Protein AF-A0A7Y2AAK9-F1 (afdb_monomer)

Solvent-accessible surface area (backbone atoms only — not comparable to full-atom values): 45185 Å² total; per-residue (Å²): 126,80,69,65,58,58,57,56,56,54,50,53,52,52,50,51,51,51,48,49,52,51,49,64,72,64,57,76,76,78,75,83,77,63,49,51,43,78,42,20,74,81,53,63,53,68,48,49,25,49,90,49,72,91,44,18,10,19,28,26,32,51,62,84,72,84,79,40,31,17,43,36,44,33,12,9,52,78,32,44,46,45,40,25,46,48,49,100,88,45,57,42,77,58,80,50,75,65,54,53,64,41,31,57,25,28,19,12,36,45,76,41,42,60,77,62,83,75,57,47,20,46,36,37,24,15,49,56,60,91,92,49,87,30,46,45,44,36,28,44,54,40,101,86,72,51,67,41,84,37,26,70,78,21,53,62,64,59,100,61,34,58,25,31,10,41,24,44,34,37,62,70,52,81,30,38,45,19,44,36,38,23,16,56,30,70,35,91,82,13,38,23,44,27,31,44,49,70,82,77,69,32,40,43,81,42,14,73,83,42,69,54,45,44,32,64,22,28,22,31,13,33,38,61,46,50,63,76,73,79,61,37,48,17,41,39,36,31,8,27,39,72,86,8,48,21,45,33,32,43,38,38,97,86,53,43,53,42,86,40,15,74,75,20,61,53,52,43,57,32,44,26,29,9,36,37,75,42,34,49,48,62,83,75,56,50,22,38,42,34,24,15,29,46,76,41,89,48,96,84,59,38,16,17,35,34,32,42,56,74,60,91,59,31,40,49,77,40,65,29,41,81,58,72,30,51,40,28,37,35,22,7,33,48,71,46,48,73,71,15,73,60,54,36,21,43,38,38,24,13,47,44,51,46,85,90,57,62,46,23,63,47,51,30,43,49,75,60,74,55,41,59,43,75,62,82,68,95,45,73,83,53,50,78,44,44,25,26,8,26,27,38,30,38,56,82,65,81,79,44,59,18,39,39,39,28,26,28,48,74,48,59,36,40,30,32,42,49,45,88,76,85,46,25,29,35,30,38,32,58,34,31,72,70,37,30,39,74,28,41,56,20,40,40,39,43,30,41,96,85,46,67,44,61,49,66,41,67,42,21,33,12,17,23,4,16,52,34,76,53,51,74,42,33,44,24,89,39,64,48,34,55,31,40,39,38,40,40,40,66,66,50,73,49,76,49,66,65,46,58,41,79,40,79,46,78,49,66,58,66,82,71,72,80,67,80,78,82,72,88,80,97,82,84,86,83,84,89,79,90,82,88,83,87,87,86,81,92,81,83,89,83,91,86,90,86,88,88,84,90,84,91,83,81,85,91,83,84,86,78,96,83,77,97,68,88,74,69,85,62,86,54,89,59,83,80,77,73,96,81,68,98,72,92,74,88,77,89,80,91,83,81,91,82,88,84,86,81,88,80,83,88,76,87,79,74,95,67,99,84,79,89,87,80,85,88,83,88,84,89,84,86,94,78,93,78,91,83,88,85,78,89,84,78,85,88,61,67,62,68,65,82,71,78,92,71,77,98,70,87,86,84,88,68,86,74,88,88,87,85,90,79,86,88,78,58,90,88,75,80,67,85,92,85,87,86,93,76,79,98,70,89,75,80,76,87,67,84,54,85,50,102,55,42,43,51,47,78,47,72,44,93,88,45,94,61,34,41,37,40,36,43,31,33,71,45,69,50,47,34,38,37,40,31,21,41,84,88,67,49,81,75,49,74,51,75,46,85,40,48,56,74,42,73,51,77,46,81,47,63,60,86,83,62,90,61,53,32,40,42,39,48,30,42,85,83,72,54,77,80,59,82,50,64,77,48,115

Radius of gyration: 33.44 Å; Cα contacts (8 Å, |Δi|>4): 1746; chains: 1; bounding box: 101×79×102 Å

Structure (mmCIF, N/CA/C/O backbone):
data_AF-A0A7Y2AAK9-F1
#
_entry.id   AF-A0A7Y2AAK9-F1
#
loop_
_atom_site.group_PDB
_atom_site.id
_atom_site.type_symbol
_atom_site.label_atom_id
_atom_site.label_alt_id
_atom_site.label_comp_id
_atom_site.label_asym_id
_atom_site.label_entity_id
_atom_site.label_seq_id
_atom_site.pdbx_PDB_ins_code
_atom_site.Cartn_x
_atom_site.Cartn_y
_atom_site.Cartn_z
_atom_site.occupancy
_atom_site.B_iso_or_equiv
_atom_site.auth_seq_id
_atom_site.auth_comp_id
_atom_site.auth_asym_id
_atom_site.auth_atom_id
_atom_site.pdbx_PDB_model_num
ATOM 1 N N . MET A 1 1 ? 13.495 25.109 77.546 1.00 50.22 1 MET A N 1
ATOM 2 C CA . MET A 1 1 ? 12.783 23.874 77.133 1.00 50.22 1 MET A CA 1
ATOM 3 C C . MET A 1 1 ? 11.575 24.084 76.208 1.00 50.22 1 MET A C 1
ATOM 5 O O . MET A 1 1 ? 11.297 23.171 75.451 1.00 50.22 1 MET A O 1
ATOM 9 N N . LYS A 1 2 ? 10.886 25.241 76.169 1.00 46.03 2 LYS A N 1
ATOM 10 C CA . LYS A 1 2 ? 9.739 25.449 75.246 1.00 46.03 2 LYS A CA 1
ATOM 11 C C . LYS A 1 2 ? 10.084 25.909 73.814 1.00 46.03 2 LYS A C 1
ATOM 13 O O . LYS A 1 2 ? 9.208 25.885 72.962 1.00 46.03 2 LYS A O 1
ATOM 18 N N . ILE A 1 3 ? 11.336 26.280 73.525 1.00 45.25 3 ILE A N 1
ATOM 19 C CA . ILE A 1 3 ? 11.744 26.780 72.192 1.00 45.25 3 ILE A CA 1
ATOM 20 C C . ILE A 1 3 ? 12.246 25.646 71.270 1.00 45.25 3 ILE A C 1
ATOM 22 O O . ILE A 1 3 ? 12.054 25.712 70.061 1.00 45.25 3 ILE A O 1
ATOM 26 N N . SER A 1 4 ? 12.775 24.546 71.821 1.00 47.44 4 SER A N 1
ATOM 27 C CA . SER A 1 4 ? 13.261 23.405 71.021 1.00 47.44 4 SER A CA 1
ATOM 28 C C . SER A 1 4 ? 12.147 22.497 70.480 1.00 47.44 4 SER A C 1
ATOM 30 O O . SER A 1 4 ? 12.335 21.859 69.451 1.00 47.44 4 SER A O 1
ATOM 32 N N . ALA A 1 5 ? 10.970 22.466 71.116 1.00 44.91 5 ALA A N 1
ATOM 33 C CA . ALA A 1 5 ? 9.848 21.635 70.661 1.00 44.91 5 ALA A CA 1
ATOM 34 C C . ALA A 1 5 ? 9.154 22.201 69.405 1.00 44.91 5 ALA A C 1
ATOM 36 O O . ALA A 1 5 ? 8.683 21.445 68.560 1.00 44.91 5 ALA A O 1
ATOM 37 N N . VAL A 1 6 ? 9.138 23.529 69.238 1.00 48.53 6 VAL A N 1
ATOM 38 C CA . VAL A 1 6 ? 8.481 24.188 68.093 1.00 48.53 6 VAL A CA 1
ATOM 39 C C . VAL A 1 6 ? 9.296 24.031 66.802 1.00 48.53 6 VAL A C 1
ATOM 41 O O . VAL A 1 6 ? 8.717 23.888 65.726 1.00 48.53 6 VAL A O 1
ATOM 44 N N . TYR A 1 7 ? 10.629 23.975 66.901 1.00 45.25 7 TYR A N 1
ATOM 45 C CA . TYR A 1 7 ? 11.497 23.696 65.750 1.00 45.25 7 TYR A CA 1
ATOM 46 C C . TYR A 1 7 ? 11.420 22.234 65.291 1.00 45.25 7 TYR A C 1
ATOM 48 O O . TYR A 1 7 ? 11.412 21.978 64.089 1.00 45.25 7 TYR A O 1
ATOM 56 N N . PHE A 1 8 ? 11.275 21.288 66.223 1.00 47.88 8 PHE A N 1
ATOM 57 C CA . PHE A 1 8 ? 11.165 19.864 65.894 1.00 47.88 8 PHE A CA 1
ATOM 58 C C . PHE A 1 8 ? 9.826 19.518 65.213 1.00 47.88 8 PHE A C 1
ATOM 60 O O . PHE A 1 8 ? 9.779 18.714 64.289 1.00 47.88 8 PHE A O 1
ATOM 67 N N . ILE A 1 9 ? 8.731 20.185 65.599 1.00 50.50 9 ILE A N 1
ATOM 68 C CA . ILE A 1 9 ? 7.410 19.975 64.979 1.00 50.50 9 ILE A CA 1
ATOM 69 C C . ILE A 1 9 ? 7.329 20.622 63.581 1.00 50.50 9 ILE A C 1
ATOM 71 O O . ILE A 1 9 ? 6.690 20.070 62.685 1.00 50.50 9 ILE A O 1
ATOM 75 N N . ARG A 1 10 ? 8.019 21.751 63.346 1.00 45.75 10 ARG A N 1
ATOM 76 C CA . ARG A 1 10 ? 8.098 22.370 62.007 1.00 45.75 10 ARG A CA 1
ATOM 77 C C . ARG A 1 10 ? 8.969 21.578 61.025 1.00 45.75 10 ARG A C 1
ATOM 79 O O . ARG A 1 10 ? 8.619 21.536 59.847 1.00 45.75 10 ARG A O 1
ATOM 86 N N . SER A 1 11 ? 10.041 20.920 61.479 1.00 45.81 11 SER A N 1
ATOM 87 C CA . SER A 1 11 ? 10.858 20.071 60.596 1.00 45.81 11 SER A CA 1
ATOM 88 C C . SER A 1 11 ? 10.129 18.781 60.198 1.00 45.81 11 SER A C 1
ATOM 90 O O . SER A 1 11 ? 10.163 18.409 59.029 1.00 45.81 11 SER A O 1
ATOM 92 N N . LEU A 1 12 ? 9.364 18.163 61.106 1.00 46.22 12 LEU A N 1
ATOM 93 C CA . LEU A 1 12 ? 8.527 16.989 60.806 1.00 46.22 12 LEU A CA 1
ATOM 94 C C . LEU A 1 12 ? 7.409 17.286 59.788 1.00 46.22 12 LEU A C 1
ATOM 96 O O . LEU A 1 12 ? 7.100 16.440 58.952 1.00 46.22 12 LEU A O 1
ATOM 100 N N . GLY A 1 13 ? 6.835 18.495 59.811 1.00 44.38 13 GLY A N 1
ATOM 101 C CA . GLY A 1 13 ? 5.833 18.930 58.829 1.00 44.38 13 GLY A CA 1
ATOM 102 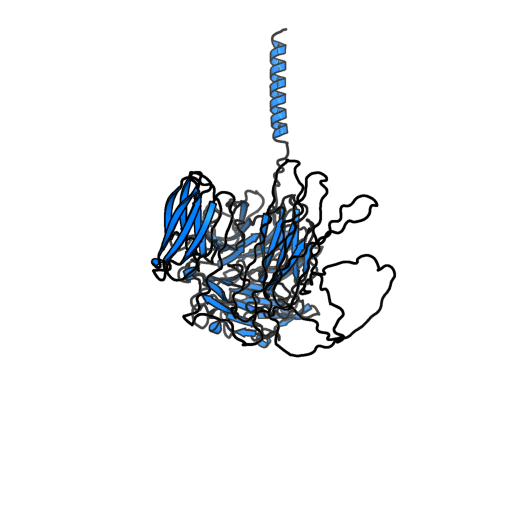C C . GLY A 1 13 ? 6.402 19.178 57.426 1.00 44.38 13 GLY A C 1
ATOM 103 O O . GLY A 1 13 ? 5.738 18.874 56.436 1.00 44.38 13 GLY A O 1
ATOM 104 N N . GLN A 1 14 ? 7.640 19.677 57.321 1.00 46.47 14 GLN A N 1
ATOM 105 C CA . GLN A 1 14 ? 8.317 19.825 56.027 1.00 46.47 14 GLN A CA 1
ATOM 106 C C . GLN A 1 14 ? 8.848 18.500 55.476 1.00 46.47 14 GLN A C 1
ATOM 108 O O . GLN A 1 14 ? 8.792 18.298 54.267 1.00 46.47 14 GLN A O 1
ATOM 113 N N . VAL A 1 15 ? 9.280 17.573 56.336 1.00 50.09 15 VAL A N 1
ATOM 114 C CA . VAL A 1 15 ? 9.658 16.215 55.916 1.00 50.09 15 VAL A CA 1
ATOM 115 C C . VAL A 1 15 ? 8.431 15.431 55.446 1.00 50.09 15 VAL A C 1
ATOM 117 O O . VAL A 1 15 ? 8.509 14.797 54.405 1.00 50.09 15 VAL A O 1
ATOM 120 N N . LYS A 1 16 ? 7.266 15.555 56.104 1.00 44.00 16 LYS A N 1
ATOM 121 C CA . LYS A 1 16 ? 6.010 14.957 55.607 1.00 44.00 16 LYS A CA 1
ATOM 122 C C . LYS A 1 16 ? 5.519 15.564 54.293 1.00 44.00 16 LYS A C 1
ATOM 124 O O . LYS A 1 16 ? 5.030 14.815 53.463 1.00 44.00 16 LYS A O 1
ATOM 129 N N . ARG A 1 17 ? 5.661 16.879 54.074 1.00 45.09 17 ARG A N 1
ATOM 130 C CA . ARG A 1 17 ? 5.316 17.510 52.783 1.00 45.09 17 ARG A CA 1
ATOM 131 C C . ARG A 1 17 ? 6.293 17.150 51.664 1.00 45.09 17 ARG A C 1
ATOM 133 O O . ARG A 1 17 ? 5.847 16.983 50.542 1.00 45.09 17 ARG A O 1
ATOM 140 N N . ARG A 1 18 ? 7.586 16.979 51.964 1.00 43.97 18 ARG A N 1
ATOM 141 C CA . ARG A 1 18 ? 8.579 16.487 50.993 1.00 43.97 18 ARG A CA 1
ATOM 142 C C . ARG A 1 18 ? 8.450 14.987 50.724 1.00 43.97 18 ARG A C 1
ATOM 144 O O . ARG A 1 18 ? 8.619 14.598 49.584 1.00 43.97 18 ARG A O 1
ATOM 151 N N . MET A 1 19 ? 8.079 14.170 51.715 1.00 40.59 19 MET A N 1
ATOM 152 C CA . MET A 1 19 ? 7.713 12.762 51.499 1.00 40.59 19 MET A CA 1
ATOM 153 C C . MET A 1 19 ? 6.386 12.626 50.757 1.00 40.59 19 MET A C 1
ATOM 155 O O . MET A 1 19 ? 6.299 11.767 49.904 1.00 40.59 19 MET A O 1
ATOM 159 N N . MET A 1 20 ? 5.374 13.460 51.020 1.00 41.00 20 MET A N 1
ATOM 160 C CA . MET A 1 20 ? 4.133 13.443 50.234 1.00 41.00 20 MET A CA 1
ATOM 161 C C . MET A 1 20 ? 4.337 13.973 48.813 1.00 41.00 20 MET A C 1
ATOM 163 O O . MET A 1 20 ? 3.709 13.425 47.929 1.00 41.00 20 MET A O 1
ATOM 167 N N . MET A 1 21 ? 5.235 14.943 48.580 1.00 37.09 21 MET A N 1
ATOM 168 C CA . MET A 1 21 ? 5.651 15.338 47.223 1.00 37.09 21 MET A CA 1
ATOM 169 C C . MET A 1 21 ? 6.475 14.255 46.523 1.00 37.09 21 MET A C 1
ATOM 171 O O . MET A 1 21 ? 6.258 14.025 45.346 1.00 37.09 21 MET A O 1
ATOM 175 N N . LEU A 1 22 ? 7.383 13.562 47.224 1.00 35.38 22 LEU A N 1
ATOM 176 C CA . LEU A 1 22 ? 8.095 12.417 46.643 1.00 35.38 22 LEU A CA 1
ATOM 177 C C . LEU A 1 22 ? 7.157 11.233 46.384 1.00 35.38 22 LEU A C 1
ATOM 179 O O . LEU A 1 22 ? 7.366 10.519 45.422 1.00 35.38 22 LEU A O 1
ATOM 183 N N . ILE A 1 23 ? 6.126 11.032 47.210 1.00 39.62 23 ILE A N 1
ATOM 184 C CA . ILE A 1 23 ? 5.137 9.957 47.034 1.00 39.62 23 ILE A CA 1
ATOM 185 C C . ILE A 1 23 ? 4.090 10.331 45.972 1.00 39.62 23 ILE A C 1
ATOM 187 O O . ILE A 1 23 ? 3.620 9.443 45.281 1.00 39.62 23 ILE A O 1
ATOM 191 N N . SER A 1 24 ? 3.781 11.617 45.759 1.00 35.38 24 SER A N 1
ATOM 192 C CA . SER A 1 24 ? 2.961 12.077 44.625 1.00 35.38 24 SER A CA 1
ATOM 193 C C . SER A 1 24 ? 3.744 12.224 43.313 1.00 35.38 24 SER A C 1
ATOM 195 O O . SER A 1 24 ? 3.126 12.410 42.280 1.00 35.38 24 SER A O 1
ATOM 197 N N . VAL A 1 25 ? 5.079 12.141 43.353 1.00 37.88 25 VAL A N 1
ATOM 198 C CA . VAL A 1 25 ? 5.960 11.957 42.178 1.00 37.88 25 VAL A CA 1
ATOM 199 C C . VAL A 1 25 ? 6.326 10.467 41.991 1.00 37.88 25 VAL A C 1
ATOM 201 O O . VAL A 1 25 ? 6.926 10.089 40.998 1.00 37.88 25 VAL A O 1
ATOM 204 N N . LEU A 1 26 ? 5.912 9.597 42.921 1.00 35.22 26 LEU A N 1
ATOM 205 C CA . LEU A 1 26 ? 6.008 8.129 42.845 1.00 35.22 26 LEU A CA 1
ATOM 206 C C . LEU A 1 26 ? 4.618 7.464 42.762 1.00 35.22 26 LEU A C 1
ATOM 208 O O . LEU A 1 26 ? 4.472 6.275 43.038 1.00 35.22 26 LEU A O 1
ATOM 212 N N . LEU A 1 27 ? 3.595 8.239 42.396 1.00 36.88 27 LEU A N 1
ATOM 213 C CA . LEU A 1 27 ? 2.279 7.762 41.978 1.00 36.88 27 LEU A CA 1
ATOM 214 C C . LEU A 1 27 ? 2.290 7.750 40.447 1.00 36.88 27 LEU A C 1
ATOM 216 O O . LEU A 1 27 ? 1.935 8.741 39.825 1.00 36.88 27 LEU A O 1
ATOM 220 N N . THR A 1 28 ? 2.821 6.653 39.898 1.00 40.25 28 THR A N 1
ATOM 221 C CA . THR A 1 28 ? 2.553 6.121 38.549 1.00 40.25 28 THR A CA 1
ATOM 222 C C . THR A 1 28 ? 2.265 7.166 37.465 1.00 40.25 28 THR A C 1
ATOM 224 O O . THR A 1 28 ? 1.148 7.253 36.971 1.00 40.25 28 THR A O 1
ATOM 227 N N . CYS A 1 29 ? 3.289 7.907 37.048 1.00 34.84 29 CYS A N 1
ATOM 228 C CA . CYS A 1 29 ? 3.561 7.940 35.617 1.00 34.84 29 CYS A CA 1
ATOM 229 C C . CYS A 1 29 ? 4.499 6.757 35.400 1.00 34.84 29 CYS A C 1
ATOM 231 O O . CYS A 1 29 ? 5.678 6.827 35.752 1.00 34.84 29 CYS A O 1
ATOM 233 N N . ALA A 1 30 ? 3.949 5.628 34.955 1.00 33.91 30 ALA A N 1
ATOM 234 C CA . ALA A 1 30 ? 4.756 4.724 34.161 1.00 33.91 30 ALA A CA 1
ATOM 235 C C . ALA A 1 30 ? 5.075 5.538 32.907 1.00 33.91 30 ALA A C 1
ATOM 237 O O . ALA A 1 30 ? 4.238 5.667 32.032 1.00 33.91 30 ALA A O 1
ATOM 238 N N . TYR A 1 31 ? 6.212 6.226 32.905 1.00 37.72 31 TYR A N 1
ATOM 239 C CA . TYR A 1 31 ? 6.833 6.537 31.634 1.00 37.72 31 TYR A CA 1
ATOM 240 C C . TYR A 1 31 ? 7.304 5.173 31.130 1.00 37.72 31 TYR A C 1
ATOM 242 O O . TYR A 1 31 ? 8.233 4.598 31.709 1.00 37.72 31 TYR A O 1
ATOM 250 N N . SER A 1 32 ? 6.552 4.590 30.200 1.00 37.66 32 SER A N 1
ATOM 251 C CA . SER A 1 32 ? 7.031 3.508 29.348 1.00 37.66 32 SER A CA 1
ATOM 252 C C . SER A 1 32 ? 8.204 4.084 28.562 1.00 37.66 32 SER A C 1
ATOM 254 O O . SER A 1 32 ? 8.025 4.946 27.714 1.00 37.66 32 SER A O 1
ATOM 256 N N . PHE A 1 33 ? 9.415 3.710 28.957 1.00 40.59 33 PHE A N 1
ATOM 257 C CA . PHE A 1 33 ? 10.629 3.974 28.195 1.00 40.59 33 PHE A CA 1
ATOM 258 C C . PHE A 1 33 ? 10.961 2.671 27.449 1.00 40.59 33 PHE A C 1
ATOM 260 O O . PHE A 1 33 ? 10.961 1.612 28.085 1.00 40.59 33 PHE A O 1
ATOM 267 N N . ALA A 1 34 ? 11.242 2.800 26.153 1.00 49.47 34 ALA A N 1
ATOM 268 C CA . ALA A 1 34 ? 11.413 1.825 25.070 1.00 49.47 34 ALA A CA 1
ATOM 269 C C . ALA A 1 34 ? 10.113 1.177 24.582 1.00 49.47 34 ALA A C 1
ATOM 271 O O . ALA A 1 34 ? 9.663 0.199 25.175 1.00 49.47 34 ALA A O 1
ATOM 272 N N . GLN A 1 35 ? 9.546 1.706 23.487 1.00 69.94 35 GLN A N 1
ATOM 273 C CA . GLN A 1 35 ? 8.654 0.929 22.620 1.00 69.94 35 GLN A CA 1
ATOM 274 C C . GLN A 1 35 ? 9.465 0.153 21.573 1.00 69.94 35 GLN A C 1
ATOM 276 O O . GLN A 1 35 ? 9.357 -1.060 21.531 1.00 69.94 35 GLN A O 1
ATOM 281 N N . PHE A 1 36 ? 10.372 0.776 20.823 1.00 86.94 36 PHE A N 1
ATOM 282 C CA . PHE A 1 36 ? 11.101 0.072 19.758 1.00 86.94 36 PHE A CA 1
ATOM 283 C C . PHE A 1 36 ? 12.527 -0.342 20.139 1.00 86.94 36 PHE A C 1
ATOM 285 O O . PHE A 1 36 ? 13.238 0.385 20.835 1.00 86.94 36 PHE A O 1
ATOM 292 N N . THR A 1 37 ? 12.964 -1.507 19.654 1.00 88.75 37 THR A N 1
ATOM 293 C CA . THR A 1 37 ? 14.356 -1.987 19.732 1.00 88.75 37 THR A CA 1
ATOM 294 C C . THR A 1 37 ? 14.812 -2.510 18.370 1.00 88.75 37 THR A C 1
ATOM 296 O O . THR A 1 37 ? 14.135 -3.350 17.788 1.00 88.75 37 THR A O 1
ATOM 299 N N . ASP A 1 38 ? 15.966 -2.051 17.869 1.00 89.62 38 ASP A N 1
ATOM 300 C CA . ASP A 1 38 ? 16.561 -2.609 16.645 1.00 89.62 38 ASP A CA 1
ATOM 301 C C . ASP A 1 38 ? 17.139 -4.009 16.908 1.00 89.62 38 ASP A C 1
ATOM 303 O O . ASP A 1 38 ? 18.140 -4.181 17.612 1.00 89.62 38 ASP A O 1
ATOM 307 N N . GLU A 1 39 ? 16.504 -5.016 16.316 1.00 91.69 39 GLU A N 1
ATOM 308 C CA . GLU A 1 39 ? 16.851 -6.431 16.428 1.00 91.69 39 GLU A CA 1
ATOM 309 C C . GLU A 1 39 ? 17.505 -6.985 15.149 1.00 91.69 39 GLU A C 1
ATOM 311 O O . GLU A 1 39 ? 17.868 -8.164 15.106 1.00 91.69 39 GLU A O 1
ATOM 316 N N . SER A 1 40 ? 17.756 -6.151 14.130 1.00 90.62 40 SER A N 1
ATOM 317 C CA . SER A 1 40 ? 18.335 -6.555 12.833 1.00 90.62 40 SER A CA 1
ATOM 318 C C . SER A 1 40 ? 19.593 -7.423 12.970 1.00 90.62 40 SER A C 1
ATOM 320 O O . SER A 1 40 ? 19.713 -8.494 12.368 1.00 90.62 40 SER A O 1
ATOM 322 N N . SER A 1 41 ? 20.526 -7.004 13.829 1.00 88.19 41 SER A N 1
ATOM 323 C CA . SER A 1 41 ? 21.776 -7.723 14.097 1.00 88.19 41 SER A CA 1
ATOM 324 C C . SER A 1 41 ? 21.555 -9.059 14.813 1.00 88.19 41 SER A C 1
ATOM 326 O O . SER A 1 41 ? 22.295 -10.016 14.565 1.00 88.19 41 SER A O 1
ATOM 328 N N . ASN A 1 42 ? 20.560 -9.141 15.701 1.00 88.62 42 ASN A N 1
ATOM 329 C CA . ASN A 1 42 ? 20.224 -10.368 16.427 1.00 88.62 42 ASN A CA 1
ATOM 330 C C . ASN A 1 42 ? 19.501 -11.370 15.519 1.00 88.62 42 ASN A C 1
ATOM 332 O O . ASN A 1 42 ? 19.746 -12.572 15.629 1.00 88.62 42 ASN A O 1
ATOM 336 N N . MET A 1 43 ? 18.698 -10.867 14.581 1.00 89.44 43 MET A N 1
ATOM 337 C CA . MET A 1 43 ? 18.027 -11.642 13.536 1.00 89.44 43 MET A CA 1
ATOM 338 C C . MET A 1 43 ? 18.953 -12.004 12.363 1.00 89.44 43 MET A C 1
ATOM 340 O O . MET A 1 43 ? 18.570 -12.752 11.471 1.00 89.44 43 MET A O 1
ATOM 344 N N . GLY A 1 44 ? 20.203 -11.530 12.370 1.00 87.25 44 GLY A N 1
ATOM 345 C CA . GLY A 1 44 ? 21.202 -11.894 11.366 1.00 87.25 44 GLY A CA 1
ATOM 346 C C . GLY A 1 44 ? 20.986 -11.242 10.000 1.00 87.25 44 GLY A C 1
ATOM 347 O O . GLY A 1 44 ? 21.494 -11.757 9.000 1.00 87.25 44 GLY A O 1
ATOM 348 N N . ILE A 1 45 ? 20.277 -10.113 9.953 1.00 90.75 45 ILE A N 1
ATOM 349 C CA . ILE A 1 45 ? 20.079 -9.335 8.732 1.00 90.75 45 ILE A CA 1
ATOM 350 C C . ILE A 1 45 ? 21.425 -8.780 8.262 1.00 90.75 45 ILE A C 1
ATOM 352 O O . ILE A 1 45 ? 22.141 -8.092 8.988 1.00 90.75 45 ILE A O 1
ATOM 356 N N . ASN A 1 46 ? 21.792 -9.108 7.024 1.00 88.62 46 ASN A N 1
ATOM 357 C CA . ASN A 1 46 ? 23.012 -8.633 6.370 1.00 88.62 46 ASN A CA 1
ATOM 358 C C . ASN A 1 46 ? 22.716 -8.266 4.910 1.00 88.62 46 ASN A C 1
ATOM 360 O O . ASN A 1 46 ? 23.409 -8.691 3.983 1.00 88.62 46 ASN A O 1
ATOM 364 N N . HIS A 1 47 ? 21.656 -7.484 4.750 1.00 92.69 47 HIS A N 1
ATOM 365 C CA . HIS A 1 47 ? 21.108 -7.050 3.475 1.00 92.69 47 HIS A CA 1
ATOM 366 C C . HIS A 1 47 ? 22.069 -6.158 2.680 1.00 92.69 47 HIS A C 1
ATOM 368 O O . HIS A 1 47 ? 22.900 -5.441 3.250 1.00 92.69 47 HIS A O 1
ATOM 374 N N . VAL A 1 48 ? 21.982 -6.220 1.346 1.00 90.19 48 VAL A N 1
ATOM 375 C CA . VAL A 1 48 ? 22.863 -5.485 0.428 1.00 90.19 48 VAL A CA 1
ATOM 376 C C . VAL A 1 48 ? 22.103 -4.864 -0.742 1.00 90.19 48 VAL A C 1
ATOM 378 O O . VAL A 1 48 ? 21.624 -5.567 -1.633 1.00 90.19 48 VAL A O 1
ATOM 381 N N . PHE A 1 49 ? 22.160 -3.532 -0.855 1.00 90.38 49 PHE A N 1
ATOM 382 C CA . PHE A 1 49 ? 21.656 -2.810 -2.027 1.00 90.38 49 PHE A CA 1
ATOM 383 C C . PHE A 1 49 ? 22.704 -1.890 -2.678 1.00 90.38 49 PHE A C 1
ATOM 385 O O . PHE A 1 49 ? 22.677 -0.663 -2.596 1.00 90.38 49 PHE A O 1
ATOM 392 N N . ILE A 1 50 ? 23.656 -2.473 -3.411 1.00 81.44 50 ILE A N 1
ATOM 393 C CA . ILE A 1 50 ? 24.694 -1.707 -4.123 1.00 81.44 50 ILE A CA 1
ATOM 394 C C . ILE A 1 50 ? 24.390 -1.626 -5.625 1.00 81.44 50 ILE A C 1
ATOM 396 O O . ILE A 1 50 ? 23.967 -2.593 -6.244 1.00 81.44 50 ILE A O 1
ATOM 400 N N . GLY A 1 51 ? 24.685 -0.474 -6.241 1.00 67.00 51 GLY A N 1
ATOM 401 C CA . GLY A 1 51 ? 24.761 -0.339 -7.703 1.00 67.00 51 GLY A CA 1
ATOM 402 C C . GLY A 1 51 ? 23.478 0.108 -8.411 1.00 67.00 51 GLY A C 1
ATOM 403 O O . GLY A 1 51 ? 23.554 0.423 -9.595 1.00 67.00 51 GLY A O 1
ATOM 404 N N . GLY A 1 52 ? 22.352 0.215 -7.697 1.00 64.88 52 GLY A N 1
ATOM 405 C CA . GLY A 1 52 ? 21.062 0.629 -8.264 1.00 64.88 52 GLY A CA 1
ATOM 406 C C . GLY A 1 52 ? 20.722 2.121 -8.137 1.00 64.88 52 GLY A C 1
ATOM 407 O O . GLY A 1 52 ? 20.022 2.640 -9.001 1.00 64.88 52 GLY A O 1
ATOM 408 N N . GLY A 1 53 ? 21.192 2.828 -7.092 1.00 78.06 53 GLY A N 1
ATOM 409 C CA . GLY A 1 53 ? 20.670 4.158 -6.683 1.00 78.06 53 GLY A CA 1
ATOM 410 C C . GLY A 1 53 ? 19.177 4.099 -6.320 1.00 78.06 53 GLY A C 1
ATOM 411 O O . GLY A 1 53 ? 18.514 3.209 -6.807 1.00 78.06 53 GLY A O 1
ATOM 412 N N . TYR A 1 54 ? 18.606 4.978 -5.493 1.00 88.25 54 TYR A N 1
ATOM 413 C CA . TYR A 1 54 ? 17.154 4.964 -5.180 1.00 88.25 54 TYR A CA 1
ATOM 414 C C . TYR A 1 54 ? 16.594 3.754 -4.383 1.00 88.25 54 TYR A C 1
ATOM 416 O O . TYR A 1 54 ? 15.383 3.579 -4.366 1.00 88.25 54 TYR A O 1
ATOM 424 N N . GLY A 1 55 ? 17.442 2.927 -3.753 1.00 90.75 55 GLY A N 1
ATOM 425 C CA . GLY A 1 55 ? 17.027 1.870 -2.804 1.00 90.75 55 GLY A CA 1
ATOM 426 C C . GLY A 1 55 ? 16.220 0.682 -3.354 1.00 90.75 55 GLY A C 1
ATOM 427 O O . GLY A 1 55 ? 15.715 0.717 -4.475 1.00 90.75 55 GLY A O 1
ATOM 428 N N . GLY A 1 56 ? 16.134 -0.389 -2.569 1.00 93.56 56 GLY A N 1
ATOM 429 C CA . GLY A 1 56 ? 15.248 -1.531 -2.824 1.00 93.56 56 GLY A CA 1
ATOM 430 C C . GLY A 1 56 ? 14.022 -1.463 -1.920 1.00 93.56 56 GLY A C 1
ATOM 431 O O . GLY A 1 56 ? 14.099 -0.851 -0.855 1.00 93.56 56 GLY A O 1
ATOM 432 N N . GLY A 1 57 ? 12.914 -2.056 -2.359 1.00 95.44 57 GLY A N 1
ATOM 433 C CA . GLY A 1 57 ? 11.689 -2.157 -1.574 1.00 95.44 57 GLY A CA 1
ATOM 434 C C . GLY A 1 57 ? 11.785 -3.171 -0.441 1.00 95.44 57 GLY A C 1
ATOM 435 O O . GLY A 1 57 ? 12.719 -3.981 -0.380 1.00 95.44 57 GLY A O 1
ATOM 436 N N . VAL A 1 58 ? 10.796 -3.114 0.443 1.00 97.31 58 VAL A N 1
ATOM 437 C CA . VAL A 1 58 ? 10.612 -4.026 1.575 1.00 97.31 58 VAL A CA 1
ATOM 438 C C . VAL A 1 58 ? 9.176 -4.535 1.549 1.00 97.31 58 VAL A C 1
ATOM 440 O O . VAL A 1 58 ? 8.268 -3.768 1.243 1.00 97.31 58 VAL A O 1
ATOM 443 N N . SER A 1 59 ? 8.971 -5.810 1.863 1.00 98.00 59 SER A N 1
ATOM 444 C CA . SER A 1 59 ? 7.638 -6.372 2.087 1.00 98.00 59 SER A CA 1
ATOM 445 C C . SER A 1 59 ? 7.605 -7.150 3.399 1.00 98.00 59 SER A C 1
ATOM 447 O O . SER A 1 59 ? 8.564 -7.872 3.696 1.00 98.00 59 SER A O 1
ATOM 449 N N . VAL A 1 60 ? 6.530 -6.971 4.166 1.00 97.19 60 VAL A N 1
ATOM 450 C CA . VAL A 1 60 ? 6.245 -7.667 5.426 1.00 97.19 60 VAL A CA 1
ATOM 451 C C . VAL A 1 60 ? 4.876 -8.320 5.275 1.00 97.19 60 VAL A C 1
ATOM 453 O O . VAL A 1 60 ? 3.890 -7.608 5.291 1.00 97.19 60 VAL A O 1
ATOM 456 N N . ILE A 1 61 ? 4.796 -9.629 5.044 1.00 96.06 61 ILE A N 1
ATOM 457 C CA . ILE A 1 61 ? 3.523 -10.341 4.808 1.00 96.06 61 ILE A CA 1
ATOM 458 C C . ILE A 1 61 ? 3.697 -11.836 5.058 1.00 96.06 61 ILE A C 1
ATOM 460 O O . ILE A 1 61 ? 4.773 -12.372 4.816 1.00 96.06 61 ILE A O 1
ATOM 464 N N . ASP A 1 62 ? 2.655 -12.527 5.511 1.00 94.19 62 ASP A N 1
ATOM 465 C CA . ASP A 1 62 ? 2.637 -13.989 5.640 1.00 94.19 62 ASP A CA 1
ATOM 466 C C . ASP A 1 62 ? 2.626 -14.670 4.253 1.00 94.19 62 ASP A C 1
ATOM 468 O O . ASP A 1 62 ? 1.580 -14.870 3.631 1.00 94.19 62 ASP A O 1
ATOM 472 N N . ILE A 1 63 ? 3.812 -15.007 3.733 1.00 93.50 63 ILE A N 1
ATOM 473 C CA . ILE A 1 63 ? 3.987 -15.594 2.392 1.00 93.50 63 ILE A CA 1
ATOM 474 C C . ILE A 1 63 ? 3.556 -17.062 2.397 1.00 93.50 63 ILE A C 1
ATOM 476 O O . ILE A 1 63 ? 3.095 -17.589 1.384 1.00 93.50 63 ILE A O 1
ATOM 480 N N . ASN A 1 64 ? 3.767 -17.755 3.517 1.00 91.12 64 ASN A N 1
ATOM 481 C CA . ASN A 1 64 ? 3.629 -19.207 3.598 1.00 91.12 64 ASN A CA 1
ATOM 482 C C . ASN A 1 64 ? 2.312 -19.679 4.259 1.00 91.12 64 ASN A C 1
ATOM 484 O O . ASN A 1 64 ? 2.009 -20.879 4.243 1.00 91.12 64 ASN A O 1
ATOM 488 N N . GLY A 1 65 ? 1.513 -18.751 4.788 1.00 89.50 65 GLY A N 1
ATOM 489 C CA . GLY A 1 65 ? 0.210 -18.992 5.398 1.00 89.50 65 GLY A CA 1
ATOM 490 C C . GLY A 1 65 ? 0.274 -19.610 6.799 1.00 89.50 65 GLY A C 1
ATOM 491 O O . GLY A 1 65 ? -0.679 -20.294 7.199 1.00 89.50 65 GLY A O 1
ATOM 492 N N . ASP A 1 66 ? 1.380 -19.451 7.534 1.00 90.12 66 ASP A N 1
ATOM 493 C CA . ASP A 1 66 ? 1.535 -19.977 8.900 1.00 90.12 66 ASP A CA 1
ATOM 494 C C . ASP A 1 66 ? 1.040 -19.021 9.997 1.00 90.12 66 ASP A C 1
ATOM 496 O O . ASP A 1 66 ? 0.906 -19.415 11.165 1.00 90.12 66 ASP A O 1
ATOM 500 N N . GLY A 1 67 ? 0.658 -17.809 9.605 1.00 88.25 67 GLY A N 1
ATOM 501 C CA . GLY A 1 67 ? 0.115 -16.767 10.451 1.00 88.25 67 GLY A CA 1
ATOM 502 C C . GLY A 1 67 ? 1.151 -15.822 11.053 1.00 88.25 67 GLY A C 1
ATOM 503 O O . GLY A 1 67 ? 0.749 -15.036 11.920 1.00 88.25 67 GLY A O 1
ATOM 504 N N . LEU A 1 68 ? 2.420 -15.910 10.647 1.00 91.69 68 LEU A N 1
ATOM 505 C CA . LEU A 1 68 ? 3.490 -14.974 10.984 1.00 91.69 68 LEU A CA 1
ATOM 506 C C . LEU A 1 68 ? 3.887 -14.171 9.744 1.00 91.69 68 LEU A C 1
ATOM 508 O O . LEU A 1 68 ? 4.024 -14.729 8.661 1.00 91.69 68 LEU A O 1
ATOM 512 N N . ASP A 1 69 ? 4.107 -12.868 9.910 1.00 95.25 69 ASP A N 1
ATOM 513 C CA . ASP A 1 69 ? 4.589 -12.050 8.802 1.00 95.25 69 ASP A CA 1
ATOM 514 C C . ASP A 1 69 ? 6.039 -12.424 8.456 1.00 95.25 69 ASP A C 1
ATOM 516 O O . ASP A 1 69 ? 6.930 -12.428 9.311 1.00 95.25 69 ASP A O 1
ATOM 520 N N . ASP A 1 70 ? 6.272 -12.716 7.180 1.00 95.94 70 ASP A N 1
ATOM 521 C CA . ASP A 1 70 ? 7.581 -12.975 6.599 1.00 95.94 70 ASP A CA 1
ATOM 522 C C . ASP A 1 70 ? 8.183 -11.680 6.039 1.00 95.94 70 ASP A C 1
ATOM 524 O O . ASP A 1 70 ? 7.486 -10.706 5.755 1.00 95.94 70 ASP A O 1
ATOM 528 N N . LEU A 1 71 ? 9.502 -11.661 5.840 1.00 96.94 71 LEU A N 1
ATOM 529 C CA . LEU A 1 71 ? 10.225 -10.477 5.382 1.00 96.94 71 LEU A CA 1
ATOM 530 C C . LEU A 1 71 ? 10.859 -10.697 4.008 1.00 96.94 71 LEU A C 1
ATOM 532 O O . LEU A 1 71 ? 11.666 -11.605 3.825 1.00 96.94 71 LEU A O 1
ATOM 536 N N . THR A 1 72 ? 10.608 -9.794 3.062 1.00 97.12 72 THR A N 1
ATOM 537 C CA . THR A 1 72 ? 11.364 -9.712 1.803 1.00 97.12 72 THR A CA 1
ATOM 538 C C . THR A 1 72 ? 12.121 -8.392 1.695 1.00 97.12 72 THR A C 1
ATOM 540 O O . THR A 1 72 ? 11.544 -7.318 1.860 1.00 97.12 72 THR A O 1
ATOM 543 N N . LEU A 1 73 ? 13.415 -8.459 1.368 1.00 96.44 73 LEU A N 1
ATOM 544 C CA . LEU A 1 73 ? 14.278 -7.296 1.164 1.00 96.44 73 LEU A CA 1
ATOM 545 C C . LEU A 1 73 ? 14.820 -7.269 -0.269 1.00 96.44 73 LEU A C 1
ATOM 547 O O . LEU A 1 73 ? 15.594 -8.139 -0.679 1.00 96.44 73 LEU A O 1
ATOM 551 N N . GLY A 1 74 ? 14.461 -6.233 -1.031 1.00 94.94 74 GLY A N 1
ATOM 552 C CA . GLY A 1 74 ? 14.959 -6.033 -2.391 1.00 94.94 74 GLY A CA 1
ATOM 553 C C . GLY A 1 74 ? 16.458 -5.766 -2.393 1.00 94.94 74 GLY A C 1
ATOM 554 O O . GLY A 1 74 ? 16.931 -4.902 -1.658 1.00 94.94 74 GLY A O 1
ATOM 555 N N . THR A 1 75 ? 17.226 -6.485 -3.210 1.00 93.44 75 THR A N 1
ATOM 556 C CA . THR A 1 75 ? 18.695 -6.391 -3.245 1.00 93.44 75 THR A CA 1
ATOM 557 C C . THR A 1 75 ? 19.215 -5.724 -4.517 1.00 93.44 75 THR A C 1
ATOM 559 O O . THR A 1 75 ? 18.496 -5.517 -5.495 1.00 93.44 75 THR A O 1
ATOM 562 N N . GLY A 1 76 ? 20.479 -5.292 -4.478 1.00 90.75 76 GLY A N 1
ATOM 563 C CA . GLY A 1 76 ? 21.123 -4.592 -5.593 1.00 90.75 76 GLY A CA 1
ATOM 564 C C . GLY A 1 76 ? 21.635 -5.532 -6.691 1.00 90.75 76 GLY A C 1
ATOM 565 O O . GLY A 1 76 ? 21.829 -6.725 -6.472 1.00 90.75 76 GLY A O 1
ATOM 566 N N . THR A 1 77 ? 21.959 -4.978 -7.865 1.00 88.62 77 THR A N 1
ATOM 567 C CA . THR A 1 77 ? 22.468 -5.744 -9.015 1.00 88.62 77 THR A CA 1
ATOM 568 C C . THR A 1 77 ? 23.631 -6.669 -8.634 1.00 88.62 77 THR A C 1
ATOM 570 O O . THR A 1 77 ? 24.681 -6.226 -8.157 1.00 88.62 77 THR A O 1
ATOM 573 N N . GLY A 1 78 ? 23.482 -7.957 -8.939 1.00 88.44 78 GLY A N 1
ATOM 574 C CA . GLY A 1 78 ? 24.467 -9.006 -8.680 1.00 88.44 78 GLY A CA 1
ATOM 575 C C . GLY A 1 78 ? 24.338 -9.692 -7.318 1.00 88.44 78 GLY A C 1
ATOM 576 O O . GLY A 1 78 ? 25.123 -10.605 -7.051 1.00 88.44 78 GLY A O 1
ATOM 577 N N . PHE A 1 79 ? 23.376 -9.288 -6.488 1.00 90.56 79 PHE A N 1
ATOM 578 C CA . PHE A 1 79 ? 23.017 -9.948 -5.233 1.00 90.56 79 PHE A CA 1
ATOM 579 C C . PHE A 1 79 ? 21.646 -10.623 -5.385 1.00 90.56 79 PHE A C 1
ATOM 581 O O . PHE A 1 79 ? 20.803 -10.070 -6.083 1.00 90.56 79 PHE A O 1
ATOM 588 N N . PRO A 1 80 ? 21.440 -11.826 -4.820 1.00 92.38 80 PRO A N 1
ATOM 589 C CA . PRO A 1 80 ? 20.149 -12.509 -4.875 1.00 92.38 80 PRO A CA 1
ATOM 590 C C . PRO A 1 80 ? 19.090 -11.743 -4.077 1.00 92.38 80 PRO A C 1
ATOM 592 O O . PRO A 1 80 ? 19.444 -11.103 -3.087 1.00 92.38 80 PRO A O 1
ATOM 595 N N . LEU A 1 81 ? 17.816 -11.819 -4.469 1.00 93.88 81 LEU A N 1
ATOM 596 C CA . LEU A 1 81 ? 16.698 -11.386 -3.620 1.00 93.88 81 LEU A CA 1
ATOM 597 C C . LEU A 1 81 ? 16.742 -12.131 -2.273 1.00 93.88 81 LEU A C 1
ATOM 599 O O . LEU A 1 81 ? 17.050 -13.326 -2.239 1.00 93.88 81 LEU A O 1
ATOM 603 N N . GLU A 1 82 ? 16.446 -11.437 -1.175 1.00 95.00 82 GLU A N 1
ATOM 604 C CA . GLU A 1 82 ? 16.436 -12.020 0.169 1.00 95.00 82 GLU A CA 1
ATOM 605 C C . GLU A 1 82 ? 14.994 -12.148 0.672 1.00 95.00 82 GLU A C 1
ATOM 607 O O . GLU A 1 82 ? 14.305 -11.144 0.838 1.00 95.00 82 GLU A O 1
ATOM 612 N N . ILE A 1 83 ? 14.553 -13.386 0.911 1.00 95.00 83 ILE A N 1
ATOM 613 C CA . ILE A 1 83 ? 13.273 -13.720 1.551 1.00 95.00 83 ILE A CA 1
ATOM 614 C C . ILE A 1 83 ? 13.595 -14.434 2.859 1.00 95.00 83 ILE A C 1
ATOM 616 O O . ILE A 1 83 ? 14.380 -15.384 2.866 1.00 95.00 83 ILE A O 1
ATOM 620 N N . TYR A 1 84 ? 12.991 -13.994 3.948 1.00 95.25 84 TYR A N 1
ATOM 621 C CA . TYR A 1 84 ? 13.150 -14.541 5.281 1.00 95.25 84 TYR A CA 1
ATOM 622 C C . TYR A 1 84 ? 11.799 -15.026 5.784 1.00 95.25 84 TYR A C 1
ATOM 624 O O . TYR A 1 84 ? 10.898 -14.212 5.961 1.00 95.25 84 TYR A O 1
ATOM 632 N N . TYR A 1 85 ? 11.686 -16.325 6.050 1.00 94.00 85 TYR A N 1
ATOM 633 C CA . TYR A 1 85 ? 10.505 -16.857 6.715 1.00 94.00 85 TYR A CA 1
ATOM 634 C C . TYR A 1 85 ? 10.611 -16.659 8.218 1.00 94.00 85 TYR A C 1
ATOM 636 O O . TYR A 1 85 ? 11.654 -16.962 8.812 1.00 94.00 85 TYR A O 1
ATOM 644 N N . GLN A 1 86 ? 9.551 -16.159 8.835 1.00 92.69 86 GLN A N 1
ATOM 645 C CA . GLN A 1 86 ? 9.493 -16.048 10.276 1.00 92.69 86 GLN A CA 1
ATOM 646 C C . GLN A 1 86 ? 9.217 -17.414 10.900 1.00 92.69 86 GLN A C 1
ATOM 648 O O . GLN A 1 86 ? 8.387 -18.193 10.449 1.00 92.69 86 GLN A O 1
ATOM 653 N N . THR A 1 87 ? 9.942 -17.729 11.970 1.00 89.19 87 THR A N 1
ATOM 654 C CA . THR A 1 87 ? 9.760 -18.981 12.709 1.00 89.19 87 THR A CA 1
ATOM 655 C C . THR A 1 87 ? 9.785 -18.725 14.212 1.00 89.19 87 THR A C 1
ATOM 657 O O . THR A 1 87 ? 10.222 -17.672 14.675 1.00 89.19 87 THR A O 1
ATOM 660 N N . GLU A 1 88 ? 9.440 -19.732 15.024 1.00 78.94 88 GLU A N 1
ATOM 661 C CA . GLU A 1 88 ? 9.660 -19.671 16.483 1.00 78.94 88 GLU A CA 1
ATOM 662 C C . GLU A 1 88 ? 11.134 -19.381 16.863 1.00 78.94 88 GLU A C 1
ATOM 664 O O . GLU A 1 88 ? 11.420 -18.967 17.989 1.00 78.94 88 GLU A O 1
ATOM 669 N N . GLY A 1 89 ? 12.084 -19.650 15.957 1.00 77.69 89 GLY A N 1
ATOM 670 C CA . GLY A 1 89 ? 13.514 -19.397 16.131 1.00 77.69 89 GLY A CA 1
ATOM 671 C C . GLY A 1 89 ? 13.992 -18.025 15.644 1.00 77.69 89 GLY A C 1
ATOM 672 O O . GLY A 1 89 ? 15.184 -17.742 15.792 1.00 77.69 89 GLY A O 1
ATOM 673 N N . GLY A 1 90 ? 13.096 -17.199 15.098 1.00 86.25 90 GLY A N 1
ATOM 674 C CA . GLY A 1 90 ? 13.396 -15.960 14.380 1.00 86.25 90 GLY A CA 1
ATOM 675 C C . GLY A 1 90 ? 13.399 -16.147 12.859 1.00 86.25 90 GLY A C 1
ATOM 676 O O . GLY A 1 90 ? 12.983 -17.188 12.347 1.00 86.25 90 GLY A O 1
ATOM 677 N N . LEU A 1 91 ? 13.903 -15.135 12.154 1.00 91.25 91 LEU A N 1
ATOM 678 C CA . LEU A 1 91 ? 13.931 -15.082 10.694 1.00 91.25 91 LEU A CA 1
ATOM 679 C C . LEU A 1 91 ? 14.932 -16.082 10.089 1.00 91.25 91 LEU A C 1
ATOM 681 O O . LEU A 1 91 ? 16.126 -16.069 10.404 1.00 91.25 91 LEU A O 1
ATOM 685 N N . GLU A 1 92 ? 14.461 -16.918 9.164 1.00 92.38 92 GLU A N 1
ATOM 686 C CA . GLU A 1 92 ? 15.262 -17.889 8.417 1.00 92.38 92 GLU A CA 1
ATOM 687 C C . GLU A 1 92 ? 15.332 -17.519 6.926 1.00 92.38 92 GLU A C 1
ATOM 689 O O . GLU A 1 92 ? 14.326 -17.507 6.224 1.00 92.38 92 GLU A O 1
ATOM 694 N N . LEU A 1 93 ? 16.541 -17.249 6.415 1.00 91.69 93 LEU A N 1
ATOM 695 C CA . LEU A 1 93 ? 16.753 -16.925 4.998 1.00 91.69 93 LEU A CA 1
ATOM 696 C C . LEU A 1 93 ? 16.436 -18.127 4.091 1.00 91.69 93 LEU A C 1
ATOM 698 O O . LEU A 1 93 ? 17.077 -19.180 4.193 1.00 91.69 93 LEU A O 1
ATOM 702 N N . GLN A 1 94 ? 15.536 -17.922 3.133 1.00 86.56 94 GLN A N 1
ATOM 703 C CA . GLN A 1 94 ? 15.150 -18.901 2.128 1.00 86.56 94 GLN A CA 1
ATOM 704 C C . GLN A 1 94 ? 16.141 -18.939 0.954 1.00 86.56 94 GLN A C 1
ATOM 706 O O . GLN A 1 94 ? 16.634 -17.918 0.477 1.00 86.56 94 GLN A O 1
ATOM 711 N N . LEU A 1 95 ? 16.438 -20.149 0.466 1.00 83.81 95 LEU A N 1
ATOM 712 C CA . LEU A 1 95 ? 17.430 -20.399 -0.594 1.00 83.81 95 LEU A CA 1
ATOM 713 C C . LEU A 1 95 ? 16.832 -21.125 -1.807 1.00 83.81 95 LEU A C 1
ATOM 715 O O . LEU A 1 95 ? 17.471 -22.017 -2.379 1.00 83.81 95 LEU A O 1
ATOM 719 N N . ASP A 1 96 ? 15.607 -20.766 -2.188 1.00 86.19 96 ASP A N 1
ATOM 720 C CA . ASP A 1 96 ? 14.961 -21.323 -3.376 1.00 86.19 96 ASP A CA 1
ATOM 721 C C . ASP A 1 96 ? 15.804 -21.041 -4.645 1.00 86.19 96 ASP A C 1
ATOM 723 O O . ASP A 1 96 ? 16.216 -19.898 -4.857 1.00 86.19 96 ASP A O 1
ATOM 727 N N . PRO A 1 97 ? 16.097 -22.046 -5.500 1.00 86.62 97 PRO A N 1
ATOM 728 C CA . PRO A 1 97 ? 16.953 -21.877 -6.675 1.00 86.62 97 PRO A CA 1
ATOM 729 C C . PRO A 1 97 ? 16.495 -20.811 -7.677 1.00 86.62 97 PRO A C 1
ATOM 731 O O . PRO A 1 97 ? 17.346 -20.222 -8.348 1.00 86.62 97 PRO A O 1
ATOM 734 N N . VAL A 1 98 ? 15.184 -20.602 -7.816 1.00 87.31 98 VAL A N 1
ATOM 735 C CA . VAL A 1 98 ? 14.597 -19.601 -8.710 1.00 87.31 98 VAL A CA 1
ATOM 736 C C . VAL A 1 98 ? 14.765 -18.222 -8.089 1.00 87.31 98 VAL A C 1
ATOM 738 O O . VAL A 1 98 ? 15.340 -17.341 -8.731 1.00 87.31 98 VAL A O 1
ATOM 741 N N . ILE A 1 99 ? 14.402 -18.067 -6.816 1.00 85.00 99 ILE A N 1
ATOM 742 C CA . ILE A 1 99 ? 14.542 -16.799 -6.090 1.00 85.00 99 ILE A CA 1
ATOM 743 C C . ILE A 1 99 ? 16.002 -16.338 -6.032 1.00 85.00 99 ILE A C 1
ATOM 745 O O . ILE A 1 99 ? 16.313 -15.209 -6.409 1.00 85.00 99 ILE A O 1
ATOM 749 N N . ILE A 1 100 ? 16.944 -17.219 -5.672 1.00 88.31 100 ILE A N 1
ATOM 750 C CA . ILE A 1 100 ? 18.372 -16.850 -5.596 1.00 88.31 100 ILE A CA 1
ATOM 751 C C . ILE A 1 100 ? 18.996 -16.552 -6.970 1.00 88.31 100 ILE A C 1
ATOM 753 O O . ILE A 1 100 ? 20.145 -16.109 -7.046 1.00 88.31 100 ILE A O 1
ATOM 757 N N . SER A 1 101 ? 18.285 -16.838 -8.066 1.00 89.44 101 SER A N 1
ATOM 758 C CA . SER A 1 101 ? 18.713 -16.479 -9.420 1.00 89.44 101 SER A CA 1
ATOM 759 C C . SER A 1 101 ? 18.310 -15.055 -9.819 1.00 89.44 101 SER A C 1
ATOM 761 O O . SER A 1 101 ? 18.872 -14.515 -10.777 1.00 89.44 101 SER A O 1
ATOM 763 N N . ILE A 1 102 ? 17.395 -14.428 -9.071 1.00 89.12 102 ILE A N 1
ATOM 764 C CA . ILE A 1 102 ? 17.014 -13.025 -9.235 1.00 89.12 102 ILE A CA 1
ATOM 765 C C . ILE A 1 102 ? 18.162 -12.171 -8.716 1.00 89.12 102 ILE A C 1
ATOM 767 O O . ILE A 1 102 ? 18.316 -11.975 -7.517 1.00 89.12 102 ILE A O 1
ATOM 771 N N . THR A 1 103 ? 18.992 -11.681 -9.634 1.00 89.69 103 THR A N 1
ATOM 772 C CA . THR A 1 103 ? 20.136 -10.821 -9.301 1.00 89.69 103 THR A CA 1
ATOM 773 C C . THR A 1 103 ? 20.044 -9.437 -9.933 1.00 89.69 103 THR A C 1
ATOM 775 O O . THR A 1 103 ? 21.069 -8.770 -10.099 1.00 89.69 103 THR A O 1
ATOM 778 N N . GLN A 1 104 ? 18.855 -9.036 -10.384 1.00 87.44 104 GLN A N 1
ATOM 779 C CA . GLN A 1 104 ? 18.606 -7.656 -10.798 1.00 87.44 104 GLN A CA 1
ATOM 780 C C . GLN A 1 104 ? 18.442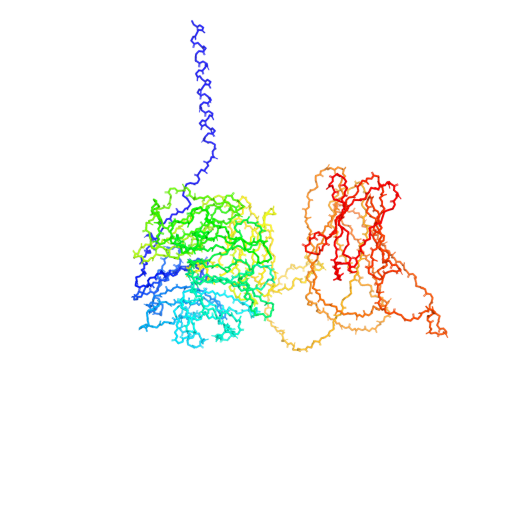 -6.768 -9.557 1.00 87.44 104 GLN A C 1
ATOM 782 O O . GLN A 1 104 ? 18.114 -7.260 -8.485 1.00 87.44 104 GLN A O 1
ATOM 787 N N . ALA A 1 105 ? 18.639 -5.458 -9.698 1.00 89.75 105 ALA A N 1
ATOM 788 C CA . ALA A 1 105 ? 18.262 -4.488 -8.679 1.00 89.75 105 ALA A CA 1
ATOM 789 C C . ALA A 1 105 ? 16.733 -4.450 -8.536 1.00 89.75 105 ALA A C 1
ATOM 791 O O . ALA A 1 105 ? 16.050 -3.796 -9.336 1.00 89.75 105 ALA A O 1
ATOM 792 N N . VAL A 1 106 ? 16.229 -5.148 -7.520 1.00 92.38 106 VAL A N 1
ATOM 793 C CA . VAL A 1 106 ? 14.800 -5.269 -7.211 1.00 92.38 106 VAL A CA 1
ATOM 794 C C . VAL A 1 106 ? 14.297 -3.979 -6.564 1.00 92.38 106 VAL A C 1
ATOM 796 O O . VAL A 1 106 ? 14.925 -3.453 -5.645 1.00 92.38 106 VAL A O 1
ATOM 799 N N . ARG A 1 107 ? 13.194 -3.435 -7.083 1.00 93.56 107 ARG A N 1
ATOM 800 C CA . ARG A 1 107 ? 12.560 -2.202 -6.598 1.00 93.56 107 ARG A CA 1
ATOM 801 C C . ARG A 1 107 ? 11.333 -2.544 -5.775 1.00 93.56 107 ARG A C 1
ATOM 803 O O . ARG A 1 107 ? 11.519 -3.053 -4.677 1.00 93.56 107 ARG A O 1
ATOM 810 N N . SER A 1 108 ? 10.134 -2.258 -6.273 1.00 95.62 108 SER A N 1
ATOM 811 C CA . SER A 1 108 ? 8.910 -2.634 -5.578 1.00 95.62 108 SER A CA 1
ATOM 812 C C . SER A 1 108 ? 8.768 -4.143 -5.545 1.00 95.62 108 SER A C 1
ATOM 814 O O . SER A 1 108 ? 9.138 -4.818 -6.508 1.00 95.62 108 SER A O 1
ATOM 816 N N . ILE A 1 109 ? 8.289 -4.639 -4.411 1.00 96.25 109 ILE A N 1
ATOM 817 C CA . ILE A 1 109 ? 8.025 -6.045 -4.131 1.00 96.25 109 ILE A CA 1
ATOM 818 C C . ILE A 1 109 ? 6.587 -6.119 -3.644 1.00 96.25 109 ILE A C 1
ATOM 820 O O . ILE A 1 109 ? 6.242 -5.463 -2.662 1.00 96.25 109 ILE A O 1
ATOM 824 N N . ASN A 1 110 ? 5.767 -6.912 -4.324 1.00 98.06 110 ASN A N 1
ATOM 825 C CA . ASN A 1 110 ? 4.415 -7.221 -3.893 1.00 98.06 110 ASN A CA 1
ATOM 826 C C . ASN A 1 110 ? 4.207 -8.735 -3.924 1.00 98.06 110 ASN A C 1
ATOM 828 O O . ASN A 1 110 ? 4.471 -9.377 -4.942 1.00 98.06 110 ASN A O 1
ATOM 832 N N . TRP A 1 111 ? 3.717 -9.273 -2.816 1.00 97.75 111 TRP A N 1
ATOM 833 C CA . TRP A 1 111 ? 3.179 -10.621 -2.709 1.00 97.75 111 TRP A CA 1
ATOM 834 C C . TRP A 1 111 ? 1.662 -10.555 -2.817 1.00 97.75 111 TRP A C 1
ATOM 836 O O . TRP A 1 111 ? 1.029 -9.851 -2.027 1.00 97.75 111 TRP A O 1
ATOM 846 N N . VAL A 1 112 ? 1.092 -11.237 -3.805 1.00 96.44 112 VAL A N 1
ATOM 847 C CA . VAL A 1 112 ? -0.335 -11.151 -4.151 1.00 96.44 112 VAL A CA 1
ATOM 848 C C . VAL A 1 112 ? -0.865 -12.511 -4.578 1.00 96.44 112 VAL A C 1
ATOM 850 O O . VAL A 1 112 ? -0.158 -13.245 -5.251 1.00 96.44 112 VAL A O 1
ATOM 853 N N . ASP A 1 113 ? -2.109 -12.827 -4.242 1.00 97.31 113 ASP A N 1
ATOM 854 C CA . ASP A 1 113 ? -2.836 -13.976 -4.802 1.00 97.31 113 ASP A CA 1
ATOM 855 C C . ASP A 1 113 ? -3.564 -13.533 -6.090 1.00 97.31 113 ASP A C 1
ATOM 857 O O . ASP A 1 113 ? -4.748 -13.173 -6.071 1.00 97.31 113 ASP A O 1
ATOM 861 N N . TYR A 1 114 ? -2.842 -13.430 -7.218 1.00 97.56 114 TYR A N 1
ATOM 862 C CA . TYR A 1 114 ? -3.410 -12.824 -8.441 1.00 97.56 114 TYR A CA 1
ATOM 863 C C . TYR A 1 114 ? -4.369 -13.760 -9.189 1.00 97.56 114 TYR A C 1
ATOM 865 O O . TYR A 1 114 ? -5.178 -13.287 -9.998 1.00 97.56 114 TYR A O 1
ATOM 873 N N . ASP A 1 115 ? -4.279 -15.071 -8.957 1.00 96.69 115 ASP A N 1
ATOM 874 C CA . ASP A 1 115 ? -5.137 -16.078 -9.584 1.00 96.69 115 ASP A CA 1
ATOM 875 C C . ASP A 1 115 ? -6.190 -16.684 -8.631 1.00 96.69 115 ASP A C 1
ATOM 877 O O . ASP A 1 115 ? -7.015 -17.503 -9.058 1.00 96.69 115 ASP A O 1
ATOM 881 N N . ASN A 1 116 ? -6.266 -16.167 -7.396 1.00 96.25 116 ASN A N 1
ATOM 882 C CA . ASN A 1 116 ? -7.189 -16.554 -6.328 1.00 96.25 116 ASN A CA 1
ATOM 883 C C . ASN A 1 116 ? -7.055 -18.032 -5.898 1.00 96.25 116 ASN A C 1
ATOM 885 O O . ASN A 1 116 ? -8.027 -18.628 -5.399 1.00 96.25 116 ASN A O 1
ATOM 889 N N . ASP A 1 117 ? -5.898 -18.663 -6.102 1.00 95.00 117 ASP A N 1
ATOM 890 C CA . ASP A 1 117 ? -5.669 -20.051 -5.706 1.00 95.00 117 ASP A CA 1
ATOM 891 C C . ASP A 1 117 ? -5.284 -20.189 -4.218 1.00 95.00 117 ASP A C 1
ATOM 893 O O . ASP A 1 117 ? -5.613 -21.196 -3.561 1.00 95.00 117 ASP A O 1
ATOM 897 N N . GLY A 1 118 ? -4.772 -19.108 -3.628 1.00 92.62 118 GLY A N 1
ATOM 898 C CA . GLY A 1 118 ? -4.456 -19.007 -2.217 1.00 92.62 118 GLY A CA 1
ATOM 899 C C . GLY A 1 118 ? -3.030 -19.110 -1.788 1.00 92.62 118 GLY A C 1
ATOM 900 O O . GLY A 1 118 ? -2.824 -19.149 -0.569 1.00 92.62 118 GLY A O 1
ATOM 901 N N . ASP A 1 119 ? -2.113 -19.247 -2.724 1.00 93.75 119 ASP A N 1
ATOM 902 C CA . ASP A 1 119 ? -0.710 -19.032 -2.470 1.00 93.75 119 ASP A CA 1
ATOM 903 C C . ASP A 1 119 ? -0.314 -17.590 -2.845 1.00 93.75 119 ASP A C 1
ATOM 905 O O . ASP A 1 119 ? -1.095 -16.836 -3.427 1.00 93.75 119 ASP A O 1
ATOM 909 N N . LYS A 1 120 ? 0.830 -17.125 -2.328 1.00 95.38 120 LYS A N 1
ATOM 910 C CA . LYS A 1 120 ? 1.283 -15.751 -2.561 1.00 95.38 120 LYS A CA 1
ATOM 911 C C . LYS A 1 120 ? 2.269 -15.761 -3.717 1.00 95.38 120 LYS A C 1
ATOM 913 O O . LYS A 1 120 ? 3.383 -16.278 -3.603 1.00 95.38 120 LYS A O 1
ATOM 918 N N . ASP A 1 121 ? 1.893 -15.107 -4.804 1.00 97.19 121 ASP A N 1
ATOM 919 C CA . ASP A 1 121 ? 2.735 -14.919 -5.973 1.00 97.19 121 ASP A CA 1
ATOM 920 C C . ASP A 1 121 ? 3.635 -13.700 -5.811 1.00 97.19 121 ASP A C 1
ATOM 922 O O . ASP A 1 121 ? 3.247 -12.679 -5.244 1.00 97.19 121 ASP A O 1
ATOM 926 N N . LEU A 1 122 ? 4.849 -13.782 -6.352 1.00 97.19 122 LEU A N 1
ATOM 927 C CA . LEU A 1 122 ? 5.830 -12.709 -6.249 1.00 97.19 122 LEU A CA 1
ATOM 928 C C . LEU A 1 122 ? 5.823 -11.855 -7.514 1.00 97.19 122 LEU A C 1
ATOM 930 O O . LEU A 1 122 ? 6.294 -12.284 -8.573 1.00 97.19 122 LEU A O 1
ATOM 934 N N . PHE A 1 123 ? 5.405 -10.602 -7.374 1.00 97.38 123 PHE A N 1
ATOM 935 C CA . PHE A 1 123 ? 5.659 -9.560 -8.356 1.00 97.38 123 PHE A CA 1
ATOM 936 C C . PHE A 1 123 ? 6.757 -8.617 -7.877 1.00 97.38 123 PHE A C 1
ATOM 938 O O . PHE A 1 123 ? 6.764 -8.161 -6.733 1.00 97.38 123 PHE A O 1
ATOM 945 N N . PHE A 1 124 ? 7.673 -8.258 -8.774 1.00 95.44 124 PHE A N 1
ATOM 946 C CA . PHE A 1 124 ? 8.602 -7.173 -8.496 1.00 95.44 124 PHE A CA 1
ATOM 947 C C . PHE A 1 124 ? 8.995 -6.384 -9.732 1.00 95.44 124 PHE A C 1
ATOM 949 O O . PHE A 1 124 ? 9.078 -6.900 -10.850 1.00 95.44 124 PHE A O 1
ATOM 956 N N . THR A 1 125 ? 9.335 -5.121 -9.506 1.00 93.94 125 THR A N 1
ATOM 957 C CA . THR A 1 125 ? 9.865 -4.231 -10.536 1.00 93.94 125 THR A CA 1
ATOM 958 C C . THR A 1 125 ? 11.386 -4.139 -10.486 1.00 93.94 125 THR A C 1
ATOM 960 O O . THR A 1 125 ? 12.037 -4.424 -9.477 1.00 93.94 125 THR A O 1
ATOM 963 N N . THR A 1 126 ? 11.984 -3.721 -11.602 1.00 88.69 126 THR A N 1
ATOM 964 C CA . THR A 1 126 ? 13.422 -3.468 -11.695 1.00 88.69 126 THR A CA 1
ATOM 965 C C . THR A 1 126 ? 13.683 -2.112 -12.349 1.00 88.69 126 THR A C 1
ATOM 967 O O . THR A 1 126 ? 12.945 -1.653 -13.221 1.00 88.69 126 THR A O 1
ATOM 970 N N . ALA A 1 127 ? 14.772 -1.459 -11.937 1.00 80.12 127 ALA A N 1
ATOM 971 C CA . ALA A 1 127 ? 15.238 -0.212 -12.549 1.00 80.12 127 ALA A CA 1
ATOM 972 C C . ALA A 1 127 ? 16.734 -0.317 -12.863 1.00 80.12 127 ALA A C 1
ATOM 974 O O . ALA A 1 127 ? 17.566 0.432 -12.334 1.00 80.12 127 ALA A O 1
ATOM 975 N N . GLU A 1 128 ? 17.079 -1.312 -13.682 1.00 74.44 128 GLU A N 1
ATOM 976 C CA . GLU A 1 128 ? 18.451 -1.589 -14.106 1.00 74.44 128 GLU A CA 1
ATOM 977 C C . GLU A 1 128 ? 18.879 -0.723 -15.299 1.00 74.44 128 GLU A C 1
ATOM 979 O O . GLU A 1 128 ? 18.089 -0.009 -15.914 1.00 74.44 128 GLU A O 1
ATOM 984 N N . LEU A 1 129 ? 20.168 -0.772 -15.640 1.00 65.88 129 LEU A N 1
ATOM 985 C CA . LEU A 1 129 ? 20.691 -0.155 -16.858 1.00 65.88 129 LEU A CA 1
ATOM 986 C C . LEU A 1 129 ? 20.329 -0.986 -18.113 1.00 65.88 129 LEU A C 1
ATOM 988 O O . LEU A 1 129 ? 20.199 -2.202 -18.003 1.00 65.88 129 LEU A O 1
ATOM 992 N N . PRO A 1 130 ? 20.293 -0.383 -19.321 1.00 61.91 130 PRO A N 1
ATOM 993 C CA . PRO A 1 130 ? 19.812 -1.034 -20.554 1.00 61.91 130 PRO A CA 1
ATOM 994 C C . PRO A 1 130 ? 20.554 -2.294 -21.019 1.00 61.91 130 PRO A C 1
ATOM 996 O O . PRO A 1 130 ? 20.145 -2.925 -21.987 1.00 61.91 130 PRO A O 1
ATOM 999 N N . GLN A 1 131 ? 21.698 -2.629 -20.418 1.00 60.91 131 GLN A N 1
ATOM 1000 C CA . GLN A 1 131 ? 22.413 -3.874 -20.711 1.00 60.91 131 GLN A CA 1
ATOM 1001 C C . GLN A 1 131 ? 21.855 -5.104 -19.978 1.00 60.91 131 GLN A C 1
ATOM 1003 O O . GLN A 1 131 ? 22.366 -6.202 -20.203 1.00 60.91 131 GLN A O 1
ATOM 1008 N N . TYR A 1 132 ? 20.879 -4.915 -19.093 1.00 63.56 132 TYR A N 1
ATOM 1009 C CA . TYR A 1 132 ? 20.235 -5.966 -18.318 1.00 63.56 132 TYR A CA 1
ATOM 1010 C C . TYR A 1 132 ? 18.769 -6.137 -18.723 1.00 63.56 132 TYR A C 1
ATOM 1012 O O . TYR A 1 132 ? 18.229 -5.326 -19.472 1.00 63.56 132 TYR A O 1
ATOM 1020 N N . ASP A 1 133 ? 18.162 -7.218 -18.243 1.00 64.94 133 ASP A N 1
ATOM 1021 C CA . ASP A 1 133 ? 16.744 -7.528 -18.410 1.00 64.94 133 ASP A CA 1
ATOM 1022 C C . ASP A 1 133 ? 15.921 -6.499 -17.612 1.00 64.94 133 ASP A C 1
ATOM 1024 O O . ASP A 1 133 ? 15.784 -6.619 -16.399 1.00 64.94 133 ASP A O 1
ATOM 1028 N N . GLN A 1 134 ? 15.476 -5.418 -18.265 1.00 63.69 134 GLN A N 1
ATOM 1029 C CA . GLN A 1 134 ? 14.749 -4.295 -17.642 1.00 63.69 134 GLN A CA 1
ATOM 1030 C C . GLN A 1 134 ? 13.241 -4.558 -17.558 1.00 63.69 134 GLN A C 1
ATOM 1032 O O . GLN A 1 134 ? 12.431 -3.669 -17.816 1.00 63.69 134 GLN A O 1
ATOM 1037 N N . HIS A 1 135 ? 12.872 -5.797 -17.268 1.00 77.31 135 HIS A N 1
ATOM 1038 C CA . HIS A 1 135 ? 11.487 -6.218 -17.157 1.00 77.31 135 HIS A CA 1
ATOM 1039 C C . HIS A 1 135 ? 11.167 -6.333 -15.665 1.00 77.31 135 HIS A C 1
ATOM 1041 O O . HIS A 1 135 ? 12.018 -6.729 -14.858 1.00 77.31 135 HIS A O 1
ATOM 1047 N N . PHE A 1 136 ? 9.964 -5.922 -15.278 1.00 89.56 136 PHE A N 1
ATOM 1048 C CA . PHE A 1 136 ? 9.382 -6.423 -14.038 1.00 89.56 136 PHE A CA 1
ATOM 1049 C C . PHE A 1 136 ? 8.997 -7.890 -14.253 1.00 89.56 136 PHE A C 1
ATOM 1051 O O . PHE A 1 136 ? 8.872 -8.334 -15.396 1.00 89.56 136 PHE A O 1
ATOM 1058 N N . LYS A 1 137 ? 8.872 -8.653 -13.172 1.00 92.12 137 LYS A N 1
ATOM 1059 C CA . LYS A 1 137 ? 8.626 -10.093 -13.245 1.00 92.12 137 LYS A CA 1
ATOM 1060 C C . LYS A 1 137 ? 7.479 -10.503 -12.347 1.00 92.12 137 LYS A C 1
ATOM 1062 O O . LYS A 1 137 ? 7.316 -9.933 -11.271 1.00 92.12 137 LYS A O 1
ATOM 1067 N N . LEU A 1 138 ? 6.751 -11.521 -12.792 1.00 95.62 138 LEU A N 1
ATOM 1068 C CA . LEU A 1 138 ? 5.756 -12.241 -12.007 1.00 95.62 138 LEU A CA 1
ATOM 1069 C C . LEU A 1 138 ? 6.168 -13.706 -11.912 1.00 95.62 138 LEU A C 1
ATOM 1071 O O . LEU A 1 138 ? 6.341 -14.386 -12.928 1.00 95.62 138 LEU A O 1
ATOM 1075 N N . TYR A 1 139 ? 6.334 -14.169 -10.682 1.00 95.81 139 TYR A N 1
ATOM 1076 C CA . TYR A 1 139 ? 6.576 -15.561 -10.357 1.00 95.81 139 TYR A CA 1
ATOM 1077 C C . TYR A 1 139 ? 5.339 -16.128 -9.690 1.00 95.81 139 TYR A C 1
ATOM 1079 O O . TYR A 1 139 ? 4.986 -15.686 -8.600 1.00 95.81 139 TYR A O 1
ATOM 1087 N N . GLN A 1 140 ? 4.731 -17.119 -10.336 1.00 96.31 140 GLN A N 1
ATOM 1088 C CA . GLN A 1 140 ? 3.624 -17.842 -9.743 1.00 96.31 140 GLN A CA 1
ATOM 1089 C C . GLN A 1 140 ? 4.169 -18.842 -8.723 1.00 96.31 140 GLN A C 1
ATOM 1091 O O . GLN A 1 140 ? 5.066 -19.631 -9.064 1.00 96.31 140 GLN A O 1
ATOM 1096 N N . GLN A 1 141 ? 3.655 -18.816 -7.498 1.00 94.69 141 GLN A N 1
ATOM 1097 C CA . GLN A 1 141 ? 3.896 -19.884 -6.543 1.00 94.69 141 GLN A CA 1
ATOM 1098 C C . GLN A 1 141 ? 3.097 -21.121 -6.975 1.00 94.69 141 GLN A C 1
ATOM 1100 O O . GLN A 1 141 ? 2.161 -21.072 -7.766 1.00 94.69 141 GLN A O 1
ATOM 1105 N N . GLN A 1 142 ? 3.598 -22.300 -6.647 1.00 91.50 142 GLN A N 1
ATOM 1106 C CA . GLN A 1 142 ? 2.900 -23.547 -6.912 1.00 91.50 142 GLN A CA 1
ATOM 1107 C C . GLN A 1 142 ? 2.543 -24.185 -5.579 1.00 91.50 142 GLN A C 1
ATOM 1109 O O . GLN A 1 142 ? 3.250 -24.030 -4.588 1.00 91.50 142 GLN A O 1
ATOM 1114 N N . SER A 1 143 ? 1.524 -25.045 -5.581 1.00 87.00 143 SER A N 1
ATOM 1115 C CA . SER A 1 143 ? 1.079 -25.779 -4.382 1.00 87.00 143 SER A CA 1
ATOM 1116 C C . SER A 1 143 ? 2.154 -26.599 -3.635 1.00 87.00 143 SER A C 1
ATOM 1118 O O . SER A 1 143 ? 1.903 -27.069 -2.523 1.00 87.00 143 SER A O 1
ATOM 1120 N N . ASP A 1 144 ? 3.322 -26.849 -4.238 1.00 81.69 144 ASP A N 1
ATOM 1121 C CA . ASP A 1 144 ? 4.476 -27.505 -3.611 1.00 81.69 144 ASP A CA 1
ATOM 1122 C C . ASP A 1 144 ? 5.563 -26.529 -3.112 1.00 81.69 144 ASP A C 1
ATOM 1124 O O . ASP A 1 144 ? 6.582 -26.979 -2.578 1.00 81.69 144 ASP A O 1
ATOM 1128 N N . GLY A 1 145 ? 5.318 -25.223 -3.225 1.00 83.19 145 GLY A N 1
ATOM 1129 C CA . GLY A 1 145 ? 6.194 -24.121 -2.838 1.00 83.19 145 GLY A CA 1
ATOM 1130 C C . GLY A 1 145 ? 7.221 -23.718 -3.900 1.00 83.19 145 GLY A C 1
ATOM 1131 O O . GLY A 1 145 ? 8.023 -22.826 -3.631 1.00 83.19 145 GLY A O 1
ATOM 1132 N N . GLU A 1 146 ? 7.248 -24.365 -5.075 1.00 88.31 146 GLU A N 1
ATOM 1133 C CA . GLU A 1 146 ? 8.134 -23.962 -6.176 1.00 88.31 146 GLU A CA 1
ATOM 1134 C C . GLU A 1 146 ? 7.619 -22.688 -6.869 1.00 88.31 146 GLU A C 1
ATOM 1136 O O . GLU A 1 146 ? 6.416 -22.482 -6.990 1.00 88.31 146 GLU A O 1
ATOM 1141 N N . PHE A 1 147 ? 8.533 -21.854 -7.376 1.00 92.62 147 PHE A N 1
ATOM 1142 C CA . PHE A 1 147 ? 8.198 -20.641 -8.132 1.00 92.62 147 PHE A CA 1
ATOM 1143 C C . PHE A 1 147 ? 8.431 -20.823 -9.635 1.00 92.62 147 PHE A C 1
ATOM 1145 O O . PHE A 1 147 ? 9.488 -21.303 -10.059 1.00 92.62 147 PHE A O 1
ATOM 1152 N N . ILE A 1 148 ? 7.481 -20.379 -10.459 1.00 94.00 148 ILE A N 1
ATOM 1153 C CA . ILE A 1 148 ? 7.577 -20.400 -11.925 1.00 94.00 148 ILE A CA 1
ATOM 1154 C C . ILE A 1 148 ? 7.521 -18.966 -12.457 1.00 94.00 148 ILE A C 1
ATOM 1156 O O . ILE A 1 148 ? 6.565 -18.252 -12.192 1.00 94.00 148 ILE A O 1
ATOM 1160 N N . ASP A 1 149 ? 8.527 -18.548 -13.235 1.00 93.56 149 ASP A N 1
ATOM 1161 C CA . ASP A 1 149 ? 8.474 -17.275 -13.976 1.00 93.56 149 ASP A CA 1
ATOM 1162 C C . ASP A 1 149 ? 7.378 -17.382 -15.046 1.00 93.56 149 ASP A C 1
ATOM 1164 O O . ASP A 1 149 ? 7.528 -18.154 -15.996 1.00 93.56 149 ASP A O 1
ATOM 1168 N N . VAL A 1 150 ? 6.284 -16.641 -14.864 1.00 95.50 150 VAL A N 1
ATOM 1169 C CA . VAL A 1 150 ? 5.139 -16.593 -15.787 1.00 95.50 150 VAL A CA 1
ATOM 1170 C C . VAL A 1 150 ? 5.056 -15.256 -16.519 1.00 95.50 150 VAL A C 1
ATOM 1172 O O . VAL A 1 150 ? 4.064 -14.989 -17.186 1.00 95.50 150 VAL A O 1
ATOM 1175 N N . THR A 1 151 ? 6.080 -14.402 -16.421 1.00 93.12 151 THR A N 1
ATOM 1176 C CA . THR A 1 151 ? 6.057 -13.015 -16.924 1.00 93.12 151 THR A CA 1
ATOM 1177 C C . THR A 1 151 ? 5.640 -12.921 -18.397 1.00 93.12 151 THR A C 1
ATOM 1179 O O . THR A 1 151 ? 4.828 -12.075 -18.776 1.00 93.12 151 THR A O 1
ATOM 1182 N N . GLN A 1 152 ? 6.178 -13.802 -19.247 1.00 92.31 152 GLN A N 1
ATOM 1183 C CA . GLN A 1 152 ? 5.857 -13.813 -20.674 1.00 92.31 152 GLN A CA 1
ATOM 1184 C C . GLN A 1 152 ? 4.499 -14.469 -20.949 1.00 92.31 152 GLN A C 1
ATOM 1186 O O . GLN A 1 152 ? 3.745 -14.001 -21.804 1.00 92.31 152 GLN A O 1
ATOM 1191 N N . GLU A 1 153 ? 4.193 -15.563 -20.256 1.00 94.31 153 GLU A N 1
ATOM 1192 C CA . GLU A 1 153 ? 2.956 -16.326 -20.403 1.00 94.31 153 GLU A CA 1
ATOM 1193 C C . GLU A 1 153 ? 1.722 -15.550 -19.929 1.00 94.31 153 GLU A C 1
ATOM 1195 O O . GLU A 1 153 ? 0.671 -15.655 -20.564 1.00 94.31 153 GLU A O 1
ATOM 1200 N N . SER A 1 154 ? 1.859 -14.748 -18.873 1.00 95.94 154 SER A N 1
ATOM 1201 C CA . SER A 1 154 ? 0.802 -13.895 -18.329 1.00 95.94 154 SER A CA 1
ATOM 1202 C C . SER A 1 154 ? 0.582 -12.631 -19.165 1.00 95.94 154 SER A C 1
ATOM 1204 O O . SER A 1 154 ? -0.440 -11.970 -19.027 1.00 95.94 154 SER A O 1
ATOM 1206 N N . GLY A 1 155 ? 1.490 -12.305 -20.089 1.00 93.19 155 GLY A N 1
ATOM 1207 C CA . GLY A 1 155 ? 1.336 -11.182 -21.016 1.00 93.19 155 GLY A CA 1
ATOM 1208 C C . GLY A 1 155 ? 1.812 -9.829 -20.481 1.00 93.19 155 GLY A C 1
ATOM 1209 O O . GLY A 1 155 ? 1.582 -8.816 -21.142 1.00 93.19 155 GLY A O 1
ATOM 1210 N N . ILE A 1 156 ? 2.515 -9.799 -19.345 1.00 88.88 156 ILE A N 1
ATOM 1211 C CA . ILE A 1 156 ? 3.065 -8.578 -18.734 1.00 88.88 156 ILE A CA 1
ATOM 1212 C C . ILE A 1 156 ? 4.560 -8.394 -19.075 1.00 88.88 156 ILE A C 1
ATOM 1214 O O . ILE A 1 156 ? 5.405 -8.152 -18.222 1.00 88.88 156 ILE A O 1
ATOM 1218 N N . ASP A 1 157 ? 4.911 -8.507 -20.357 1.00 77.81 157 ASP A N 1
ATOM 1219 C CA . ASP A 1 157 ? 6.303 -8.462 -20.838 1.00 77.81 157 ASP A CA 1
ATOM 1220 C C . ASP A 1 157 ? 6.552 -7.227 -21.733 1.00 77.81 157 ASP A C 1
ATOM 1222 O O . ASP A 1 157 ? 6.464 -7.316 -22.964 1.00 77.81 157 ASP A O 1
ATOM 1226 N N . PRO A 1 158 ? 6.801 -6.036 -21.155 1.00 71.88 158 PRO A N 1
ATOM 1227 C CA . PRO A 1 158 ? 7.034 -4.826 -21.939 1.00 71.88 158 PRO A CA 1
ATOM 1228 C C . PRO A 1 158 ? 8.434 -4.826 -22.561 1.00 71.88 158 PRO A C 1
ATOM 1230 O O . PRO A 1 158 ? 9.409 -5.068 -21.871 1.00 71.88 158 PRO A O 1
ATOM 1233 N N . ASP A 1 159 ? 8.585 -4.404 -23.821 1.00 67.12 159 ASP A N 1
ATOM 1234 C CA . ASP A 1 159 ? 9.894 -4.324 -24.511 1.00 67.12 159 ASP A CA 1
ATOM 1235 C C . ASP A 1 159 ? 10.971 -3.483 -23.765 1.00 67.12 159 ASP A C 1
ATOM 1237 O O . ASP A 1 159 ? 12.163 -3.575 -24.076 1.00 67.12 159 ASP A O 1
ATOM 1241 N N . TYR A 1 160 ? 10.556 -2.599 -22.848 1.00 67.31 160 TYR A N 1
ATOM 1242 C CA . TYR A 1 160 ? 11.408 -1.748 -22.011 1.00 67.31 160 TYR A CA 1
ATOM 1243 C C . TYR A 1 160 ? 10.608 -1.211 -20.811 1.00 67.31 160 TYR A C 1
ATOM 1245 O O . TYR A 1 160 ? 9.624 -0.495 -21.017 1.00 67.31 160 TYR A O 1
ATOM 1253 N N . ALA A 1 161 ? 11.038 -1.469 -19.568 1.00 70.56 161 ALA A N 1
ATOM 1254 C CA . ALA A 1 161 ? 10.347 -0.955 -18.382 1.00 70.56 161 ALA A CA 1
ATOM 1255 C C . ALA A 1 161 ? 11.304 -0.504 -17.265 1.00 70.56 161 ALA A C 1
ATOM 1257 O O . ALA A 1 161 ? 11.677 -1.255 -16.371 1.00 70.56 161 ALA A O 1
ATOM 1258 N N . TYR A 1 162 ? 11.665 0.784 -17.269 1.00 83.12 162 TYR A N 1
ATOM 1259 C CA . TYR A 1 162 ? 12.367 1.412 -16.143 1.00 83.12 162 TYR A CA 1
ATOM 1260 C C . TYR A 1 162 ? 11.366 1.782 -15.033 1.00 83.12 162 TYR A C 1
ATOM 1262 O O . TYR A 1 162 ? 10.887 2.923 -14.971 1.00 83.12 162 TYR A O 1
ATOM 1270 N N . SER A 1 163 ? 11.030 0.792 -14.203 1.00 89.62 163 SER A N 1
ATOM 1271 C CA . SER A 1 163 ? 9.878 0.821 -13.289 1.00 89.62 163 SER A CA 1
ATOM 1272 C C . SER A 1 163 ? 10.295 0.863 -11.820 1.00 89.62 163 SER A C 1
ATOM 1274 O O . SER A 1 163 ? 11.345 0.338 -11.453 1.00 89.62 163 SER A O 1
ATOM 1276 N N . PHE A 1 164 ? 9.476 1.500 -10.983 1.00 93.00 164 PHE A N 1
ATOM 1277 C CA . PHE A 1 164 ? 9.727 1.651 -9.547 1.00 93.00 164 PHE A CA 1
ATOM 1278 C C . PHE A 1 164 ? 8.579 1.077 -8.731 1.00 93.00 164 PHE A C 1
ATOM 1280 O O . PHE A 1 164 ? 8.689 -0.059 -8.298 1.00 93.00 164 PHE A O 1
ATOM 1287 N N . GLY A 1 165 ? 7.497 1.814 -8.517 1.00 95.31 165 GLY A N 1
ATOM 1288 C CA . GLY A 1 165 ? 6.347 1.334 -7.760 1.00 95.31 165 GLY A CA 1
ATOM 1289 C C . GLY A 1 165 ? 5.456 0.404 -8.567 1.00 95.31 165 GLY A C 1
ATOM 1290 O O . GLY A 1 165 ? 5.346 0.526 -9.791 1.00 95.31 165 GLY A O 1
ATOM 1291 N N . SER A 1 166 ? 4.778 -0.478 -7.855 1.00 97.19 166 SER A N 1
ATOM 1292 C CA . SER A 1 166 ? 3.591 -1.179 -8.320 1.00 97.19 166 SER A CA 1
ATOM 1293 C C . SER A 1 166 ? 2.507 -1.084 -7.261 1.00 97.19 166 SER A C 1
ATOM 1295 O O . SER A 1 166 ? 2.820 -0.994 -6.078 1.00 97.19 166 SER A O 1
ATOM 1297 N N . ALA A 1 167 ? 1.258 -1.065 -7.710 1.00 98.12 167 ALA A N 1
ATOM 1298 C CA . ALA A 1 167 ? 0.084 -1.103 -6.855 1.00 98.12 167 ALA A CA 1
ATOM 1299 C C . ALA A 1 167 ? -0.960 -2.035 -7.467 1.00 98.12 167 ALA A C 1
ATOM 1301 O O . ALA A 1 167 ? -1.099 -2.082 -8.693 1.00 98.12 167 ALA A O 1
ATOM 1302 N N . TRP A 1 168 ? -1.683 -2.759 -6.620 1.00 98.69 168 TRP A N 1
ATOM 1303 C CA . TRP A 1 168 ? -2.684 -3.737 -7.037 1.00 98.69 168 TRP A CA 1
ATOM 1304 C C . TRP A 1 168 ? -4.061 -3.360 -6.506 1.00 98.69 168 TRP A C 1
ATOM 1306 O O . TRP A 1 168 ? -4.187 -2.919 -5.366 1.00 98.69 168 TRP A O 1
ATOM 1316 N N . ALA A 1 169 ? -5.089 -3.535 -7.334 1.00 98.12 169 ALA A N 1
ATOM 1317 C CA . ALA A 1 169 ? -6.486 -3.351 -6.953 1.00 98.12 169 ALA A CA 1
ATOM 1318 C C . ALA A 1 169 ? -7.412 -4.046 -7.956 1.00 98.12 169 ALA A C 1
ATOM 1320 O O . ALA A 1 169 ? -7.083 -4.155 -9.132 1.00 98.12 169 ALA A O 1
ATOM 1321 N N . ASP A 1 170 ? -8.601 -4.455 -7.520 1.00 97.75 170 ASP A N 1
ATOM 1322 C CA . ASP A 1 170 ? -9.685 -4.866 -8.420 1.00 97.75 170 ASP A CA 1
ATOM 1323 C C . ASP A 1 170 ? -10.485 -3.622 -8.852 1.00 97.75 170 ASP A C 1
ATOM 1325 O O . ASP A 1 170 ? -11.534 -3.302 -8.285 1.00 97.75 170 ASP A O 1
ATOM 1329 N N . TYR A 1 171 ? -9.965 -2.859 -9.825 1.00 97.25 171 TYR A N 1
ATOM 1330 C CA . TYR A 1 171 ? -10.576 -1.570 -10.201 1.00 97.25 171 TYR A CA 1
ATOM 1331 C C . TYR A 1 171 ? -11.942 -1.722 -10.868 1.00 97.25 171 TYR A C 1
ATOM 1333 O O . TYR A 1 171 ? -12.729 -0.775 -10.921 1.00 97.25 171 TYR A O 1
ATOM 1341 N N . ASN A 1 172 ? -12.201 -2.903 -11.424 1.00 95.94 172 ASN A N 1
ATOM 1342 C CA . ASN A 1 172 ? -13.366 -3.167 -12.250 1.00 95.94 172 ASN A CA 1
ATOM 1343 C C . ASN A 1 172 ? -14.387 -4.110 -11.585 1.00 95.94 172 ASN A C 1
ATOM 1345 O O . ASN A 1 172 ? -15.456 -4.346 -12.154 1.00 95.94 172 ASN A O 1
ATOM 1349 N N . LYS A 1 173 ? -14.099 -4.545 -10.352 1.00 95.44 173 LYS A N 1
ATOM 1350 C CA . LYS A 1 173 ? -14.951 -5.361 -9.479 1.00 95.44 173 LYS A CA 1
ATOM 1351 C C . LYS A 1 173 ? -15.284 -6.725 -10.077 1.00 95.44 173 LYS A C 1
ATOM 1353 O O . LYS A 1 173 ? -16.413 -7.206 -9.923 1.00 95.44 173 LYS A O 1
ATOM 1358 N N . ASP A 1 174 ? -14.338 -7.331 -10.793 1.00 95.88 174 ASP A N 1
ATOM 1359 C CA . ASP A 1 174 ? -14.502 -8.674 -11.361 1.00 95.88 174 ASP A CA 1
ATOM 1360 C C . ASP A 1 174 ? -13.960 -9.795 -10.464 1.00 95.88 174 ASP A C 1
ATOM 1362 O O . ASP A 1 174 ? -14.135 -10.972 -10.794 1.00 95.88 174 ASP A O 1
ATOM 1366 N N . GLY A 1 175 ? -13.407 -9.444 -9.301 1.00 95.94 175 GLY A N 1
ATOM 1367 C CA . GLY A 1 175 ? -12.872 -10.367 -8.306 1.00 95.94 175 GLY A CA 1
ATOM 1368 C C . GLY A 1 175 ? -11.405 -10.730 -8.529 1.00 95.94 175 GLY A C 1
ATOM 1369 O O . GLY A 1 175 ? -10.876 -11.543 -7.771 1.00 95.94 175 GLY A O 1
ATOM 1370 N N . PHE A 1 176 ? -10.736 -10.155 -9.532 1.00 98.00 176 PHE A N 1
ATOM 1371 C CA . PHE A 1 176 ? -9.322 -10.401 -9.811 1.00 98.00 176 PHE A CA 1
ATOM 1372 C C . PHE A 1 176 ? -8.496 -9.134 -9.597 1.00 98.00 176 PHE A C 1
ATOM 1374 O O . PHE A 1 176 ? -8.917 -8.033 -9.937 1.00 98.00 176 PHE A O 1
ATOM 1381 N N . LEU A 1 177 ? -7.302 -9.284 -9.022 1.00 98.56 177 LEU A N 1
ATOM 1382 C CA . LEU A 1 177 ? -6.402 -8.150 -8.835 1.00 98.56 177 LEU A CA 1
ATOM 1383 C C . LEU A 1 177 ? -5.802 -7.716 -10.173 1.00 98.56 177 LEU A C 1
ATOM 1385 O O . LEU A 1 177 ? -5.186 -8.519 -10.879 1.00 98.56 177 LEU A O 1
ATOM 1389 N N . ASP A 1 178 ? -5.953 -6.431 -10.480 1.00 98.56 178 ASP A N 1
ATOM 1390 C CA . ASP A 1 178 ? -5.318 -5.739 -11.593 1.00 98.56 178 ASP A CA 1
ATOM 1391 C C . ASP A 1 178 ? -4.050 -5.014 -11.110 1.00 98.56 178 ASP A C 1
ATOM 1393 O O . ASP A 1 178 ? -3.930 -4.654 -9.937 1.00 98.56 178 ASP A O 1
ATOM 1397 N N . LEU A 1 179 ? -3.097 -4.779 -12.016 1.00 98.44 179 LEU A N 1
ATOM 1398 C CA . LEU A 1 179 ? -1.762 -4.269 -11.683 1.00 98.44 179 LEU A CA 1
ATOM 1399 C C . LEU A 1 179 ? -1.495 -2.908 -12.333 1.00 98.44 179 LEU A C 1
ATOM 1401 O O . LEU A 1 179 ? -1.462 -2.793 -13.558 1.00 98.44 179 LEU A O 1
ATOM 1405 N N . TYR A 1 180 ? -1.176 -1.899 -11.525 1.00 97.88 180 TYR A N 1
ATOM 1406 C CA . TYR A 1 180 ? -0.634 -0.625 -11.988 1.00 97.88 180 TYR A CA 1
ATOM 1407 C C . TYR A 1 180 ? 0.879 -0.555 -11.756 1.00 97.88 180 TYR A C 1
ATOM 1409 O O . TYR A 1 180 ? 1.351 -0.748 -10.637 1.00 97.88 180 TYR A O 1
ATOM 1417 N N . VAL A 1 181 ? 1.656 -0.240 -12.797 1.00 96.25 181 VAL A N 1
ATOM 1418 C CA . VAL A 1 181 ? 3.123 -0.124 -12.717 1.00 96.25 181 VAL A CA 1
ATOM 1419 C C . VAL A 1 181 ? 3.556 1.312 -12.979 1.00 96.25 181 VAL A C 1
ATOM 1421 O O . VAL A 1 181 ? 3.339 1.860 -14.063 1.00 96.25 181 VAL A O 1
ATOM 1424 N N . SER A 1 182 ? 4.238 1.897 -11.995 1.00 94.75 182 SER A N 1
ATOM 1425 C CA . SER A 1 182 ? 4.818 3.236 -12.065 1.00 94.75 182 SER A CA 1
ATOM 1426 C C . SER A 1 182 ? 6.181 3.200 -12.750 1.00 94.75 182 SER A C 1
ATOM 1428 O O . SER A 1 182 ? 7.096 2.479 -12.338 1.00 94.75 182 SER A O 1
ATOM 1430 N N . THR A 1 183 ? 6.348 4.022 -13.782 1.00 91.44 183 THR A N 1
ATOM 1431 C CA . THR A 1 183 ? 7.608 4.164 -14.506 1.00 91.44 183 THR A CA 1
ATOM 1432 C C . THR A 1 183 ? 8.169 5.567 -14.350 1.00 91.44 183 THR A C 1
ATOM 1434 O O . THR A 1 183 ? 7.464 6.574 -14.391 1.00 91.44 183 THR A O 1
ATOM 1437 N N . ARG A 1 184 ? 9.493 5.649 -14.201 1.00 88.25 184 ARG A N 1
ATOM 1438 C CA . ARG A 1 184 ? 10.177 6.929 -13.988 1.00 88.25 184 ARG A CA 1
ATOM 1439 C C . ARG A 1 184 ? 10.870 7.426 -15.252 1.00 88.25 184 ARG A C 1
ATOM 1441 O O . ARG A 1 184 ? 12.052 7.782 -15.228 1.00 88.25 184 ARG A O 1
ATOM 1448 N N . THR A 1 185 ? 10.155 7.410 -16.375 1.00 85.50 185 THR A N 1
ATOM 1449 C CA . THR A 1 185 ? 10.660 7.833 -17.690 1.00 85.50 185 THR A CA 1
ATOM 1450 C C . THR A 1 185 ? 9.613 8.689 -18.396 1.00 85.50 185 THR A C 1
ATOM 1452 O O . THR A 1 185 ? 8.476 8.289 -18.490 1.00 85.50 185 THR A O 1
ATOM 1455 N N . ILE A 1 186 ? 9.980 9.838 -18.967 1.00 85.00 186 ILE A N 1
ATOM 1456 C CA . ILE A 1 186 ? 9.027 10.645 -19.750 1.00 85.00 186 ILE A CA 1
ATOM 1457 C C . ILE A 1 186 ? 8.940 10.152 -21.200 1.00 85.00 186 ILE A C 1
ATOM 1459 O O . ILE A 1 186 ? 9.955 9.871 -21.847 1.00 85.00 186 ILE A O 1
ATOM 1463 N N . GLY A 1 187 ? 7.732 10.199 -21.757 1.00 84.12 187 GLY A N 1
ATOM 1464 C CA . GLY A 1 187 ? 7.441 9.966 -23.167 1.00 84.12 187 GLY A CA 1
ATOM 1465 C C . GLY A 1 187 ? 6.733 8.633 -23.421 1.00 84.12 187 GLY A C 1
ATOM 1466 O O . GLY A 1 187 ? 6.413 7.908 -22.490 1.00 84.12 187 GLY A O 1
ATOM 1467 N N . PRO A 1 188 ? 6.493 8.280 -24.695 1.00 77.19 188 PRO A N 1
ATOM 1468 C CA . PRO A 1 188 ? 5.681 7.110 -25.046 1.00 77.19 188 PRO A CA 1
ATOM 1469 C C . PRO A 1 188 ? 6.299 5.767 -24.625 1.00 77.19 188 PRO A C 1
ATOM 1471 O O . PRO A 1 188 ? 5.587 4.780 -24.546 1.00 77.19 188 PRO A O 1
ATOM 1474 N N . ASN A 1 189 ? 7.608 5.727 -24.356 1.00 72.62 189 ASN A N 1
ATOM 1475 C CA . ASN A 1 189 ? 8.316 4.528 -23.888 1.00 72.62 189 ASN A CA 1
ATOM 1476 C C . ASN A 1 189 ? 8.527 4.534 -22.359 1.00 72.62 189 ASN A C 1
ATOM 1478 O O . ASN A 1 189 ? 9.383 3.815 -21.851 1.00 72.62 189 ASN A O 1
ATOM 1482 N N . GLY A 1 190 ? 7.831 5.423 -21.654 1.00 74.44 190 GLY A N 1
ATOM 1483 C CA . GLY A 1 190 ? 7.854 5.584 -20.204 1.00 74.44 190 GLY A CA 1
ATOM 1484 C C . GLY A 1 190 ? 6.461 5.909 -19.673 1.00 74.44 190 GLY A C 1
ATOM 1485 O O . GLY A 1 190 ? 6.306 6.689 -18.748 1.00 74.44 190 GLY A O 1
ATOM 1486 N N . ALA A 1 191 ? 5.426 5.393 -20.333 1.00 86.94 191 ALA A N 1
ATOM 1487 C CA . ALA A 1 191 ? 4.091 5.458 -19.771 1.00 86.94 191 ALA A CA 1
ATOM 1488 C C . ALA A 1 191 ? 4.014 4.514 -18.567 1.00 86.94 191 ALA A C 1
ATOM 1490 O O . ALA A 1 191 ? 4.626 3.444 -18.580 1.00 86.94 191 ALA A O 1
ATOM 1491 N N . ASN A 1 192 ? 3.220 4.885 -17.567 1.00 93.06 192 ASN A N 1
ATOM 1492 C CA . ASN A 1 192 ? 2.738 3.910 -16.597 1.00 93.06 192 ASN A CA 1
ATOM 1493 C C . ASN A 1 192 ? 1.865 2.863 -17.298 1.00 93.06 192 ASN A C 1
ATOM 1495 O O . ASN A 1 192 ? 1.211 3.164 -18.304 1.00 93.06 192 ASN A O 1
ATOM 1499 N N . TYR A 1 193 ? 1.868 1.650 -16.757 1.00 94.38 193 TYR A N 1
ATOM 1500 C CA . TYR A 1 193 ? 1.078 0.531 -17.265 1.00 94.38 193 TYR A CA 1
ATOM 1501 C C . TYR A 1 193 ? -0.088 0.238 -16.326 1.00 94.38 193 TYR A C 1
ATOM 1503 O O . TYR A 1 193 ? 0.049 0.395 -15.115 1.00 94.38 193 TYR A O 1
ATOM 1511 N N . MET A 1 194 ? -1.202 -0.231 -16.884 1.00 96.75 194 MET A N 1
ATOM 1512 C CA . MET A 1 194 ? -2.363 -0.708 -16.139 1.00 96.75 194 MET A CA 1
ATOM 1513 C C . MET A 1 194 ? -2.787 -2.028 -16.762 1.00 96.75 194 MET A C 1
ATOM 1515 O O . MET A 1 194 ? -3.387 -2.051 -17.831 1.00 96.75 194 MET A O 1
ATOM 1519 N N . TYR A 1 195 ? -2.443 -3.127 -16.115 1.00 97.81 195 TYR A N 1
ATOM 1520 C CA . TYR A 1 195 ? -2.704 -4.477 -16.578 1.00 97.81 195 TYR A CA 1
ATOM 1521 C C . TYR A 1 195 ? -4.006 -4.988 -15.977 1.00 97.81 195 TYR A C 1
ATOM 1523 O O . TYR A 1 195 ? -4.065 -5.269 -14.782 1.00 97.81 195 TYR A O 1
ATOM 1531 N N . LYS A 1 196 ? -5.034 -5.142 -16.818 1.00 98.44 196 LYS A N 1
ATOM 1532 C CA . LYS A 1 196 ? -6.279 -5.801 -16.424 1.00 98.44 196 LYS A CA 1
ATOM 1533 C C . LYS A 1 196 ? -6.093 -7.316 -16.438 1.00 98.44 196 LYS A C 1
ATOM 1535 O O . LYS A 1 196 ? -5.843 -7.879 -17.512 1.00 98.44 196 LYS A O 1
ATOM 1540 N N . ASN A 1 197 ? -6.286 -7.962 -15.298 1.00 98.50 197 ASN A N 1
ATOM 1541 C CA . ASN A 1 197 ? -6.330 -9.411 -15.167 1.00 98.50 197 ASN A CA 1
ATOM 1542 C C . ASN A 1 197 ? -7.581 -9.963 -15.867 1.00 98.50 197 ASN A C 1
ATOM 1544 O O . ASN A 1 197 ? -8.687 -9.446 -15.726 1.00 98.50 197 ASN A O 1
ATOM 1548 N N . GLN A 1 198 ? -7.408 -10.982 -16.705 1.00 98.12 198 GLN A N 1
ATOM 1549 C CA . GLN A 1 198 ? -8.502 -11.593 -17.468 1.00 98.12 198 GLN A CA 1
ATOM 1550 C C . GLN A 1 198 ? -9.187 -12.744 -16.713 1.00 98.12 198 GLN A C 1
ATOM 1552 O O . GLN A 1 198 ? -10.147 -13.324 -17.228 1.00 98.12 198 GLN A O 1
ATOM 1557 N N . GLY A 1 199 ? -8.691 -13.095 -15.522 1.00 96.56 199 GLY A N 1
ATOM 1558 C CA . GLY A 1 199 ? -9.189 -14.200 -14.701 1.00 96.56 199 GLY A CA 1
ATOM 1559 C C . GLY A 1 199 ? -8.777 -15.591 -15.194 1.00 96.56 199 GLY A C 1
ATOM 1560 O O . GLY A 1 199 ? -9.300 -16.600 -14.722 1.00 96.56 199 GLY A O 1
ATOM 1561 N N . ASP A 1 200 ? -7.867 -15.668 -16.168 1.00 96.38 200 ASP A N 1
ATOM 1562 C CA . ASP A 1 200 ? -7.309 -16.914 -16.709 1.00 96.38 200 ASP A CA 1
ATOM 1563 C C . ASP A 1 200 ? -5.780 -17.008 -16.558 1.00 96.38 200 ASP A C 1
ATOM 1565 O O . ASP A 1 200 ? -5.136 -17.817 -17.232 1.00 96.38 200 ASP A O 1
ATOM 1569 N N . GLY A 1 201 ? -5.215 -16.180 -15.674 1.00 94.94 201 GLY A N 1
ATOM 1570 C CA . GLY A 1 201 ? -3.776 -16.045 -15.449 1.00 94.94 201 GLY A CA 1
ATOM 1571 C C . GLY A 1 201 ? -3.074 -15.111 -16.441 1.00 94.94 201 GLY A C 1
ATOM 1572 O O . GLY A 1 201 ? -1.854 -14.969 -16.390 1.00 94.94 201 GLY A O 1
ATOM 1573 N N . THR A 1 202 ? -3.820 -14.479 -17.357 1.00 97.81 202 THR A N 1
ATOM 1574 C CA . THR A 1 202 ? -3.280 -13.505 -18.313 1.00 97.81 202 THR A CA 1
ATOM 1575 C C . THR A 1 202 ? -3.765 -12.084 -18.047 1.00 97.81 202 THR A C 1
ATOM 1577 O O . THR A 1 202 ? -4.812 -11.856 -17.442 1.00 97.81 202 THR A O 1
ATOM 1580 N N . PHE A 1 203 ? -3.006 -11.115 -18.547 1.00 98.19 203 PHE A N 1
ATOM 1581 C CA . PHE A 1 203 ? -3.251 -9.691 -18.408 1.00 98.19 203 PHE A CA 1
ATOM 1582 C C . PHE A 1 203 ? -3.259 -8.991 -19.769 1.00 98.19 203 PHE A C 1
ATOM 1584 O O . PHE A 1 203 ? -2.639 -9.433 -20.741 1.00 98.19 203 PHE A O 1
ATOM 1591 N N . ILE A 1 204 ? -3.930 -7.841 -19.828 1.00 96.75 204 ILE A N 1
ATOM 1592 C CA . ILE A 1 204 ? -3.874 -6.920 -20.966 1.00 96.75 204 ILE A CA 1
ATOM 1593 C C . ILE A 1 204 ? -3.622 -5.494 -20.477 1.00 96.75 204 ILE A C 1
ATOM 1595 O O . ILE A 1 204 ? -4.283 -5.033 -19.551 1.00 96.75 204 ILE A O 1
ATOM 1599 N N . ASP A 1 205 ? -2.675 -4.789 -21.100 1.00 95.25 205 ASP A N 1
ATOM 1600 C CA . ASP A 1 205 ? -2.446 -3.370 -20.812 1.00 95.25 205 ASP A CA 1
ATOM 1601 C C . ASP A 1 205 ? -3.608 -2.522 -21.354 1.00 95.25 205 ASP A C 1
ATOM 1603 O O . ASP A 1 205 ? -3.856 -2.467 -22.562 1.00 95.25 205 ASP A O 1
ATOM 1607 N N . VAL A 1 206 ? -4.314 -1.865 -20.439 1.00 96.94 206 VAL A N 1
ATOM 1608 C CA . VAL A 1 206 ? -5.464 -0.984 -20.671 1.00 96.94 206 VAL A CA 1
ATOM 1609 C C . VAL A 1 206 ? -5.167 0.467 -20.289 1.00 96.94 206 VAL A C 1
ATOM 1611 O O . VAL A 1 206 ? -6.076 1.298 -20.293 1.00 96.94 206 VAL A O 1
ATOM 1614 N N . ALA A 1 207 ? -3.912 0.826 -19.992 1.00 94.88 207 ALA A N 1
ATOM 1615 C CA . ALA A 1 207 ? -3.584 2.173 -19.525 1.00 94.88 207 ALA A CA 1
ATOM 1616 C C . ALA A 1 207 ? -3.999 3.272 -20.518 1.00 94.88 207 ALA A C 1
ATOM 1618 O O . ALA A 1 207 ? -4.474 4.327 -20.097 1.00 94.88 207 ALA A O 1
ATOM 1619 N N . GLU A 1 208 ? -3.826 3.064 -21.833 1.00 93.56 208 GLU A N 1
ATOM 1620 C CA . GLU A 1 208 ? -4.222 4.067 -22.841 1.00 93.56 208 GLU A CA 1
ATOM 1621 C C . GLU A 1 208 ? -5.742 4.235 -22.870 1.00 93.56 208 GLU A C 1
ATOM 1623 O O . GLU A 1 208 ? -6.248 5.355 -22.935 1.00 93.56 208 GLU A O 1
ATOM 1628 N N . GLU A 1 209 ? -6.461 3.111 -22.810 1.00 95.56 209 GLU A N 1
ATOM 1629 C CA . GLU A 1 209 ? -7.921 3.060 -22.855 1.00 95.56 209 GLU A CA 1
ATOM 1630 C C . GLU A 1 209 ? -8.541 3.772 -21.652 1.00 95.56 209 GLU A C 1
ATOM 1632 O O . GLU A 1 209 ? -9.499 4.529 -21.815 1.00 95.56 209 GLU A O 1
ATOM 1637 N N . LEU A 1 210 ? -7.951 3.583 -20.471 1.00 96.44 210 LEU A N 1
ATOM 1638 C CA . LEU A 1 210 ? -8.397 4.198 -19.223 1.00 96.44 210 LEU A CA 1
ATOM 1639 C C . LEU A 1 210 ? -7.853 5.618 -19.010 1.00 96.44 210 LEU A C 1
ATOM 1641 O O . LEU A 1 210 ? -8.248 6.286 -18.059 1.00 96.44 210 LEU A O 1
ATOM 1645 N N . GLY A 1 211 ? -6.963 6.104 -19.882 1.00 93.81 211 GLY A N 1
ATOM 1646 C CA . GLY A 1 211 ? -6.335 7.419 -19.729 1.00 93.81 211 GLY A CA 1
ATOM 1647 C C . GLY A 1 211 ? -5.306 7.495 -18.595 1.00 93.81 211 GLY A C 1
ATOM 1648 O O . GLY A 1 211 ? -4.970 8.590 -18.155 1.00 93.81 211 GLY A O 1
ATOM 1649 N N . LEU A 1 212 ? -4.791 6.347 -18.155 1.00 95.94 212 LEU A N 1
ATOM 1650 C CA . LEU A 1 212 ? -3.816 6.207 -17.072 1.00 95.94 212 LEU A CA 1
ATOM 1651 C C . LEU A 1 212 ? -2.356 6.175 -17.563 1.00 95.94 212 LEU A C 1
ATOM 1653 O O . LEU A 1 212 ? -1.429 6.107 -16.756 1.00 95.94 212 LEU A O 1
ATOM 1657 N N . GLN A 1 213 ? -2.120 6.259 -18.879 1.00 89.31 213 GLN A N 1
ATOM 1658 C CA . GLN A 1 213 ? -0.774 6.432 -19.442 1.00 89.31 213 GLN A CA 1
ATOM 1659 C C . GLN A 1 213 ? -0.220 7.829 -19.123 1.00 89.31 213 GLN A C 1
ATOM 1661 O O . GLN A 1 213 ? -0.239 8.736 -19.963 1.00 89.31 213 GLN A O 1
ATOM 1666 N N . ASP A 1 214 ? 0.310 8.018 -17.912 1.00 91.12 214 ASP A N 1
ATOM 1667 C CA . ASP A 1 214 ? 1.020 9.247 -17.560 1.00 91.12 214 ASP A CA 1
ATOM 1668 C C . ASP A 1 214 ? 2.400 9.289 -18.228 1.00 91.12 214 ASP A C 1
ATOM 1670 O O . ASP A 1 214 ? 3.420 8.930 -17.655 1.00 91.12 214 ASP A O 1
ATOM 1674 N N . ILE A 1 215 ? 2.438 9.769 -19.470 1.00 90.31 215 ILE A N 1
ATOM 1675 C CA . ILE A 1 215 ? 3.679 9.937 -20.244 1.00 90.31 215 ILE A CA 1
ATOM 1676 C C . ILE A 1 215 ? 4.492 11.179 -19.843 1.00 90.31 215 ILE A C 1
ATOM 1678 O O . ILE A 1 215 ? 5.501 11.484 -20.488 1.00 90.31 215 ILE A O 1
ATOM 1682 N N . GLN A 1 216 ? 4.015 11.970 -18.877 1.00 90.81 216 GLN A N 1
ATOM 1683 C CA . GLN A 1 216 ? 4.654 13.216 -18.432 1.00 90.81 216 GLN A CA 1
ATOM 1684 C C . GLN A 1 216 ? 5.198 13.114 -17.004 1.00 90.81 216 GLN A C 1
ATOM 1686 O O . GLN A 1 216 ? 6.047 13.926 -16.630 1.00 90.81 216 GLN A O 1
ATOM 1691 N N . GLY A 1 217 ? 4.717 12.136 -16.238 1.00 91.31 217 GLY A N 1
ATOM 1692 C CA . GLY A 1 217 ? 5.147 11.825 -14.886 1.00 91.31 217 GLY A CA 1
ATOM 1693 C C . GLY A 1 217 ? 6.528 11.179 -14.826 1.00 91.31 217 GLY A C 1
ATOM 1694 O O . GLY A 1 217 ? 6.942 10.442 -15.718 1.00 91.31 217 GLY A O 1
ATOM 1695 N N . HIS A 1 218 ? 7.254 11.456 -13.748 1.00 92.81 218 HIS A N 1
ATOM 1696 C CA . HIS A 1 218 ? 8.353 10.604 -13.305 1.00 92.81 218 HIS A CA 1
ATOM 1697 C C . HIS A 1 218 ? 7.843 9.817 -12.097 1.00 92.81 218 HIS A C 1
ATOM 1699 O O . HIS A 1 218 ? 8.172 10.152 -10.962 1.00 92.81 218 HIS A O 1
ATOM 1705 N N . SER A 1 219 ? 7.004 8.815 -12.337 1.00 94.25 219 SER A N 1
ATOM 1706 C CA . SER A 1 219 ? 6.274 8.144 -11.265 1.00 94.25 219 SER A CA 1
ATOM 1707 C C . SER A 1 219 ? 7.198 7.262 -10.429 1.00 94.25 219 SER A C 1
ATOM 1709 O O . SER A 1 219 ? 7.948 6.446 -10.975 1.00 94.25 219 SER A O 1
ATOM 1711 N N . PHE A 1 220 ? 7.152 7.439 -9.107 1.00 94.50 220 PHE A N 1
ATOM 1712 C CA . PHE A 1 220 ? 7.796 6.535 -8.153 1.00 94.50 220 PHE A CA 1
ATOM 1713 C C . PHE A 1 220 ? 6.771 5.595 -7.539 1.00 94.50 220 PHE A C 1
ATOM 1715 O O . PHE A 1 220 ? 6.813 4.411 -7.851 1.00 94.50 220 PHE A O 1
ATOM 1722 N N . THR A 1 221 ? 5.851 6.121 -6.735 1.00 95.81 221 THR A N 1
ATOM 1723 C CA . THR A 1 221 ? 4.804 5.351 -6.056 1.00 95.81 221 THR A CA 1
ATOM 1724 C C . THR A 1 221 ? 3.434 5.716 -6.613 1.00 95.81 221 THR A C 1
ATOM 1726 O O . THR A 1 221 ? 3.178 6.868 -6.967 1.00 95.81 221 THR A O 1
ATOM 1729 N N . SER A 1 222 ? 2.537 4.737 -6.649 1.00 97.56 222 SER A N 1
ATOM 1730 C CA . SER A 1 222 ? 1.100 4.981 -6.735 1.00 97.56 222 SER A CA 1
ATOM 1731 C C . SER A 1 222 ? 0.383 4.184 -5.659 1.00 97.56 222 SER A C 1
ATOM 1733 O O . SER A 1 222 ? 0.897 3.144 -5.267 1.00 97.56 222 SER A O 1
ATOM 1735 N N . VAL A 1 223 ? -0.768 4.670 -5.203 1.00 98.19 223 VAL A N 1
ATOM 1736 C CA . VAL A 1 223 ? -1.599 4.008 -4.190 1.00 98.19 223 VAL A CA 1
ATOM 1737 C C . VAL A 1 223 ? -3.049 4.051 -4.652 1.00 98.19 223 VAL A C 1
ATOM 1739 O O . VAL A 1 223 ? -3.528 5.091 -5.118 1.00 98.19 223 VAL A O 1
ATOM 1742 N N . PHE A 1 224 ? -3.720 2.909 -4.542 1.00 98.56 224 PHE A N 1
ATOM 1743 C CA . PHE A 1 224 ? -5.154 2.774 -4.762 1.00 98.56 224 PHE A CA 1
ATOM 1744 C C . PHE A 1 224 ? -5.903 2.958 -3.440 1.00 98.56 224 PHE A C 1
ATOM 1746 O O . PHE A 1 224 ? -5.539 2.326 -2.451 1.00 98.56 224 PHE A O 1
ATOM 1753 N N . PHE A 1 225 ? -6.940 3.796 -3.423 1.00 97.81 225 PHE A N 1
ATOM 1754 C CA . PHE A 1 225 ? -7.797 4.011 -2.250 1.00 97.81 225 PHE A CA 1
ATOM 1755 C C . PHE A 1 225 ? -9.159 4.596 -2.655 1.00 97.81 225 PHE A C 1
ATOM 1757 O O . PHE A 1 225 ? -9.285 5.124 -3.752 1.00 97.81 225 PHE A O 1
ATOM 1764 N N . ASP A 1 226 ? -10.188 4.487 -1.813 1.00 96.62 226 ASP A N 1
ATOM 1765 C CA . ASP A 1 226 ? -11.537 5.019 -2.088 1.00 96.62 226 ASP A CA 1
ATOM 1766 C C . ASP A 1 226 ? -11.703 6.402 -1.430 1.00 96.62 226 ASP A C 1
ATOM 1768 O O . ASP A 1 226 ? -12.035 6.506 -0.247 1.00 96.62 226 ASP A O 1
ATOM 1772 N N . ALA A 1 227 ? -11.408 7.478 -2.165 1.00 96.31 227 ALA A N 1
ATOM 1773 C CA . ALA A 1 227 ? -11.257 8.812 -1.582 1.00 96.31 227 ALA A CA 1
ATOM 1774 C C . ALA A 1 227 ? -12.589 9.488 -1.218 1.00 96.31 227 ALA A C 1
ATOM 1776 O O . ALA A 1 227 ? -12.610 10.388 -0.371 1.00 96.31 227 ALA A O 1
ATOM 1777 N N . ASP A 1 228 ? -13.694 9.113 -1.872 1.00 94.25 228 ASP A N 1
ATOM 1778 C CA . ASP A 1 228 ? -15.036 9.641 -1.590 1.00 94.25 228 ASP A CA 1
ATOM 1779 C C . ASP A 1 228 ? -16.016 8.621 -0.993 1.00 94.25 228 ASP A C 1
ATOM 1781 O O . ASP A 1 228 ? -17.180 8.968 -0.731 1.00 94.25 228 ASP A O 1
ATOM 1785 N N . MET A 1 229 ? -15.529 7.420 -0.668 1.00 91.62 229 MET A N 1
ATOM 1786 C CA . MET A 1 229 ? -16.298 6.322 -0.083 1.00 91.62 229 MET A CA 1
ATOM 1787 C C . MET A 1 229 ? -17.504 5.930 -0.951 1.00 91.62 229 MET A C 1
ATOM 1789 O O . MET A 1 229 ? -18.601 5.651 -0.433 1.00 91.62 229 MET A O 1
ATOM 1793 N N . ASP A 1 230 ? -17.346 5.971 -2.275 1.00 92.94 230 ASP A N 1
ATOM 1794 C CA . ASP A 1 230 ? -18.379 5.559 -3.228 1.00 92.94 230 ASP A CA 1
ATOM 1795 C C . ASP A 1 230 ? -18.283 4.070 -3.617 1.00 92.94 230 ASP A C 1
ATOM 1797 O O . ASP A 1 230 ? -19.196 3.519 -4.254 1.00 92.94 230 ASP A O 1
ATOM 1801 N N . GLY A 1 231 ? -17.232 3.402 -3.139 1.00 91.62 231 GLY A N 1
ATOM 1802 C CA . GLY A 1 231 ? -16.918 2.003 -3.355 1.00 91.62 231 GLY A CA 1
ATOM 1803 C C . GLY A 1 231 ? -16.167 1.737 -4.654 1.00 91.62 231 GLY A C 1
ATOM 1804 O O . GLY A 1 231 ? -15.949 0.568 -4.959 1.00 91.62 231 GLY A O 1
ATOM 1805 N N . ASN A 1 232 ? -15.853 2.736 -5.480 1.00 95.12 232 ASN A N 1
ATOM 1806 C CA . ASN A 1 232 ? -14.986 2.605 -6.649 1.00 95.12 232 ASN A CA 1
ATOM 1807 C C . ASN A 1 232 ? -13.577 3.066 -6.270 1.00 95.12 232 ASN A C 1
ATOM 1809 O O . ASN A 1 232 ? -13.401 4.069 -5.596 1.00 95.12 232 ASN A O 1
ATOM 1813 N N . ILE A 1 233 ? -12.564 2.309 -6.685 1.00 97.50 233 ILE A N 1
ATOM 1814 C CA . ILE A 1 233 ? -11.192 2.605 -6.284 1.00 97.50 233 ILE A CA 1
ATOM 1815 C C . ILE A 1 233 ? -10.623 3.781 -7.092 1.00 97.50 233 ILE A C 1
ATOM 1817 O O . ILE A 1 233 ? -10.671 3.780 -8.325 1.00 97.50 233 ILE A O 1
ATOM 1821 N N . ASP A 1 234 ? -10.044 4.756 -6.401 1.00 98.44 234 ASP A N 1
ATOM 1822 C CA . ASP A 1 234 ? -9.315 5.882 -6.977 1.00 98.44 234 ASP A CA 1
ATOM 1823 C C . ASP A 1 234 ? -7.810 5.604 -6.985 1.00 98.44 234 ASP A C 1
ATOM 1825 O O . ASP A 1 234 ? -7.309 4.724 -6.284 1.00 98.44 234 ASP A O 1
ATOM 1829 N N . LEU A 1 235 ? -7.063 6.368 -7.780 1.00 98.62 235 LEU A N 1
ATOM 1830 C CA . LEU A 1 235 ? -5.620 6.203 -7.935 1.00 98.62 235 LEU A CA 1
ATOM 1831 C C . LEU A 1 235 ? -4.891 7.531 -7.745 1.00 98.62 235 LEU A C 1
ATOM 1833 O O . LEU A 1 235 ? -5.073 8.471 -8.525 1.00 98.62 235 LEU A O 1
ATOM 1837 N N . PHE A 1 236 ? -3.994 7.584 -6.763 1.00 98.62 236 PHE A N 1
ATOM 1838 C CA . PHE A 1 236 ? -3.013 8.657 -6.623 1.00 98.62 236 PHE A CA 1
ATOM 1839 C C . PHE A 1 236 ? -1.637 8.195 -7.110 1.00 98.62 236 PHE A C 1
ATOM 1841 O O . PHE A 1 236 ? -1.193 7.097 -6.785 1.00 98.62 236 PHE A O 1
ATOM 1848 N N . THR A 1 237 ? -0.932 9.046 -7.861 1.00 97.88 237 THR A N 1
ATOM 1849 C CA . THR A 1 237 ? 0.445 8.793 -8.314 1.00 97.88 237 THR A CA 1
ATOM 1850 C C . THR A 1 237 ? 1.368 9.933 -7.890 1.00 97.88 237 THR A C 1
ATOM 1852 O O . THR A 1 237 ? 1.214 11.079 -8.333 1.00 97.88 237 THR A O 1
ATOM 1855 N N . ALA A 1 238 ? 2.377 9.585 -7.089 1.00 96.06 238 ALA A N 1
ATOM 1856 C CA . ALA A 1 238 ? 3.477 10.447 -6.687 1.00 96.06 238 ALA A CA 1
ATOM 1857 C C . ALA A 1 238 ? 4.498 10.563 -7.829 1.00 96.06 238 ALA A C 1
ATOM 1859 O O . ALA A 1 238 ? 5.154 9.592 -8.227 1.00 96.06 238 ALA A O 1
ATOM 1860 N N . ASN A 1 239 ? 4.630 11.774 -8.364 1.00 94.75 239 ASN A N 1
ATOM 1861 C CA . ASN A 1 239 ? 5.517 12.077 -9.475 1.00 94.75 239 ASN A CA 1
ATOM 1862 C C . ASN A 1 239 ? 6.708 12.919 -9.009 1.00 94.75 239 ASN A C 1
ATOM 1864 O O . ASN A 1 239 ? 6.560 14.044 -8.541 1.00 94.75 239 ASN A O 1
ATOM 1868 N N . ASP A 1 240 ? 7.907 12.383 -9.219 1.00 90.19 240 ASP A N 1
ATOM 1869 C CA . ASP A 1 240 ? 9.165 13.061 -8.938 1.00 90.19 240 ASP A CA 1
ATOM 1870 C C . ASP A 1 240 ? 9.397 14.229 -9.906 1.00 90.19 240 ASP A C 1
ATOM 1872 O O . ASP A 1 240 ? 8.972 14.225 -11.066 1.00 90.19 240 ASP A O 1
ATOM 1876 N N . ARG A 1 241 ? 10.218 15.179 -9.469 1.00 86.12 241 ARG A N 1
ATOM 1877 C CA . ARG A 1 241 ? 10.602 16.420 -10.137 1.00 86.12 241 ARG A CA 1
ATOM 1878 C C . ARG A 1 241 ? 9.589 17.544 -10.053 1.00 86.12 241 ARG A C 1
ATOM 1880 O O . ARG A 1 241 ? 8.443 17.462 -10.462 1.00 86.12 241 ARG A O 1
ATOM 1887 N N . THR A 1 242 ? 10.161 18.719 -9.837 1.00 75.88 242 THR A N 1
ATOM 1888 C CA . THR A 1 242 ? 9.518 20.038 -9.972 1.00 75.88 242 THR A CA 1
ATOM 1889 C C . THR A 1 242 ? 8.878 20.378 -11.333 1.00 75.88 242 THR A C 1
ATOM 1891 O O . THR A 1 242 ? 8.292 21.452 -11.482 1.00 75.88 242 THR A O 1
ATOM 1894 N N . ASN A 1 243 ? 8.985 19.510 -12.341 1.00 83.38 243 ASN A N 1
ATOM 1895 C CA . ASN A 1 243 ? 8.329 19.662 -13.640 1.00 83.38 243 ASN A CA 1
ATOM 1896 C C . ASN A 1 243 ? 7.392 18.501 -14.007 1.00 83.38 243 ASN A C 1
ATOM 1898 O O . ASN A 1 243 ? 6.927 18.468 -15.148 1.00 83.38 243 ASN A O 1
ATOM 1902 N N . SER A 1 244 ? 7.133 17.594 -13.068 1.00 88.94 244 SER A N 1
ATOM 1903 C CA . SER A 1 244 ? 6.097 16.570 -13.151 1.00 88.94 244 SER A CA 1
ATOM 1904 C C . SER A 1 244 ? 5.076 16.856 -12.058 1.00 88.94 244 SER A C 1
ATOM 1906 O O . SER A 1 244 ? 5.445 17.174 -10.933 1.00 88.94 244 SER A O 1
ATOM 1908 N N . PHE A 1 245 ? 3.797 16.774 -12.391 1.00 93.38 245 PHE A N 1
ATOM 1909 C CA . PHE A 1 245 ? 2.729 16.998 -11.424 1.00 93.38 245 PHE A CA 1
ATOM 1910 C C . PHE A 1 245 ? 2.254 15.656 -10.894 1.00 93.38 245 PHE A C 1
ATOM 1912 O O . PHE A 1 245 ? 2.113 14.726 -11.690 1.00 93.38 245 PHE A O 1
ATOM 1919 N N . ASN A 1 246 ? 1.966 15.562 -9.599 1.00 95.62 246 ASN A N 1
ATOM 1920 C CA . ASN A 1 246 ? 1.237 14.413 -9.062 1.00 95.62 246 ASN A CA 1
ATOM 1921 C C . ASN A 1 246 ? -0.097 14.237 -9.801 1.00 95.62 246 ASN A C 1
ATOM 1923 O O . ASN A 1 246 ? -0.679 15.206 -10.307 1.00 95.62 246 ASN A O 1
ATOM 1927 N N . ARG A 1 247 ? -0.565 12.991 -9.870 1.00 97.56 247 ARG A N 1
ATOM 1928 C CA . ARG A 1 247 ? -1.831 12.641 -10.518 1.00 97.56 247 ARG A CA 1
ATOM 1929 C C . ARG A 1 247 ? -2.820 12.100 -9.514 1.00 97.56 247 ARG A C 1
ATOM 1931 O O . ARG A 1 247 ? -2.433 11.414 -8.575 1.00 97.56 247 ARG A O 1
ATOM 1938 N N . PHE A 1 248 ? -4.087 12.386 -9.762 1.00 98.56 248 PHE A N 1
ATOM 1939 C CA . PHE A 1 248 ? -5.200 11.813 -9.038 1.00 98.56 248 PHE A CA 1
ATOM 1940 C C . PHE A 1 248 ? -6.332 11.496 -10.011 1.00 98.56 248 PHE A C 1
ATOM 1942 O O . PHE A 1 248 ? -6.827 12.386 -10.712 1.00 98.56 248 PHE A O 1
ATOM 1949 N N . TYR A 1 249 ? -6.708 10.225 -10.071 1.00 98.62 249 TYR A N 1
ATOM 1950 C CA . TYR A 1 249 ? -7.724 9.700 -10.968 1.00 98.62 249 TYR A CA 1
ATOM 1951 C C . TYR A 1 249 ? -8.871 9.118 -10.155 1.00 98.62 249 TYR A C 1
ATOM 1953 O O . TYR A 1 249 ? -8.635 8.270 -9.303 1.00 98.62 249 TYR A O 1
ATOM 1961 N N . ILE A 1 250 ? -10.094 9.546 -10.460 1.00 98.25 250 ILE A N 1
ATOM 1962 C CA . ILE A 1 250 ? -11.306 9.027 -9.822 1.00 98.25 250 ILE A CA 1
ATOM 1963 C C . ILE A 1 250 ? -11.800 7.797 -10.567 1.00 98.25 250 ILE A C 1
ATOM 1965 O O . ILE A 1 250 ? -11.974 7.869 -11.791 1.00 98.25 250 ILE A O 1
ATOM 1969 N N . GLY A 1 251 ? -12.044 6.710 -9.843 1.00 97.62 251 GLY A N 1
ATOM 1970 C CA . GLY A 1 251 ? -12.683 5.505 -10.347 1.00 97.62 251 GLY A CA 1
ATOM 1971 C C . GLY A 1 251 ? -14.173 5.738 -10.583 1.00 97.62 251 GLY A C 1
ATOM 1972 O O . GLY A 1 251 ? -14.928 6.102 -9.690 1.00 97.62 251 GLY A O 1
ATOM 1973 N N . ASN A 1 252 ? -14.640 5.528 -11.809 1.00 95.69 252 ASN A N 1
ATOM 1974 C CA . ASN A 1 252 ? -16.053 5.649 -12.145 1.00 95.69 252 ASN A CA 1
ATOM 1975 C C . ASN A 1 252 ? -16.762 4.294 -11.982 1.00 95.69 252 ASN A C 1
ATOM 1977 O O . ASN A 1 252 ? -16.196 3.236 -12.246 1.00 95.69 252 ASN A O 1
ATOM 1981 N N . SER A 1 253 ? -18.068 4.324 -11.700 1.00 91.38 253 SER A N 1
ATOM 1982 C CA . SER A 1 253 ? -18.912 3.116 -11.573 1.00 91.38 253 SER A CA 1
ATOM 1983 C C . SER A 1 253 ? -18.953 2.174 -12.793 1.00 91.38 253 SER A C 1
ATOM 1985 O O . SER A 1 253 ? -19.504 1.079 -12.700 1.00 91.38 253 SER A O 1
ATOM 1987 N N . ASP A 1 254 ? -18.444 2.601 -13.952 1.00 89.56 254 ASP A N 1
ATOM 1988 C CA . ASP A 1 254 ? -18.345 1.788 -15.170 1.00 89.56 254 ASP A CA 1
ATOM 1989 C C . ASP A 1 254 ? -16.947 1.181 -15.391 1.00 89.56 254 ASP A C 1
ATOM 1991 O O . ASP A 1 254 ? -16.699 0.611 -16.455 1.00 89.56 254 ASP A O 1
ATOM 1995 N N . GLY A 1 255 ? -16.051 1.292 -14.403 1.00 89.19 255 GLY A N 1
ATOM 1996 C CA . GLY A 1 255 ? -14.675 0.799 -14.460 1.00 89.19 255 GLY A CA 1
ATOM 1997 C C . GLY A 1 255 ? -13.722 1.708 -15.241 1.00 89.19 255 GLY A C 1
ATOM 1998 O O . GLY A 1 255 ? -12.605 1.302 -15.544 1.00 89.19 255 GLY A O 1
ATOM 1999 N N . THR A 1 256 ? -14.140 2.920 -15.617 1.00 95.38 256 THR A N 1
ATOM 2000 C CA . THR A 1 256 ? -13.252 3.915 -16.244 1.00 95.38 256 THR A CA 1
ATOM 2001 C C . THR A 1 256 ? -12.670 4.881 -15.215 1.00 95.38 256 THR A C 1
ATOM 2003 O O . THR A 1 256 ? -13.168 4.960 -14.099 1.00 95.38 256 THR A O 1
ATOM 2006 N N . PHE A 1 257 ? -11.661 5.668 -15.598 1.00 98.31 257 PHE A N 1
ATOM 2007 C CA . PHE A 1 257 ? -11.064 6.682 -14.727 1.00 98.31 257 PHE A CA 1
ATOM 2008 C C . PHE A 1 257 ? -11.264 8.106 -15.256 1.00 98.31 257 PHE A C 1
ATOM 2010 O O . PHE A 1 257 ? -11.273 8.355 -16.465 1.00 98.31 257 PHE A O 1
ATOM 2017 N N . THR A 1 258 ? -11.391 9.061 -14.335 1.00 97.50 258 THR A N 1
ATOM 2018 C CA . THR A 1 258 ? -11.422 10.500 -14.626 1.00 97.50 258 THR A CA 1
ATOM 2019 C C . THR A 1 258 ? -10.205 11.181 -14.001 1.00 97.50 258 THR A C 1
ATOM 2021 O O . THR A 1 258 ? -10.095 11.210 -12.781 1.00 97.50 258 THR A O 1
ATOM 2024 N N . ASP A 1 259 ? -9.319 11.793 -14.801 1.00 97.69 259 ASP A N 1
ATOM 2025 C CA . ASP A 1 259 ? -8.254 12.663 -14.262 1.00 97.69 259 ASP A CA 1
ATOM 2026 C C . ASP A 1 259 ? -8.890 13.869 -13.551 1.00 97.69 259 ASP A C 1
ATOM 2028 O O . ASP A 1 259 ? -9.523 14.727 -14.180 1.00 97.69 259 ASP A O 1
ATOM 2032 N N . TYR A 1 260 ? -8.739 13.897 -12.229 1.00 97.62 260 TYR A N 1
ATOM 2033 C CA . TYR A 1 260 ? -9.295 14.901 -11.328 1.00 97.62 260 TYR A CA 1
ATOM 2034 C C . TYR A 1 260 ? -8.197 15.678 -10.593 1.00 97.62 260 TYR A C 1
ATOM 2036 O O . TYR A 1 260 ? -8.464 16.382 -9.619 1.00 97.62 260 TYR A O 1
ATOM 2044 N N . SER A 1 261 ? -6.953 15.580 -11.072 1.00 96.75 261 SER A N 1
ATOM 2045 C CA . SER A 1 261 ? -5.771 16.115 -10.396 1.00 96.75 261 SER A CA 1
ATOM 2046 C C . SER A 1 261 ? -5.874 17.621 -10.132 1.00 96.75 261 SER A C 1
ATOM 2048 O O . SER A 1 261 ? -5.556 18.098 -9.040 1.00 96.75 261 SER A O 1
ATOM 2050 N N . GLU A 1 262 ? -6.278 18.409 -11.139 1.00 95.94 262 GLU A N 1
ATOM 2051 C CA . GLU A 1 262 ? -6.357 19.873 -11.007 1.00 95.94 262 GLU A CA 1
ATOM 2052 C C . GLU A 1 262 ? -7.495 20.294 -10.072 1.00 95.94 262 GLU A C 1
ATOM 2054 O O . GLU A 1 262 ? -7.373 21.274 -9.339 1.00 95.94 262 GLU A O 1
ATOM 2059 N N . GLN A 1 263 ? -8.608 19.563 -10.111 1.00 97.38 263 GLN A N 1
ATOM 2060 C CA . GLN A 1 263 ? -9.805 19.851 -9.340 1.00 97.38 263 GLN A CA 1
ATOM 2061 C C . GLN A 1 263 ? -9.624 19.473 -7.876 1.00 97.38 263 GLN A C 1
ATOM 2063 O O . GLN A 1 263 ? -10.159 20.179 -7.032 1.00 97.38 263 GLN A O 1
ATOM 2068 N N . SER A 1 264 ? -8.874 18.414 -7.571 1.00 97.12 264 SER A N 1
ATOM 2069 C CA . SER A 1 264 ? -8.636 17.948 -6.202 1.00 97.12 264 SER A CA 1
ATOM 2070 C C . SER A 1 264 ? -7.617 18.777 -5.421 1.00 97.12 264 SER A C 1
ATOM 2072 O O . SER A 1 264 ? -7.494 18.603 -4.213 1.00 97.12 264 SER A O 1
ATOM 2074 N N . ASN A 1 265 ? -6.908 19.696 -6.087 1.00 95.44 265 ASN A N 1
ATOM 2075 C CA . ASN A 1 265 ? -5.714 20.391 -5.590 1.00 95.44 265 ASN A CA 1
ATOM 2076 C C . ASN A 1 265 ? -4.494 19.478 -5.363 1.00 95.44 265 ASN A C 1
ATOM 2078 O O . ASN A 1 265 ? -3.515 19.923 -4.765 1.00 95.44 265 ASN A O 1
ATOM 2082 N N . LEU A 1 266 ? -4.510 18.247 -5.886 1.00 95.69 266 LEU A N 1
ATOM 2083 C CA . LEU A 1 266 ? -3.363 17.334 -5.835 1.00 95.69 266 LEU A CA 1
ATOM 2084 C C . LEU A 1 266 ? -2.389 17.526 -7.008 1.00 95.69 266 LEU A C 1
ATOM 2086 O O . LEU A 1 266 ? -1.268 17.034 -6.941 1.00 95.69 266 LEU A O 1
ATOM 2090 N N . TYR A 1 267 ? -2.757 18.277 -8.057 1.00 94.44 267 TYR A N 1
ATOM 2091 C CA . TYR A 1 267 ? -1.885 18.595 -9.202 1.00 94.44 267 TYR A CA 1
ATOM 2092 C C . TYR A 1 267 ? -0.771 19.588 -8.840 1.00 94.44 267 TYR A C 1
ATOM 2094 O O . TYR A 1 267 ? -0.771 20.760 -9.233 1.00 94.44 267 TYR A O 1
ATOM 2102 N N . ILE A 1 268 ? 0.196 19.108 -8.065 1.00 90.19 268 ILE A N 1
ATOM 2103 C CA . ILE A 1 268 ? 1.327 19.869 -7.541 1.00 90.19 268 ILE A CA 1
ATOM 2104 C C . ILE A 1 268 ? 2.626 19.250 -8.055 1.00 90.19 268 ILE A C 1
ATOM 2106 O O . ILE A 1 268 ? 2.761 18.031 -8.123 1.00 90.19 268 ILE A O 1
ATOM 2110 N N . CYS A 1 269 ? 3.589 20.102 -8.413 1.00 88.44 269 CYS A N 1
ATOM 2111 C CA . CYS A 1 269 ? 4.959 19.676 -8.675 1.00 88.44 269 CYS A CA 1
ATOM 2112 C C . CYS A 1 269 ? 5.769 19.643 -7.380 1.00 88.44 269 CYS A C 1
ATOM 2114 O O . CYS A 1 269 ? 5.916 20.674 -6.719 1.00 88.44 269 CYS A O 1
ATOM 2116 N N . MET A 1 270 ? 6.387 18.507 -7.094 1.00 87.56 270 MET A N 1
ATOM 2117 C CA . MET A 1 270 ? 7.336 18.322 -6.000 1.00 87.56 270 MET A CA 1
ATOM 2118 C C . MET A 1 270 ? 8.320 17.212 -6.384 1.00 87.56 270 MET A C 1
ATOM 2120 O O . MET A 1 270 ? 8.150 16.572 -7.418 1.00 87.56 270 MET A O 1
ATOM 2124 N N . ASP A 1 271 ? 9.377 16.999 -5.610 1.00 89.69 271 ASP A N 1
ATOM 2125 C CA . ASP A 1 271 ? 10.191 15.799 -5.787 1.00 89.69 271 ASP A CA 1
ATOM 2126 C C . ASP A 1 271 ? 9.497 14.667 -5.014 1.00 89.69 271 ASP A C 1
ATOM 2128 O O . ASP A 1 271 ? 10.002 14.251 -3.988 1.00 89.69 271 ASP A O 1
ATOM 2132 N N . ALA A 1 272 ? 8.293 14.249 -5.426 1.00 92.44 272 ALA A N 1
ATOM 2133 C CA . ALA A 1 272 ? 7.523 13.247 -4.684 1.00 92.44 272 ALA A CA 1
ATOM 2134 C C . ALA A 1 272 ? 8.217 11.878 -4.749 1.00 92.44 272 ALA A C 1
ATOM 2136 O O . ALA A 1 272 ? 8.637 11.473 -5.837 1.00 92.44 272 ALA A O 1
ATOM 2137 N N . MET A 1 273 ? 8.311 11.162 -3.624 1.00 94.00 273 MET A N 1
ATOM 2138 C CA . MET A 1 273 ? 8.872 9.804 -3.573 1.00 94.00 273 MET A CA 1
ATOM 2139 C C . MET A 1 273 ? 7.828 8.763 -3.173 1.00 94.00 273 MET A C 1
ATOM 2141 O O . MET A 1 273 ? 7.291 8.085 -4.048 1.00 94.00 273 MET A O 1
ATOM 2145 N N . GLY A 1 274 ? 7.584 8.619 -1.872 1.00 95.88 274 GLY A N 1
ATOM 2146 C CA . GLY A 1 274 ? 6.615 7.694 -1.295 1.00 95.88 274 GLY A CA 1
ATOM 2147 C C . GLY A 1 274 ? 5.271 8.365 -1.037 1.00 95.88 274 GLY A C 1
ATOM 2148 O O . GLY A 1 274 ? 5.189 9.595 -0.947 1.00 95.88 274 GLY A O 1
ATOM 2149 N N . ALA A 1 275 ? 4.228 7.548 -0.936 1.00 97.12 275 ALA A N 1
ATOM 2150 C CA . ALA A 1 275 ? 2.888 7.989 -0.581 1.00 97.12 275 ALA A CA 1
ATOM 2151 C C . ALA A 1 275 ? 2.204 6.947 0.308 1.00 97.12 275 ALA A C 1
ATOM 2153 O O . ALA A 1 275 ? 2.287 5.761 0.005 1.00 97.12 275 ALA A O 1
ATOM 2154 N N . GLU A 1 276 ? 1.525 7.404 1.356 1.00 97.06 276 GLU A N 1
ATOM 2155 C CA . GLU A 1 276 ? 0.734 6.574 2.269 1.00 97.06 276 GLU A CA 1
ATOM 2156 C C . GLU A 1 276 ? -0.647 7.195 2.470 1.00 97.06 276 GLU A C 1
ATOM 2158 O O . GLU A 1 276 ? -0.766 8.425 2.461 1.00 97.06 276 GLU A O 1
ATOM 2163 N N . VAL A 1 277 ? -1.672 6.360 2.640 1.00 97.31 277 VAL A N 1
ATOM 2164 C CA . VAL A 1 277 ? -3.065 6.789 2.811 1.00 97.31 277 VAL A CA 1
ATOM 2165 C C . VAL A 1 277 ? -3.558 6.394 4.201 1.00 97.31 277 VAL A C 1
ATOM 2167 O O . VAL A 1 277 ? -3.294 5.284 4.642 1.00 97.31 277 VAL A O 1
ATOM 2170 N N . GLY A 1 278 ? -4.278 7.284 4.884 1.00 95.81 278 GLY A N 1
ATOM 2171 C CA . GLY A 1 278 ? -4.861 7.006 6.202 1.00 95.81 278 GLY A CA 1
ATOM 2172 C C . GLY A 1 278 ? -5.672 8.187 6.737 1.00 95.81 278 GLY A C 1
ATOM 2173 O O . GLY A 1 278 ? -5.456 9.313 6.302 1.00 95.81 278 GLY A O 1
ATOM 2174 N N . ASP A 1 279 ? -6.604 7.937 7.657 1.00 95.69 279 ASP A N 1
ATOM 2175 C CA . ASP A 1 279 ? -7.403 8.965 8.355 1.00 95.69 279 ASP A CA 1
ATOM 2176 C C . ASP A 1 279 ? -6.592 9.537 9.528 1.00 95.69 279 ASP A C 1
ATOM 2178 O O . ASP A 1 279 ? -6.689 9.070 10.666 1.00 95.69 279 ASP A O 1
ATOM 2182 N N . TYR A 1 280 ? -5.699 10.491 9.249 1.00 94.00 280 TYR A N 1
ATOM 2183 C CA . TYR A 1 280 ? -4.722 10.930 10.254 1.00 94.00 280 TYR A CA 1
ATOM 2184 C C . TYR A 1 280 ? -5.348 11.836 11.325 1.00 94.00 280 TYR A C 1
ATOM 2186 O O . TYR A 1 280 ? -4.795 11.972 12.424 1.00 94.00 280 TYR A O 1
ATOM 2194 N N . ASP A 1 281 ? -6.453 12.522 11.009 1.00 94.50 281 ASP A N 1
ATOM 2195 C CA . ASP A 1 281 ? -7.128 13.438 11.934 1.00 94.50 281 ASP A CA 1
ATOM 2196 C C . ASP A 1 281 ? -8.434 12.897 12.542 1.00 94.50 281 ASP A C 1
ATOM 2198 O O . ASP A 1 281 ? -9.006 13.534 13.440 1.00 94.50 281 ASP A O 1
ATOM 2202 N N . GLY A 1 282 ? -8.813 11.669 12.177 1.00 93.62 282 GLY A N 1
ATOM 2203 C CA . GLY A 1 282 ? -9.911 10.905 12.763 1.00 93.62 282 GLY A CA 1
ATOM 2204 C C . GLY A 1 282 ? -11.287 11.431 12.360 1.00 93.62 282 GLY A C 1
ATOM 2205 O O . GLY A 1 282 ? -12.260 11.271 13.117 1.00 93.62 282 GLY A O 1
ATOM 2206 N N . ASP A 1 283 ? -11.387 12.136 11.234 1.00 92.69 283 ASP A N 1
ATOM 2207 C CA . ASP A 1 283 ? -12.639 12.715 10.752 1.00 92.69 283 ASP A CA 1
ATOM 2208 C C . ASP A 1 283 ? -13.447 11.748 9.867 1.00 92.69 283 ASP A C 1
ATOM 2210 O O . ASP A 1 283 ? -14.671 11.908 9.695 1.00 92.69 283 ASP A O 1
ATOM 2214 N N . GLY A 1 284 ? -12.810 10.648 9.467 1.00 91.50 284 GLY A N 1
ATOM 2215 C CA . GLY A 1 284 ? -13.434 9.526 8.811 1.00 91.50 284 GLY A CA 1
ATOM 2216 C C . GLY A 1 284 ? -13.376 9.548 7.293 1.00 91.50 284 GLY A C 1
ATOM 2217 O O . GLY A 1 284 ? -14.183 8.805 6.716 1.00 91.50 284 GLY A O 1
ATOM 2218 N N . ASP A 1 285 ? -12.520 10.366 6.685 1.00 93.25 285 ASP A N 1
ATOM 2219 C CA . ASP A 1 285 ? -12.084 10.239 5.297 1.00 93.25 285 ASP A CA 1
ATOM 2220 C C . ASP A 1 285 ? -10.570 9.951 5.191 1.00 93.25 285 ASP A C 1
ATOM 2222 O O . ASP A 1 285 ? -9.846 9.935 6.180 1.00 93.25 285 ASP A O 1
ATOM 2226 N N . PHE A 1 286 ? -10.117 9.549 4.000 1.00 97.31 286 PHE A N 1
ATOM 2227 C CA . PHE A 1 286 ? -8.725 9.157 3.781 1.00 97.31 286 PHE A CA 1
ATOM 2228 C C . PHE A 1 286 ? -7.882 10.345 3.311 1.00 97.31 286 PHE A C 1
ATOM 2230 O O . PHE A 1 286 ? -8.183 10.953 2.274 1.00 97.31 286 PHE A O 1
ATOM 2237 N N . ASP A 1 287 ? -6.787 10.605 4.022 1.00 97.44 287 ASP A N 1
ATOM 2238 C CA . ASP A 1 287 ? -5.766 11.598 3.695 1.00 97.44 287 ASP A CA 1
ATOM 2239 C C . ASP A 1 287 ? -4.560 10.964 2.997 1.00 97.44 287 ASP A C 1
ATOM 2241 O O . ASP A 1 287 ? -4.429 9.743 2.946 1.00 97.44 287 ASP A O 1
ATOM 2245 N N . ILE A 1 288 ? -3.646 11.788 2.468 1.00 97.69 288 ILE A N 1
ATOM 2246 C CA . ILE A 1 288 ? -2.443 11.298 1.777 1.00 97.69 288 ILE A CA 1
ATOM 2247 C C . ILE A 1 288 ? -1.188 11.969 2.332 1.00 97.69 288 ILE A C 1
ATOM 2249 O O . ILE A 1 288 ? -0.982 13.172 2.147 1.00 97.69 288 ILE A O 1
ATOM 2253 N N . TYR A 1 289 ? -0.287 11.196 2.931 1.00 96.56 289 TYR A N 1
ATOM 2254 C CA . TYR A 1 289 ? 1.061 11.665 3.238 1.00 96.56 289 TYR A CA 1
ATOM 2255 C C . TYR A 1 289 ? 1.993 11.412 2.055 1.00 96.56 289 TYR A C 1
ATOM 2257 O O . TYR A 1 289 ? 2.042 10.306 1.530 1.00 96.56 289 TYR A O 1
ATOM 2265 N N . VAL A 1 290 ? 2.752 12.426 1.633 1.00 95.31 290 VAL A N 1
ATOM 2266 C CA . VAL A 1 290 ? 3.698 12.332 0.512 1.00 95.31 290 VAL A CA 1
ATOM 2267 C C . VAL A 1 290 ? 5.069 12.848 0.933 1.00 95.31 290 VAL A C 1
ATOM 2269 O O . VAL A 1 290 ? 5.229 14.011 1.331 1.00 95.31 290 VAL A O 1
ATOM 2272 N N . THR A 1 291 ? 6.082 11.994 0.796 1.00 93.62 291 THR A N 1
ATOM 2273 C CA . THR A 1 291 ? 7.476 12.348 1.087 1.00 93.62 291 THR A CA 1
ATOM 2274 C C . THR A 1 291 ? 8.123 13.119 -0.063 1.00 93.62 291 THR A C 1
ATOM 2276 O O . THR A 1 291 ? 7.738 12.994 -1.230 1.00 93.62 291 THR A O 1
ATOM 2279 N N . ASN A 1 292 ? 9.082 13.982 0.282 1.00 90.06 292 ASN A N 1
ATOM 2280 C CA . ASN A 1 292 ? 9.686 14.955 -0.626 1.00 90.06 292 ASN A CA 1
ATOM 2281 C C . ASN A 1 292 ? 11.137 15.297 -0.227 1.00 90.06 292 ASN A C 1
ATOM 2283 O O . ASN A 1 292 ? 11.672 14.821 0.779 1.00 90.06 292 ASN A O 1
ATOM 2287 N N . THR A 1 293 ? 11.772 16.199 -0.988 1.00 86.19 293 THR A N 1
ATOM 2288 C CA . THR A 1 293 ? 13.031 16.845 -0.589 1.00 86.19 293 THR A CA 1
ATOM 2289 C C . THR A 1 293 ? 12.868 18.259 -0.028 1.00 86.19 293 THR A C 1
ATOM 2291 O O . THR A 1 293 ? 11.923 18.987 -0.346 1.00 86.19 293 THR A O 1
ATOM 2294 N N . SER A 1 294 ? 13.889 18.694 0.716 1.00 74.06 294 SER A N 1
ATOM 2295 C CA . SER A 1 294 ? 14.080 20.072 1.168 1.00 74.06 294 SER A CA 1
ATOM 2296 C C . SER A 1 294 ? 14.490 21.064 0.062 1.00 74.06 294 SER A C 1
ATOM 2298 O O . SER A 1 294 ? 14.674 22.260 0.274 1.00 74.06 294 SER A O 1
ATOM 2300 N N . GLY A 1 295 ? 14.673 20.584 -1.173 1.00 61.22 295 GLY A N 1
ATOM 2301 C CA . GLY A 1 295 ? 15.193 21.363 -2.301 1.00 61.22 295 GLY A CA 1
ATOM 2302 C C . GLY A 1 295 ? 14.138 21.945 -3.248 1.00 61.22 295 GLY A C 1
ATOM 2303 O O . GLY A 1 295 ? 14.511 22.434 -4.321 1.00 61.22 295 GLY A O 1
ATOM 2304 N N . GLY A 1 296 ? 12.848 21.871 -2.902 1.00 54.34 296 GLY A N 1
ATOM 2305 C CA . GLY A 1 296 ? 11.733 22.249 -3.777 1.00 54.34 296 GLY A CA 1
ATOM 2306 C C . GLY A 1 296 ? 11.848 23.670 -4.358 1.00 54.34 296 GLY A C 1
ATOM 2307 O O . GLY A 1 296 ? 12.139 24.636 -3.662 1.00 54.34 296 GLY A O 1
ATOM 2308 N N . ILE A 1 297 ? 11.605 23.821 -5.668 1.00 48.50 297 ILE A N 1
ATOM 2309 C CA . ILE A 1 297 ? 11.758 25.100 -6.406 1.00 48.50 297 ILE A CA 1
ATOM 2310 C C . ILE A 1 297 ? 10.594 26.081 -6.133 1.00 48.50 297 ILE A C 1
ATOM 2312 O O . ILE A 1 297 ? 10.677 27.265 -6.471 1.00 48.50 297 ILE A O 1
ATOM 2316 N N . LEU A 1 298 ? 9.497 25.615 -5.528 1.00 52.78 298 LEU A N 1
ATOM 2317 C CA . LEU A 1 298 ? 8.377 26.463 -5.128 1.00 52.78 298 LEU A CA 1
ATOM 2318 C C . LEU A 1 298 ? 8.540 26.850 -3.654 1.00 52.78 298 LEU A C 1
ATOM 2320 O O . LEU A 1 298 ? 8.226 26.054 -2.779 1.00 52.78 298 LEU A O 1
ATOM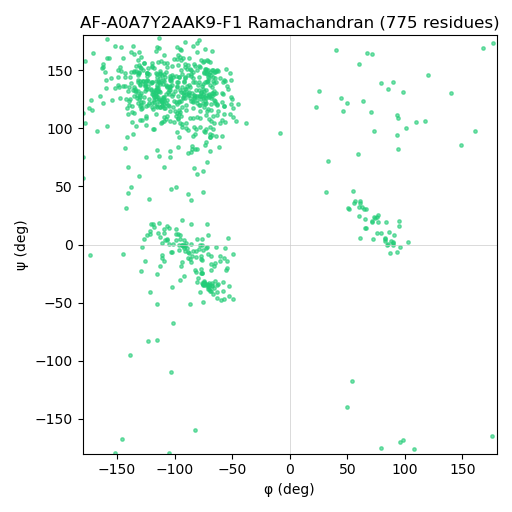 2324 N N . ASP A 1 299 ? 8.952 28.099 -3.401 1.00 50.06 299 ASP A N 1
ATOM 2325 C CA . ASP A 1 299 ? 9.163 28.718 -2.070 1.00 50.06 299 ASP A CA 1
ATOM 2326 C C . ASP A 1 299 ? 7.996 28.542 -1.057 1.00 50.06 299 ASP A C 1
ATOM 2328 O O . ASP A 1 299 ? 8.124 28.943 0.098 1.00 50.06 299 ASP A O 1
ATOM 2332 N N . SER A 1 300 ? 6.836 28.013 -1.468 1.00 53.88 300 SER A N 1
ATOM 2333 C CA . SER A 1 300 ? 5.643 27.827 -0.632 1.00 53.88 300 SER A CA 1
ATOM 2334 C C . SER A 1 300 ? 5.276 26.372 -0.308 1.00 53.88 300 SER A C 1
ATOM 2336 O O . SER A 1 300 ? 4.369 26.185 0.495 1.00 53.88 300 SER A O 1
ATOM 2338 N N . LEU A 1 301 ? 5.908 25.368 -0.929 1.00 60.25 301 LEU A N 1
ATOM 2339 C CA . LEU A 1 301 ? 5.601 23.936 -0.743 1.00 60.25 301 LEU A CA 1
ATOM 2340 C C . LEU A 1 301 ? 6.906 23.128 -0.713 1.00 60.25 301 LEU A C 1
ATOM 2342 O O . LEU A 1 301 ? 7.224 22.391 -1.646 1.00 60.25 301 LEU A O 1
ATOM 2346 N N . VAL A 1 302 ? 7.695 23.355 0.336 1.00 66.19 302 VAL A N 1
ATOM 2347 C CA . VAL A 1 302 ? 8.986 22.693 0.559 1.00 66.19 302 VAL A CA 1
ATOM 2348 C C . VAL A 1 302 ? 8.825 21.622 1.642 1.00 66.19 302 VAL A C 1
ATOM 2350 O O . VAL A 1 302 ? 8.026 21.805 2.562 1.00 66.19 302 VAL A O 1
ATOM 2353 N N . GLY A 1 303 ? 9.555 20.511 1.515 1.00 79.88 303 GLY A N 1
ATOM 2354 C CA . GLY A 1 303 ? 9.476 19.382 2.440 1.00 79.88 303 GLY A CA 1
ATOM 2355 C C . GLY A 1 303 ? 8.273 18.469 2.202 1.00 79.88 303 GLY A C 1
ATOM 2356 O O . GLY A 1 303 ? 7.546 18.609 1.211 1.00 79.88 303 GLY A O 1
ATOM 2357 N N . ASN A 1 304 ? 8.106 17.494 3.093 1.00 88.69 304 ASN A N 1
ATOM 2358 C CA . ASN A 1 304 ? 7.008 16.524 3.042 1.00 88.69 304 ASN A CA 1
ATOM 2359 C C . ASN A 1 304 ? 5.649 17.226 3.185 1.00 88.69 304 ASN A C 1
ATOM 2361 O O . ASN A 1 304 ? 5.540 18.265 3.850 1.00 88.69 304 ASN A O 1
ATOM 2365 N N . LEU A 1 305 ? 4.614 16.655 2.569 1.00 90.94 305 LEU A N 1
ATOM 2366 C CA . LEU A 1 305 ? 3.261 17.205 2.583 1.00 90.94 305 LEU A CA 1
ATOM 2367 C C . LEU A 1 305 ? 2.276 16.169 3.114 1.00 90.94 305 LEU A C 1
ATOM 2369 O O . LEU A 1 305 ? 2.276 15.030 2.663 1.00 90.94 305 LEU A O 1
ATOM 2373 N N . MET A 1 306 ? 1.407 16.604 4.023 1.00 93.88 306 MET A N 1
ATOM 2374 C CA . MET A 1 306 ? 0.156 15.906 4.305 1.00 93.88 306 MET A CA 1
ATOM 2375 C C . MET A 1 306 ? -0.949 16.569 3.486 1.00 93.88 306 MET A C 1
ATOM 2377 O O . MET A 1 306 ? -1.142 17.782 3.574 1.00 93.88 306 MET A O 1
ATOM 2381 N N . PHE A 1 307 ? -1.647 15.804 2.663 1.00 96.12 307 PHE A N 1
ATOM 2382 C CA . PHE A 1 307 ? -2.816 16.243 1.917 1.00 96.12 307 PHE A CA 1
ATOM 2383 C C . PHE A 1 307 ? -4.053 15.808 2.675 1.00 96.12 307 PHE A C 1
ATOM 2385 O O . PHE A 1 307 ? -4.486 14.668 2.535 1.00 96.12 307 PHE A O 1
ATOM 2392 N N . ARG A 1 308 ? -4.609 16.733 3.457 1.00 96.81 308 ARG A N 1
ATOM 2393 C CA . ARG A 1 308 ? -5.832 16.457 4.194 1.00 96.81 308 ARG A CA 1
ATOM 2394 C C . ARG A 1 308 ? -7.038 16.502 3.265 1.00 96.81 308 ARG A C 1
ATOM 2396 O O . ARG A 1 308 ? -7.201 17.509 2.569 1.00 96.81 308 ARG A O 1
ATOM 2403 N N . ASN A 1 309 ? -7.862 15.472 3.256 1.00 97.06 309 ASN A N 1
ATOM 2404 C CA . ASN A 1 309 ? -9.130 15.446 2.551 1.00 97.06 309 ASN A CA 1
ATOM 2405 C C . ASN A 1 309 ? -10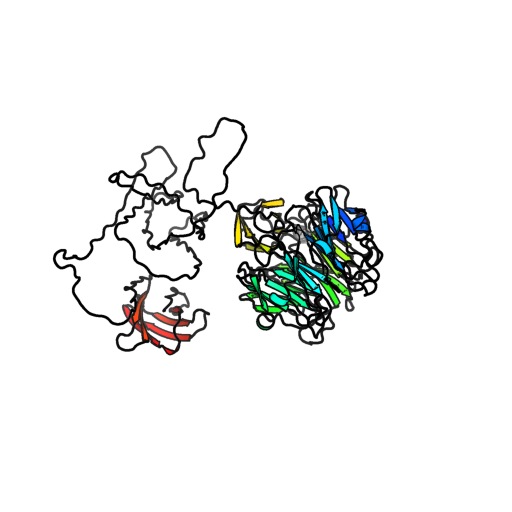.150 16.308 3.318 1.00 97.06 309 ASN A C 1
ATOM 2407 O O . ASN A 1 309 ? -10.229 16.327 4.534 1.00 97.06 309 ASN A O 1
ATOM 2411 N N . GLU A 1 310 ? -10.855 17.181 2.606 1.00 95.50 310 GLU A N 1
ATOM 2412 C CA . GLU A 1 310 ? -11.861 18.083 3.191 1.00 95.50 310 GLU A CA 1
ATOM 2413 C C . GLU A 1 310 ? -13.283 17.616 2.824 1.00 95.50 310 GLU A C 1
ATOM 2415 O O . GLU A 1 310 ? -14.255 18.386 2.881 1.00 95.50 310 GLU A O 1
ATOM 2420 N N . GLY A 1 311 ? -13.389 16.371 2.356 1.00 90.88 311 GLY A N 1
ATOM 2421 C CA . GLY A 1 311 ? -14.534 15.807 1.672 1.00 90.88 311 GLY A CA 1
ATOM 2422 C C . GLY A 1 311 ? -14.755 16.347 0.252 1.00 90.88 311 GLY A C 1
ATOM 2423 O O . GLY A 1 311 ? -14.267 17.398 -0.176 1.00 90.88 311 GLY A O 1
ATOM 2424 N N . GLY A 1 312 ? -15.572 15.618 -0.514 1.00 87.12 312 GLY A N 1
ATOM 2425 C CA . GLY A 1 312 ? -15.948 16.008 -1.877 1.00 87.12 312 GLY A CA 1
ATOM 2426 C C . GLY A 1 312 ? -14.770 16.035 -2.856 1.00 87.12 312 GLY A C 1
ATOM 2427 O O . GLY A 1 312 ? -14.792 16.839 -3.795 1.00 87.12 312 GLY A O 1
ATOM 2428 N N . LEU A 1 313 ? -13.766 15.178 -2.626 1.00 93.44 313 LEU A N 1
ATOM 2429 C CA . LEU A 1 313 ? -12.560 15.043 -3.447 1.00 93.44 313 LEU A CA 1
ATOM 2430 C C . LEU A 1 313 ? -11.738 16.338 -3.505 1.00 93.44 313 LEU A C 1
ATOM 2432 O O . LEU A 1 313 ? -11.240 16.723 -4.566 1.00 93.44 313 LEU A O 1
ATOM 2436 N N . GLN A 1 314 ? -11.668 17.078 -2.398 1.00 96.88 314 GLN A N 1
ATOM 2437 C CA . GLN A 1 314 ? -10.863 18.292 -2.268 1.00 96.88 314 GLN A CA 1
ATOM 2438 C C . GLN A 1 314 ? -9.812 18.087 -1.190 1.00 96.88 314 GLN A C 1
ATOM 2440 O O . GLN A 1 314 ? -10.166 17.783 -0.061 1.00 96.88 314 GLN A O 1
ATOM 2445 N N . PHE A 1 315 ? -8.548 18.339 -1.521 1.00 97.44 315 PHE A N 1
ATOM 2446 C CA . PHE A 1 315 ? -7.447 18.177 -0.581 1.00 97.44 315 PHE A CA 1
ATOM 2447 C C . PHE A 1 315 ? -6.803 19.522 -0.239 1.00 97.44 315 PHE A C 1
ATOM 2449 O O . PHE A 1 315 ? -6.593 20.378 -1.107 1.00 97.44 315 PHE A O 1
ATOM 2456 N N . THR A 1 316 ? -6.455 19.705 1.031 1.00 95.00 316 THR A N 1
ATOM 2457 C CA . THR A 1 316 ? -5.652 20.823 1.524 1.00 95.00 316 THR A CA 1
ATOM 2458 C C . THR A 1 316 ? -4.239 20.336 1.817 1.00 95.00 316 THR A C 1
ATOM 2460 O O . THR A 1 316 ? -4.024 19.512 2.699 1.00 95.00 316 THR A O 1
ATOM 2463 N N . ALA A 1 317 ? -3.244 20.898 1.128 1.00 91.62 317 ALA A N 1
ATOM 2464 C CA . ALA A 1 317 ? -1.842 20.640 1.443 1.00 91.62 317 ALA A CA 1
ATOM 2465 C C . ALA A 1 317 ? -1.437 21.324 2.763 1.00 91.62 317 ALA A C 1
ATOM 2467 O O . ALA A 1 317 ? -1.385 22.556 2.856 1.00 91.62 317 ALA A O 1
ATOM 2468 N N . ILE A 1 318 ? -1.102 20.522 3.767 1.00 89.12 318 ILE A N 1
ATOM 2469 C CA . ILE A 1 318 ? -0.507 20.940 5.032 1.00 89.12 318 ILE A CA 1
ATOM 2470 C C . ILE A 1 318 ? 1.017 20.914 4.867 1.00 89.12 318 ILE A C 1
ATOM 2472 O O . ILE A 1 318 ? 1.668 19.871 4.899 1.00 89.12 318 ILE A O 1
ATOM 2476 N N . SER A 1 319 ? 1.594 22.093 4.638 1.00 78.12 319 SER A N 1
ATOM 2477 C CA . SER A 1 319 ? 3.042 22.276 4.481 1.00 78.12 319 SER A CA 1
ATOM 2478 C C . SER A 1 319 ? 3.797 22.101 5.800 1.00 78.12 319 SER A C 1
ATOM 2480 O O . SER A 1 319 ? 3.293 22.532 6.839 1.00 78.12 319 SER A O 1
ATOM 2482 N N . ASN A 1 320 ? 5.051 21.638 5.736 1.00 71.94 320 ASN A N 1
ATOM 2483 C CA . ASN A 1 320 ? 5.936 21.436 6.894 1.00 71.94 320 ASN A CA 1
ATOM 2484 C C . ASN A 1 320 ? 5.387 20.430 7.920 1.00 71.94 320 ASN A C 1
ATOM 2486 O O . ASN A 1 320 ? 5.613 20.593 9.119 1.00 71.94 320 ASN A O 1
ATOM 2490 N N . PHE A 1 321 ? 4.654 19.420 7.455 1.00 79.94 321 PHE A N 1
ATOM 2491 C CA . PHE A 1 321 ? 4.044 18.415 8.315 1.00 79.94 321 PHE A CA 1
ATOM 2492 C C . PHE A 1 321 ? 5.007 17.248 8.601 1.00 79.94 321 PHE A C 1
ATOM 2494 O O . PHE A 1 321 ? 5.635 16.749 7.661 1.00 79.94 321 PHE A O 1
ATOM 2501 N N . PRO A 1 322 ? 5.096 16.754 9.850 1.00 70.56 322 PRO A N 1
ATOM 2502 C CA . PRO A 1 322 ? 4.467 17.289 11.070 1.00 70.56 322 PRO A CA 1
ATOM 2503 C C . PRO A 1 322 ? 5.237 18.458 11.723 1.00 70.56 322 PRO A C 1
ATOM 2505 O O . PRO A 1 322 ? 4.633 19.282 12.408 1.00 70.56 322 PRO A O 1
ATOM 2508 N N . TYR A 1 323 ? 6.547 18.584 11.478 1.00 66.19 323 TYR A N 1
ATOM 2509 C CA . TYR A 1 323 ? 7.379 19.724 11.898 1.00 66.19 323 TYR A CA 1
ATOM 2510 C C . TYR A 1 323 ? 8.494 19.983 10.905 1.00 66.19 323 TYR A C 1
ATOM 2512 O O . TYR A 1 323 ? 9.184 19.026 10.571 1.00 66.19 323 TYR A O 1
ATOM 2520 N N . ASP A 1 324 ? 8.728 21.257 10.539 1.00 59.41 324 ASP A N 1
ATOM 2521 C CA . ASP A 1 324 ? 9.896 21.735 9.773 1.00 59.41 324 ASP A CA 1
ATOM 2522 C C . ASP A 1 324 ? 10.414 20.670 8.782 1.00 59.41 324 ASP A C 1
ATOM 2524 O O . ASP A 1 324 ? 11.607 20.406 8.720 1.00 59.41 324 ASP A O 1
ATOM 2528 N N . ALA A 1 325 ? 9.512 20.012 8.036 1.00 59.78 325 ALA A N 1
ATOM 2529 C CA . ALA A 1 325 ? 9.808 18.797 7.257 1.00 59.78 325 ALA A CA 1
ATOM 2530 C C . ALA A 1 325 ? 10.694 19.066 6.024 1.00 59.78 325 ALA A C 1
ATOM 2532 O O . ALA A 1 325 ? 10.937 18.202 5.185 1.00 59.78 325 ALA A O 1
ATOM 2533 N N . ASP A 1 326 ? 11.194 20.292 5.937 1.00 71.19 326 ASP A N 1
ATOM 2534 C CA . ASP A 1 326 ? 12.148 20.829 4.987 1.00 71.19 326 ASP A CA 1
ATOM 2535 C C . ASP A 1 326 ? 13.595 20.608 5.476 1.00 71.19 326 ASP A C 1
ATOM 2537 O O . ASP A 1 326 ? 14.431 21.510 5.482 1.00 71.19 326 ASP A O 1
ATOM 2541 N N . ILE A 1 327 ? 13.877 19.408 5.989 1.00 80.44 327 ILE A N 1
ATOM 2542 C CA . ILE A 1 327 ? 15.157 19.085 6.641 1.00 80.44 327 ILE A CA 1
ATOM 2543 C C . ILE A 1 327 ? 15.888 17.926 5.979 1.00 80.44 327 ILE A C 1
ATOM 2545 O O . ILE A 1 327 ? 16.828 17.411 6.572 1.00 80.44 327 ILE A O 1
ATOM 2549 N N . GLY A 1 328 ? 15.479 17.469 4.796 1.00 84.81 328 GLY A N 1
ATOM 2550 C CA . GLY A 1 328 ? 16.123 16.313 4.182 1.00 84.81 328 GLY A CA 1
ATOM 2551 C C . GLY A 1 328 ? 15.513 15.826 2.878 1.00 84.81 328 GLY A C 1
ATOM 2552 O O . GLY A 1 328 ? 14.773 16.532 2.208 1.00 84.81 328 GLY A O 1
ATOM 2553 N N . SER A 1 329 ? 15.878 14.608 2.488 1.00 88.88 329 SER A N 1
ATOM 2554 C CA . SER A 1 329 ? 15.311 13.869 1.354 1.00 88.88 329 SER A CA 1
ATOM 2555 C C . SER A 1 329 ? 14.683 12.583 1.871 1.00 88.88 329 SER A C 1
ATOM 2557 O O . SER A 1 329 ? 15.410 11.617 2.136 1.00 88.88 329 SER A O 1
ATOM 2559 N N . PHE A 1 330 ? 13.363 12.618 2.038 1.00 91.69 330 PHE A N 1
ATOM 2560 C CA . PHE A 1 330 ? 12.549 11.550 2.613 1.00 91.69 330 PHE A CA 1
ATOM 2561 C C . PHE A 1 330 ? 12.031 10.598 1.537 1.00 91.69 330 PHE A C 1
ATOM 2563 O O . PHE A 1 330 ? 11.946 10.972 0.372 1.00 91.69 330 PHE A O 1
ATOM 2570 N N . TRP A 1 331 ? 11.731 9.362 1.925 1.00 94.50 331 TRP A N 1
ATOM 2571 C CA . TRP A 1 331 ? 11.370 8.284 1.008 1.00 94.50 331 TRP A CA 1
ATOM 2572 C C . TRP A 1 331 ? 10.218 7.455 1.578 1.00 94.50 331 TRP A C 1
ATOM 2574 O O . TRP A 1 331 ? 9.068 7.848 1.414 1.00 94.50 331 TRP A O 1
ATOM 2584 N N . GLY A 1 332 ? 10.503 6.342 2.252 1.00 95.88 332 GLY A N 1
ATOM 2585 C CA . GLY A 1 332 ? 9.500 5.518 2.914 1.00 95.88 332 GLY A CA 1
ATOM 2586 C C . GLY A 1 332 ? 8.747 6.289 3.996 1.00 95.88 332 GLY A C 1
ATOM 2587 O O . GLY A 1 332 ? 9.302 7.152 4.689 1.00 95.88 332 GLY A O 1
ATOM 2588 N N . CYS A 1 333 ? 7.467 5.982 4.102 1.00 95.31 333 CYS A N 1
ATOM 2589 C CA . CYS A 1 333 ? 6.540 6.488 5.099 1.00 95.31 333 CYS A CA 1
ATOM 2590 C C . CYS A 1 333 ? 5.508 5.420 5.465 1.00 95.31 333 CYS A C 1
ATOM 2592 O O . CYS A 1 333 ? 5.168 4.603 4.618 1.00 95.31 333 CYS A O 1
ATOM 2594 N N . SER A 1 334 ? 5.018 5.435 6.697 1.00 94.44 334 SER A N 1
ATOM 2595 C CA . SER A 1 334 ? 3.983 4.518 7.177 1.00 94.44 334 SER A CA 1
ATOM 2596 C C . SER A 1 334 ? 3.085 5.256 8.170 1.00 94.44 334 SER A C 1
ATOM 2598 O O . SER A 1 334 ? 3.600 6.006 9.006 1.00 94.44 334 SER A O 1
ATOM 2600 N N . LEU A 1 335 ? 1.773 5.051 8.049 1.00 95.25 335 LEU A N 1
ATOM 2601 C CA . LEU A 1 335 ? 0.753 5.519 8.985 1.00 95.25 335 LEU A CA 1
ATOM 2602 C C . LEU A 1 335 ? 0.165 4.301 9.698 1.00 95.25 335 LEU A C 1
ATOM 2604 O O . LEU A 1 335 ? -0.338 3.408 9.028 1.00 95.25 335 LEU A O 1
ATOM 2608 N N . PHE A 1 336 ? 0.271 4.242 11.023 1.00 94.38 336 PHE A N 1
ATOM 2609 C CA . PHE A 1 336 ? -0.272 3.147 11.835 1.00 94.38 336 PHE A CA 1
ATOM 2610 C C . PHE A 1 336 ? -0.386 3.579 13.300 1.00 94.38 336 PHE A C 1
ATOM 2612 O O . PHE A 1 336 ? 0.347 4.463 13.728 1.00 94.38 336 PHE A O 1
ATOM 2619 N N . ASP A 1 337 ? -1.285 2.952 14.057 1.00 93.94 337 ASP A N 1
ATOM 2620 C CA . ASP A 1 337 ? -1.484 3.203 15.492 1.00 93.94 337 ASP A CA 1
ATOM 2621 C C . ASP A 1 337 ? -0.449 2.398 16.295 1.00 93.94 337 ASP A C 1
ATOM 2623 O O . ASP A 1 337 ? -0.571 1.175 16.436 1.00 93.94 337 ASP A O 1
ATOM 2627 N N . TYR A 1 338 ? 0.624 3.049 16.752 1.00 91.38 338 TYR A N 1
ATOM 2628 C CA . TYR A 1 338 ? 1.755 2.343 17.373 1.00 91.38 338 TYR A CA 1
ATOM 2629 C C . TYR A 1 338 ? 1.522 1.973 18.833 1.00 91.38 338 TYR A C 1
ATOM 2631 O O . TYR A 1 338 ? 2.063 0.973 19.317 1.00 91.38 338 TYR A O 1
ATOM 2639 N N . ASP A 1 339 ? 0.766 2.798 19.555 1.00 91.75 339 ASP A N 1
ATOM 2640 C CA . ASP A 1 339 ? 0.565 2.657 20.989 1.00 91.75 339 ASP A CA 1
ATOM 2641 C C . ASP A 1 339 ? -0.845 2.190 21.354 1.00 91.75 339 ASP A C 1
ATOM 2643 O O . ASP A 1 339 ? -1.149 1.989 22.538 1.00 91.75 339 ASP A O 1
ATOM 2647 N N . HIS A 1 340 ? -1.653 1.899 20.337 1.00 94.94 340 HIS A N 1
ATOM 2648 C CA . HIS A 1 340 ? -3.017 1.407 20.402 1.00 94.94 340 HIS A CA 1
ATOM 2649 C C . HIS A 1 340 ? -3.985 2.381 21.076 1.00 94.94 340 HIS A C 1
ATOM 2651 O O . HIS A 1 340 ? -4.919 1.944 21.772 1.00 94.94 340 HIS A O 1
ATOM 2657 N N . ASP A 1 341 ? -3.764 3.686 20.934 1.00 93.44 341 ASP A N 1
ATOM 2658 C CA . ASP A 1 341 ? -4.600 4.728 21.525 1.00 93.44 341 ASP A CA 1
ATOM 2659 C C . ASP A 1 341 ? -5.746 5.227 20.623 1.00 93.44 341 ASP A C 1
ATOM 2661 O O . ASP A 1 341 ? -6.594 5.996 21.100 1.00 93.44 341 ASP A O 1
ATOM 2665 N N . MET A 1 342 ? -5.898 4.606 19.444 1.00 94.50 342 MET A N 1
ATOM 2666 C CA . MET A 1 342 ? -6.964 4.802 18.456 1.00 94.50 342 MET A CA 1
ATOM 2667 C C . MET A 1 342 ? -6.751 5.975 17.487 1.00 94.50 342 MET A C 1
ATOM 2669 O O . MET A 1 342 ? -7.738 6.423 16.887 1.00 94.50 342 MET A O 1
ATOM 2673 N N . ASP A 1 343 ? -5.525 6.469 17.322 1.00 93.38 343 ASP A N 1
ATOM 2674 C CA . ASP A 1 343 ? -5.154 7.360 16.224 1.00 93.38 343 ASP A CA 1
ATOM 2675 C C . ASP A 1 343 ? -3.899 6.884 15.465 1.00 93.38 343 ASP A C 1
ATOM 2677 O O . ASP A 1 343 ? -3.192 5.982 15.896 1.00 93.38 343 ASP A O 1
ATOM 2681 N N . PHE A 1 344 ? -3.704 7.389 14.240 1.00 95.00 344 PHE A N 1
ATOM 2682 C CA . PHE A 1 344 ? -2.551 7.012 13.419 1.00 95.00 344 PHE A CA 1
ATOM 2683 C C . PHE A 1 344 ? -1.344 7.900 13.701 1.00 95.00 344 PHE A C 1
ATOM 2685 O O . PHE A 1 344 ? -1.426 9.128 13.587 1.00 95.00 344 PHE A O 1
ATOM 2692 N N . ASP A 1 345 ? -0.200 7.259 13.914 1.00 94.31 345 ASP A N 1
ATOM 2693 C CA . ASP A 1 345 ? 1.124 7.860 14.019 1.00 94.31 345 ASP A CA 1
ATOM 2694 C C . ASP A 1 345 ? 1.857 7.834 12.688 1.00 94.31 345 ASP A C 1
ATOM 2696 O O . ASP A 1 345 ? 1.461 7.158 11.742 1.00 94.31 345 ASP A O 1
ATOM 2700 N N . LEU A 1 346 ? 2.965 8.571 12.607 1.00 94.38 346 LEU A N 1
ATOM 2701 C CA . LEU A 1 346 ? 3.751 8.680 11.387 1.00 94.38 346 LEU A CA 1
ATOM 2702 C C . LEU A 1 346 ? 5.190 8.230 11.611 1.00 94.38 346 LEU A C 1
ATOM 2704 O O . LEU A 1 346 ? 5.952 8.858 12.351 1.00 94.38 346 LEU A O 1
ATOM 2708 N N . PHE A 1 347 ? 5.610 7.234 10.839 1.00 93.94 347 PHE A N 1
ATOM 2709 C CA . PHE A 1 347 ? 7.014 6.900 10.645 1.00 93.94 347 PHE A CA 1
ATOM 2710 C C . PHE A 1 347 ? 7.468 7.299 9.242 1.00 93.94 347 PHE A C 1
ATOM 2712 O O . PHE A 1 347 ? 6.764 7.077 8.260 1.00 93.94 347 PHE A O 1
ATOM 2719 N N . THR A 1 348 ? 8.657 7.883 9.110 1.00 93.50 348 THR A N 1
ATOM 2720 C CA . THR A 1 348 ? 9.253 8.169 7.802 1.00 93.50 348 THR A CA 1
ATOM 2721 C C . THR A 1 348 ? 10.772 8.117 7.843 1.00 93.50 348 THR A C 1
ATOM 2723 O O . THR A 1 348 ? 11.407 8.424 8.854 1.00 93.50 348 THR A O 1
ATOM 2726 N N . VAL A 1 349 ? 11.368 7.742 6.716 1.00 92.69 349 VAL A N 1
ATOM 2727 C CA . VAL A 1 349 ? 12.812 7.588 6.570 1.00 92.69 349 VAL A CA 1
ATOM 2728 C C . VAL A 1 349 ? 13.376 8.509 5.497 1.00 92.69 349 VAL A C 1
ATOM 2730 O O . VAL A 1 349 ? 12.702 8.900 4.545 1.00 92.69 349 VAL A O 1
ATOM 2733 N N . ALA A 1 350 ? 14.643 8.865 5.654 1.00 90.38 350 ALA A N 1
ATOM 2734 C CA . ALA A 1 350 ? 15.379 9.774 4.805 1.00 90.38 350 ALA A CA 1
ATOM 2735 C C . ALA A 1 350 ? 16.730 9.183 4.402 1.00 90.38 350 ALA A C 1
ATOM 2737 O O . ALA A 1 350 ? 17.356 8.401 5.107 1.00 90.38 350 ALA A O 1
ATOM 2738 N N . THR A 1 351 ? 17.227 9.639 3.259 1.00 89.56 351 THR A N 1
ATOM 2739 C CA . THR A 1 351 ? 18.592 9.315 2.794 1.00 89.56 351 THR A CA 1
ATOM 2740 C C . THR A 1 351 ? 19.614 10.371 3.177 1.00 89.56 351 THR A C 1
ATOM 2742 O O . THR A 1 351 ? 20.825 10.165 3.090 1.00 89.56 351 THR A O 1
ATOM 2745 N N . TRP A 1 352 ? 19.124 11.561 3.501 1.00 85.50 352 TRP A N 1
ATOM 2746 C CA . TRP A 1 352 ? 19.940 12.712 3.804 1.00 85.50 352 TRP A CA 1
ATOM 2747 C C . TRP A 1 352 ? 19.121 13.715 4.595 1.00 85.50 352 TRP A C 1
ATOM 2749 O O . TRP A 1 352 ? 17.951 13.929 4.280 1.00 85.50 352 TRP A O 1
ATOM 2759 N N . VAL A 1 353 ? 19.760 14.348 5.575 1.00 84.62 353 VAL A N 1
ATOM 2760 C CA . VAL A 1 353 ? 19.162 15.394 6.400 1.00 84.62 353 VAL A CA 1
ATOM 2761 C C . VAL A 1 353 ? 20.113 16.580 6.566 1.00 84.62 353 VAL A C 1
ATOM 2763 O O . VAL A 1 353 ? 21.341 16.433 6.570 1.00 84.62 353 VAL A O 1
ATOM 2766 N N . ASP A 1 354 ? 19.542 17.770 6.699 1.00 81.12 354 ASP A N 1
ATOM 2767 C CA . ASP A 1 354 ? 20.239 19.025 6.925 1.00 81.12 354 ASP A CA 1
ATOM 2768 C C . ASP A 1 354 ? 20.807 19.097 8.358 1.00 81.12 354 ASP A C 1
ATOM 2770 O O . ASP A 1 354 ? 20.151 18.709 9.326 1.00 81.12 354 ASP A O 1
ATOM 2774 N N . PRO A 1 355 ? 22.020 19.640 8.574 1.00 79.69 355 PRO A N 1
ATOM 2775 C CA . PRO A 1 355 ? 22.514 19.891 9.927 1.00 79.69 355 PRO A CA 1
ATOM 2776 C C . PRO A 1 355 ? 21.570 20.823 10.719 1.00 79.69 355 PRO A C 1
ATOM 2778 O O . PRO A 1 355 ? 21.147 21.848 10.181 1.00 79.69 355 PRO A O 1
ATOM 2781 N N . PRO A 1 356 ? 21.319 20.574 12.023 1.00 77.81 356 PRO A N 1
ATOM 2782 C CA . PRO A 1 356 ? 22.088 19.715 12.924 1.00 77.81 356 PRO A CA 1
ATOM 2783 C C . PRO A 1 356 ? 21.564 18.277 13.071 1.00 77.81 356 PRO A C 1
ATOM 2785 O O . PRO A 1 356 ? 22.069 17.577 13.948 1.00 77.81 356 PRO A O 1
ATOM 2788 N N . TYR A 1 357 ? 20.581 17.849 12.274 1.00 77.75 357 TYR A N 1
ATOM 2789 C CA . TYR A 1 357 ? 20.048 16.488 12.339 1.00 77.75 357 TYR A CA 1
ATOM 2790 C C . TYR A 1 357 ? 21.123 15.470 11.929 1.00 77.75 357 TYR A C 1
ATOM 2792 O O . TYR A 1 357 ? 21.975 15.745 11.079 1.00 77.75 357 TYR A O 1
ATOM 2800 N N . THR A 1 358 ? 21.132 14.313 12.591 1.00 76.56 358 THR A N 1
ATOM 2801 C CA . THR A 1 358 ? 22.132 13.247 12.373 1.00 76.56 358 THR A CA 1
ATOM 2802 C C . THR A 1 358 ? 21.514 11.877 12.123 1.00 76.56 358 THR A C 1
ATOM 2804 O O . THR A 1 358 ? 22.251 10.920 11.908 1.00 76.56 358 THR A O 1
ATOM 2807 N N . THR A 1 359 ? 20.190 11.807 12.180 1.00 81.12 359 THR A N 1
ATOM 2808 C CA . THR A 1 359 ? 19.355 10.609 12.126 1.00 81.12 359 THR A CA 1
ATOM 2809 C C . THR A 1 359 ? 18.666 10.544 10.771 1.00 81.12 359 THR A C 1
ATOM 2811 O O . THR A 1 359 ? 18.558 11.565 10.087 1.00 81.12 359 THR A O 1
ATOM 2814 N N . SER A 1 360 ? 18.270 9.359 10.329 1.00 86.81 360 SER A N 1
ATOM 2815 C CA . SER A 1 360 ? 17.687 9.146 9.000 1.00 86.81 360 SER A CA 1
ATOM 2816 C C . SER A 1 360 ? 16.314 8.478 9.071 1.00 86.81 360 SER A C 1
ATOM 2818 O O . SER A 1 360 ? 15.723 8.162 8.051 1.00 86.81 360 SER A O 1
ATOM 2820 N N . GLU A 1 361 ? 15.778 8.337 10.271 1.00 87.69 361 GLU A N 1
ATOM 2821 C CA . GLU A 1 361 ? 14.479 7.793 10.593 1.00 87.69 361 GLU A CA 1
ATOM 2822 C C . GLU A 1 361 ? 13.803 8.766 11.570 1.00 87.69 361 GLU A C 1
ATOM 2824 O O . GLU A 1 361 ? 14.453 9.400 12.412 1.00 87.69 361 GLU A O 1
ATOM 2829 N N . PHE A 1 362 ? 12.501 8.955 11.397 1.00 87.94 362 PHE A N 1
ATOM 2830 C CA . PHE A 1 362 ? 11.715 9.940 12.120 1.00 87.94 362 PHE A CA 1
ATOM 2831 C C . PHE A 1 362 ? 10.377 9.319 12.484 1.00 87.94 362 PHE A C 1
ATOM 2833 O O . PHE A 1 362 ? 9.644 8.866 11.609 1.00 87.94 362 PHE A O 1
ATOM 2840 N N . PHE A 1 363 ? 10.075 9.319 13.776 1.00 89.69 363 PHE A N 1
ATOM 2841 C CA . PHE A 1 363 ? 8.818 8.827 14.318 1.00 89.69 363 PHE A CA 1
ATOM 2842 C C . PHE A 1 363 ? 8.083 9.986 14.994 1.00 89.69 363 PHE A C 1
ATOM 2844 O O . PHE A 1 363 ? 8.689 10.765 15.746 1.00 89.69 363 PHE A O 1
ATOM 2851 N N . PHE A 1 364 ? 6.798 10.125 14.699 1.00 90.69 364 PHE A N 1
ATOM 2852 C CA . PHE A 1 364 ? 5.948 11.191 15.198 1.00 90.69 364 PHE A CA 1
ATOM 2853 C C . PHE A 1 364 ? 4.669 10.597 15.767 1.00 90.69 364 PHE A C 1
ATOM 2855 O O . PHE A 1 364 ? 3.905 9.982 15.032 1.00 90.69 364 PHE A O 1
ATOM 2862 N N . GLU A 1 365 ? 4.464 10.839 17.056 1.00 91.50 365 GLU A N 1
ATOM 2863 C CA . GLU A 1 365 ? 3.272 10.445 17.800 1.00 91.50 365 GLU A CA 1
ATOM 2864 C C . GLU A 1 365 ? 2.147 11.430 17.488 1.00 91.50 365 GLU A C 1
ATOM 2866 O O . GLU A 1 365 ? 2.374 12.651 17.498 1.00 91.50 365 GLU A O 1
ATOM 2871 N N . ASN A 1 366 ? 0.960 10.926 17.183 1.00 92.94 366 ASN A N 1
ATOM 2872 C CA . ASN A 1 366 ? -0.232 11.750 17.082 1.00 92.94 366 ASN A CA 1
ATOM 2873 C C . ASN A 1 366 ? -0.809 11.944 18.489 1.00 92.94 366 ASN A C 1
ATOM 2875 O O . ASN A 1 366 ? -0.983 11.030 19.272 1.00 92.94 366 ASN A O 1
ATOM 2879 N N . GLU A 1 367 ? -1.032 13.196 18.874 1.00 90.50 367 GLU A N 1
ATOM 2880 C CA . GLU A 1 367 ? -1.520 13.556 20.211 1.00 90.50 367 GLU A CA 1
ATOM 2881 C C . GLU A 1 367 ? -3.058 13.689 20.216 1.00 90.50 367 GLU A C 1
ATOM 2883 O O . GLU A 1 367 ? -3.634 14.418 21.042 1.00 90.50 367 GLU A O 1
ATOM 2888 N N . GLY A 1 368 ? -3.720 13.075 19.232 1.00 89.81 368 GLY A N 1
ATOM 2889 C CA . GLY A 1 368 ? -5.129 13.236 18.911 1.00 89.81 368 GLY A CA 1
ATOM 2890 C C . GLY A 1 368 ? -5.448 14.351 17.911 1.00 89.81 368 GLY A C 1
ATOM 2891 O O . GLY A 1 368 ? -4.973 15.492 17.999 1.00 89.81 368 GLY A O 1
ATOM 2892 N N . GLY A 1 369 ? -6.389 14.050 17.008 1.00 84.44 369 GLY A N 1
ATOM 2893 C CA . GLY A 1 369 ? -6.995 15.015 16.081 1.00 84.44 369 GLY A CA 1
ATOM 2894 C C . GLY A 1 369 ? -6.017 15.573 15.045 1.00 84.44 369 GLY A C 1
ATOM 2895 O O . GLY A 1 369 ? -6.126 16.745 14.669 1.00 84.44 369 GLY A O 1
ATOM 2896 N N . GLY A 1 370 ? -5.028 14.764 14.659 1.00 88.62 370 GLY A N 1
ATOM 2897 C CA . GLY A 1 370 ? -4.047 15.075 13.625 1.00 88.62 370 GLY A CA 1
ATOM 2898 C C . GLY A 1 370 ? -2.942 16.035 14.066 1.00 88.62 370 GLY A C 1
ATOM 2899 O O . GLY A 1 370 ? -2.380 16.771 13.248 1.00 88.62 370 GLY A O 1
ATOM 2900 N N . SER A 1 371 ? -2.650 16.085 15.368 1.00 89.88 371 SER A N 1
ATOM 2901 C CA . SER A 1 371 ? -1.627 16.952 15.951 1.00 89.88 371 SER A CA 1
ATOM 2902 C C . SER A 1 371 ? -0.418 16.135 16.377 1.00 89.88 371 SER A C 1
ATOM 2904 O O . SER A 1 371 ? -0.440 15.514 17.426 1.00 89.88 371 SER A O 1
ATOM 2906 N N . PHE A 1 372 ? 0.684 16.248 15.647 1.00 90.88 372 PHE A N 1
ATOM 2907 C CA . PHE A 1 372 ? 1.850 15.401 15.876 1.00 90.88 372 PHE A CA 1
ATOM 2908 C C . PHE A 1 372 ? 2.892 16.034 16.801 1.00 90.88 372 PHE A C 1
ATOM 2910 O O . PHE A 1 372 ? 3.093 17.258 16.819 1.00 90.88 372 PHE A O 1
ATOM 2917 N N . SER A 1 373 ? 3.611 15.185 17.529 1.00 87.56 373 SER A N 1
ATOM 2918 C CA . SER A 1 373 ? 4.813 15.503 18.291 1.00 87.56 373 SER A CA 1
ATOM 2919 C C . SER A 1 373 ? 5.961 14.577 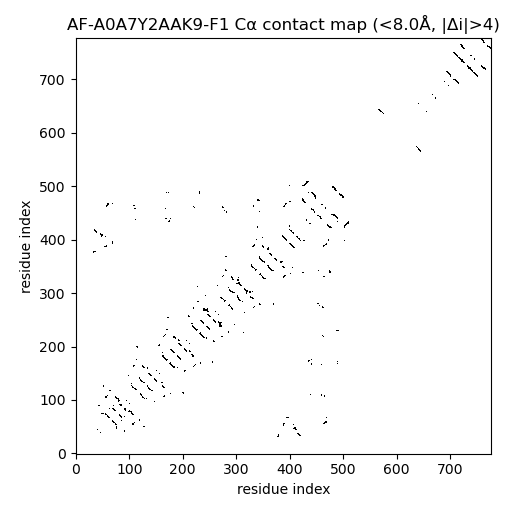17.862 1.00 87.56 373 SER A C 1
ATOM 2921 O O . SER A 1 373 ? 5.762 13.414 17.537 1.00 87.56 373 SER A O 1
ATOM 2923 N N . ALA A 1 374 ? 7.186 15.105 17.757 1.00 83.56 374 ALA A N 1
ATOM 2924 C CA . ALA A 1 374 ? 8.335 14.246 17.465 1.00 83.56 374 ALA A CA 1
ATOM 2925 C C . ALA A 1 374 ? 8.585 13.336 18.664 1.00 83.56 374 ALA A C 1
ATOM 2927 O O . ALA A 1 374 ? 8.758 13.849 19.776 1.00 83.56 374 ALA A O 1
ATOM 2928 N N . TYR A 1 375 ? 8.675 12.031 18.431 1.00 75.31 375 TYR A N 1
ATOM 2929 C CA . TYR A 1 375 ? 8.900 11.059 19.491 1.00 75.31 375 TYR A CA 1
ATOM 2930 C C . TYR A 1 375 ? 10.188 11.364 20.256 1.00 75.31 375 TYR A C 1
ATOM 2932 O O . TYR A 1 375 ? 11.247 11.616 19.676 1.00 75.31 375 TYR A O 1
ATOM 2940 N N . GLN A 1 376 ? 10.081 11.407 21.585 1.00 59.59 376 GLN A N 1
ATOM 2941 C CA . GLN A 1 376 ? 11.160 11.837 22.485 1.00 59.59 376 GLN A CA 1
ATOM 2942 C C . GLN A 1 376 ? 11.844 10.668 23.213 1.00 59.59 376 GLN A C 1
ATOM 2944 O O . GLN A 1 376 ? 12.547 10.903 24.200 1.00 59.59 376 GLN A O 1
ATOM 2949 N N . GLY A 1 377 ? 11.635 9.421 22.783 1.00 57.28 377 GLY A N 1
ATOM 2950 C CA . GLY A 1 377 ? 12.330 8.273 23.367 1.00 57.28 377 GLY A CA 1
ATOM 2951 C C . GLY A 1 377 ? 13.822 8.281 23.026 1.00 57.28 377 GLY A C 1
ATOM 2952 O O . GLY A 1 377 ? 14.209 8.519 21.884 1.00 57.28 377 GLY A O 1
ATOM 2953 N N . ASP A 1 378 ? 14.673 7.981 24.012 1.00 46.81 378 ASP A N 1
ATOM 2954 C CA . ASP A 1 378 ? 16.140 7.869 23.871 1.00 46.81 378 ASP A CA 1
ATOM 2955 C C . ASP A 1 378 ? 16.568 6.596 23.077 1.00 46.81 378 ASP A C 1
ATOM 2957 O O . ASP A 1 378 ? 17.700 6.127 23.210 1.00 46.81 378 ASP A O 1
ATOM 2961 N N . GLU A 1 379 ? 15.653 5.970 22.329 1.00 60.53 379 GLU A N 1
ATOM 2962 C CA . GLU A 1 379 ? 15.631 4.510 22.101 1.00 60.53 379 GLU A CA 1
ATOM 2963 C C . GLU A 1 379 ? 15.865 4.080 20.660 1.00 60.53 379 GLU A C 1
ATOM 2965 O O . GLU A 1 379 ? 16.388 2.993 20.423 1.00 60.53 379 GLU A O 1
ATOM 2970 N N . PHE A 1 380 ? 15.555 4.947 19.706 1.00 58.66 380 PHE A N 1
ATOM 2971 C CA . PHE A 1 380 ? 16.048 4.753 18.362 1.00 58.66 380 PHE A CA 1
ATOM 2972 C C . PHE A 1 380 ? 17.521 5.190 18.320 1.00 58.66 380 PHE A C 1
ATOM 2974 O O . PHE A 1 380 ? 17.835 6.382 18.395 1.00 58.66 380 PHE A O 1
ATOM 2981 N N . ASP A 1 381 ? 18.448 4.232 18.206 1.00 49.78 381 ASP A N 1
ATOM 2982 C CA . ASP A 1 381 ? 19.851 4.509 17.856 1.00 49.78 381 ASP A CA 1
ATOM 2983 C C . ASP A 1 381 ? 19.931 4.810 16.356 1.00 49.78 381 ASP A C 1
ATOM 2985 O O . ASP A 1 381 ? 20.488 4.056 15.561 1.00 49.78 381 ASP A O 1
ATOM 2989 N N . PHE A 1 382 ? 19.269 5.898 15.972 1.00 60.25 382 PHE A N 1
ATOM 2990 C CA . PHE A 1 382 ? 19.159 6.355 14.605 1.00 60.25 382 PHE A CA 1
ATOM 2991 C C . PHE A 1 382 ? 20.557 6.609 14.041 1.00 60.25 382 PHE A C 1
ATOM 2993 O O . PHE A 1 382 ? 21.251 7.578 14.394 1.00 60.25 382 PHE A O 1
ATOM 3000 N N . MET A 1 383 ? 20.996 5.720 13.164 1.00 58.12 383 MET A N 1
ATOM 3001 C CA . MET A 1 383 ? 22.262 5.885 12.481 1.00 58.12 383 MET A CA 1
ATOM 3002 C C . MET A 1 383 ? 22.058 6.811 11.285 1.00 58.12 383 MET A C 1
ATOM 3004 O O . MET A 1 383 ? 20.987 6.897 10.698 1.00 58.12 383 MET A O 1
ATOM 3008 N N . SER A 1 384 ? 23.113 7.508 10.867 1.00 66.12 384 SER A N 1
ATOM 3009 C CA . SER A 1 384 ? 23.088 8.119 9.541 1.00 66.12 384 SER A CA 1
ATOM 3010 C C . SER A 1 384 ? 23.060 6.996 8.498 1.00 66.12 384 SER A C 1
ATOM 3012 O O . SER A 1 384 ? 24.089 6.345 8.270 1.00 66.12 384 SER A O 1
ATOM 3014 N N . GLY A 1 385 ? 21.901 6.773 7.894 1.00 74.56 385 GLY A N 1
ATOM 3015 C CA . GLY A 1 385 ? 21.657 5.763 6.873 1.00 74.56 385 GLY A CA 1
ATOM 3016 C C . GLY A 1 385 ? 21.289 6.379 5.529 1.00 74.56 385 GLY A C 1
ATOM 3017 O O . GLY A 1 385 ? 21.092 7.584 5.393 1.00 74.56 385 GLY A O 1
ATOM 3018 N N . PHE A 1 386 ? 21.247 5.538 4.505 1.00 87.56 386 PHE A N 1
ATOM 3019 C CA . PHE A 1 386 ? 20.601 5.843 3.234 1.00 87.56 386 PHE A CA 1
ATOM 3020 C C . PHE A 1 386 ? 19.348 4.974 3.163 1.00 87.56 386 PHE A C 1
ATOM 3022 O O . PHE A 1 386 ? 19.278 4.044 2.354 1.00 87.56 386 PHE A O 1
ATOM 3029 N N . HIS A 1 387 ? 18.398 5.272 4.049 1.00 91.50 387 HIS A N 1
ATOM 3030 C CA . HIS A 1 387 ? 17.135 4.560 4.169 1.00 91.50 387 HIS A CA 1
ATOM 3031 C C . HIS A 1 387 ? 16.179 5.024 3.074 1.00 91.50 387 HIS A C 1
ATOM 3033 O O . HIS A 1 387 ? 15.968 6.223 2.885 1.00 91.50 387 HIS A O 1
ATOM 3039 N N . TYR A 1 388 ? 15.635 4.067 2.329 1.00 93.94 388 TYR A N 1
ATOM 3040 C CA . TYR A 1 388 ? 14.745 4.338 1.203 1.00 93.94 388 TYR A CA 1
ATOM 3041 C C . TYR A 1 388 ? 13.345 3.802 1.447 1.00 93.94 388 TYR A C 1
ATOM 3043 O O . TYR A 1 388 ? 12.387 4.537 1.274 1.00 93.94 388 TYR A O 1
ATOM 3051 N N . ALA A 1 389 ? 13.219 2.539 1.825 1.00 95.56 389 ALA A N 1
ATOM 3052 C CA . ALA A 1 389 ? 11.928 1.884 1.973 1.00 95.56 389 ALA A CA 1
ATOM 3053 C C . ALA A 1 389 ? 11.634 1.636 3.452 1.00 95.56 389 ALA A C 1
ATOM 3055 O O . ALA A 1 389 ? 12.553 1.377 4.233 1.00 95.56 389 ALA A O 1
ATOM 3056 N N . SER A 1 390 ? 10.361 1.700 3.816 1.00 96.38 390 SER A N 1
ATOM 3057 C CA . SER A 1 390 ? 9.852 1.233 5.102 1.00 96.38 390 SER A CA 1
ATOM 3058 C C . SER A 1 390 ? 8.604 0.393 4.873 1.00 96.38 390 SER A C 1
ATOM 3060 O O . SER A 1 390 ? 7.891 0.634 3.901 1.00 96.38 390 SER A O 1
ATOM 3062 N N . ALA A 1 391 ? 8.380 -0.582 5.741 1.00 97.56 391 ALA A N 1
ATOM 3063 C CA . ALA A 1 391 ? 7.142 -1.342 5.831 1.00 97.56 391 ALA A CA 1
ATOM 3064 C C . ALA A 1 391 ? 6.872 -1.686 7.301 1.00 97.56 391 ALA A C 1
ATOM 3066 O O . ALA A 1 391 ? 7.807 -1.669 8.110 1.00 97.56 391 ALA A O 1
ATOM 3067 N N . HIS A 1 392 ? 5.632 -2.010 7.643 1.00 96.50 392 HIS A N 1
ATOM 3068 C CA . HIS A 1 392 ? 5.228 -2.362 8.999 1.00 96.50 392 HIS A CA 1
ATOM 3069 C C . HIS A 1 392 ? 4.350 -3.620 9.045 1.00 96.50 392 HIS A C 1
ATOM 3071 O O . HIS A 1 392 ? 3.687 -3.977 8.071 1.00 96.50 392 HIS A O 1
ATOM 3077 N N . GLY A 1 393 ? 4.390 -4.314 10.181 1.00 94.88 393 GLY A N 1
ATOM 3078 C CA . GLY A 1 393 ? 3.672 -5.567 10.424 1.00 94.88 393 GLY A CA 1
ATOM 3079 C C . GLY A 1 393 ? 4.005 -6.151 11.793 1.00 94.88 393 GLY A C 1
ATOM 3080 O O . GLY A 1 393 ? 4.879 -5.640 12.479 1.00 94.88 393 GLY A O 1
ATOM 3081 N N . ASP A 1 394 ? 3.324 -7.211 12.211 1.00 92.94 394 ASP A N 1
ATOM 3082 C CA . ASP A 1 394 ? 3.515 -7.825 13.535 1.00 92.94 394 ASP A CA 1
ATOM 3083 C C . ASP A 1 394 ? 4.327 -9.119 13.375 1.00 92.94 394 ASP A C 1
ATOM 3085 O O . ASP A 1 394 ? 3.779 -10.227 13.307 1.00 92.94 394 ASP A O 1
ATOM 3089 N N . LEU A 1 395 ? 5.653 -8.968 13.265 1.00 92.19 395 LEU A N 1
ATOM 3090 C CA . LEU A 1 395 ? 6.577 -10.047 12.904 1.00 92.19 395 LEU A CA 1
ATOM 3091 C C . LEU A 1 395 ? 6.599 -11.144 13.966 1.00 92.19 395 LEU A C 1
ATOM 3093 O O . LEU A 1 395 ? 6.865 -12.299 13.648 1.00 92.19 395 LEU A O 1
ATOM 3097 N N . ASN A 1 396 ? 6.393 -10.818 15.240 1.00 90.00 396 ASN A N 1
ATOM 3098 C CA . ASN A 1 396 ? 6.447 -11.801 16.326 1.00 90.00 396 ASN A CA 1
ATOM 3099 C C . ASN A 1 396 ? 5.051 -12.262 16.806 1.00 90.00 396 ASN A C 1
ATOM 3101 O O . ASN A 1 396 ? 4.968 -13.129 17.686 1.00 90.00 396 ASN A O 1
ATOM 3105 N N . ASN A 1 397 ? 3.984 -11.733 16.198 1.00 89.88 397 ASN A N 1
ATOM 3106 C CA . ASN A 1 397 ? 2.580 -11.991 16.504 1.00 89.88 397 ASN A CA 1
ATOM 3107 C C . ASN A 1 397 ? 2.210 -11.708 17.974 1.00 89.88 397 ASN A C 1
ATOM 3109 O O . ASN A 1 397 ? 1.418 -12.446 18.576 1.00 89.88 397 ASN A O 1
ATOM 3113 N N . ASP A 1 398 ? 2.814 -10.679 18.575 1.00 90.56 398 ASP A N 1
ATOM 3114 C CA . ASP A 1 398 ? 2.522 -10.226 19.940 1.00 90.56 398 ASP A CA 1
ATOM 3115 C C . ASP A 1 398 ? 1.449 -9.125 20.003 1.00 90.56 398 ASP A C 1
ATOM 3117 O O . ASP A 1 398 ? 0.988 -8.758 21.096 1.00 90.56 398 ASP A O 1
ATOM 3121 N N . GLY A 1 399 ? 0.987 -8.690 18.829 1.00 90.69 399 GLY A N 1
ATOM 3122 C CA . GLY A 1 399 ? -0.049 -7.693 18.637 1.00 90.69 399 GLY A CA 1
ATOM 3123 C C . GLY A 1 399 ? 0.455 -6.267 18.556 1.00 90.69 399 GLY A C 1
ATOM 3124 O O . GLY A 1 399 ? -0.388 -5.382 18.477 1.00 90.69 399 GLY A O 1
ATOM 3125 N N . TRP A 1 400 ? 1.766 -6.037 18.618 1.00 92.81 400 TRP A N 1
ATOM 3126 C CA . TRP A 1 400 ? 2.378 -4.724 18.471 1.00 92.81 400 TRP A CA 1
ATOM 3127 C C . TRP A 1 400 ? 3.060 -4.614 17.113 1.00 92.81 400 TRP A C 1
ATOM 3129 O O . TRP A 1 400 ? 3.741 -5.527 16.661 1.00 92.81 400 TRP A O 1
ATOM 3139 N N . THR A 1 401 ? 2.848 -3.483 16.451 1.00 94.19 401 THR A N 1
ATOM 3140 C CA . THR A 1 401 ? 3.344 -3.257 15.096 1.00 94.19 401 THR A CA 1
ATOM 3141 C C . THR A 1 401 ? 4.850 -3.003 15.101 1.00 94.19 401 THR A C 1
ATOM 3143 O O . THR A 1 401 ? 5.317 -2.013 15.660 1.00 94.19 401 THR A O 1
ATOM 3146 N N . ASP A 1 402 ? 5.603 -3.872 14.435 1.00 95.00 402 ASP A N 1
ATOM 3147 C CA . ASP A 1 402 ? 7.031 -3.744 14.164 1.00 95.00 402 ASP A CA 1
ATOM 3148 C C . ASP A 1 402 ? 7.281 -2.960 12.865 1.00 95.00 402 ASP A C 1
ATOM 3150 O O . ASP A 1 402 ? 6.419 -2.856 11.990 1.00 95.00 402 ASP A O 1
ATOM 3154 N N . ILE A 1 403 ? 8.495 -2.426 12.709 1.00 95.81 403 ILE A N 1
ATOM 3155 C CA . ILE A 1 403 ? 8.887 -1.630 11.537 1.00 95.81 403 ILE A CA 1
ATOM 3156 C C . ILE A 1 403 ? 10.134 -2.228 10.894 1.00 95.81 403 ILE A C 1
ATOM 3158 O O . ILE A 1 403 ? 11.138 -2.482 11.561 1.00 95.81 403 ILE A O 1
ATOM 3162 N N . VAL A 1 404 ? 10.126 -2.357 9.572 1.00 96.69 404 VAL A N 1
ATOM 3163 C CA . VAL A 1 404 ? 11.293 -2.757 8.786 1.00 96.69 404 VAL A CA 1
ATOM 3164 C C . VAL A 1 404 ? 11.746 -1.612 7.890 1.00 96.69 404 VAL A C 1
ATOM 3166 O O . VAL A 1 404 ? 10.939 -0.972 7.221 1.00 96.69 404 VAL A O 1
ATOM 3169 N N . VAL A 1 405 ? 13.057 -1.362 7.852 1.00 95.62 405 VAL A N 1
ATOM 3170 C CA . VAL A 1 405 ? 13.673 -0.294 7.054 1.00 95.62 405 VAL A CA 1
ATOM 3171 C C . VAL A 1 405 ? 14.704 -0.867 6.088 1.00 95.62 405 VAL A C 1
ATOM 3173 O O . VAL A 1 405 ? 15.665 -1.517 6.501 1.00 95.62 405 VAL A O 1
ATOM 3176 N N . GLY A 1 406 ? 14.544 -0.565 4.799 1.00 94.75 406 GLY A N 1
ATOM 3177 C CA . GLY A 1 406 ? 15.488 -0.910 3.739 1.00 94.75 406 GLY A CA 1
ATOM 3178 C C . GLY A 1 406 ? 16.545 0.177 3.525 1.00 94.75 406 GLY A C 1
ATOM 3179 O O . GLY A 1 406 ? 16.222 1.314 3.163 1.00 94.75 406 GLY A O 1
ATOM 3180 N N . ASP A 1 407 ? 17.821 -0.176 3.694 1.00 92.12 407 ASP A N 1
ATOM 3181 C CA . ASP A 1 407 ? 18.976 0.707 3.486 1.00 92.12 407 ASP A CA 1
ATOM 3182 C C . ASP A 1 407 ? 19.795 0.327 2.239 1.00 92.12 407 ASP A C 1
ATOM 3184 O O . ASP A 1 407 ? 19.800 -0.807 1.754 1.00 92.12 407 ASP A O 1
ATOM 3188 N N . GLN A 1 408 ? 20.524 1.301 1.694 1.00 88.44 408 GLN A N 1
ATOM 3189 C CA . GLN A 1 408 ? 21.417 1.082 0.560 1.00 88.44 408 GLN A CA 1
ATOM 3190 C C . GLN A 1 408 ? 22.735 0.366 0.926 1.00 88.44 408 GLN A C 1
ATOM 3192 O O . GLN A 1 408 ? 23.332 -0.354 0.119 1.00 88.44 408 GLN A O 1
ATOM 3197 N N . TYR A 1 409 ? 23.271 0.625 2.110 1.00 86.19 409 TYR A N 1
ATOM 3198 C CA . TYR A 1 409 ? 24.551 0.110 2.560 1.00 86.19 409 TYR A CA 1
ATOM 3199 C C . TYR A 1 409 ? 24.434 -1.276 3.186 1.00 86.19 409 TYR A C 1
ATOM 3201 O O . TYR A 1 409 ? 23.436 -1.663 3.780 1.00 86.19 409 TYR A O 1
ATOM 3209 N N . ILE A 1 410 ? 25.524 -2.031 3.045 1.00 84.31 410 ILE A N 1
ATOM 3210 C CA . ILE A 1 410 ? 25.621 -3.412 3.517 1.00 84.31 410 ILE A CA 1
ATOM 3211 C C . ILE A 1 410 ? 25.376 -3.470 5.024 1.00 84.31 410 ILE A C 1
ATOM 3213 O O . ILE A 1 410 ? 26.153 -2.884 5.779 1.00 84.31 410 ILE A O 1
ATOM 3217 N N . GLY A 1 411 ? 24.374 -4.253 5.428 1.00 84.00 411 GLY A N 1
ATOM 3218 C CA . GLY A 1 411 ? 24.075 -4.549 6.828 1.00 84.00 411 GLY A CA 1
ATOM 3219 C C . GLY A 1 411 ? 23.497 -3.375 7.617 1.00 84.00 411 GLY A C 1
ATOM 3220 O O . GLY A 1 411 ? 23.589 -3.391 8.839 1.00 84.00 411 GLY A O 1
ATOM 3221 N N . ASN A 1 412 ? 22.952 -2.364 6.933 1.00 88.69 412 ASN A N 1
ATOM 3222 C CA . ASN A 1 412 ? 22.345 -1.191 7.565 1.00 88.69 412 ASN A CA 1
ATOM 3223 C C . ASN A 1 412 ? 20.807 -1.213 7.574 1.00 88.69 412 ASN A C 1
ATOM 3225 O O . ASN A 1 412 ? 20.214 -0.315 8.163 1.00 88.69 412 ASN A O 1
ATOM 3229 N N . SER A 1 413 ? 20.166 -2.181 6.914 1.00 93.19 413 SER A N 1
ATOM 3230 C CA . SER A 1 413 ? 18.713 -2.372 7.014 1.00 93.19 413 SER A CA 1
ATOM 3231 C C . SER A 1 413 ? 18.338 -2.787 8.434 1.00 93.19 413 SER A C 1
ATOM 3233 O O . SER A 1 413 ? 19.049 -3.586 9.049 1.00 93.19 413 SER A O 1
ATOM 3235 N N . GLN A 1 414 ? 17.244 -2.233 8.950 1.00 92.75 414 GLN A N 1
ATOM 3236 C CA . GLN A 1 414 ? 16.865 -2.323 10.361 1.00 92.75 414 GLN A CA 1
ATOM 3237 C C . GLN A 1 414 ? 15.532 -3.042 10.529 1.00 92.75 414 GLN A C 1
ATOM 3239 O O . GLN A 1 414 ? 14.669 -2.975 9.653 1.00 92.75 414 GLN A O 1
ATOM 3244 N N . ILE A 1 415 ? 15.372 -3.690 11.681 1.00 94.12 415 ILE A N 1
ATOM 3245 C CA . ILE A 1 415 ? 14.109 -4.279 12.125 1.00 94.12 415 ILE A CA 1
ATOM 3246 C C . ILE A 1 415 ? 13.869 -3.759 13.532 1.00 94.12 415 ILE A C 1
ATOM 3248 O O . ILE A 1 415 ? 14.560 -4.161 14.467 1.00 94.12 415 ILE A O 1
ATOM 3252 N N . TRP A 1 416 ? 12.919 -2.849 13.666 1.00 93.25 416 TRP A N 1
ATOM 3253 C CA . TRP A 1 416 ? 12.526 -2.247 14.926 1.00 93.25 416 TRP A CA 1
ATOM 3254 C C . TRP A 1 416 ? 11.356 -3.033 15.500 1.00 93.25 416 TRP A C 1
ATOM 3256 O O . TRP A 1 416 ? 10.229 -2.894 15.036 1.00 93.25 416 TRP A O 1
ATOM 3266 N N . MET A 1 417 ? 11.641 -3.849 16.512 1.00 92.69 417 MET A N 1
ATOM 3267 C CA . MET A 1 417 ? 10.625 -4.628 17.210 1.00 92.69 417 MET A CA 1
ATOM 3268 C C . MET A 1 417 ? 9.949 -3.774 18.276 1.00 92.69 417 MET A C 1
ATOM 3270 O O . MET A 1 417 ? 10.646 -3.170 19.105 1.00 92.69 417 MET A O 1
ATOM 3274 N N . ALA A 1 418 ? 8.622 -3.739 18.271 1.00 91.06 418 ALA A N 1
ATOM 3275 C CA . ALA A 1 418 ? 7.835 -3.064 19.284 1.00 91.06 418 ALA A CA 1
ATOM 3276 C C . ALA A 1 418 ? 7.830 -3.851 20.605 1.00 91.06 418 ALA A C 1
ATOM 3278 O O . ALA A 1 418 ? 7.981 -5.069 20.674 1.00 91.06 418 ALA A O 1
ATOM 3279 N N . SER A 1 419 ? 7.699 -3.117 21.703 1.00 87.81 419 SER A N 1
ATOM 3280 C CA . SER A 1 419 ? 7.649 -3.638 23.060 1.00 87.81 419 SER A CA 1
ATOM 3281 C C . SER A 1 419 ? 6.219 -3.510 23.549 1.00 87.81 419 SER A C 1
ATOM 3283 O O . SER A 1 419 ? 5.685 -2.399 23.531 1.00 87.81 419 SER A O 1
ATOM 3285 N N . PRO A 1 420 ? 5.622 -4.585 24.088 1.00 86.69 420 PRO A N 1
ATOM 3286 C CA . PRO A 1 420 ? 4.237 -4.532 24.507 1.00 86.69 420 PRO A CA 1
ATOM 3287 C C . PRO A 1 420 ? 3.941 -3.437 25.540 1.00 86.69 420 PRO A C 1
ATOM 3289 O O . PRO A 1 420 ? 4.473 -3.445 26.658 1.00 86.69 420 PRO A O 1
ATOM 3292 N N . GLY A 1 421 ? 3.055 -2.515 25.175 1.00 86.44 421 GLY A N 1
ATOM 3293 C CA . GLY A 1 421 ? 2.450 -1.524 26.058 1.00 86.44 421 GLY A CA 1
ATOM 3294 C C . GLY A 1 421 ? 1.253 -2.066 26.852 1.00 86.44 421 GLY A C 1
ATOM 3295 O O . GLY A 1 421 ? 1.108 -3.265 27.096 1.00 86.44 421 GLY A O 1
ATOM 3296 N N . THR A 1 422 ? 0.405 -1.154 27.341 1.00 90.44 422 THR A N 1
ATOM 3297 C CA . THR A 1 422 ? -0.749 -1.497 28.201 1.00 90.44 422 THR A CA 1
ATOM 3298 C C . THR A 1 422 ? -2.108 -1.305 27.550 1.00 90.44 422 THR A C 1
ATOM 3300 O O . THR A 1 422 ? -3.108 -1.712 28.145 1.00 90.44 422 THR A O 1
ATOM 3303 N N . ASN A 1 423 ? -2.150 -0.639 26.399 1.00 94.50 423 ASN A N 1
ATOM 3304 C CA . ASN A 1 423 ? -3.374 -0.489 25.638 1.00 94.50 423 ASN A CA 1
ATOM 3305 C C . ASN A 1 423 ? -3.741 -1.826 24.986 1.00 94.50 423 ASN A C 1
ATOM 3307 O O . ASN A 1 423 ? -2.902 -2.689 24.725 1.00 94.50 423 ASN A O 1
ATOM 3311 N N . ASN A 1 424 ? -5.038 -2.002 24.816 1.00 96.06 424 ASN A N 1
ATOM 3312 C CA . ASN A 1 424 ? -5.659 -3.131 24.170 1.00 96.06 424 ASN A CA 1
ATOM 3313 C C . ASN A 1 424 ? -5.729 -2.864 22.672 1.00 96.06 424 ASN A C 1
ATOM 3315 O O . ASN A 1 424 ? -5.898 -1.727 22.247 1.00 96.06 424 ASN A O 1
ATOM 3319 N N . TRP A 1 425 ? -5.699 -3.937 21.904 1.00 95.81 425 TRP A N 1
ATOM 3320 C CA . TRP A 1 425 ? -5.764 -3.924 20.451 1.00 95.81 425 TRP A CA 1
ATOM 3321 C C . TRP A 1 425 ? -6.692 -5.039 19.978 1.00 95.81 425 TRP A C 1
ATOM 3323 O O . TRP A 1 425 ? -7.026 -5.946 20.743 1.00 95.81 425 TRP A O 1
ATOM 3333 N N . LEU A 1 426 ? -7.104 -5.005 18.723 1.00 96.12 426 LEU A N 1
ATOM 3334 C CA . LEU A 1 426 ? -7.541 -6.191 17.989 1.00 96.12 426 LEU A CA 1
ATOM 3335 C C . LEU A 1 426 ? -6.807 -6.216 16.653 1.00 96.12 426 LEU A C 1
ATOM 3337 O O . LEU A 1 426 ? -6.416 -5.166 16.161 1.00 96.12 426 LEU A O 1
ATOM 3341 N N . LYS A 1 427 ? -6.601 -7.398 16.075 1.00 95.06 427 LYS A N 1
ATOM 3342 C CA . LYS A 1 427 ? -5.950 -7.527 14.765 1.00 95.06 427 LYS A CA 1
ATOM 3343 C C . LYS A 1 427 ? -6.894 -8.196 13.789 1.00 95.06 427 LYS A C 1
ATOM 3345 O O . LYS A 1 427 ? -7.455 -9.241 14.113 1.00 95.06 427 LYS A O 1
ATOM 3350 N N . LEU A 1 428 ? -7.092 -7.613 12.616 1.00 96.81 428 LEU A N 1
ATOM 3351 C CA . LEU A 1 428 ? -7.975 -8.156 11.588 1.00 96.81 428 LEU A CA 1
ATOM 3352 C C . LEU A 1 428 ? -7.166 -8.812 10.473 1.00 96.81 428 LEU A C 1
ATOM 3354 O O . LEU A 1 428 ? -6.109 -8.329 10.094 1.00 96.81 428 LEU A O 1
ATOM 3358 N N . HIS A 1 429 ? -7.689 -9.908 9.936 1.00 95.50 429 HIS A N 1
ATOM 3359 C CA . HIS A 1 429 ? -7.256 -10.475 8.664 1.00 95.50 429 HIS A CA 1
ATOM 3360 C C . HIS A 1 429 ? -8.503 -10.779 7.839 1.00 95.50 429 HIS A C 1
ATOM 3362 O O . HIS A 1 429 ? -9.430 -11.434 8.332 1.00 95.50 429 HIS A O 1
ATOM 3368 N N . LEU A 1 430 ? -8.556 -10.256 6.620 1.00 96.88 430 LEU A N 1
ATOM 3369 C CA . LEU A 1 430 ? -9.724 -10.359 5.754 1.00 96.88 430 LEU A CA 1
ATOM 3370 C C . LEU A 1 430 ? -9.493 -11.425 4.688 1.00 96.88 430 LEU A C 1
ATOM 3372 O O . LEU A 1 430 ? -8.380 -11.599 4.213 1.00 96.88 430 LEU A O 1
ATOM 3376 N N . GLN A 1 431 ? -10.555 -12.130 4.308 1.00 96.12 431 GLN A N 1
ATOM 3377 C CA . GLN A 1 431 ? -10.494 -13.110 3.228 1.00 96.12 431 GLN A CA 1
ATOM 3378 C C . GLN A 1 431 ? -11.696 -12.962 2.297 1.00 96.12 431 GLN A C 1
ATOM 3380 O O . GLN A 1 431 ? -12.826 -13.267 2.690 1.00 96.12 431 GLN A O 1
ATOM 3385 N N . GLY A 1 432 ? -11.451 -12.539 1.058 1.00 96.44 432 GLY A N 1
ATOM 3386 C CA . GLY A 1 432 ? -12.462 -12.489 0.002 1.00 96.44 432 GLY A CA 1
ATOM 3387 C C . GLY A 1 432 ? -12.925 -13.883 -0.436 1.00 96.44 432 GLY A C 1
ATOM 3388 O O . GLY A 1 432 ? -12.183 -14.866 -0.368 1.00 96.44 432 GLY A O 1
ATOM 3389 N N . THR A 1 433 ? -14.179 -13.986 -0.876 1.00 94.19 433 THR A N 1
ATOM 3390 C CA . THR A 1 433 ? -14.755 -15.207 -1.478 1.00 94.19 433 THR A CA 1
ATOM 3391 C C . THR A 1 433 ? -15.442 -14.953 -2.816 1.00 94.19 433 THR A C 1
ATOM 3393 O O . THR A 1 433 ? -15.606 -15.883 -3.609 1.00 94.19 433 THR A O 1
ATOM 3396 N N . VAL A 1 434 ? -15.862 -13.711 -3.058 1.00 92.81 434 VAL A N 1
ATOM 3397 C CA . VAL A 1 434 ? -16.358 -13.199 -4.340 1.00 92.81 434 VAL A CA 1
ATOM 3398 C C . VAL A 1 434 ? -15.499 -12.028 -4.799 1.00 92.81 434 VAL A C 1
ATOM 3400 O O . VAL A 1 434 ? -15.198 -11.936 -5.984 1.00 92.81 434 VAL A O 1
ATOM 3403 N N . SER A 1 435 ? -15.117 -11.148 -3.874 1.00 96.06 435 SER A N 1
ATOM 3404 C CA . SER A 1 435 ? -14.019 -10.203 -4.078 1.00 96.06 435 SER A CA 1
ATOM 3405 C C . SER A 1 435 ? -12.687 -10.956 -4.172 1.00 96.06 435 SER A C 1
ATOM 3407 O O . SER A 1 435 ? -12.617 -12.134 -3.805 1.00 96.06 435 SER A O 1
ATOM 3409 N N . ASN A 1 436 ? -11.632 -10.272 -4.628 1.00 97.56 436 ASN A N 1
ATOM 3410 C CA . ASN A 1 436 ? -10.278 -10.831 -4.621 1.00 97.56 436 ASN A CA 1
ATOM 3411 C C . ASN A 1 436 ? -9.919 -11.386 -3.231 1.00 97.56 436 ASN A C 1
ATOM 3413 O O . ASN A 1 436 ? -10.332 -10.834 -2.204 1.00 97.56 436 ASN A O 1
ATOM 3417 N N . ARG A 1 437 ? -9.207 -12.515 -3.199 1.00 96.06 437 ARG A N 1
ATOM 3418 C CA . ARG A 1 437 ? -9.021 -13.305 -1.976 1.00 96.06 437 ARG A CA 1
ATOM 3419 C C . ARG A 1 437 ? -8.274 -12.550 -0.877 1.00 96.06 437 ARG A C 1
ATOM 3421 O O . ARG A 1 437 ? -8.641 -12.698 0.289 1.00 96.06 437 ARG A O 1
ATOM 3428 N N . ASP A 1 438 ? -7.334 -11.697 -1.264 1.00 96.50 438 ASP A N 1
ATOM 3429 C CA . ASP A 1 438 ? -6.546 -10.834 -0.374 1.00 96.50 438 ASP A CA 1
ATOM 3430 C C . ASP A 1 438 ? -7.321 -9.615 0.151 1.00 96.50 438 ASP A C 1
ATOM 3432 O O . ASP A 1 438 ? -6.793 -8.822 0.923 1.00 96.50 438 ASP A O 1
ATOM 3436 N N . ALA A 1 439 ? -8.586 -9.467 -0.250 1.00 97.44 439 ALA A N 1
ATOM 3437 C CA . ALA A 1 439 ? -9.483 -8.381 0.125 1.00 97.44 439 ALA A CA 1
ATOM 3438 C C . ALA A 1 439 ? -9.031 -6.971 -0.287 1.00 97.44 439 ALA A C 1
ATOM 3440 O O . ALA A 1 439 ? -9.741 -6.031 0.055 1.00 97.44 439 ALA A O 1
ATOM 3441 N N . ILE A 1 440 ? -7.938 -6.813 -1.044 1.00 98.38 440 ILE A N 1
ATOM 3442 C CA . ILE A 1 440 ? -7.365 -5.519 -1.437 1.00 98.38 440 ILE A CA 1
ATOM 3443 C C . ILE A 1 440 ? -8.442 -4.615 -2.034 1.00 98.38 440 ILE A C 1
ATOM 3445 O O . ILE A 1 440 ? -9.156 -5.002 -2.968 1.00 98.38 440 ILE A O 1
ATOM 3449 N N . GLY A 1 441 ? -8.548 -3.405 -1.490 1.00 97.75 441 GLY A N 1
ATOM 3450 C CA . GLY A 1 441 ? -9.617 -2.461 -1.787 1.00 97.75 441 GLY A CA 1
ATOM 3451 C C . GLY A 1 441 ? -10.782 -2.488 -0.788 1.00 97.75 441 GLY A C 1
ATOM 3452 O O . GLY A 1 441 ? -11.726 -1.717 -0.945 1.00 97.75 441 GLY A O 1
ATOM 3453 N N . ALA A 1 442 ? -10.766 -3.363 0.223 1.00 98.31 442 ALA A N 1
ATOM 3454 C CA . ALA A 1 442 ? -11.766 -3.365 1.285 1.00 98.31 442 ALA A CA 1
ATOM 3455 C C . ALA A 1 442 ? -11.529 -2.220 2.277 1.00 98.31 442 ALA A C 1
ATOM 3457 O O . ALA A 1 442 ? -10.410 -2.052 2.767 1.00 98.31 442 ALA A O 1
ATOM 3458 N N . VAL A 1 443 ? -12.597 -1.500 2.625 1.00 98.44 443 VAL A N 1
ATOM 3459 C CA . VAL A 1 443 ? -12.604 -0.476 3.681 1.00 98.44 443 VAL A CA 1
ATOM 3460 C C . VAL A 1 443 ? -13.088 -1.096 4.989 1.00 98.44 443 VAL A C 1
ATOM 3462 O O . VAL A 1 443 ? -14.112 -1.788 5.028 1.00 98.44 443 VAL A O 1
ATOM 3465 N N . ILE A 1 444 ? -12.366 -0.823 6.069 1.00 98.44 444 ILE A N 1
ATOM 3466 C CA . ILE A 1 444 ? -12.602 -1.339 7.413 1.00 98.44 444 ILE A CA 1
ATOM 3467 C C . ILE A 1 444 ? -13.040 -0.180 8.305 1.00 98.44 444 ILE A C 1
ATOM 3469 O O . ILE A 1 444 ? -12.306 0.785 8.467 1.00 98.44 444 ILE A O 1
ATOM 3473 N N . GLU A 1 445 ? -14.206 -0.285 8.940 1.00 97.88 445 GLU A N 1
ATOM 3474 C CA . GLU A 1 445 ? -14.583 0.596 10.050 1.00 97.88 445 GLU A CA 1
ATOM 3475 C C . GLU A 1 445 ? -14.601 -0.183 11.367 1.00 97.88 445 GLU A C 1
ATOM 3477 O O . GLU A 1 445 ? -15.340 -1.163 11.507 1.00 97.88 445 GLU A O 1
ATOM 3482 N N . VAL A 1 446 ? -13.877 0.307 12.374 1.00 97.88 446 VAL A N 1
ATOM 3483 C CA . VAL A 1 446 ? -13.910 -0.223 13.743 1.00 97.88 446 VAL A CA 1
ATOM 3484 C C . VAL A 1 446 ? -14.543 0.804 14.675 1.00 97.88 446 VAL A C 1
ATOM 3486 O O . VAL A 1 446 ? -14.107 1.948 14.769 1.00 97.88 446 VAL A O 1
ATOM 3489 N N . TRP A 1 447 ? -15.590 0.391 15.389 1.00 97.06 447 TRP A N 1
ATOM 3490 C CA . TRP A 1 447 ? -16.309 1.229 16.343 1.00 97.06 447 TRP A CA 1
ATOM 3491 C C . TRP A 1 447 ? -16.065 0.763 17.773 1.00 97.06 447 TRP A C 1
ATOM 3493 O O . TRP A 1 447 ? -16.390 -0.373 18.119 1.00 97.06 447 TRP A O 1
ATOM 3503 N N . THR A 1 448 ? -15.601 1.675 18.626 1.00 95.38 448 THR A N 1
ATOM 3504 C CA . THR A 1 448 ? -15.342 1.406 20.046 1.00 95.38 448 THR A CA 1
ATOM 3505 C C . THR A 1 448 ? -15.842 2.567 20.899 1.00 95.38 448 THR A C 1
ATOM 3507 O O . THR A 1 448 ? -15.369 3.696 20.801 1.00 95.38 448 THR A O 1
ATOM 3510 N N . GLN A 1 449 ? -16.858 2.314 21.725 1.00 91.12 449 GLN A N 1
ATOM 3511 C CA . GLN A 1 449 ? -17.552 3.310 22.550 1.00 91.12 449 GLN A CA 1
ATOM 3512 C C . GLN A 1 449 ? -18.025 4.559 21.782 1.00 91.12 449 GLN A C 1
ATOM 3514 O O . GLN A 1 449 ? -18.140 5.654 22.340 1.00 91.12 449 GLN A O 1
ATOM 3519 N N . GLY A 1 450 ? -18.367 4.389 20.504 1.00 85.19 450 GLY A N 1
ATOM 3520 C CA . GLY A 1 450 ? -18.815 5.471 19.626 1.00 85.19 450 GLY A CA 1
ATOM 3521 C C . GLY A 1 450 ? -17.703 6.304 18.981 1.00 85.19 450 GLY A C 1
ATOM 3522 O O . GLY A 1 450 ? -18.043 7.264 18.292 1.00 85.19 450 GLY A O 1
ATOM 3523 N N . VAL A 1 451 ? -16.431 5.948 19.178 1.00 91.44 451 VAL A N 1
ATOM 3524 C CA . VAL A 1 451 ? -15.304 6.416 18.356 1.00 91.44 451 VAL A CA 1
ATOM 3525 C C . VAL A 1 451 ? -15.174 5.478 17.158 1.00 91.44 451 VAL A C 1
ATOM 3527 O O . VAL A 1 451 ? -15.298 4.264 17.328 1.00 91.44 451 VAL A O 1
ATOM 3530 N N . LYS A 1 452 ? -14.986 6.047 15.966 1.00 94.12 452 LYS A N 1
ATOM 3531 C CA . LYS A 1 452 ? -14.774 5.325 14.710 1.00 94.12 452 LYS A CA 1
ATOM 3532 C C . LYS A 1 452 ? -13.294 5.429 14.349 1.00 94.12 452 LYS A C 1
ATOM 3534 O O . LYS A 1 452 ? -12.773 6.535 14.388 1.00 94.12 452 LYS A O 1
ATOM 3539 N N . GLN A 1 453 ? -12.685 4.313 13.982 1.00 97.00 453 GLN A N 1
ATOM 3540 C CA . GLN A 1 453 ? -11.434 4.247 13.228 1.00 97.00 453 GLN A CA 1
ATOM 3541 C C . GLN A 1 453 ? -11.758 3.708 11.835 1.00 97.00 453 GLN A C 1
ATOM 3543 O O . GLN A 1 453 ? -12.680 2.890 11.700 1.00 97.00 453 GLN A O 1
ATOM 3548 N N . ILE A 1 454 ? -11.043 4.177 10.819 1.00 96.56 454 ILE A N 1
ATOM 3549 C CA . ILE A 1 454 ? -11.176 3.701 9.444 1.00 96.56 454 ILE A CA 1
ATOM 3550 C C . ILE A 1 454 ? -9.796 3.370 8.885 1.00 96.56 454 ILE A C 1
ATOM 3552 O O . ILE A 1 454 ? -8.844 4.108 9.113 1.00 96.56 454 ILE A O 1
ATOM 3556 N N . ASP A 1 455 ? -9.709 2.258 8.169 1.00 96.75 455 ASP A N 1
ATOM 3557 C CA . ASP A 1 455 ? -8.510 1.850 7.442 1.00 96.75 455 ASP A CA 1
ATOM 3558 C C . ASP A 1 455 ? -8.904 1.113 6.156 1.00 96.75 455 ASP A C 1
ATOM 3560 O O . ASP A 1 455 ? -10.078 0.777 5.952 1.00 96.75 455 ASP A O 1
ATOM 3564 N N . MET A 1 456 ? -7.942 0.863 5.278 1.00 96.38 456 MET A N 1
ATOM 3565 C CA . MET A 1 456 ? -8.159 0.221 3.996 1.00 96.38 456 MET A CA 1
ATOM 3566 C C . MET A 1 456 ? -7.085 -0.807 3.684 1.00 96.38 456 MET A C 1
ATOM 3568 O O . MET A 1 456 ? -5.892 -0.586 3.853 1.00 96.38 456 MET A O 1
ATOM 3572 N N . THR A 1 457 ? -7.527 -1.927 3.124 1.00 97.44 457 THR A N 1
ATOM 3573 C CA . THR A 1 457 ? -6.600 -2.924 2.595 1.00 97.44 457 THR A CA 1
ATOM 3574 C C . THR A 1 457 ? -5.965 -2.441 1.292 1.00 97.44 457 THR A C 1
ATOM 3576 O O . THR A 1 457 ? -6.663 -2.115 0.326 1.00 97.44 457 THR A O 1
ATOM 3579 N N . THR A 1 458 ? -4.636 -2.395 1.251 1.00 96.31 458 THR A N 1
ATOM 3580 C CA . THR A 1 458 ? -3.859 -1.900 0.109 1.00 96.31 458 THR A CA 1
ATOM 3581 C C . THR A 1 458 ? -2.741 -2.876 -0.247 1.00 96.31 458 THR A C 1
ATOM 3583 O O . THR A 1 458 ? -2.335 -3.714 0.554 1.00 96.31 458 THR A O 1
ATOM 3586 N N . CYS A 1 459 ? -2.246 -2.796 -1.481 1.00 97.06 459 CYS A N 1
ATOM 3587 C CA . CYS A 1 459 ? -1.073 -3.544 -1.909 1.00 97.06 459 CYS A CA 1
ATOM 3588 C C . CYS A 1 459 ? -0.220 -2.657 -2.811 1.00 97.06 459 CYS A C 1
ATOM 3590 O O . CYS A 1 459 ? -0.622 -2.343 -3.934 1.00 97.06 459 CYS A O 1
ATOM 3592 N N . GLY A 1 460 ? 0.963 -2.286 -2.322 1.00 94.50 460 GLY A N 1
ATOM 3593 C CA . GLY A 1 460 ? 1.833 -1.305 -2.960 1.00 94.50 460 GLY A CA 1
ATOM 3594 C C . GLY A 1 460 ? 1.584 0.095 -2.412 1.00 94.50 460 GLY A C 1
ATOM 3595 O O . GLY A 1 460 ? 0.705 0.813 -2.885 1.00 94.50 460 GLY A O 1
ATOM 3596 N N . ASN A 1 461 ? 2.375 0.468 -1.412 1.00 93.31 461 ASN A N 1
ATOM 3597 C CA . ASN A 1 461 ? 2.283 1.737 -0.698 1.00 93.31 461 ASN A CA 1
ATOM 3598 C C . ASN A 1 461 ? 3.680 2.232 -0.286 1.00 93.31 461 ASN A C 1
ATOM 3600 O O . ASN A 1 461 ? 4.707 1.760 -0.804 1.00 93.31 461 ASN A O 1
ATOM 3604 N N . SER A 1 462 ? 3.728 3.236 0.592 1.00 96.06 462 SER A N 1
ATOM 3605 C CA . SER A 1 462 ? 4.960 3.869 1.040 1.00 96.06 462 SER A CA 1
ATOM 3606 C C . SER A 1 462 ? 5.872 4.264 -0.137 1.00 96.06 462 SER A C 1
ATOM 3608 O O . SER A 1 462 ? 5.432 4.745 -1.185 1.00 96.06 462 SER A O 1
ATOM 3610 N N . TYR A 1 463 ? 7.181 4.071 -0.012 1.00 97.06 463 TYR A N 1
ATOM 3611 C CA . TYR A 1 463 ? 8.087 4.056 -1.153 1.00 97.06 463 TYR A CA 1
ATOM 3612 C C . TYR A 1 463 ? 8.415 2.612 -1.527 1.00 97.06 463 TYR A C 1
ATOM 3614 O O . TYR A 1 463 ? 9.226 1.980 -0.855 1.00 97.06 463 TYR A O 1
ATOM 3622 N N . ILE A 1 464 ? 7.829 2.134 -2.636 1.00 96.06 464 ILE A N 1
ATOM 3623 C CA . ILE A 1 464 ? 8.091 0.820 -3.256 1.00 96.06 464 ILE A CA 1
ATOM 3624 C C . ILE A 1 464 ? 8.000 -0.370 -2.280 1.00 96.06 464 ILE A C 1
ATOM 3626 O O . ILE A 1 464 ? 8.690 -1.372 -2.477 1.00 96.06 464 ILE A O 1
ATOM 3630 N N . SER A 1 465 ? 7.152 -0.276 -1.258 1.00 97.56 465 SER A N 1
ATOM 3631 C CA . SER A 1 465 ? 7.014 -1.289 -0.210 1.00 97.56 465 SER A CA 1
ATOM 3632 C C . SER A 1 465 ? 5.649 -1.977 -0.237 1.00 97.56 465 SER A C 1
ATOM 3634 O O . SER A 1 465 ? 4.783 -1.656 -1.056 1.00 97.56 465 SER A O 1
ATOM 3636 N N . GLN A 1 466 ? 5.488 -2.937 0.670 1.00 98.00 466 GLN A N 1
ATOM 3637 C CA . GLN A 1 466 ? 4.221 -3.557 1.020 1.00 98.00 466 GLN A CA 1
ATOM 3638 C C . GLN A 1 466 ? 4.188 -3.836 2.530 1.00 98.00 466 GLN A C 1
ATOM 3640 O O . GLN A 1 466 ? 5.080 -4.506 3.053 1.00 98.00 466 GLN A O 1
ATOM 3645 N N . ASP A 1 467 ? 3.164 -3.325 3.202 1.00 97.31 467 ASP A N 1
ATOM 3646 C CA . ASP A 1 467 ? 2.878 -3.613 4.610 1.00 97.31 467 ASP A CA 1
ATOM 3647 C C . ASP A 1 467 ? 2.157 -4.962 4.795 1.00 97.31 467 ASP A C 1
ATOM 3649 O O . ASP A 1 467 ? 1.771 -5.609 3.816 1.00 97.31 467 ASP A O 1
ATOM 3653 N N . SER A 1 468 ? 1.981 -5.370 6.057 1.00 96.62 468 SER A N 1
ATOM 3654 C CA . SER A 1 468 ? 1.258 -6.589 6.457 1.00 96.62 468 SER A CA 1
ATOM 3655 C C . SER A 1 468 ? -0.137 -6.686 5.842 1.00 96.62 468 SER A C 1
ATOM 3657 O O . SER A 1 468 ? -0.848 -5.694 5.689 1.00 96.62 468 SER A O 1
ATOM 3659 N N . ASP A 1 469 ? -0.575 -7.918 5.567 1.00 94.50 469 ASP A N 1
ATOM 3660 C CA . ASP A 1 469 ? -1.969 -8.227 5.223 1.00 94.50 469 ASP A CA 1
ATOM 3661 C C . ASP A 1 469 ? -2.850 -8.445 6.471 1.00 94.50 469 ASP A C 1
ATOM 3663 O O . ASP A 1 469 ? -3.957 -9.007 6.417 1.00 94.50 469 ASP A O 1
ATOM 3667 N N . THR A 1 470 ? -2.358 -7.986 7.624 1.00 94.81 470 THR A N 1
ATOM 3668 C CA . THR A 1 470 ? -3.098 -7.901 8.875 1.00 94.81 470 THR A CA 1
ATOM 3669 C C . THR A 1 470 ? -3.158 -6.465 9.385 1.00 94.81 470 THR A C 1
ATOM 3671 O O . THR A 1 470 ? -2.179 -5.731 9.345 1.00 94.81 470 THR A O 1
ATOM 3674 N N . TYR A 1 471 ? -4.327 -6.081 9.897 1.00 95.31 471 TYR A N 1
ATOM 3675 C CA . TYR A 1 471 ? -4.659 -4.694 10.227 1.00 95.31 471 TYR A CA 1
ATOM 3676 C C . TYR A 1 471 ? -4.918 -4.575 11.734 1.00 95.31 471 TYR A C 1
ATOM 3678 O O . TYR A 1 471 ? -5.991 -4.993 12.204 1.00 95.31 471 TYR A O 1
ATOM 3686 N N . PRO A 1 472 ? -3.934 -4.117 12.527 1.00 94.38 472 PRO A N 1
ATOM 3687 C CA . PRO A 1 472 ? -4.120 -3.849 13.945 1.00 94.38 472 PRO A CA 1
ATOM 3688 C C . PRO A 1 472 ? -4.938 -2.569 14.153 1.00 94.38 472 PRO A C 1
ATOM 3690 O O . PRO A 1 472 ? -4.752 -1.573 13.468 1.00 94.38 472 PRO A O 1
ATOM 3693 N N . PHE A 1 473 ? -5.843 -2.598 15.128 1.00 97.12 473 PHE A N 1
ATOM 3694 C CA . PHE A 1 473 ? -6.597 -1.434 15.586 1.00 97.12 473 PHE A CA 1
ATOM 3695 C C . PHE A 1 473 ? -6.427 -1.286 17.087 1.00 97.12 473 PHE A C 1
ATOM 3697 O O . PHE A 1 473 ? -6.729 -2.221 17.846 1.00 97.12 473 PHE A O 1
ATOM 3704 N N . GLY A 1 474 ? -6.024 -0.097 17.527 1.00 96.00 474 GLY A N 1
ATOM 3705 C CA . GLY A 1 474 ? -6.033 0.243 18.932 1.00 96.00 474 GLY A CA 1
ATOM 3706 C C . GLY A 1 474 ? -7.443 0.286 19.497 1.00 96.00 474 GLY A C 1
ATOM 3707 O O . GLY A 1 474 ? -8.433 0.587 18.828 1.00 96.00 474 GLY A O 1
ATOM 3708 N N . LEU A 1 475 ? -7.557 -0.054 20.774 1.00 97.00 475 LEU A N 1
ATOM 3709 C CA . LEU A 1 475 ? -8.796 0.010 21.545 1.00 97.00 475 LEU A CA 1
ATOM 3710 C C . LEU A 1 475 ? -8.603 0.829 22.827 1.00 97.00 475 LEU A C 1
ATOM 3712 O O . LEU A 1 475 ? -9.516 0.896 23.660 1.00 97.00 475 LEU A O 1
ATOM 3716 N N . GLY A 1 476 ? -7.430 1.432 23.034 1.00 94.69 476 GLY A N 1
ATOM 3717 C CA . GLY A 1 476 ? -7.053 2.100 24.270 1.00 94.69 476 GLY A CA 1
ATOM 3718 C C . GLY A 1 476 ? -7.222 1.160 25.462 1.00 94.69 476 GLY A C 1
ATOM 3719 O O . GLY A 1 476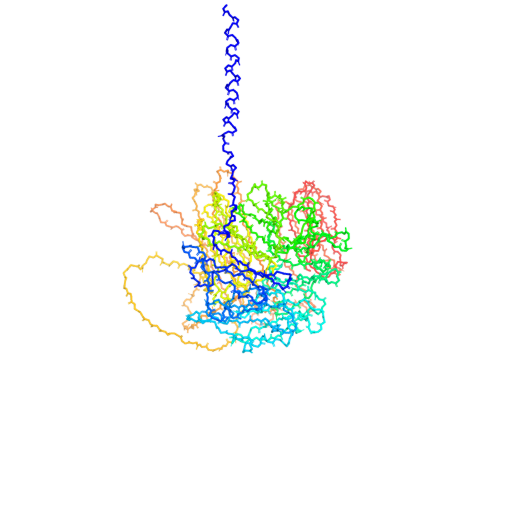 ? -6.626 0.096 25.542 1.00 94.69 476 GLY A O 1
ATOM 3720 N N . THR A 1 477 ? -8.097 1.496 26.408 1.00 95.56 477 THR A N 1
ATOM 3721 C CA . THR A 1 477 ? -8.365 0.627 27.579 1.00 95.56 477 THR A CA 1
ATOM 3722 C C . THR A 1 477 ? -9.573 -0.300 27.411 1.00 95.56 477 THR A C 1
ATOM 3724 O O . THR A 1 477 ? -9.967 -0.982 28.361 1.00 95.56 477 THR A O 1
ATOM 3727 N N . ASN A 1 478 ? -10.201 -0.318 26.234 1.00 97.19 478 ASN A N 1
ATOM 3728 C CA . ASN A 1 478 ? -11.420 -1.084 25.983 1.00 97.19 478 ASN A CA 1
ATOM 3729 C C . ASN A 1 478 ? -11.103 -2.555 25.725 1.00 97.19 478 ASN A C 1
ATOM 3731 O O . ASN A 1 478 ? -10.166 -2.877 25.010 1.00 97.19 478 ASN A O 1
ATOM 3735 N N . GLU A 1 479 ? -11.884 -3.463 26.308 1.00 96.94 479 GLU A N 1
ATOM 3736 C CA . GLU A 1 479 ? -11.687 -4.915 26.145 1.00 96.94 479 GLU A CA 1
ATOM 3737 C C . GLU A 1 479 ? -12.415 -5.482 24.913 1.00 96.94 479 GLU A C 1
ATOM 3739 O O . GLU A 1 479 ? -12.284 -6.667 24.613 1.00 96.94 479 GLU A O 1
ATOM 3744 N N . VAL A 1 480 ? -13.238 -4.666 24.247 1.00 94.62 480 VAL A N 1
ATOM 3745 C CA . VAL A 1 480 ? -14.126 -5.076 23.155 1.00 94.62 480 VAL A CA 1
ATOM 3746 C C . VAL A 1 480 ? -14.311 -3.914 22.176 1.00 94.62 480 VAL A C 1
ATOM 3748 O O . VAL A 1 480 ? -14.544 -2.787 22.621 1.00 94.62 480 VAL A O 1
ATOM 3751 N N . ALA A 1 481 ? -14.271 -4.201 20.874 1.00 94.62 481 ALA A N 1
ATOM 3752 C CA . ALA A 1 481 ? -14.819 -3.331 19.834 1.00 94.62 481 ALA A CA 1
ATOM 3753 C C . ALA A 1 481 ? -16.320 -3.610 19.653 1.00 94.62 481 ALA A C 1
ATOM 3755 O O . ALA A 1 481 ? -16.738 -4.763 19.510 1.00 94.62 481 ALA A O 1
ATOM 3756 N N . ASP A 1 482 ? -17.139 -2.557 19.652 1.00 91.69 482 ASP A N 1
ATOM 3757 C CA . ASP A 1 482 ? -18.600 -2.658 19.557 1.00 91.69 482 ASP A CA 1
ATOM 3758 C C . ASP A 1 482 ? -19.020 -3.286 18.221 1.00 91.69 482 ASP A C 1
ATOM 3760 O O . ASP A 1 482 ? -19.878 -4.174 18.177 1.00 91.69 482 ASP A O 1
ATOM 3764 N N . SER A 1 483 ? -18.417 -2.821 17.124 1.00 93.00 483 SER A N 1
ATOM 3765 C CA . SER A 1 483 ? -18.649 -3.373 15.792 1.00 93.00 483 SER A CA 1
ATOM 3766 C C . SER A 1 483 ? -17.481 -3.141 14.847 1.00 93.00 483 SER A C 1
ATOM 3768 O O . SER A 1 483 ? -16.903 -2.059 14.844 1.00 93.00 483 SER A O 1
ATOM 3770 N N . VAL A 1 484 ? -17.228 -4.126 13.991 1.00 96.50 484 VAL A N 1
ATOM 3771 C CA . VAL A 1 484 ? -16.351 -4.027 12.823 1.00 96.50 484 VAL A CA 1
ATOM 3772 C C . VAL A 1 484 ? -17.208 -4.173 11.571 1.00 96.50 484 VAL A C 1
ATOM 3774 O O . VAL A 1 484 ? -17.967 -5.139 11.451 1.00 96.50 484 VAL A O 1
ATOM 3777 N N . ILE A 1 485 ? -17.126 -3.203 10.667 1.00 96.00 485 ILE A N 1
ATOM 3778 C CA . ILE A 1 485 ? -17.849 -3.179 9.393 1.00 96.00 485 ILE A CA 1
ATOM 3779 C C . ILE A 1 485 ? -16.812 -3.271 8.281 1.00 96.00 485 ILE A C 1
ATOM 3781 O O . ILE A 1 485 ? -15.882 -2.476 8.248 1.00 96.00 485 ILE A O 1
ATOM 3785 N N . ILE A 1 486 ? -16.986 -4.234 7.381 1.00 97.38 486 ILE A N 1
ATOM 3786 C CA . ILE A 1 486 ? -16.139 -4.407 6.201 1.00 97.38 486 ILE A CA 1
ATOM 3787 C C . ILE A 1 486 ? -16.970 -4.063 4.976 1.00 97.38 486 ILE A C 1
ATOM 3789 O O . ILE A 1 486 ? -18.014 -4.689 4.763 1.00 97.38 486 ILE A O 1
ATOM 3793 N N . TYR A 1 487 ? -16.513 -3.100 4.183 1.00 96.12 487 TYR A N 1
ATOM 3794 C CA . TYR A 1 487 ? -17.022 -2.831 2.843 1.00 96.12 487 TYR A CA 1
ATOM 3795 C C . TYR A 1 487 ? -16.074 -3.487 1.849 1.00 96.12 487 TYR A C 1
ATOM 3797 O O . TYR A 1 487 ? -14.927 -3.078 1.713 1.00 96.12 487 TYR A O 1
ATOM 3805 N N . TRP A 1 488 ? -16.546 -4.539 1.193 1.00 96.75 488 TRP A N 1
ATOM 3806 C CA . TRP A 1 488 ? -15.751 -5.312 0.249 1.00 96.75 488 TRP A CA 1
ATOM 3807 C C . TRP A 1 488 ? -15.647 -4.599 -1.106 1.00 96.75 488 TRP A C 1
ATOM 3809 O O . TRP A 1 488 ? -16.590 -3.889 -1.475 1.00 96.75 488 TRP A O 1
ATOM 3819 N N . PRO A 1 489 ? -14.579 -4.843 -1.892 1.00 94.44 489 PRO A N 1
ATOM 3820 C CA . PRO A 1 489 ? -14.382 -4.226 -3.209 1.00 94.44 489 PRO A CA 1
ATOM 3821 C C . PRO A 1 489 ? -15.579 -4.382 -4.158 1.00 94.44 489 PRO A C 1
ATOM 3823 O O . PRO A 1 489 ? -15.936 -3.467 -4.899 1.00 94.44 489 PRO A O 1
ATOM 3826 N N . ASN A 1 490 ? -16.277 -5.519 -4.101 1.00 89.50 490 ASN A N 1
ATOM 3827 C CA . ASN A 1 490 ? -17.465 -5.767 -4.924 1.00 89.50 490 ASN A CA 1
ATOM 3828 C C . ASN A 1 490 ? -18.724 -4.970 -4.493 1.00 89.50 490 ASN A C 1
ATOM 3830 O O . ASN A 1 490 ? -19.769 -5.070 -5.141 1.00 89.50 490 ASN A O 1
ATOM 3834 N N . GLY A 1 491 ? -18.655 -4.193 -3.405 1.00 86.06 491 GLY A N 1
ATOM 3835 C CA . GLY A 1 491 ? -19.756 -3.417 -2.826 1.00 86.06 491 GLY A CA 1
ATOM 3836 C C . GLY A 1 491 ? -20.601 -4.159 -1.781 1.00 86.06 491 GLY A C 1
ATOM 3837 O O . GLY A 1 491 ? -21.578 -3.602 -1.269 1.00 86.06 491 GLY A O 1
ATOM 3838 N N . HIS A 1 492 ? -20.267 -5.409 -1.458 1.00 86.31 492 HIS A N 1
ATOM 3839 C CA . HIS A 1 492 ? -20.869 -6.158 -0.359 1.00 86.31 492 HIS A CA 1
ATOM 3840 C C . HIS A 1 492 ? -20.402 -5.617 1.000 1.00 86.31 492 HIS A C 1
ATOM 3842 O O . HIS A 1 492 ? -19.359 -4.983 1.114 1.00 86.31 492 HIS A O 1
ATOM 3848 N N . MET A 1 493 ? -21.166 -5.890 2.060 1.00 91.00 493 MET A N 1
ATOM 3849 C CA . MET A 1 493 ? -20.828 -5.458 3.413 1.00 91.00 493 MET A CA 1
ATOM 3850 C C . MET A 1 493 ? -21.023 -6.593 4.417 1.00 91.00 493 MET A C 1
ATOM 3852 O O . MET A 1 493 ? -22.095 -7.201 4.471 1.00 91.00 493 MET A O 1
ATOM 3856 N N . ASN A 1 494 ? -20.030 -6.813 5.278 1.00 90.06 494 ASN A N 1
ATOM 3857 C CA . ASN A 1 494 ? -20.165 -7.653 6.468 1.00 90.06 494 ASN A CA 1
ATOM 3858 C C . ASN A 1 494 ? -20.067 -6.806 7.740 1.00 90.06 494 ASN A C 1
ATOM 3860 O O . ASN A 1 494 ? -19.369 -5.799 7.778 1.00 90.06 494 ASN A O 1
ATOM 3864 N N . ILE A 1 495 ? -20.785 -7.221 8.788 1.00 91.50 495 ILE A N 1
ATOM 3865 C CA . ILE A 1 495 ? -20.722 -6.587 10.108 1.00 91.50 495 ILE A CA 1
ATOM 3866 C C . ILE A 1 495 ? -20.512 -7.673 11.156 1.00 91.50 495 ILE A C 1
ATOM 3868 O O . ILE A 1 495 ? -21.290 -8.628 11.231 1.00 91.50 495 ILE A O 1
ATOM 3872 N N . ALA A 1 496 ? -19.495 -7.493 11.987 1.00 88.00 496 ALA A N 1
ATOM 3873 C CA . ALA A 1 496 ? -19.230 -8.304 13.161 1.00 88.00 496 ALA A CA 1
ATOM 3874 C C . ALA A 1 496 ? -19.365 -7.433 14.424 1.00 88.00 496 ALA A C 1
ATOM 3876 O O . ALA A 1 496 ? -19.066 -6.243 14.396 1.00 88.00 496 ALA A O 1
ATOM 3877 N N . TYR A 1 497 ? -19.874 -8.004 15.516 1.00 91.44 497 TYR A N 1
ATOM 3878 C CA . TYR A 1 497 ? -20.185 -7.281 16.756 1.00 91.44 497 TYR A CA 1
ATOM 3879 C C . TYR A 1 497 ? -19.444 -7.885 17.941 1.00 91.44 497 TYR A C 1
ATOM 3881 O O . TYR A 1 497 ? -19.227 -9.097 17.967 1.00 91.44 497 TYR A O 1
ATOM 3889 N N . ASP A 1 498 ? -19.163 -7.049 18.940 1.00 90.88 498 ASP A N 1
ATOM 3890 C CA . ASP A 1 498 ? -18.589 -7.451 20.225 1.00 90.88 498 ASP A CA 1
ATOM 3891 C C . ASP A 1 498 ? -17.265 -8.243 20.076 1.00 90.88 498 ASP A C 1
ATOM 3893 O O . ASP A 1 498 ? -17.085 -9.294 20.702 1.00 90.88 498 ASP A O 1
ATOM 3897 N N . LEU A 1 499 ? -16.337 -7.764 19.235 1.00 95.12 499 LEU A N 1
ATOM 3898 C CA . LEU A 1 499 ? -15.039 -8.421 19.015 1.00 95.12 499 LEU A CA 1
ATOM 3899 C C . LEU A 1 499 ? -14.114 -8.175 20.204 1.00 95.12 499 LEU A C 1
ATOM 3901 O O . LEU A 1 499 ? -13.881 -7.031 20.588 1.00 95.12 499 LEU A O 1
ATOM 3905 N N . ALA A 1 500 ? -13.580 -9.251 20.777 1.00 95.56 500 ALA A N 1
ATOM 3906 C CA . ALA A 1 500 ? -12.689 -9.188 21.928 1.00 95.56 500 ALA A CA 1
ATOM 3907 C C . ALA A 1 500 ? -11.309 -8.611 21.571 1.00 95.56 500 ALA A C 1
ATOM 3909 O O . ALA A 1 500 ? -10.770 -8.876 20.496 1.00 95.56 500 ALA A O 1
ATOM 3910 N N . ALA A 1 501 ? -10.739 -7.852 22.504 1.00 96.38 501 ALA A N 1
ATOM 3911 C CA . ALA A 1 501 ? -9.372 -7.357 22.433 1.00 96.38 501 ALA A CA 1
ATOM 3912 C C . ALA A 1 501 ? -8.324 -8.451 22.712 1.00 96.38 501 ALA A C 1
ATOM 3914 O O . ALA A 1 501 ? -8.597 -9.420 23.421 1.00 96.38 501 ALA A O 1
ATOM 3915 N N . GLY A 1 502 ? -7.095 -8.232 22.241 1.00 93.75 502 GLY A N 1
ATOM 3916 C CA . GLY A 1 502 ? -5.928 -9.092 22.446 1.00 93.75 502 GLY A CA 1
ATOM 3917 C C . GLY A 1 502 ? -5.925 -10.346 21.573 1.00 93.75 502 GLY A C 1
ATOM 3918 O O . GLY A 1 502 ? -5.261 -11.324 21.919 1.00 93.75 502 GLY A O 1
ATOM 3919 N N . GLU A 1 503 ? -6.707 -10.353 20.490 1.00 91.88 503 GLU A N 1
ATOM 3920 C CA . GLU A 1 503 ? -6.881 -11.503 19.602 1.00 91.88 503 GLU A CA 1
ATOM 3921 C C . GLU A 1 503 ? -6.816 -11.081 18.124 1.00 91.88 503 GLU A C 1
ATOM 3923 O O . GLU A 1 503 ? -7.247 -9.984 17.752 1.00 91.88 503 GLU A O 1
ATOM 3928 N N . ARG A 1 504 ? -6.332 -11.994 17.268 1.00 93.06 504 ARG A N 1
ATOM 3929 C CA . ARG A 1 504 ? -6.493 -11.915 15.809 1.00 93.06 504 ARG A CA 1
ATOM 3930 C C . ARG A 1 504 ? -7.872 -12.454 15.419 1.00 93.06 504 ARG A C 1
ATOM 3932 O O . ARG A 1 504 ? -8.213 -13.586 15.763 1.00 93.06 504 ARG A O 1
ATOM 3939 N N . HIS A 1 505 ? -8.628 -11.681 14.647 1.00 94.38 505 HIS A N 1
ATOM 3940 C CA . HIS A 1 505 ? -9.929 -12.051 14.093 1.00 94.38 505 HIS A CA 1
ATOM 3941 C C . HIS A 1 505 ? -9.829 -12.210 12.579 1.00 94.38 505 HIS A C 1
ATOM 3943 O O . HIS A 1 505 ? -9.440 -11.287 11.870 1.00 94.38 505 HIS A O 1
ATOM 3949 N N . ILE A 1 506 ? -10.213 -13.386 12.084 1.00 94.12 506 ILE A N 1
ATOM 3950 C CA . ILE A 1 506 ? -10.315 -13.661 10.648 1.00 94.12 506 ILE A CA 1
ATOM 3951 C C . ILE A 1 506 ? -11.757 -13.388 10.218 1.00 94.12 506 ILE A C 1
ATOM 3953 O O . ILE A 1 506 ? -12.679 -14.051 10.706 1.00 94.12 506 ILE A O 1
ATOM 3957 N N . ILE A 1 507 ? -11.956 -12.435 9.310 1.00 94.81 507 ILE A N 1
ATOM 3958 C CA . ILE A 1 507 ? -13.268 -12.115 8.742 1.00 94.81 507 ILE A CA 1
ATOM 3959 C C . ILE A 1 507 ? -13.289 -12.576 7.288 1.00 94.81 507 ILE A C 1
ATOM 3961 O O . ILE A 1 507 ? -12.638 -12.005 6.420 1.00 94.81 507 ILE A O 1
ATOM 3965 N N . VAL A 1 508 ? -14.071 -13.621 7.029 1.00 95.06 508 VAL A N 1
ATOM 3966 C CA . VAL A 1 508 ? -14.287 -14.149 5.680 1.00 95.06 508 VAL A CA 1
ATOM 3967 C C . VAL A 1 508 ? -15.498 -13.456 5.065 1.00 95.06 508 VAL A C 1
ATOM 3969 O O . VAL A 1 508 ? -16.543 -13.357 5.716 1.00 95.06 508 VAL A O 1
ATOM 3972 N N . GLU A 1 509 ? -15.372 -13.007 3.819 1.00 94.19 509 GLU A N 1
ATOM 3973 C CA . GLU A 1 509 ? -16.470 -12.465 3.027 1.00 94.19 509 GLU A CA 1
ATOM 3974 C C . GLU A 1 509 ? -17.582 -13.507 2.934 1.00 94.19 509 GLU A C 1
ATOM 3976 O O . GLU A 1 509 ? -17.434 -14.561 2.310 1.00 94.19 509 GLU A O 1
ATOM 3981 N N . ASP A 1 510 ? -18.713 -13.213 3.566 1.00 84.38 510 ASP A N 1
ATOM 3982 C CA . ASP A 1 510 ? -19.886 -14.072 3.517 1.00 84.38 510 ASP A CA 1
ATOM 3983 C C . ASP A 1 510 ? -20.976 -13.379 2.715 1.00 84.38 510 ASP A C 1
ATOM 3985 O O . ASP A 1 510 ? -21.627 -12.456 3.204 1.00 84.38 510 ASP A O 1
ATOM 3989 N N . THR A 1 511 ? -21.187 -13.862 1.491 1.00 64.75 511 THR A N 1
ATOM 3990 C CA . THR A 1 511 ? -22.286 -13.434 0.617 1.00 64.75 511 THR A CA 1
ATOM 3991 C C . THR A 1 511 ? -23.604 -14.111 0.954 1.00 64.75 511 THR A C 1
ATOM 3993 O O . THR A 1 511 ? -24.595 -13.919 0.236 1.00 64.75 511 THR A O 1
ATOM 3996 N N . SER A 1 512 ? -23.660 -14.910 2.031 1.00 53.06 512 SER A N 1
ATOM 3997 C CA . SER A 1 512 ? -24.930 -15.371 2.556 1.00 53.06 512 SER A CA 1
ATOM 3998 C C . SER A 1 512 ? -25.760 -14.134 2.861 1.00 53.06 512 SER A C 1
ATOM 4000 O O . SER A 1 512 ? -25.534 -13.369 3.797 1.00 53.06 512 SER A O 1
ATOM 4002 N N . THR A 1 513 ? -26.740 -13.901 1.988 1.00 35.94 513 THR A N 1
ATOM 4003 C CA . THR A 1 513 ? -27.773 -12.918 2.241 1.00 35.94 513 THR A CA 1
ATOM 4004 C C . THR A 1 513 ? -28.273 -13.228 3.635 1.00 35.94 513 THR A C 1
ATOM 4006 O O . THR A 1 513 ? -28.814 -14.320 3.856 1.00 35.94 513 THR A O 1
ATOM 4009 N N . TYR A 1 514 ? -28.120 -12.290 4.568 1.00 31.27 514 TYR A N 1
ATOM 4010 C CA . TYR A 1 514 ? -28.943 -12.293 5.758 1.00 31.27 514 TYR A CA 1
ATOM 4011 C C . TYR A 1 514 ? -30.379 -12.131 5.259 1.00 31.27 514 TYR A C 1
ATOM 4013 O O . TYR A 1 514 ? -30.944 -11.039 5.203 1.00 31.27 514 TYR A O 1
ATOM 4021 N N . ALA A 1 515 ? -31.001 -13.247 4.877 1.00 24.70 515 ALA A N 1
ATOM 4022 C CA . ALA A 1 515 ? -32.425 -13.382 4.976 1.00 24.70 515 ALA A CA 1
ATOM 4023 C C . ALA A 1 515 ? -32.695 -13.009 6.423 1.00 24.70 515 ALA A C 1
ATOM 4025 O O . ALA A 1 515 ? -32.248 -13.694 7.344 1.00 24.70 515 ALA A O 1
ATOM 4026 N N . VAL A 1 516 ? -33.354 -11.876 6.637 1.00 25.28 516 VAL A N 1
ATOM 4027 C CA . VAL A 1 516 ? -33.895 -11.557 7.946 1.00 25.28 516 VAL A CA 1
ATOM 4028 C C . VAL A 1 516 ? -34.858 -12.698 8.263 1.00 25.28 516 VAL A C 1
ATOM 4030 O O . VAL A 1 516 ? -36.015 -12.700 7.836 1.00 25.28 516 VAL A O 1
ATOM 4033 N N . VAL A 1 517 ? -34.361 -13.720 8.965 1.00 21.44 517 VAL A N 1
ATOM 4034 C CA . VAL A 1 517 ? -35.162 -14.827 9.462 1.00 21.44 517 VAL A CA 1
ATOM 4035 C C . VAL A 1 517 ? -36.030 -14.225 10.549 1.00 21.44 517 VAL A C 1
ATOM 4037 O O . VAL A 1 517 ? -35.664 -14.106 11.719 1.00 21.44 517 VAL A O 1
ATOM 4040 N N . THR A 1 518 ? -37.216 -13.797 10.143 1.00 23.41 518 THR A N 1
ATOM 4041 C CA . THR A 1 518 ? -38.275 -13.421 11.064 1.00 23.41 518 THR A CA 1
ATOM 4042 C C . THR A 1 518 ? -38.842 -14.695 11.695 1.00 23.41 518 THR A C 1
ATOM 4044 O O . THR A 1 518 ? -39.817 -15.267 11.227 1.00 23.41 518 THR A O 1
ATOM 4047 N N . GLY A 1 519 ? -38.240 -15.133 12.807 1.00 25.20 519 GLY A N 1
ATOM 4048 C CA . GLY A 1 519 ? -38.941 -15.928 13.822 1.00 25.20 519 GLY A CA 1
ATOM 4049 C C . GLY A 1 519 ? -38.582 -17.410 13.978 1.00 25.20 519 GLY A C 1
ATOM 4050 O O . GLY A 1 519 ? -39.078 -18.256 13.251 1.00 25.20 519 GLY A O 1
ATOM 4051 N N . GLN A 1 520 ? -37.843 -17.680 15.062 1.00 28.03 520 GLN A N 1
ATOM 4052 C CA . GLN A 1 520 ? -37.946 -18.802 16.018 1.00 28.03 520 GLN A CA 1
ATOM 4053 C C . GLN A 1 520 ? -38.104 -20.253 15.511 1.00 28.03 520 GLN A C 1
ATOM 4055 O O . GLN A 1 520 ? -39.192 -20.684 15.143 1.00 28.03 520 GLN A O 1
ATOM 4060 N N . ASN A 1 521 ? -37.083 -21.077 15.789 1.00 26.12 521 ASN A N 1
ATOM 4061 C CA . ASN A 1 521 ? -37.103 -21.969 16.966 1.00 26.12 521 ASN A CA 1
ATOM 4062 C C . ASN A 1 521 ? -35.716 -22.590 17.245 1.00 26.12 521 ASN A C 1
ATOM 4064 O O . ASN A 1 521 ? -35.372 -23.635 16.705 1.00 26.12 521 ASN A O 1
ATOM 4068 N N . CYS A 1 522 ? -34.956 -22.002 18.175 1.00 27.05 522 CYS A N 1
ATOM 4069 C CA . CYS A 1 522 ? -33.949 -22.742 18.943 1.00 27.05 522 CYS A CA 1
ATOM 4070 C C . CYS A 1 522 ? -34.644 -23.392 20.144 1.00 27.05 522 CYS A C 1
ATOM 4072 O O . CYS A 1 522 ? -34.668 -22.820 21.230 1.00 27.05 522 CYS A O 1
ATOM 4074 N N . ALA A 1 523 ? -35.272 -24.543 19.909 1.00 30.17 523 ALA A N 1
ATOM 4075 C CA . ALA A 1 523 ? -35.578 -25.577 20.900 1.00 30.17 523 ALA A CA 1
ATOM 4076 C C . ALA A 1 523 ? -36.297 -26.724 20.177 1.00 30.17 523 ALA A C 1
ATOM 4078 O O . ALA A 1 523 ? -37.514 -26.798 20.241 1.00 30.17 523 ALA A O 1
ATOM 4079 N N . ASP A 1 524 ? -35.548 -27.530 19.421 1.00 28.03 524 ASP A N 1
ATOM 4080 C CA . ASP A 1 524 ? -35.854 -28.940 19.109 1.00 28.03 524 ASP A CA 1
ATOM 4081 C C . ASP A 1 524 ? -34.739 -29.526 18.216 1.00 28.03 524 ASP A C 1
ATOM 4083 O O . ASP A 1 524 ? -34.987 -29.992 17.112 1.00 28.03 524 ASP A O 1
ATOM 4087 N N . VAL A 1 525 ? -33.480 -29.500 18.673 1.00 26.66 525 VAL A N 1
ATOM 4088 C CA . VAL A 1 525 ? -32.443 -30.412 18.149 1.00 26.66 525 VAL A CA 1
ATOM 4089 C C . VAL A 1 525 ? -31.527 -30.831 19.301 1.00 26.66 525 VAL A C 1
ATOM 4091 O O . VAL A 1 525 ? -30.470 -30.258 19.542 1.00 26.66 525 VAL A O 1
ATOM 4094 N N . MET A 1 526 ? -31.969 -31.837 20.049 1.00 26.02 526 MET A N 1
ATOM 4095 C CA . MET A 1 526 ? -31.078 -32.774 20.733 1.00 26.02 526 MET A CA 1
ATOM 4096 C C . MET A 1 526 ? -31.270 -34.135 20.051 1.00 26.02 526 MET A C 1
ATOM 4098 O O . MET A 1 526 ? -32.403 -34.495 19.740 1.00 26.02 526 MET A O 1
ATOM 4102 N N . ASP A 1 527 ? -30.153 -34.845 19.862 1.00 23.81 527 ASP A N 1
ATOM 4103 C CA . ASP A 1 527 ? -29.962 -36.199 19.299 1.00 23.81 527 ASP A CA 1
ATOM 4104 C C . ASP A 1 527 ? -29.633 -36.334 17.784 1.00 23.81 527 ASP A C 1
ATOM 4106 O O . ASP A 1 527 ? -30.500 -36.629 16.972 1.00 23.81 527 ASP A O 1
ATOM 4110 N N . ALA A 1 528 ? -28.332 -36.152 17.459 1.00 22.73 528 ALA A N 1
ATOM 4111 C CA . ALA A 1 528 ? -27.374 -37.018 16.703 1.00 22.73 528 ALA A CA 1
ATOM 4112 C C . ALA A 1 528 ? -27.787 -37.816 15.419 1.00 22.73 528 ALA A C 1
ATOM 4114 O O . ALA A 1 528 ? -28.942 -38.195 15.274 1.00 22.73 528 ALA A O 1
ATOM 4115 N N . PRO A 1 529 ? -26.843 -38.388 14.615 1.00 29.12 529 PRO A N 1
ATOM 4116 C CA . PRO A 1 529 ? -25.542 -37.930 14.079 1.00 29.12 529 PRO A CA 1
ATOM 4117 C C . PRO A 1 529 ? -25.369 -38.154 12.533 1.00 29.12 529 PRO A C 1
ATOM 4119 O O . PRO A 1 529 ? -26.074 -38.960 11.941 1.00 29.12 529 PRO A O 1
ATOM 4122 N N . VAL A 1 530 ? -24.353 -37.506 11.928 1.00 27.17 530 VAL A N 1
ATOM 4123 C CA . VAL A 1 530 ? -23.525 -37.873 10.732 1.00 27.17 530 VAL A CA 1
ATOM 4124 C C . VAL A 1 530 ? -24.211 -38.431 9.456 1.00 27.17 530 VAL A C 1
ATOM 4126 O O . VAL A 1 530 ? -24.757 -39.531 9.469 1.00 27.17 530 VAL A O 1
ATOM 4129 N N . GLY A 1 531 ? -23.960 -37.805 8.289 1.00 21.27 531 GLY A N 1
ATOM 4130 C CA . GLY A 1 531 ? -24.003 -38.516 6.994 1.00 21.27 531 GLY A CA 1
ATOM 4131 C C . GLY A 1 531 ? -24.154 -37.680 5.711 1.00 21.27 531 GLY A C 1
ATOM 4132 O O . GLY A 1 531 ? -25.266 -37.368 5.320 1.00 21.27 531 GLY A O 1
ATOM 4133 N N . LEU A 1 532 ? -23.021 -37.406 5.050 1.00 23.73 532 LEU A N 1
ATOM 4134 C CA . LEU A 1 532 ? -22.753 -37.341 3.596 1.00 23.73 532 LEU A CA 1
ATOM 4135 C C . LEU A 1 532 ? -23.872 -37.033 2.560 1.00 23.73 532 LEU A C 1
ATOM 4137 O O . LEU A 1 532 ? -24.818 -37.794 2.386 1.00 23.73 532 LEU A O 1
ATOM 4141 N N . ALA A 1 533 ? -23.503 -36.086 1.683 1.00 21.81 533 ALA A N 1
ATOM 4142 C CA . ALA A 1 533 ? -23.618 -36.095 0.214 1.00 21.81 533 ALA A CA 1
ATOM 4143 C C . ALA A 1 533 ? -24.848 -35.478 -0.500 1.00 21.81 533 ALA A C 1
ATOM 4145 O O . ALA A 1 533 ? -25.892 -36.095 -0.674 1.00 21.81 533 ALA A O 1
ATOM 4146 N N . SER A 1 534 ? -24.530 -34.371 -1.187 1.00 22.62 534 SER A N 1
ATOM 4147 C CA . SER A 1 534 ? -24.681 -34.148 -2.639 1.00 22.62 534 SER A CA 1
ATOM 4148 C C . SER A 1 534 ? -26.004 -33.651 -3.246 1.00 22.62 534 SER A C 1
ATOM 4150 O O . SER A 1 534 ? -27.063 -34.259 -3.120 1.00 22.62 534 SER A O 1
ATOM 4152 N N . SER A 1 535 ? -25.798 -32.655 -4.119 1.00 22.41 535 SER A N 1
ATOM 4153 C CA . SER A 1 535 ? -26.497 -32.320 -5.370 1.00 22.41 535 SER A CA 1
ATOM 4154 C C . SER A 1 535 ? -27.646 -31.309 -5.327 1.00 22.41 535 SER A C 1
ATOM 4156 O O . SER A 1 535 ? -28.761 -31.660 -4.977 1.00 22.41 535 SER A O 1
ATOM 4158 N N . PHE A 1 536 ? -27.394 -30.114 -5.876 1.00 22.78 536 PHE A N 1
ATOM 4159 C CA . PHE A 1 536 ? -28.309 -29.441 -6.804 1.00 22.78 536 PHE A CA 1
ATOM 4160 C C . PHE A 1 536 ? -27.498 -28.784 -7.937 1.00 22.78 536 PHE A C 1
ATOM 4162 O O . PHE A 1 536 ? -26.423 -28.240 -7.709 1.00 22.78 536 PHE A O 1
ATOM 4169 N N . LYS A 1 537 ? -27.973 -28.953 -9.178 1.00 21.27 537 LYS A N 1
ATOM 4170 C CA . LYS A 1 537 ? -27.398 -28.406 -10.421 1.00 21.27 537 LYS A CA 1
ATOM 4171 C C . LYS A 1 537 ? -27.972 -27.007 -10.710 1.00 21.27 537 LYS A C 1
ATOM 4173 O O . LYS A 1 537 ? -29.118 -26.779 -10.322 1.00 21.27 537 LYS A O 1
ATOM 4178 N N . PRO A 1 538 ? -27.259 -26.139 -11.454 1.00 22.88 538 PRO A N 1
ATOM 4179 C CA . PRO A 1 538 ? -27.753 -24.812 -11.808 1.00 22.88 538 PRO A CA 1
ATOM 4180 C C . PRO A 1 538 ? -28.831 -24.887 -12.899 1.00 22.88 538 PRO A C 1
ATOM 4182 O O . PRO A 1 538 ? -28.806 -25.778 -13.755 1.00 22.88 538 PRO A O 1
ATOM 4185 N N . VAL A 1 539 ? -29.774 -23.944 -12.860 1.00 22.55 539 VAL A N 1
ATOM 4186 C CA . VAL A 1 539 ? -30.743 -23.675 -13.931 1.00 22.55 539 VAL A CA 1
ATOM 4187 C C . VAL A 1 539 ? -30.474 -22.260 -14.441 1.00 22.55 539 VAL A C 1
ATOM 4189 O O . VAL A 1 539 ? -30.544 -21.311 -13.667 1.00 22.55 539 VAL A O 1
ATOM 4192 N N . GLU A 1 540 ? -30.134 -22.162 -15.727 1.00 25.16 540 GLU A N 1
ATOM 4193 C CA . GLU A 1 540 ? -29.949 -20.926 -16.499 1.00 25.16 540 GLU A CA 1
ATOM 4194 C C . GLU A 1 540 ? -31.276 -20.173 -16.734 1.00 25.16 540 GLU A C 1
ATOM 4196 O O . GLU A 1 540 ? -32.322 -20.800 -16.914 1.00 25.16 540 GLU A O 1
ATOM 4201 N N . ASP A 1 541 ? -31.155 -18.840 -16.800 1.00 26.48 541 ASP A N 1
ATOM 4202 C CA . ASP A 1 541 ? -31.991 -17.820 -17.459 1.00 26.48 541 ASP A CA 1
ATOM 4203 C C . ASP A 1 541 ? -33.520 -17.793 -17.259 1.00 26.48 541 ASP A C 1
ATOM 4205 O O . ASP A 1 541 ? -34.248 -18.686 -17.686 1.00 26.48 541 ASP A O 1
ATOM 4209 N N . ILE A 1 542 ? -34.013 -16.647 -16.751 1.00 22.44 542 ILE A N 1
ATOM 4210 C CA . ILE A 1 542 ? -35.112 -15.815 -17.303 1.00 22.44 542 ILE A CA 1
ATOM 4211 C C . ILE A 1 542 ? -35.221 -14.524 -16.457 1.00 22.44 542 ILE A C 1
ATOM 4213 O O . ILE A 1 542 ? -35.556 -14.570 -15.275 1.00 22.44 542 ILE A O 1
ATOM 4217 N N . TYR A 1 543 ? -34.990 -13.363 -17.082 1.00 26.47 543 TYR A N 1
ATOM 4218 C CA . TYR A 1 543 ? -35.347 -12.043 -16.542 1.00 26.47 543 TYR A CA 1
ATOM 4219 C C . TYR A 1 543 ? -36.845 -11.748 -16.733 1.00 26.47 543 TYR A C 1
ATOM 4221 O O . TYR A 1 543 ? -37.396 -12.040 -17.795 1.00 26.47 543 TYR A O 1
ATOM 4229 N N . ASP A 1 544 ? -37.454 -11.134 -15.707 1.00 23.28 544 ASP A N 1
ATOM 4230 C CA . ASP A 1 544 ? -38.458 -10.048 -15.727 1.00 23.28 544 ASP A CA 1
ATOM 4231 C C . ASP A 1 544 ? -39.596 -10.208 -14.689 1.00 23.28 544 ASP A C 1
ATOM 4233 O O . ASP A 1 544 ? -40.360 -11.174 -14.710 1.00 23.28 544 ASP A O 1
ATOM 4237 N N . ARG A 1 545 ? -39.813 -9.101 -13.947 1.00 22.91 545 ARG A N 1
ATOM 4238 C CA . ARG A 1 545 ? -41.017 -8.632 -13.207 1.00 22.91 545 ARG A CA 1
ATOM 4239 C C . ARG A 1 545 ? -41.054 -8.838 -11.688 1.00 22.91 545 ARG A C 1
ATOM 4241 O O . ARG A 1 545 ? -41.623 -9.812 -11.208 1.00 22.91 545 ARG A O 1
ATOM 4248 N N . LEU A 1 546 ? -40.747 -7.762 -10.956 1.00 21.66 546 LEU A N 1
ATOM 4249 C CA . LEU A 1 546 ? -41.566 -7.321 -9.820 1.00 21.66 546 LEU A CA 1
ATOM 4250 C C . LEU A 1 546 ? -41.451 -5.794 -9.615 1.00 21.66 546 LEU A C 1
ATOM 4252 O O . LEU A 1 546 ? -40.360 -5.243 -9.676 1.00 21.66 546 LEU A O 1
ATOM 4256 N N . GLN A 1 547 ? -42.578 -5.106 -9.395 1.00 21.00 547 GLN A N 1
ATOM 4257 C CA . GLN A 1 547 ? -42.642 -3.685 -9.014 1.00 21.00 547 GLN A CA 1
ATOM 4258 C C . GLN A 1 547 ? -43.127 -3.585 -7.559 1.00 21.00 547 GLN A C 1
ATOM 4260 O O . GLN A 1 547 ? -44.186 -4.126 -7.238 1.00 21.00 547 GLN A O 1
ATOM 4265 N N . LEU A 1 548 ? -42.390 -2.882 -6.695 1.00 21.98 548 LEU A N 1
ATOM 4266 C CA . LEU A 1 548 ? -42.763 -2.597 -5.301 1.00 21.98 548 LEU A CA 1
ATOM 4267 C C . LEU A 1 548 ? -43.251 -1.143 -5.151 1.00 21.98 548 LEU A C 1
ATOM 4269 O O . LEU A 1 548 ? -42.635 -0.216 -5.670 1.00 21.98 548 LEU A O 1
ATOM 4273 N N . TYR A 1 549 ? -44.352 -0.944 -4.416 1.00 22.86 549 TYR A N 1
ATOM 4274 C CA . TYR A 1 549 ? -44.896 0.372 -4.042 1.00 22.86 549 TYR A CA 1
ATOM 4275 C C . TYR A 1 549 ? -44.680 0.651 -2.544 1.00 22.86 549 TYR A C 1
ATOM 4277 O O . TYR A 1 549 ? -44.825 -0.245 -1.715 1.00 22.86 549 TYR A O 1
ATOM 4285 N N . TRP A 1 550 ? -44.405 1.914 -2.199 1.00 22.92 550 TRP A N 1
ATOM 4286 C CA . TRP A 1 550 ? -44.170 2.414 -0.835 1.00 22.92 550 TRP A CA 1
ATOM 4287 C C . TRP A 1 550 ? -45.462 2.911 -0.149 1.00 22.92 550 TRP A C 1
ATOM 4289 O O . TRP A 1 550 ? -46.287 3.564 -0.788 1.00 22.92 550 TRP A O 1
ATOM 4299 N N . TYR A 1 551 ? -45.613 2.702 1.171 1.00 22.33 551 TYR A N 1
ATOM 4300 C CA . TYR A 1 551 ? -46.651 3.353 1.995 1.00 22.33 551 TYR A CA 1
ATOM 4301 C C . TYR A 1 551 ? -46.080 3.880 3.324 1.00 22.33 551 TYR A C 1
ATOM 4303 O O . TYR A 1 551 ? -45.332 3.188 4.010 1.00 22.33 551 TYR A O 1
ATOM 4311 N N . LYS A 1 552 ? -46.453 5.112 3.704 1.00 23.28 552 LYS A N 1
ATOM 4312 C CA . LYS A 1 552 ? -45.961 5.832 4.892 1.00 23.28 552 LYS A CA 1
ATOM 4313 C C . LYS A 1 552 ? -47.073 5.927 5.942 1.00 23.28 552 LYS A C 1
ATOM 4315 O O . LYS A 1 552 ? -48.002 6.717 5.795 1.00 23.28 552 LYS A O 1
ATOM 4320 N N . GLY A 1 553 ? -46.974 5.146 7.016 1.00 23.42 553 GLY A N 1
ATOM 4321 C CA . GLY A 1 553 ? -47.844 5.284 8.186 1.00 23.42 553 GLY A CA 1
ATOM 4322 C C . GLY A 1 553 ? -47.514 4.279 9.287 1.00 23.42 553 GLY A C 1
ATOM 4323 O O . GLY A 1 553 ? -47.737 3.089 9.109 1.00 23.42 553 GLY A O 1
ATOM 4324 N N . ILE A 1 554 ? -47.023 4.760 10.431 1.00 24.08 554 ILE A N 1
ATOM 4325 C CA . ILE A 1 554 ? -46.920 3.985 11.679 1.00 24.08 554 ILE A CA 1
ATOM 4326 C C . ILE A 1 554 ? -48.011 4.509 12.638 1.00 24.08 554 ILE A C 1
ATOM 4328 O O . ILE A 1 554 ? -48.181 5.730 12.715 1.00 24.08 554 ILE A O 1
ATOM 4332 N N . PRO A 1 555 ? -48.763 3.657 13.364 1.00 24.36 555 PRO A N 1
ATOM 4333 C CA . PRO A 1 555 ? -49.692 4.105 14.404 1.00 24.36 555 PRO A CA 1
ATOM 4334 C C . PRO A 1 555 ? -48.953 4.612 15.658 1.00 24.36 555 PRO A C 1
ATOM 4336 O O . PRO A 1 555 ? -47.995 3.991 16.108 1.00 24.36 555 PRO A O 1
ATOM 4339 N N . ASP A 1 556 ? -49.442 5.696 16.271 1.00 25.97 556 ASP A N 1
ATOM 4340 C CA . ASP A 1 556 ? -49.003 6.175 17.596 1.00 25.97 556 ASP A CA 1
ATOM 4341 C C . ASP A 1 556 ? -49.327 5.132 18.693 1.00 25.97 556 ASP A C 1
ATOM 4343 O O . ASP A 1 556 ? -50.500 4.841 18.940 1.00 25.97 556 ASP A O 1
ATOM 4347 N N . ILE A 1 557 ? -48.317 4.623 19.412 1.00 27.78 557 ILE A N 1
ATOM 4348 C CA . ILE A 1 557 ? -48.496 3.802 20.627 1.00 27.78 557 ILE A CA 1
ATOM 4349 C C . ILE A 1 557 ? -48.244 4.680 21.862 1.00 27.78 557 ILE A C 1
ATOM 4351 O O . ILE A 1 557 ? -47.228 5.366 21.952 1.00 27.78 557 ILE A O 1
ATOM 4355 N N . ARG A 1 558 ? -49.170 4.670 22.831 1.00 26.31 558 ARG A N 1
ATOM 4356 C CA . ARG A 1 558 ? -49.036 5.372 24.122 1.00 26.31 558 ARG A CA 1
ATOM 4357 C C . ARG A 1 558 ? -48.958 4.363 25.263 1.00 26.31 558 ARG A C 1
ATOM 4359 O O . ARG A 1 558 ? -49.829 3.503 25.354 1.00 26.31 558 ARG A O 1
ATOM 4366 N N . PHE A 1 559 ? -47.993 4.530 26.163 1.00 28.50 559 PHE A N 1
ATOM 4367 C CA . PHE A 1 559 ? -47.954 3.828 27.449 1.00 28.50 559 PHE A CA 1
ATOM 4368 C C . PHE A 1 559 ? -48.514 4.741 28.546 1.00 28.50 559 PHE A C 1
ATOM 4370 O O . PHE A 1 559 ? -48.224 5.938 28.563 1.00 28.50 559 PHE A O 1
ATOM 4377 N N . SER A 1 560 ? -49.356 4.199 29.427 1.00 26.95 560 SER A N 1
ATOM 4378 C CA . SER A 1 560 ? -49.786 4.877 30.652 1.00 26.95 560 SER A CA 1
ATOM 4379 C C . SER A 1 560 ? -48.859 4.484 31.795 1.00 26.95 560 SER A C 1
ATOM 4381 O O . SER A 1 560 ? -48.622 3.295 31.998 1.00 26.95 560 SER A O 1
ATOM 4383 N N . ASP A 1 561 ? -48.370 5.485 32.520 1.00 33.44 561 ASP A N 1
ATOM 4384 C CA . ASP A 1 561 ? -47.562 5.357 33.730 1.00 33.44 561 ASP A CA 1
ATOM 4385 C C . ASP A 1 561 ? -48.211 4.374 34.724 1.00 33.44 561 ASP A C 1
ATOM 4387 O O . ASP A 1 561 ? -49.255 4.713 35.273 1.00 33.44 561 ASP A O 1
ATOM 4391 N N . GLU A 1 562 ? -47.633 3.178 34.931 1.00 31.06 562 GLU A N 1
ATOM 4392 C CA . GLU A 1 562 ? -47.560 2.536 36.264 1.00 31.06 562 GLU A CA 1
ATOM 4393 C C . GLU A 1 562 ? -46.739 1.230 36.370 1.00 31.06 562 GLU A C 1
ATOM 4395 O O . GLU A 1 562 ? -46.413 0.868 37.490 1.00 31.06 562 GLU A O 1
ATOM 4400 N N . ASP A 1 563 ? -46.258 0.589 35.297 1.00 29.33 563 ASP A N 1
ATOM 4401 C CA . ASP A 1 563 ? -45.343 -0.570 35.425 1.00 29.33 563 ASP A CA 1
ATOM 4402 C C . ASP A 1 563 ? -44.176 -0.479 34.426 1.00 29.33 563 ASP A C 1
ATOM 4404 O O . ASP A 1 563 ? -44.284 -0.865 33.262 1.00 29.33 563 ASP A O 1
ATOM 4408 N N . ALA A 1 564 ? -43.039 0.063 34.871 1.00 30.12 564 ALA A N 1
ATOM 4409 C CA . ALA A 1 564 ? -41.819 0.149 34.072 1.00 30.12 564 ALA A CA 1
ATOM 4410 C C . ALA A 1 564 ? -41.036 -1.176 34.127 1.00 30.12 564 ALA A C 1
ATOM 4412 O O . ALA A 1 564 ? -40.232 -1.401 35.030 1.00 30.12 564 ALA A O 1
ATOM 4413 N N . ALA A 1 565 ? -41.253 -2.035 33.131 1.00 27.78 565 ALA A N 1
ATOM 4414 C CA . ALA A 1 565 ? -40.331 -3.103 32.752 1.00 27.78 565 ALA A CA 1
ATOM 4415 C C . ALA A 1 565 ? -40.036 -2.996 31.248 1.00 27.78 565 ALA A C 1
ATOM 4417 O O . ALA A 1 565 ? -40.922 -2.667 30.457 1.00 27.78 565 ALA A O 1
ATOM 4418 N N . SER A 1 566 ? -38.780 -3.243 30.869 1.00 29.56 566 SER A N 1
ATOM 4419 C CA . SER A 1 566 ? -38.284 -3.243 29.487 1.00 29.56 566 SER A CA 1
ATOM 4420 C C . SER A 1 566 ? -39.239 -3.988 28.544 1.00 29.56 566 SER A C 1
ATOM 4422 O O . SER A 1 566 ? -39.511 -5.169 28.759 1.00 29.56 566 SER A O 1
ATOM 4424 N N . CYS A 1 567 ? -39.750 -3.308 27.517 1.00 28.50 567 CYS A N 1
ATOM 4425 C CA . CYS A 1 567 ? -40.624 -3.904 26.508 1.00 28.50 567 CYS A CA 1
ATOM 4426 C C . CYS A 1 567 ? -39.866 -4.055 25.185 1.00 28.50 567 CYS A C 1
ATOM 4428 O O . CYS A 1 567 ? -39.439 -3.052 24.617 1.00 28.50 567 CYS A O 1
ATOM 4430 N N . ASP A 1 568 ? -39.771 -5.282 24.672 1.00 29.41 568 ASP A N 1
ATOM 4431 C CA . ASP A 1 568 ? -39.400 -5.548 23.279 1.00 29.41 568 ASP A CA 1
ATOM 4432 C C . ASP A 1 568 ? -40.633 -5.354 22.385 1.00 29.41 568 ASP A C 1
ATOM 4434 O O . ASP A 1 568 ? -41.670 -5.990 22.598 1.00 29.41 568 ASP A O 1
ATOM 4438 N N . ILE A 1 569 ? -40.538 -4.494 21.368 1.00 29.22 569 ILE A N 1
ATOM 4439 C CA . ILE A 1 569 ? -41.589 -4.317 20.355 1.00 29.22 569 ILE A CA 1
ATOM 4440 C C . ILE A 1 569 ? -41.165 -5.075 19.094 1.00 29.22 569 ILE A C 1
ATOM 4442 O O . ILE A 1 569 ? -40.151 -4.746 18.486 1.00 29.22 569 ILE A O 1
ATOM 4446 N N . LYS A 1 570 ? -41.954 -6.073 18.676 1.00 28.17 570 LYS A N 1
ATOM 4447 C CA . LYS A 1 570 ? -41.762 -6.806 17.411 1.00 28.17 570 LYS A CA 1
ATOM 4448 C C . LYS A 1 570 ? -42.966 -6.604 16.489 1.00 28.17 570 LYS A C 1
ATOM 4450 O O . LYS A 1 570 ? -44.105 -6.793 16.919 1.00 28.17 570 LYS A O 1
ATOM 4455 N N . TYR A 1 571 ? -42.716 -6.254 15.228 1.00 28.53 571 TYR A N 1
ATOM 4456 C CA . TYR A 1 571 ? -43.738 -6.139 14.182 1.00 28.53 571 TYR A CA 1
ATOM 4457 C C . TYR A 1 571 ? -43.804 -7.423 13.347 1.00 28.53 571 TYR A C 1
ATOM 4459 O O . TYR A 1 571 ? -42.774 -8.027 13.065 1.00 28.53 571 TYR A O 1
ATOM 4467 N N . TRP A 1 572 ? -45.008 -7.810 12.918 1.00 25.86 572 TRP A N 1
ATOM 4468 C CA . TRP A 1 572 ? -45.228 -8.926 11.993 1.00 25.86 572 TRP A CA 1
ATOM 4469 C C . TRP A 1 572 ? -46.244 -8.515 10.922 1.00 25.86 572 TRP A C 1
ATOM 4471 O O . TRP A 1 572 ? -47.349 -8.095 11.285 1.00 25.86 572 TRP A O 1
ATOM 4481 N N . PRO A 1 573 ? -45.951 -8.666 9.621 1.00 24.70 573 PRO A N 1
ATOM 4482 C CA . PRO A 1 573 ? -46.999 -8.704 8.615 1.00 24.70 573 PRO A CA 1
ATOM 4483 C C . PRO A 1 573 ? -47.720 -10.055 8.710 1.00 24.70 573 PRO A C 1
ATOM 4485 O O . PRO A 1 573 ? -47.093 -11.114 8.684 1.00 24.70 573 PRO A O 1
ATOM 4488 N N . ARG A 1 574 ? -49.051 -10.038 8.830 1.00 25.30 574 ARG A N 1
ATOM 4489 C CA . ARG A 1 574 ? -49.866 -11.256 8.770 1.00 25.30 574 ARG A CA 1
ATOM 4490 C C . ARG A 1 574 ? -50.681 -11.242 7.487 1.00 25.30 574 ARG A C 1
ATOM 4492 O O . ARG A 1 574 ? -51.522 -10.371 7.291 1.00 25.30 574 ARG A O 1
ATOM 4499 N N . TRP A 1 575 ? -50.459 -12.233 6.635 1.00 25.06 575 TRP A N 1
ATOM 4500 C CA . TRP A 1 575 ? -51.293 -12.466 5.464 1.00 25.06 575 TRP A CA 1
ATOM 4501 C C . TRP A 1 575 ? -52.508 -13.289 5.891 1.00 25.06 575 TRP A C 1
ATOM 4503 O O . TRP A 1 575 ? -52.383 -14.468 6.218 1.00 25.06 575 TRP A O 1
ATOM 4513 N N . ASN A 1 576 ? -53.692 -12.676 5.917 1.00 25.69 576 ASN A N 1
ATOM 4514 C CA . ASN A 1 576 ? -54.935 -13.439 5.980 1.00 25.69 576 ASN A CA 1
ATOM 4515 C C . ASN A 1 576 ? -55.268 -13.905 4.558 1.00 25.69 576 ASN A C 1
ATOM 4517 O O . ASN A 1 576 ? -55.809 -13.142 3.761 1.00 25.69 576 ASN A O 1
ATOM 4521 N N . LEU A 1 577 ? -54.949 -15.160 4.239 1.00 26.14 577 LEU A N 1
ATOM 4522 C CA . LEU A 1 577 ? -55.598 -15.850 3.127 1.00 26.14 577 LEU A CA 1
ATOM 4523 C C . LEU A 1 577 ? -57.049 -16.123 3.539 1.00 26.14 577 LEU A C 1
ATOM 4525 O O . LEU A 1 577 ? -57.309 -16.957 4.407 1.00 26.14 577 LEU A O 1
ATOM 4529 N N . ASP A 1 578 ? -57.988 -15.395 2.940 1.00 25.64 578 ASP A N 1
ATOM 4530 C CA . ASP A 1 578 ? -59.409 -15.737 2.984 1.00 25.64 578 ASP A CA 1
ATOM 4531 C C . ASP A 1 578 ? -59.598 -17.098 2.278 1.00 25.64 578 ASP A C 1
ATOM 4533 O O . ASP A 1 578 ? -59.216 -17.235 1.111 1.00 25.64 578 ASP A O 1
ATOM 4537 N N . PRO A 1 579 ? -60.123 -18.146 2.943 1.00 25.92 579 PRO A N 1
ATOM 4538 C CA . PRO A 1 579 ? -60.228 -19.482 2.368 1.00 25.92 579 PRO A CA 1
ATOM 4539 C C . PRO A 1 579 ? -61.445 -19.590 1.437 1.00 25.92 579 PRO A C 1
ATOM 4541 O O . PRO A 1 579 ? -62.343 -20.399 1.666 1.00 25.92 579 PRO A O 1
ATOM 4544 N N . LEU A 1 580 ? -61.489 -18.782 0.375 1.00 28.33 580 LEU A N 1
ATOM 4545 C CA . LEU A 1 580 ? -62.542 -18.828 -0.644 1.00 28.33 580 LEU A CA 1
ATOM 4546 C C . LEU A 1 580 ? -62.015 -18.622 -2.073 1.00 28.33 580 LEU A C 1
ATOM 4548 O O . LEU A 1 580 ? -62.642 -17.966 -2.897 1.00 28.33 580 LEU A O 1
ATOM 4552 N N . SER A 1 581 ? -60.915 -19.279 -2.420 1.00 28.84 581 SER A N 1
ATOM 4553 C CA . SER A 1 581 ? -60.668 -19.707 -3.802 1.00 28.84 581 SER A CA 1
ATOM 4554 C C . SER A 1 581 ? -59.661 -20.847 -3.782 1.00 28.84 581 SER A C 1
ATOM 4556 O O . SER A 1 581 ? -58.472 -20.642 -3.560 1.00 28.84 581 SER A O 1
ATOM 4558 N N . GLY A 1 582 ? -60.154 -22.074 -3.942 1.00 29.09 582 GLY A N 1
ATOM 4559 C CA . GLY A 1 582 ? -59.298 -23.240 -4.091 1.00 29.09 582 GLY A CA 1
ATOM 4560 C C . GLY A 1 582 ? -58.583 -23.190 -5.432 1.00 29.09 582 GLY A C 1
ATOM 4561 O O . GLY A 1 582 ? -59.144 -23.639 -6.420 1.00 29.09 582 GLY A O 1
ATOM 4562 N N . GLU A 1 583 ? -57.363 -22.667 -5.446 1.00 24.67 583 GLU A N 1
ATOM 4563 C CA . GLU A 1 583 ? -56.366 -22.937 -6.477 1.00 24.67 583 GLU A CA 1
ATOM 4564 C C . GLU A 1 583 ? -54.971 -22.717 -5.884 1.00 24.67 583 GLU A C 1
ATOM 4566 O O . GLU A 1 583 ? -54.669 -21.686 -5.289 1.00 24.67 583 GLU A O 1
ATOM 4571 N N . THR A 1 584 ? -54.142 -23.753 -5.972 1.00 27.66 584 THR A N 1
ATOM 4572 C CA . THR A 1 584 ? -52.751 -23.750 -5.523 1.00 27.66 584 THR A CA 1
ATOM 4573 C C . THR A 1 584 ? -51.909 -23.161 -6.645 1.00 27.66 584 THR A C 1
ATOM 4575 O O . THR A 1 584 ? -51.854 -23.745 -7.725 1.00 27.66 584 THR A O 1
ATOM 4578 N N . ILE A 1 585 ? -51.245 -22.034 -6.405 1.00 24.53 585 ILE A N 1
ATOM 4579 C CA . ILE A 1 585 ? -50.196 -21.523 -7.290 1.00 24.53 585 ILE A CA 1
ATOM 4580 C C . ILE A 1 585 ? -49.007 -21.207 -6.389 1.00 24.53 585 ILE A C 1
ATOM 4582 O O . ILE A 1 585 ? -49.069 -20.296 -5.566 1.00 24.53 585 ILE A O 1
ATOM 4586 N N . GLY A 1 586 ? -47.969 -22.040 -6.480 1.00 31.98 586 GLY A N 1
ATOM 4587 C CA . GLY A 1 586 ? -46.664 -21.711 -5.918 1.00 31.98 586 GLY A CA 1
ATOM 4588 C C . GLY A 1 586 ? -46.076 -20.526 -6.670 1.00 31.98 586 GLY A C 1
ATOM 4589 O O . GLY A 1 586 ? -46.390 -20.369 -7.843 1.00 31.98 586 GLY A O 1
ATOM 4590 N N . ASN A 1 587 ? -45.289 -19.705 -5.979 1.00 24.58 587 ASN A N 1
ATOM 4591 C CA . ASN A 1 587 ? -44.189 -18.916 -6.532 1.00 24.58 587 ASN A CA 1
ATOM 4592 C C . ASN A 1 587 ? -43.424 -18.280 -5.362 1.00 24.58 587 ASN A C 1
ATOM 4594 O O . ASN A 1 587 ? -43.973 -17.469 -4.615 1.00 24.58 587 ASN A O 1
ATOM 4598 N N . GLU A 1 588 ? -42.168 -18.692 -5.212 1.00 23.38 588 GLU A N 1
ATOM 4599 C CA . GLU A 1 588 ? -41.121 -17.933 -4.529 1.00 23.38 588 GLU A CA 1
ATOM 4600 C C . GLU A 1 588 ? -40.788 -16.690 -5.369 1.00 23.38 588 GLU A C 1
ATOM 4602 O O . GLU A 1 588 ? -40.870 -16.725 -6.598 1.00 23.38 588 GLU A O 1
ATOM 4607 N N . ILE A 1 589 ? -40.445 -15.583 -4.711 1.00 23.83 589 ILE A N 1
ATOM 4608 C CA . ILE A 1 589 ? -40.018 -14.334 -5.351 1.00 23.83 589 ILE A CA 1
ATOM 4609 C C . ILE A 1 589 ? -38.690 -13.931 -4.701 1.00 23.83 589 ILE A C 1
ATOM 4611 O O . ILE A 1 589 ? -38.656 -13.687 -3.495 1.00 23.83 589 ILE A O 1
ATOM 4615 N N . LEU A 1 590 ? -37.618 -13.883 -5.501 1.00 23.28 590 LEU A N 1
ATOM 4616 C CA . LEU A 1 590 ? -36.318 -13.302 -5.146 1.00 23.28 590 LEU A CA 1
ATOM 4617 C C . LEU A 1 590 ? -36.430 -11.770 -5.064 1.00 23.28 590 LEU A C 1
ATOM 4619 O O . LEU A 1 590 ? -37.074 -11.151 -5.912 1.00 23.28 590 LEU A O 1
ATOM 4623 N N . LEU A 1 591 ? -35.756 -11.162 -4.088 1.00 24.20 591 LEU A N 1
ATOM 4624 C CA . LEU A 1 591 ? -35.492 -9.722 -4.036 1.00 24.20 591 LEU A CA 1
ATOM 4625 C C . LEU A 1 591 ? -33.983 -9.510 -4.199 1.00 24.20 591 LEU A C 1
ATOM 4627 O O . LEU A 1 591 ? -33.217 -9.982 -3.366 1.00 24.20 591 LEU A O 1
ATOM 4631 N N . GLN A 1 592 ? -33.588 -8.814 -5.266 1.00 24.12 592 GLN A N 1
ATOM 4632 C CA . GLN A 1 592 ? -32.289 -8.147 -5.385 1.00 24.12 592 GLN A CA 1
ATOM 4633 C C . GLN A 1 592 ? -32.440 -6.700 -4.889 1.00 24.12 592 GLN A C 1
ATOM 4635 O O . GLN A 1 592 ? -33.465 -6.060 -5.133 1.00 24.12 592 GLN A O 1
ATOM 4640 N N . ASP A 1 593 ? -31.418 -6.238 -4.174 1.00 26.58 593 ASP A N 1
ATOM 4641 C CA . ASP A 1 593 ? -31.089 -4.845 -3.857 1.00 26.58 593 ASP A CA 1
ATOM 4642 C C . ASP A 1 593 ? -32.128 -4.026 -3.084 1.00 26.58 593 ASP A C 1
ATOM 4644 O O . ASP A 1 593 ? -32.818 -3.164 -3.626 1.00 26.58 593 ASP A O 1
ATOM 4648 N N . THR A 1 594 ? -32.208 -4.255 -1.768 1.00 23.55 594 THR A N 1
ATOM 4649 C CA . THR A 1 594 ? -32.324 -3.195 -0.738 1.00 23.55 594 THR A CA 1
ATOM 4650 C C . THR A 1 594 ? -32.330 -3.821 0.661 1.00 23.55 594 THR A C 1
ATOM 4652 O O . THR A 1 594 ? -33.343 -4.360 1.108 1.00 23.55 594 THR A O 1
ATOM 4655 N N . ALA A 1 595 ? -31.221 -3.717 1.396 1.00 23.19 595 ALA A N 1
ATOM 4656 C CA . ALA A 1 595 ? -31.214 -3.971 2.835 1.00 23.19 595 ALA A CA 1
ATOM 4657 C C . ALA A 1 595 ? -31.612 -2.685 3.580 1.00 23.19 595 ALA A C 1
ATOM 4659 O O . ALA A 1 595 ? -30.998 -1.634 3.418 1.00 23.19 595 ALA A O 1
ATOM 4660 N N . VAL A 1 596 ? -32.659 -2.759 4.404 1.00 23.98 596 VAL A N 1
ATOM 4661 C CA . VAL A 1 596 ? -32.985 -1.730 5.401 1.00 23.98 596 VAL A CA 1
ATOM 4662 C C . VAL A 1 596 ? -32.569 -2.280 6.759 1.00 23.98 596 VAL A C 1
ATOM 4664 O O . VAL A 1 596 ? -33.247 -3.154 7.297 1.00 23.98 596 VAL A O 1
ATOM 4667 N N . ILE A 1 597 ? -31.478 -1.763 7.322 1.00 24.92 597 ILE A N 1
ATOM 4668 C CA . ILE A 1 597 ? -31.064 -2.062 8.698 1.00 24.92 597 ILE A CA 1
ATOM 4669 C C . ILE A 1 597 ? -31.688 -1.007 9.625 1.00 24.92 597 ILE A C 1
ATOM 4671 O O . ILE A 1 597 ? -31.561 0.196 9.402 1.00 24.92 597 ILE A O 1
ATOM 4675 N N . LEU A 1 598 ? -32.406 -1.457 10.656 1.00 23.50 598 LEU A N 1
ATOM 4676 C CA . LEU A 1 598 ? -32.902 -0.619 11.751 1.00 23.50 598 LEU A CA 1
ATOM 4677 C C . LEU A 1 598 ? -32.060 -0.908 12.996 1.00 23.50 598 LEU A C 1
ATOM 4679 O O . LEU A 1 598 ? -32.168 -1.989 13.570 1.00 23.50 598 LEU A O 1
ATOM 4683 N N . ASP A 1 599 ? -31.254 0.069 13.404 1.00 24.09 599 ASP A N 1
ATOM 4684 C CA . ASP A 1 599 ? -30.430 0.023 14.614 1.00 24.09 599 ASP A CA 1
ATOM 4685 C C . ASP A 1 599 ? -31.315 0.050 15.878 1.00 24.09 599 ASP A C 1
ATOM 4687 O O . ASP A 1 599 ? -32.118 0.968 16.088 1.00 24.09 599 ASP A O 1
ATOM 4691 N N . ALA A 1 600 ? -31.200 -0.979 16.718 1.00 23.58 600 ALA A N 1
ATOM 4692 C CA . ALA A 1 600 ? -31.925 -1.108 17.977 1.00 23.58 600 ALA A CA 1
ATOM 4693 C C . ALA A 1 600 ? -30.946 -1.038 19.157 1.00 23.58 600 ALA A C 1
ATOM 4695 O O . ALA A 1 600 ? -30.643 -2.045 19.795 1.00 23.58 600 ALA A O 1
ATOM 4696 N N . LYS A 1 601 ? -30.474 0.167 19.492 1.00 25.47 601 LYS A N 1
ATOM 4697 C CA . LYS A 1 601 ? -29.636 0.383 20.682 1.00 25.47 601 LYS A CA 1
ATOM 4698 C C . LYS A 1 601 ? -30.389 0.081 21.987 1.00 25.47 601 LYS A C 1
ATOM 4700 O O . LYS A 1 601 ? -31.479 0.600 22.246 1.00 25.47 601 LYS A O 1
ATOM 4705 N N . LYS A 1 602 ? -29.760 -0.716 22.859 1.00 25.72 602 LYS A N 1
ATOM 4706 C CA . LYS A 1 602 ? -30.124 -0.897 24.276 1.00 25.72 602 LYS A CA 1
ATOM 4707 C C . LYS A 1 602 ? -29.717 0.363 25.050 1.00 25.72 602 LYS A C 1
ATOM 4709 O O . LYS A 1 602 ? -28.537 0.681 25.109 1.00 25.72 602 LYS A O 1
ATOM 4714 N N . PHE A 1 603 ? -30.658 1.047 25.702 1.00 27.97 603 PHE A N 1
ATOM 4715 C CA . PHE A 1 603 ? -30.337 2.149 26.621 1.00 27.97 603 PHE A CA 1
ATOM 4716 C C . PHE A 1 603 ? -30.764 1.826 28.057 1.00 27.97 603 PHE A C 1
ATOM 4718 O O . PHE A 1 603 ? -31.889 1.385 28.306 1.00 27.97 603 PHE A O 1
ATOM 4725 N N . HIS A 1 604 ? -29.869 2.076 29.017 1.00 28.53 604 HIS A N 1
ATOM 4726 C CA . HIS A 1 604 ? -30.206 2.174 30.438 1.00 28.53 604 HIS A CA 1
ATOM 4727 C C . HIS A 1 604 ? -30.870 3.530 30.715 1.00 28.53 604 HIS A C 1
ATOM 4729 O O . HIS A 1 604 ? -30.320 4.581 30.397 1.00 28.53 604 HIS A O 1
ATOM 4735 N N . LEU A 1 605 ? -32.068 3.502 31.303 1.00 31.64 605 LEU A N 1
ATOM 4736 C CA . LEU A 1 605 ? -32.810 4.697 31.705 1.00 31.64 605 LEU A CA 1
ATOM 4737 C C . LEU A 1 605 ? -32.265 5.221 33.039 1.00 31.64 605 LEU A C 1
ATOM 4739 O O . LEU A 1 605 ? -32.322 4.511 34.046 1.00 31.64 605 LEU A O 1
ATOM 4743 N N . ASP A 1 606 ? -31.798 6.473 33.072 1.00 27.55 606 ASP A N 1
ATOM 4744 C CA . ASP A 1 606 ? -31.706 7.204 34.334 1.00 27.55 606 ASP A CA 1
ATOM 4745 C C . ASP A 1 606 ? -33.124 7.539 34.831 1.00 27.55 606 ASP A C 1
ATOM 4747 O O . ASP A 1 606 ? -34.056 7.758 34.056 1.00 27.55 606 ASP A O 1
ATOM 4751 N N . GLY A 1 607 ? -33.332 7.484 36.143 1.00 30.75 607 GLY A N 1
ATOM 4752 C CA . GLY A 1 607 ? -34.652 7.590 36.769 1.00 30.75 607 GLY A CA 1
ATOM 4753 C C . GLY A 1 607 ? -35.243 9.005 36.801 1.00 30.75 607 GLY A C 1
ATOM 4754 O O . GLY A 1 607 ? -35.745 9.416 37.849 1.00 30.75 607 GLY A O 1
ATOM 4755 N N . SER A 1 608 ? -35.191 9.770 35.708 1.00 27.12 608 SER A N 1
ATOM 4756 C CA . SER A 1 608 ? -35.772 11.115 35.637 1.00 27.12 608 SER A CA 1
ATOM 4757 C C . SER A 1 608 ? -37.220 11.113 35.085 1.00 27.12 608 SER A C 1
ATOM 4759 O O . SER A 1 608 ? -37.506 10.580 34.012 1.00 27.12 608 SER A O 1
ATOM 4761 N N . PRO A 1 609 ? -38.199 11.714 35.796 1.00 26.61 609 PRO A N 1
ATOM 4762 C CA . PRO A 1 609 ? -39.602 11.686 35.396 1.00 26.61 609 PRO A CA 1
ATOM 4763 C C . PRO A 1 609 ? -39.895 12.817 34.401 1.00 26.61 609 PRO A C 1
ATOM 4765 O O . PRO A 1 609 ? -40.320 13.895 34.821 1.00 26.61 609 PRO A O 1
ATOM 4768 N N . ARG A 1 610 ? -39.641 12.570 33.104 1.00 26.14 610 ARG A N 1
ATOM 4769 C CA . ARG A 1 610 ? -40.281 13.152 31.890 1.00 26.14 610 ARG A CA 1
ATOM 4770 C C . ARG A 1 610 ? -39.283 13.239 30.725 1.00 26.14 610 ARG A C 1
ATOM 4772 O O . ARG A 1 610 ? -38.751 14.313 30.453 1.00 26.14 610 ARG A O 1
ATOM 4779 N N . SER A 1 611 ? -39.149 12.157 29.966 1.00 24.72 611 SER A N 1
ATOM 4780 C CA . SER A 1 611 ? -38.404 12.157 28.701 1.00 24.72 611 SER A CA 1
ATOM 4781 C C . SER A 1 611 ? -39.240 11.487 27.609 1.00 24.72 611 SER A C 1
ATOM 4783 O O . SER A 1 611 ? -39.679 10.351 27.758 1.00 24.72 611 SER A O 1
ATOM 4785 N N . ILE A 1 612 ? -39.513 12.219 26.523 1.00 26.86 612 ILE A N 1
ATOM 4786 C CA . ILE A 1 612 ? -40.101 11.691 25.283 1.00 26.86 612 ILE A CA 1
ATOM 4787 C C . ILE A 1 612 ? -38.925 11.388 24.353 1.00 26.86 612 ILE A C 1
ATOM 4789 O O . ILE A 1 612 ? -38.264 12.325 23.911 1.00 26.86 612 ILE A O 1
ATOM 4793 N N . TYR A 1 613 ? -38.678 10.120 24.030 1.00 27.77 613 TYR A N 1
ATOM 4794 C CA . TYR A 1 613 ? -37.628 9.728 23.084 1.00 27.77 613 TYR A CA 1
ATOM 4795 C C . TYR A 1 613 ? -38.215 9.560 21.673 1.00 27.77 613 TYR A C 1
ATOM 4797 O O . TYR A 1 613 ? -39.251 8.918 21.493 1.00 27.77 613 TYR A O 1
ATOM 4805 N N . LYS A 1 614 ? -37.575 10.169 20.666 1.00 25.98 614 LYS A N 1
ATOM 4806 C CA . LYS A 1 614 ? -37.880 9.991 19.236 1.00 25.98 614 LYS A CA 1
ATOM 4807 C C . LYS A 1 614 ? -36.650 9.422 18.539 1.00 25.98 614 LYS A C 1
ATOM 4809 O O . LYS A 1 614 ? -35.568 9.972 18.694 1.00 25.98 614 LYS A O 1
ATOM 4814 N N . TRP A 1 615 ? -36.854 8.375 17.750 1.00 24.73 615 TRP A N 1
ATOM 4815 C CA . TRP A 1 615 ? -35.818 7.665 17.003 1.00 24.73 615 TRP A CA 1
ATOM 4816 C C . TRP A 1 615 ? -35.735 8.227 15.573 1.00 24.73 615 TRP A C 1
ATOM 4818 O O . TRP A 1 615 ? -36.768 8.259 14.895 1.00 24.73 615 TRP A O 1
ATOM 4828 N N . PRO A 1 616 ? -34.576 8.710 15.097 1.00 23.05 616 PRO A N 1
ATOM 4829 C CA . PRO A 1 616 ? -34.379 9.025 13.688 1.00 23.05 616 PRO A CA 1
ATOM 4830 C C . PRO A 1 616 ? -33.884 7.788 12.925 1.00 23.05 616 PRO A C 1
ATOM 4832 O O . PRO A 1 616 ? -32.904 7.168 13.312 1.00 23.05 616 PRO A O 1
ATOM 4835 N N . VAL A 1 617 ? -34.549 7.459 11.818 1.00 25.69 617 VAL A N 1
ATOM 4836 C CA . VAL A 1 617 ? -34.086 6.478 10.824 1.00 25.69 617 VAL A CA 1
ATOM 4837 C C . VAL A 1 617 ? -33.705 7.270 9.572 1.00 25.69 617 VAL A C 1
ATOM 4839 O O . VAL A 1 617 ? -34.528 8.054 9.088 1.00 25.69 617 VAL A O 1
ATOM 4842 N N . LYS A 1 618 ? -32.473 7.122 9.072 1.00 24.48 618 LYS A N 1
ATOM 4843 C CA . LYS A 1 618 ? -32.025 7.688 7.786 1.00 24.48 618 LYS A CA 1
ATOM 4844 C C . LYS A 1 618 ? -32.113 6.606 6.703 1.00 24.48 618 LYS A C 1
ATOM 4846 O O . LYS A 1 618 ? -31.761 5.465 6.958 1.00 24.48 618 LYS A O 1
ATOM 4851 N N . PHE A 1 619 ? -32.558 6.981 5.506 1.00 25.02 619 PHE A N 1
ATOM 4852 C CA . PHE A 1 619 ? -32.578 6.128 4.313 1.00 25.02 619 PHE A CA 1
ATOM 4853 C C . PHE A 1 619 ? -31.844 6.866 3.176 1.00 25.02 619 PHE A C 1
ATOM 4855 O O . PHE A 1 619 ? -32.139 8.044 2.965 1.00 25.02 619 PHE A O 1
ATOM 4862 N N . ARG A 1 620 ? -30.917 6.205 2.460 1.00 25.08 620 ARG A N 1
ATOM 4863 C CA . ARG A 1 620 ? -30.348 6.671 1.172 1.00 25.08 620 ARG A CA 1
ATOM 4864 C C . ARG A 1 620 ? -31.198 6.099 0.019 1.00 25.08 620 ARG A C 1
ATOM 4866 O O . ARG A 1 620 ? -31.702 4.986 0.139 1.00 25.08 620 ARG A O 1
ATOM 4873 N N . SER A 1 621 ? -31.411 6.851 -1.065 1.00 24.97 621 SER A N 1
ATOM 4874 C CA . SER A 1 621 ? -32.245 6.441 -2.215 1.00 24.97 621 SER A CA 1
ATOM 4875 C C . SER A 1 621 ? -31.488 6.532 -3.543 1.00 24.97 621 SER A C 1
ATOM 4877 O O . SER A 1 621 ? -30.873 7.562 -3.801 1.00 24.97 621 SER A O 1
ATOM 4879 N N . SER A 1 622 ? -31.629 5.513 -4.398 1.00 23.61 622 SER A N 1
ATOM 4880 C CA . SER A 1 622 ? -31.231 5.508 -5.819 1.00 23.61 622 SER A CA 1
ATOM 4881 C C . SER A 1 622 ? -32.377 6.025 -6.725 1.00 23.61 622 SER A C 1
ATOM 4883 O O . SER A 1 622 ? -33.548 5.791 -6.395 1.00 23.61 622 SER A O 1
ATOM 4885 N N . PRO A 1 623 ? -32.101 6.740 -7.840 1.00 26.42 623 PRO A N 1
ATOM 4886 C CA . PRO A 1 623 ? -33.127 7.334 -8.692 1.00 26.42 623 PRO A CA 1
ATOM 4887 C C . PRO A 1 623 ? -33.466 6.456 -9.908 1.00 26.42 623 PRO A C 1
ATOM 4889 O O . PRO A 1 623 ? -32.731 6.431 -10.889 1.00 26.42 623 PRO A O 1
ATOM 4892 N N . LEU A 1 624 ? -34.646 5.830 -9.919 1.00 25.00 624 LEU A N 1
ATOM 4893 C CA . LEU A 1 624 ? -35.273 5.333 -11.151 1.00 25.00 624 LEU A CA 1
ATOM 4894 C C . LEU A 1 624 ? -36.772 5.659 -11.147 1.00 25.00 624 LEU A C 1
ATOM 4896 O O . LEU A 1 624 ? -37.579 5.040 -10.452 1.00 25.00 624 LEU A O 1
ATOM 4900 N N . GLU A 1 625 ? -37.159 6.655 -11.946 1.00 26.34 625 GLU A N 1
ATOM 4901 C CA . GLU A 1 625 ? -38.557 6.923 -12.276 1.00 26.34 625 GLU A CA 1
ATOM 4902 C C . GLU A 1 625 ? -39.105 5.856 -13.235 1.00 26.34 625 GLU A C 1
ATOM 4904 O O . GLU A 1 625 ? -38.535 5.630 -14.302 1.00 26.34 625 GLU A O 1
ATOM 4909 N N . GLN A 1 626 ? -40.297 5.318 -12.945 1.00 24.70 626 GLN A N 1
ATOM 4910 C CA . GLN A 1 626 ? -41.362 5.198 -13.952 1.00 24.70 626 GLN A CA 1
ATOM 4911 C C . GLN A 1 626 ? -42.742 4.914 -13.330 1.00 24.70 626 GLN A C 1
ATOM 4913 O O . GLN A 1 626 ? -42.959 3.972 -12.574 1.00 24.70 626 GLN A O 1
ATOM 4918 N N . SER A 1 627 ? -43.716 5.740 -13.712 1.00 28.47 627 SER A N 1
ATOM 4919 C CA . SER A 1 627 ? -45.126 5.690 -13.309 1.00 28.47 627 SER A CA 1
ATOM 4920 C C . SER A 1 627 ? -45.868 4.420 -13.765 1.00 28.47 627 SER A C 1
ATOM 4922 O O . SER A 1 627 ? -45.758 4.071 -14.943 1.00 28.47 627 SER A O 1
ATOM 4924 N N . ARG A 1 628 ? -46.737 3.834 -12.912 1.00 24.95 628 ARG A N 1
ATOM 4925 C CA . ARG A 1 628 ? -48.002 3.121 -13.267 1.00 24.95 628 ARG A CA 1
ATOM 4926 C C . ARG A 1 628 ? -48.843 2.769 -12.015 1.00 24.95 628 ARG A C 1
ATOM 4928 O O . ARG A 1 628 ? -48.366 2.925 -10.901 1.00 24.95 628 ARG A O 1
ATOM 4935 N N . ARG A 1 629 ? -50.130 2.424 -12.206 1.00 26.62 629 ARG A N 1
ATOM 4936 C CA . ARG A 1 629 ? -51.260 2.459 -11.233 1.00 26.62 629 ARG A CA 1
ATOM 4937 C C . ARG A 1 629 ? -51.392 1.232 -10.296 1.00 26.62 629 ARG A C 1
ATOM 4939 O O . ARG A 1 629 ? -51.172 0.116 -10.742 1.00 26.62 629 ARG A O 1
ATOM 4946 N N . ILE A 1 630 ? -51.895 1.467 -9.073 1.00 26.30 630 ILE A N 1
ATOM 4947 C CA . ILE A 1 630 ? -52.207 0.496 -7.991 1.00 26.30 630 ILE A CA 1
ATOM 4948 C C . ILE A 1 630 ? -53.549 -0.246 -8.225 1.00 26.30 630 ILE A C 1
ATOM 4950 O O . ILE A 1 630 ? -54.513 0.367 -8.693 1.00 26.30 630 ILE A O 1
ATOM 4954 N N . ASP A 1 631 ? -53.627 -1.535 -7.851 1.00 30.53 631 ASP A N 1
ATOM 4955 C CA . ASP A 1 631 ? -54.856 -2.357 -7.777 1.00 30.53 631 ASP A CA 1
ATOM 4956 C C . ASP A 1 631 ? -55.592 -2.143 -6.428 1.00 30.53 631 ASP A C 1
ATOM 4958 O O . ASP A 1 631 ? -55.001 -2.361 -5.369 1.00 30.53 631 ASP A O 1
ATOM 4962 N N . PRO A 1 632 ? -56.871 -1.721 -6.420 1.00 28.53 632 PRO A N 1
ATOM 4963 C CA . PRO A 1 632 ? -57.610 -1.371 -5.203 1.00 28.53 632 PRO A CA 1
ATOM 4964 C C . PRO A 1 632 ? -58.113 -2.555 -4.346 1.00 28.53 632 PRO A C 1
ATOM 4966 O O . PRO A 1 632 ? -58.822 -2.315 -3.369 1.00 28.53 632 PRO A O 1
ATOM 4969 N N . ASN A 1 633 ? -57.794 -3.816 -4.667 1.00 28.89 633 ASN A N 1
ATOM 4970 C CA . ASN A 1 633 ? -58.368 -4.981 -3.967 1.00 28.89 633 ASN A CA 1
ATOM 4971 C C . ASN A 1 633 ? -57.524 -5.576 -2.819 1.00 28.89 633 ASN A C 1
ATOM 4973 O O . ASN A 1 633 ? -57.967 -6.537 -2.187 1.00 28.89 633 ASN A O 1
ATOM 4977 N N . ILE A 1 634 ? -56.341 -5.035 -2.510 1.00 29.02 634 ILE A N 1
ATOM 4978 C CA . ILE A 1 634 ? -55.456 -5.586 -1.465 1.00 29.02 634 ILE A CA 1
ATOM 4979 C C . ILE A 1 634 ? -55.731 -4.918 -0.105 1.00 29.02 634 ILE A C 1
ATOM 4981 O O . ILE A 1 634 ? -55.747 -3.692 0.005 1.00 29.02 634 ILE A O 1
ATOM 4985 N N . ARG A 1 635 ? -55.947 -5.725 0.946 1.00 25.86 635 ARG A N 1
ATOM 4986 C CA . ARG A 1 635 ? -56.148 -5.272 2.338 1.00 25.86 635 ARG A CA 1
ATOM 4987 C C . ARG A 1 635 ? -54.957 -5.648 3.218 1.00 25.86 635 ARG A C 1
ATOM 4989 O O . ARG A 1 635 ? -54.457 -6.763 3.118 1.00 25.86 635 ARG A O 1
ATOM 4996 N N . TYR A 1 636 ? -54.585 -4.757 4.137 1.00 26.89 636 TYR A N 1
ATOM 4997 C CA . TYR A 1 636 ? -53.495 -4.960 5.097 1.00 26.89 636 TYR A CA 1
ATOM 4998 C C . TYR A 1 636 ? -54.012 -4.862 6.543 1.00 26.89 636 TYR A C 1
ATOM 5000 O O . TYR A 1 636 ? -54.733 -3.922 6.879 1.00 26.89 636 TYR A O 1
ATOM 5008 N N . GLU A 1 637 ? -53.628 -5.812 7.399 1.00 25.20 637 GLU A N 1
ATOM 5009 C CA . GLU A 1 637 ? -53.884 -5.822 8.849 1.00 25.20 637 GLU A CA 1
ATOM 5010 C C . GLU A 1 637 ? -52.563 -5.957 9.624 1.00 25.20 637 GLU A C 1
ATOM 5012 O O . GLU A 1 637 ? -51.645 -6.644 9.179 1.00 25.20 637 GLU A O 1
ATOM 5017 N N . TRP A 1 638 ? -52.487 -5.345 10.812 1.00 27.62 638 TRP A N 1
ATOM 5018 C CA . TRP A 1 638 ? -51.298 -5.353 11.676 1.00 27.62 638 TRP A CA 1
ATOM 5019 C C . TRP A 1 638 ? -51.664 -5.805 13.097 1.00 27.62 638 TRP A C 1
ATOM 5021 O O . TRP A 1 638 ? -52.707 -5.413 13.624 1.00 27.62 638 TRP A O 1
ATOM 5031 N N . GLN A 1 639 ? -50.806 -6.604 13.741 1.00 25.91 639 GLN A N 1
ATOM 5032 C CA . GLN A 1 639 ? -50.958 -7.015 15.145 1.00 25.91 639 GLN A CA 1
ATOM 5033 C C . GLN A 1 639 ? -49.724 -6.643 15.973 1.00 25.91 639 GLN A C 1
ATOM 5035 O O . GLN A 1 639 ? -48.595 -6.795 15.515 1.00 25.91 639 GLN A O 1
ATOM 5040 N N . VAL A 1 640 ? -49.952 -6.205 17.216 1.00 27.86 640 VAL A N 1
ATOM 5041 C CA . VAL A 1 640 ? -48.911 -5.871 18.203 1.00 27.86 640 VAL A CA 1
ATOM 5042 C C . VAL A 1 640 ? -49.072 -6.796 19.413 1.00 27.86 640 VAL A C 1
ATOM 5044 O O . VAL A 1 640 ? -50.175 -6.918 19.947 1.00 27.86 640 VAL A O 1
ATOM 5047 N N . ARG A 1 641 ? -47.989 -7.446 19.861 1.00 26.50 641 ARG A N 1
ATOM 5048 C CA . ARG A 1 641 ? -47.944 -8.199 21.129 1.00 26.50 641 ARG A CA 1
ATOM 5049 C C . ARG A 1 641 ? -46.867 -7.621 22.045 1.00 26.50 641 ARG A C 1
ATOM 5051 O O . ARG A 1 641 ? -45.740 -7.439 21.603 1.00 26.50 641 ARG A O 1
ATOM 5058 N N . CYS A 1 642 ? -47.207 -7.411 23.316 1.00 27.38 642 CYS A N 1
ATOM 5059 C CA . CYS A 1 642 ? -46.246 -7.153 24.391 1.00 27.38 642 CYS A CA 1
ATOM 5060 C C . CYS A 1 642 ? -46.085 -8.416 25.241 1.00 27.38 642 CYS A C 1
ATOM 5062 O O . CYS A 1 642 ? -47.087 -8.990 25.666 1.00 27.38 642 CYS A O 1
ATOM 5064 N N . ALA A 1 643 ? -44.846 -8.807 25.535 1.00 28.97 643 ALA A N 1
ATOM 5065 C CA . ALA A 1 643 ? -44.537 -9.828 26.530 1.00 28.97 643 ALA A CA 1
ATOM 5066 C C . ALA A 1 643 ? -43.837 -9.160 27.720 1.00 28.97 643 ALA A C 1
ATOM 5068 O O . ALA A 1 643 ? -42.672 -8.787 27.632 1.00 28.97 643 ALA A O 1
ATOM 5069 N N . CYS A 1 644 ? -44.547 -8.985 28.834 1.00 27.22 644 CYS A N 1
ATOM 5070 C CA . CYS A 1 644 ? -43.942 -8.590 30.101 1.00 27.22 644 CYS A CA 1
ATOM 5071 C C . CYS A 1 644 ? -43.552 -9.856 30.874 1.00 27.22 644 CYS A C 1
ATOM 5073 O O . CYS A 1 644 ? -44.391 -10.678 31.244 1.00 27.22 644 CYS A O 1
ATOM 5075 N N . GLY A 1 645 ? -42.252 -10.046 31.091 1.00 32.41 645 GLY A N 1
ATOM 5076 C CA . GLY A 1 645 ? -41.752 -11.172 31.863 1.00 32.41 645 GLY A CA 1
ATOM 5077 C C . GLY A 1 645 ? -42.006 -10.960 33.349 1.00 32.41 645 GLY A C 1
ATOM 5078 O O . GLY A 1 645 ? -41.199 -10.300 33.982 1.00 32.41 645 GLY A O 1
ATOM 5079 N N . HIS A 1 646 ? -43.080 -11.538 33.897 1.00 27.47 646 HIS A N 1
ATOM 5080 C CA . HIS A 1 646 ? -43.145 -12.137 35.241 1.00 27.47 646 HIS A CA 1
ATOM 5081 C C . HIS A 1 646 ? -44.488 -12.863 35.447 1.00 27.47 646 HIS A C 1
ATOM 5083 O O . HIS A 1 646 ? -45.544 -12.253 35.363 1.00 27.47 646 HIS A O 1
ATOM 5089 N N . GLY A 1 647 ? -44.421 -14.153 35.800 1.00 28.61 647 GLY A N 1
ATOM 5090 C CA . GLY A 1 647 ? -45.469 -14.879 36.532 1.00 28.61 647 GLY A CA 1
ATOM 5091 C C . GLY A 1 647 ? -46.779 -15.188 35.791 1.00 28.61 647 GLY A C 1
ATOM 5092 O O . GLY A 1 647 ? -47.590 -14.316 35.526 1.00 28.61 647 GLY A O 1
ATOM 5093 N N . SER A 1 648 ? -47.020 -16.483 35.571 1.00 34.75 648 SER A N 1
ATOM 5094 C CA . SER A 1 648 ? -48.311 -17.135 35.278 1.00 34.75 648 SER A CA 1
ATOM 5095 C C . SER A 1 648 ? -49.585 -16.264 35.406 1.00 34.75 648 SER A C 1
ATOM 5097 O O . SER A 1 648 ? -50.175 -16.171 36.485 1.00 34.75 648 SER A O 1
ATOM 5099 N N . GLY A 1 649 ? -50.055 -15.712 34.285 1.00 27.92 649 GLY A N 1
ATOM 5100 C CA . GLY A 1 649 ? -51.355 -15.052 34.113 1.00 27.92 649 GLY A CA 1
ATOM 5101 C C . GLY A 1 649 ? -51.698 -14.933 32.617 1.00 27.92 649 GLY A C 1
ATOM 5102 O O . GLY A 1 649 ? -50.777 -14.938 31.804 1.00 27.92 649 GLY A O 1
ATOM 5103 N N . PRO A 1 650 ? -52.985 -14.910 32.211 1.00 27.31 650 PRO A N 1
ATOM 5104 C CA . PRO A 1 650 ? -53.363 -15.011 30.801 1.00 27.31 650 PRO A CA 1
ATOM 5105 C C . PRO A 1 650 ? -52.983 -13.746 30.018 1.00 27.31 650 PRO A C 1
ATOM 5107 O O . PRO A 1 650 ? -53.332 -12.635 30.416 1.00 27.31 650 PRO A O 1
ATOM 5110 N N . GLU A 1 651 ? -52.302 -13.935 28.885 1.00 28.58 651 GLU A N 1
ATOM 5111 C CA . GLU A 1 651 ? -52.002 -12.892 27.897 1.00 28.58 651 GLU A CA 1
ATOM 5112 C C . GLU A 1 651 ? -53.291 -12.190 27.432 1.00 28.58 651 GLU A C 1
ATOM 5114 O O . GLU A 1 651 ? -54.298 -12.845 27.147 1.00 28.58 651 GLU A O 1
ATOM 5119 N N . SER A 1 652 ? -53.275 -10.858 27.319 1.00 26.55 652 SER A N 1
ATOM 5120 C CA . SER A 1 652 ? -54.391 -10.083 26.757 1.00 26.55 652 SER A CA 1
ATOM 5121 C C . SER A 1 652 ? -54.045 -9.557 25.358 1.00 26.55 652 SER A C 1
ATOM 5123 O O . SER A 1 652 ? -53.036 -8.887 25.162 1.00 26.55 652 SER A O 1
ATOM 5125 N N . MET A 1 653 ? -54.892 -9.880 24.371 1.00 25.38 653 MET A N 1
ATOM 5126 C CA . MET A 1 653 ? -54.788 -9.412 22.981 1.00 25.38 653 MET A CA 1
ATOM 5127 C C . MET A 1 653 ? -55.602 -8.130 22.768 1.00 25.38 653 MET A C 1
ATOM 5129 O O . MET A 1 653 ? -56.752 -8.059 23.201 1.00 25.38 653 MET A O 1
ATOM 5133 N N . TRP A 1 654 ? -55.058 -7.180 22.004 1.00 25.70 654 TRP A N 1
ATOM 5134 C CA . TRP A 1 654 ? -55.789 -6.023 21.476 1.00 25.70 654 TRP A CA 1
ATOM 5135 C C . TRP A 1 654 ? -55.625 -5.941 19.952 1.00 25.70 654 TRP A C 1
ATOM 5137 O O . TRP A 1 654 ? -54.533 -6.156 19.432 1.00 25.70 654 TRP A O 1
ATOM 5147 N N . SER A 1 655 ? -56.708 -5.629 19.234 1.00 24.36 655 SER A N 1
ATOM 5148 C CA . SER A 1 655 ? -56.735 -5.448 17.773 1.00 24.36 655 SER A CA 1
ATOM 5149 C C . SER A 1 655 ? -57.258 -4.056 17.409 1.00 24.36 655 SER A C 1
ATOM 5151 O O . SER A 1 655 ? -58.238 -3.607 18.006 1.00 24.36 655 SER A O 1
ATOM 5153 N N . ALA A 1 656 ? -56.673 -3.410 16.398 1.00 24.52 656 ALA A N 1
ATOM 5154 C CA . ALA A 1 656 ? -57.182 -2.173 15.803 1.00 24.52 656 ALA A CA 1
ATOM 5155 C C . ALA A 1 656 ? -57.341 -2.338 14.280 1.00 24.52 656 ALA A C 1
ATOM 5157 O O . ALA A 1 656 ? -56.461 -2.890 13.628 1.00 24.52 656 ALA A O 1
ATOM 5158 N N . SER A 1 657 ? -58.451 -1.846 13.723 1.00 23.16 657 SER A N 1
ATOM 5159 C CA . SER A 1 657 ? -58.790 -1.902 12.290 1.00 23.16 657 SER A CA 1
ATOM 5160 C C . SER A 1 657 ? -59.237 -0.521 11.789 1.00 23.16 657 SER A C 1
ATOM 5162 O O . SER A 1 657 ? -60.002 0.147 12.487 1.00 23.16 657 SER A O 1
ATOM 5164 N N . SER A 1 658 ? -58.830 -0.106 10.585 1.00 24.33 658 SER A N 1
ATOM 5165 C CA . SER A 1 658 ? -59.280 1.128 9.913 1.00 24.33 658 SER A CA 1
ATOM 5166 C C . SER A 1 658 ? -60.121 0.823 8.657 1.00 24.33 658 SER A C 1
ATOM 5168 O O . SER A 1 658 ? -59.856 -0.140 7.945 1.00 24.33 658 SER A O 1
ATOM 5170 N N . PHE A 1 659 ? -61.154 1.636 8.391 1.00 21.75 659 PHE A N 1
ATOM 5171 C CA . PHE A 1 659 ? -62.079 1.543 7.242 1.00 21.75 659 PHE A CA 1
ATOM 5172 C C . PHE A 1 659 ? -62.050 2.850 6.426 1.00 21.75 659 PHE A C 1
ATOM 5174 O O . PHE A 1 659 ? -61.965 3.916 7.032 1.00 21.75 659 PHE A O 1
ATOM 5181 N N . PHE A 1 660 ? -62.218 2.790 5.095 1.00 23.83 660 PHE A N 1
ATOM 5182 C CA . PHE A 1 660 ? -62.514 3.961 4.246 1.00 23.83 660 PHE A CA 1
ATOM 5183 C C . PHE A 1 660 ? -63.542 3.630 3.137 1.00 23.83 660 PHE A C 1
ATOM 5185 O O . PHE A 1 660 ? -63.395 2.624 2.447 1.00 23.83 660 PHE A O 1
ATOM 5192 N N . ASP A 1 661 ? -64.564 4.488 2.984 1.00 23.78 661 ASP A N 1
ATOM 5193 C CA . ASP A 1 661 ? -65.586 4.505 1.912 1.00 23.78 661 ASP A CA 1
ATOM 5194 C C . ASP A 1 661 ? -65.091 5.294 0.672 1.00 23.78 661 ASP A C 1
ATOM 5196 O O . ASP A 1 661 ? -64.405 6.306 0.821 1.00 23.78 661 ASP A O 1
ATOM 5200 N N . SER A 1 662 ? -65.488 4.894 -0.547 1.00 26.31 662 SER A N 1
ATOM 5201 C CA . SER A 1 662 ? -65.209 5.609 -1.818 1.00 26.31 662 SER A CA 1
ATOM 5202 C C . SER A 1 662 ? -66.455 6.313 -2.395 1.00 26.31 662 SER A C 1
ATOM 5204 O O . SER A 1 662 ? -67.556 5.802 -2.192 1.00 26.31 662 SER A O 1
ATOM 5206 N N . PRO A 1 663 ? -66.331 7.406 -3.183 1.00 30.89 663 PRO A N 1
ATOM 5207 C CA . PRO A 1 663 ? -67.477 8.074 -3.811 1.00 30.89 663 PRO A CA 1
ATOM 5208 C C . PRO A 1 663 ? -68.093 7.269 -4.977 1.00 30.89 663 PRO A C 1
ATOM 5210 O O . PRO A 1 663 ? -67.394 6.577 -5.718 1.00 30.89 663 PRO A O 1
ATOM 5213 N N . ASP A 1 664 ? -69.415 7.396 -5.129 1.00 32.16 664 ASP A N 1
ATOM 5214 C CA . ASP A 1 664 ? -70.306 6.574 -5.962 1.00 32.16 664 ASP A CA 1
ATOM 5215 C C . ASP A 1 664 ? -69.941 6.505 -7.462 1.00 32.16 664 ASP A C 1
ATOM 5217 O O . ASP A 1 664 ? -70.009 7.491 -8.199 1.00 32.16 664 ASP A O 1
ATOM 5221 N N . PHE A 1 665 ? -69.660 5.293 -7.949 1.00 33.44 665 PHE A N 1
ATOM 5222 C CA . PHE A 1 665 ? -69.655 4.934 -9.371 1.00 33.44 665 PHE A CA 1
ATOM 5223 C C . PHE A 1 665 ? -71.086 4.601 -9.818 1.00 33.44 665 PHE A C 1
ATOM 5225 O O . PHE A 1 665 ? -71.713 3.710 -9.247 1.00 33.44 665 PHE A O 1
ATOM 5232 N N . ASN A 1 666 ? -71.616 5.275 -10.848 1.00 37.19 666 ASN A N 1
ATOM 5233 C CA . ASN A 1 666 ? -72.931 4.941 -11.409 1.00 37.19 666 ASN A CA 1
ATOM 5234 C C . ASN A 1 666 ? -72.800 3.833 -12.478 1.00 37.19 666 ASN A C 1
ATOM 5236 O O . ASN A 1 666 ? -72.350 4.113 -13.595 1.00 37.19 666 ASN A O 1
ATOM 5240 N N . PRO A 1 667 ? -73.249 2.590 -12.215 1.00 30.69 667 PRO A N 1
ATOM 5241 C CA . PRO A 1 667 ? -72.996 1.459 -13.108 1.00 30.69 667 PRO A CA 1
ATOM 5242 C C . PRO A 1 667 ? -73.853 1.469 -14.382 1.00 30.69 667 PRO A C 1
ATOM 5244 O O . PRO A 1 667 ? -73.692 0.600 -15.234 1.00 30.69 667 PRO A O 1
ATOM 5247 N N . SER A 1 668 ? -74.791 2.413 -14.516 1.00 31.31 668 SER A N 1
ATOM 5248 C CA . SER A 1 668 ? -75.730 2.453 -15.645 1.00 31.31 668 SER A CA 1
ATOM 5249 C C . SER A 1 668 ? -75.278 3.332 -16.818 1.00 31.31 668 SER A C 1
ATOM 5251 O O . SER A 1 668 ? -75.817 3.185 -17.914 1.00 31.31 668 SER A O 1
ATOM 5253 N N . THR A 1 669 ? -74.285 4.208 -16.628 1.00 41.44 669 THR A N 1
ATOM 5254 C CA . THR A 1 669 ? -73.833 5.163 -17.664 1.00 41.44 669 THR A CA 1
ATOM 5255 C C . THR A 1 669 ? -72.336 5.108 -17.973 1.00 41.44 669 THR A C 1
ATOM 5257 O O . THR A 1 669 ? -71.923 5.628 -19.006 1.00 41.44 669 THR A O 1
ATOM 5260 N N . GLY A 1 670 ? -71.521 4.454 -17.137 1.00 34.38 670 GLY A N 1
ATOM 5261 C CA . GLY A 1 670 ? -70.108 4.185 -17.432 1.00 34.38 670 GLY A CA 1
ATOM 5262 C C . GLY A 1 670 ? -69.198 5.418 -17.544 1.00 34.38 670 GLY A C 1
ATOM 5263 O O . GLY A 1 670 ? -68.147 5.324 -18.174 1.00 34.38 670 GLY A O 1
ATOM 5264 N N . GLN A 1 671 ? -69.565 6.564 -16.958 1.00 30.73 671 GLN A N 1
ATOM 5265 C CA . GLN A 1 671 ? -68.730 7.773 -16.922 1.00 30.73 671 GLN A CA 1
ATOM 5266 C C . GLN A 1 671 ? -68.761 8.464 -15.550 1.00 30.73 671 GLN A C 1
ATOM 5268 O O . GLN A 1 671 ? -69.779 8.441 -14.860 1.00 30.73 671 GLN A O 1
ATOM 5273 N N . TYR A 1 672 ? -67.640 9.102 -15.200 1.00 37.19 672 TYR A N 1
ATOM 5274 C CA . TYR A 1 672 ? -67.518 10.092 -14.125 1.00 37.19 672 TYR A CA 1
ATOM 5275 C C . TYR A 1 672 ? -67.781 11.495 -14.710 1.00 37.19 672 TYR A C 1
ATOM 5277 O O . TYR A 1 672 ? -67.190 11.846 -15.733 1.00 37.19 672 TYR A O 1
ATOM 5285 N N . ASP A 1 673 ? -68.656 12.294 -14.095 1.00 29.34 673 ASP A N 1
ATOM 5286 C CA . ASP A 1 673 ? -69.008 13.643 -14.571 1.00 29.34 673 ASP A CA 1
ATOM 5287 C C . ASP A 1 673 ? -67.962 14.714 -14.169 1.00 29.34 673 ASP A C 1
ATOM 5289 O O . ASP A 1 673 ? -67.702 14.905 -12.984 1.00 29.34 673 ASP A O 1
ATOM 5293 N N . GLY A 1 674 ? -67.461 15.496 -15.147 1.00 29.00 674 GLY A N 1
ATOM 5294 C CA . GLY A 1 674 ? -67.106 16.921 -14.964 1.00 29.00 674 GLY A CA 1
ATOM 5295 C C . GLY A 1 674 ? -65.643 17.407 -15.143 1.00 29.00 674 GLY A C 1
ATOM 5296 O O . GLY A 1 674 ? -64.867 17.368 -14.199 1.00 29.00 674 GLY A O 1
ATOM 5297 N N . ILE A 1 675 ? -65.396 18.099 -16.279 1.00 27.20 675 ILE A N 1
ATOM 5298 C CA . ILE A 1 675 ? -64.384 19.162 -16.603 1.00 27.20 675 ILE A CA 1
ATOM 5299 C C . ILE A 1 675 ? -63.064 18.733 -17.339 1.00 27.20 675 ILE A C 1
ATOM 5301 O O . ILE A 1 675 ? -62.446 17.753 -16.941 1.00 27.20 675 ILE A O 1
ATOM 5305 N N . PRO A 1 676 ? -62.635 19.431 -18.439 1.00 26.81 676 PRO A N 1
ATOM 5306 C CA . PRO A 1 676 ? -61.737 18.924 -19.506 1.00 26.81 676 PRO A CA 1
ATOM 5307 C C . PRO A 1 676 ? -60.270 19.473 -19.445 1.00 26.81 676 PRO A C 1
ATOM 5309 O O . PRO A 1 676 ? -59.951 20.225 -18.526 1.00 26.81 676 PRO A O 1
ATOM 5312 N N . PRO A 1 677 ? -59.347 19.106 -20.376 1.00 35.31 677 PRO A N 1
ATOM 5313 C CA . PRO A 1 677 ? -57.933 18.857 -20.069 1.00 35.31 677 PRO A CA 1
ATOM 5314 C C . PRO A 1 677 ? -57.007 20.066 -20.268 1.00 35.31 677 PRO A C 1
ATOM 5316 O O . PRO A 1 677 ? -57.032 20.696 -21.323 1.00 35.31 677 PRO A O 1
ATOM 5319 N N . LEU A 1 678 ? -56.105 20.304 -19.311 1.00 24.73 678 LEU A N 1
ATOM 5320 C CA . LEU A 1 678 ? -54.878 21.089 -19.482 1.00 24.73 678 LEU A CA 1
ATOM 5321 C C . LEU A 1 678 ? -53.783 20.508 -18.569 1.00 24.73 678 LEU A C 1
ATOM 5323 O O . LEU A 1 678 ? -54.019 20.332 -17.382 1.00 24.73 678 LEU A O 1
ATOM 5327 N N . ALA A 1 679 ? -52.643 20.190 -19.192 1.00 25.52 679 ALA A N 1
ATOM 5328 C CA . ALA A 1 679 ? -51.306 19.875 -18.670 1.00 25.52 679 ALA A CA 1
ATOM 5329 C C . ALA A 1 679 ? -51.175 19.370 -17.216 1.00 25.52 679 ALA A C 1
ATOM 5331 O O . ALA A 1 679 ? -51.425 20.095 -16.258 1.00 25.52 679 ALA A O 1
ATOM 5332 N N . ASN A 1 680 ? -50.663 18.141 -17.090 1.00 26.81 680 ASN A N 1
ATOM 5333 C CA . ASN A 1 680 ? -50.239 17.503 -15.845 1.00 26.81 680 ASN A CA 1
ATOM 5334 C C . ASN A 1 680 ? -49.378 18.440 -14.982 1.00 26.81 680 ASN A C 1
ATOM 5336 O O . ASN A 1 680 ? -48.203 18.653 -15.265 1.00 26.81 680 ASN A O 1
ATOM 5340 N N . VAL A 1 681 ? -49.972 18.948 -13.906 1.00 25.44 681 VAL A N 1
ATOM 5341 C CA . VAL A 1 681 ? -49.276 19.405 -12.705 1.00 25.44 681 VAL A CA 1
ATOM 5342 C C . VAL A 1 681 ? -49.918 18.629 -11.564 1.00 25.44 681 VAL A C 1
ATOM 5344 O O . VAL A 1 681 ? -51.092 18.835 -11.252 1.00 25.44 681 VAL A O 1
ATOM 5347 N N . SER A 1 682 ? -49.189 17.682 -10.982 1.00 27.89 682 SER A N 1
ATOM 5348 C CA . SER A 1 682 ? -49.586 17.038 -9.733 1.00 27.89 682 SER A CA 1
ATOM 5349 C C . SER A 1 682 ? -49.490 18.072 -8.614 1.00 27.89 682 SER A C 1
ATOM 5351 O O . SER A 1 682 ? -48.403 18.464 -8.208 1.00 27.89 682 SER A O 1
ATOM 5353 N N . VAL A 1 683 ? -50.638 18.555 -8.144 1.00 25.33 683 VAL A N 1
ATOM 5354 C CA . VAL A 1 683 ? -50.738 19.372 -6.929 1.00 25.33 683 VAL A CA 1
ATOM 5355 C C . VAL A 1 683 ? -50.582 18.427 -5.730 1.00 25.33 683 VAL A C 1
ATOM 5357 O O . VAL A 1 683 ? -51.393 17.505 -5.624 1.00 25.33 683 VAL A O 1
ATOM 5360 N N . PRO A 1 684 ? -49.607 18.610 -4.819 1.00 30.00 684 PRO A N 1
ATOM 5361 C CA . PRO A 1 684 ? -49.582 17.845 -3.580 1.00 30.00 684 PRO A CA 1
ATOM 5362 C C . PRO A 1 684 ? -50.786 18.241 -2.721 1.00 30.00 684 PRO A C 1
ATOM 5364 O O . PRO A 1 684 ? -51.061 19.427 -2.513 1.00 30.00 684 PRO A O 1
ATOM 5367 N N . GLU A 1 685 ? -51.526 17.248 -2.232 1.00 27.22 685 GLU A N 1
ATOM 5368 C CA . GLU A 1 685 ? -52.594 17.461 -1.260 1.00 27.22 685 GLU A CA 1
ATOM 5369 C C . GLU A 1 685 ? -52.062 18.168 -0.002 1.00 27.22 685 GLU A C 1
ATOM 5371 O O . GLU A 1 685 ? -50.960 17.901 0.473 1.00 27.22 685 GLU A O 1
ATOM 5376 N N . LYS A 1 686 ? -52.884 19.078 0.539 1.00 29.19 686 LYS A N 1
ATOM 5377 C CA . LYS A 1 686 ? -52.659 19.874 1.757 1.00 29.19 686 LYS A CA 1
ATOM 5378 C C . LYS A 1 686 ? -51.953 19.091 2.872 1.00 29.19 686 LYS A C 1
ATOM 5380 O O . LYS A 1 686 ? -52.593 18.357 3.625 1.00 29.19 686 LYS A O 1
ATOM 5385 N N . SER A 1 687 ? -50.668 19.354 3.076 1.00 31.38 687 SER A N 1
ATOM 5386 C CA . SER A 1 687 ? -49.924 18.890 4.244 1.00 31.38 687 SER A CA 1
ATOM 5387 C C . SER A 1 687 ? -50.138 19.853 5.420 1.00 31.38 687 SER A C 1
ATOM 5389 O O . SER A 1 687 ? -49.441 20.850 5.580 1.00 31.38 687 SER A O 1
ATOM 5391 N N . GLN A 1 688 ? -51.125 19.575 6.280 1.00 31.17 688 GLN A N 1
ATOM 5392 C CA . GLN A 1 688 ? -51.183 20.216 7.600 1.00 31.17 688 GLN A CA 1
ATOM 5393 C C . GLN A 1 688 ? -50.105 19.608 8.508 1.00 31.17 688 GLN A C 1
ATOM 5395 O O . GLN A 1 688 ? -50.311 18.563 9.122 1.00 31.17 688 GLN A O 1
ATOM 5400 N N . LEU A 1 689 ? -48.951 20.268 8.603 1.00 31.20 689 LEU A N 1
ATOM 5401 C CA . LEU A 1 689 ? -47.865 19.898 9.511 1.00 31.20 689 LEU A CA 1
ATOM 5402 C C . LEU A 1 689 ? -47.995 20.689 10.819 1.00 31.20 689 LEU A C 1
ATOM 5404 O O . LEU A 1 689 ? -47.619 21.854 10.892 1.00 31.20 689 LEU A O 1
ATOM 5408 N N . ARG A 1 690 ? -48.525 20.054 11.873 1.00 33.59 690 ARG A N 1
ATOM 5409 C CA . ARG A 1 690 ? -48.531 20.634 13.228 1.00 33.59 690 ARG A CA 1
ATOM 5410 C C . ARG A 1 690 ? -47.152 20.480 13.872 1.00 33.59 690 ARG A C 1
ATOM 5412 O O . ARG A 1 690 ? -46.831 19.415 14.400 1.00 33.59 690 ARG A O 1
ATOM 5419 N N . ALA A 1 691 ? -46.354 21.546 13.873 1.00 37.66 691 ALA A N 1
ATOM 5420 C CA . ALA A 1 691 ? -45.205 21.689 14.766 1.00 37.66 691 ALA A CA 1
ATOM 5421 C C . ALA A 1 691 ? -45.660 22.349 16.079 1.00 37.66 691 ALA A C 1
ATOM 5423 O O . ALA A 1 691 ? -46.610 23.125 16.110 1.00 37.66 691 ALA A O 1
ATOM 5424 N N . SER A 1 692 ? -44.997 22.065 17.199 1.00 47.47 692 SER A N 1
ATOM 5425 C CA . SER A 1 692 ? -45.455 22.468 18.539 1.00 47.47 692 SER A CA 1
ATOM 5426 C C . SER A 1 692 ? -45.525 23.987 18.805 1.00 47.47 692 SER A C 1
ATOM 5428 O O . SER A 1 692 ? -45.952 24.362 19.896 1.00 47.47 692 SER A O 1
ATOM 5430 N N . ARG A 1 693 ? -45.145 24.866 17.856 1.00 49.84 693 ARG A N 1
ATOM 5431 C CA . ARG A 1 693 ? -45.252 26.341 17.976 1.00 49.84 693 ARG A CA 1
ATOM 5432 C C . ARG A 1 693 ? -45.591 27.120 16.686 1.00 49.84 693 ARG A C 1
ATOM 5434 O O . ARG A 1 693 ? -45.915 28.299 16.793 1.00 49.84 693 ARG A O 1
ATOM 5441 N N . PHE A 1 694 ? -45.610 26.499 15.504 1.00 53.09 694 PHE A N 1
ATOM 5442 C CA . PHE A 1 694 ? -45.935 27.169 14.231 1.00 53.09 694 PHE A CA 1
ATOM 5443 C C . PHE A 1 694 ? -46.740 26.238 13.318 1.00 53.09 694 PHE A C 1
ATOM 5445 O O . PHE A 1 694 ? -46.503 25.030 13.323 1.00 53.09 694 PHE A O 1
ATOM 5452 N N . ASP A 1 695 ? -47.640 26.809 12.517 1.00 58.59 695 ASP A N 1
ATOM 5453 C CA . ASP A 1 695 ? -48.299 26.129 11.397 1.00 58.59 695 ASP A CA 1
ATOM 5454 C C . ASP A 1 695 ? -47.816 26.762 10.083 1.00 58.59 695 ASP A C 1
ATOM 5456 O O . ASP A 1 695 ? -47.725 27.991 9.983 1.00 58.59 695 ASP A O 1
ATOM 5460 N N . PHE A 1 696 ? -47.540 25.946 9.064 1.00 61.16 696 PHE A N 1
ATOM 5461 C CA . PHE A 1 696 ? -47.199 26.432 7.727 1.00 61.16 696 PHE A CA 1
ATOM 5462 C C . PHE A 1 696 ? -48.062 25.797 6.638 1.00 61.16 696 PHE A C 1
ATOM 5464 O O . PHE A 1 696 ? -48.528 24.667 6.763 1.00 61.16 696 PHE A O 1
ATOM 5471 N N . GLU A 1 697 ? -48.278 26.556 5.566 1.00 60.34 697 GLU A N 1
ATOM 5472 C CA . GLU A 1 697 ? -48.987 26.117 4.366 1.00 60.34 697 GLU A CA 1
ATOM 5473 C C . GLU A 1 697 ? -48.248 26.654 3.137 1.00 60.34 697 GLU A C 1
ATOM 5475 O O . GLU A 1 697 ? -48.011 27.859 3.023 1.00 60.34 697 GLU A O 1
ATOM 5480 N N . ILE A 1 698 ? -47.881 25.759 2.222 1.00 59.41 698 ILE A N 1
ATOM 5481 C CA . ILE A 1 698 ? -47.218 26.098 0.961 1.00 59.41 698 ILE A CA 1
ATOM 5482 C C . ILE A 1 698 ? -48.253 25.965 -0.148 1.00 59.41 698 ILE A C 1
ATOM 5484 O O . ILE A 1 698 ? -48.942 24.948 -0.232 1.00 59.41 698 ILE A O 1
ATOM 5488 N N . TYR A 1 699 ? -48.381 26.984 -0.995 1.00 56.84 699 TYR A N 1
ATOM 5489 C CA . TYR A 1 699 ? -49.278 26.908 -2.144 1.00 56.84 699 TYR A CA 1
ATOM 5490 C C . TYR A 1 699 ? -48.777 27.740 -3.333 1.00 56.84 699 TYR A C 1
ATOM 5492 O O . TYR A 1 699 ? -48.226 28.832 -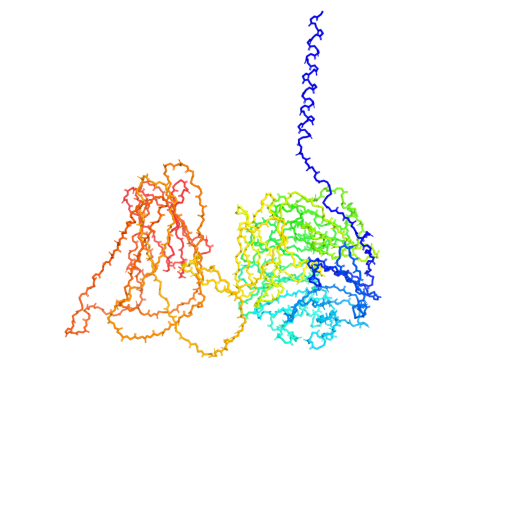3.156 1.00 56.84 699 TYR A O 1
ATOM 5500 N N . PRO A 1 700 ? -48.987 27.254 -4.570 1.00 54.34 700 PRO A N 1
ATOM 5501 C CA . PRO A 1 700 ? -48.646 28.006 -5.771 1.00 54.34 700 PRO A CA 1
ATOM 5502 C C . PRO A 1 700 ? -49.539 29.246 -5.909 1.00 54.34 700 PRO A C 1
ATOM 5504 O O . PRO A 1 700 ? -50.727 29.208 -5.580 1.00 54.34 700 PRO A O 1
ATOM 5507 N N . ASN A 1 701 ? -48.992 30.358 -6.415 1.00 52.56 701 ASN A N 1
ATOM 5508 C CA . ASN A 1 701 ? -49.787 31.546 -6.724 1.00 52.56 701 ASN A CA 1
ATOM 5509 C C . ASN A 1 701 ? -50.718 31.261 -7.920 1.00 52.56 701 ASN A C 1
ATOM 5511 O O . ASN A 1 701 ? -50.227 31.074 -9.035 1.00 52.56 701 ASN A O 1
ATOM 5515 N N . PRO A 1 702 ? -52.051 31.289 -7.751 1.00 47.53 702 PRO A N 1
ATOM 5516 C CA . PRO A 1 702 ? -52.976 30.932 -8.825 1.00 47.53 702 PRO A CA 1
ATOM 5517 C C . PRO A 1 702 ? -53.044 31.964 -9.967 1.00 47.53 702 PRO A C 1
ATOM 5519 O O . PRO A 1 702 ? -53.684 31.697 -10.980 1.00 47.53 702 PRO A O 1
ATOM 5522 N N . VAL A 1 703 ? -52.418 33.141 -9.824 1.00 46.12 703 VAL A N 1
ATOM 5523 C CA . VAL A 1 703 ? -52.508 34.254 -10.794 1.00 46.12 703 VAL A CA 1
ATOM 5524 C C . VAL A 1 703 ? -51.199 34.467 -11.577 1.00 46.12 703 VAL A C 1
ATOM 5526 O O . VAL A 1 703 ? -51.202 35.133 -12.610 1.00 46.12 703 VAL A O 1
ATOM 5529 N N . SER A 1 704 ? -50.078 33.883 -11.135 1.00 48.41 704 SER A N 1
ATOM 5530 C CA . SER A 1 704 ? -48.754 34.061 -11.753 1.00 48.41 704 SER A CA 1
ATOM 5531 C C . SER A 1 704 ? -47.951 32.758 -11.757 1.00 48.41 704 SER A C 1
ATOM 5533 O O . SER A 1 704 ? -47.598 32.247 -10.695 1.00 48.41 704 SER A O 1
ATOM 5535 N N . SER A 1 705 ? -47.609 32.241 -12.941 1.00 51.22 705 SER A N 1
ATOM 5536 C CA . SER A 1 705 ? -46.796 31.027 -13.076 1.00 51.22 705 SER A CA 1
ATOM 5537 C C . SER A 1 705 ? -45.381 31.245 -12.523 1.00 51.22 705 SER A C 1
ATOM 5539 O O . SER A 1 705 ? -44.657 32.102 -13.033 1.00 51.22 705 SER A O 1
ATOM 5541 N N . GLY A 1 706 ? -44.971 30.444 -11.535 1.00 51.00 706 GLY A N 1
ATOM 5542 C CA . GLY A 1 706 ? -43.606 30.448 -10.989 1.00 51.00 706 GLY A CA 1
ATOM 5543 C C . GLY A 1 706 ? -43.379 31.318 -9.748 1.00 51.00 706 GLY A C 1
ATOM 5544 O O . GLY A 1 706 ? -42.238 31.680 -9.481 1.00 51.00 706 GLY A O 1
ATOM 5545 N N . ILE A 1 707 ? -44.435 31.677 -9.010 1.00 56.56 707 ILE A N 1
ATOM 5546 C CA . ILE A 1 707 ? -44.310 32.239 -7.656 1.00 56.56 707 ILE A CA 1
ATOM 5547 C C . ILE A 1 707 ? -44.965 31.268 -6.675 1.00 56.56 707 ILE A C 1
ATOM 5549 O O . ILE A 1 707 ? -46.143 30.931 -6.841 1.00 56.56 707 ILE A O 1
ATOM 5553 N N . VAL A 1 708 ? -44.215 30.841 -5.661 1.00 59.56 708 VAL A N 1
ATOM 5554 C CA . VAL A 1 708 ? -44.712 29.989 -4.573 1.00 59.56 708 VAL A CA 1
ATOM 5555 C C . VAL A 1 708 ? -44.869 30.840 -3.318 1.00 59.56 708 VAL A C 1
ATOM 5557 O O . VAL A 1 708 ? -43.971 31.597 -2.956 1.00 59.56 708 VAL A O 1
ATOM 5560 N N . HIS A 1 709 ? -46.028 30.739 -2.664 1.00 64.44 709 HIS A N 1
ATOM 5561 C CA . HIS A 1 709 ? -46.276 31.402 -1.386 1.00 64.44 709 HIS A CA 1
ATOM 5562 C C . HIS A 1 709 ? -46.047 30.418 -0.250 1.00 64.44 709 HIS A C 1
ATOM 5564 O O . HIS A 1 709 ? -46.668 29.354 -0.216 1.00 64.44 709 HIS A O 1
ATOM 5570 N N . VAL A 1 710 ? -45.223 30.815 0.716 1.00 68.06 710 VAL A N 1
ATOM 5571 C CA . VAL A 1 710 ? -45.114 30.127 2.003 1.00 68.06 710 VAL A CA 1
ATOM 5572 C C . VAL A 1 710 ? -45.839 30.965 3.042 1.00 68.06 710 VAL A C 1
ATOM 5574 O O . VAL A 1 710 ? -45.471 32.104 3.336 1.00 68.06 710 VAL A O 1
ATOM 5577 N N . LYS A 1 711 ? -46.917 30.412 3.585 1.00 70.00 711 LYS A N 1
ATOM 5578 C CA . LYS A 1 711 ? -47.696 31.037 4.645 1.00 70.00 711 LYS A CA 1
ATOM 5579 C C . LYS A 1 711 ? -47.234 30.487 5.982 1.00 70.00 711 LYS A C 1
ATOM 5581 O O . LYS A 1 711 ? -47.308 29.284 6.208 1.00 70.00 711 LYS A O 1
ATOM 5586 N N . VAL A 1 712 ? -46.812 31.380 6.868 1.00 68.44 712 VAL A N 1
ATOM 5587 C CA . VAL A 1 712 ? -46.358 31.049 8.220 1.00 68.44 712 VAL A CA 1
ATOM 5588 C C . VAL A 1 712 ? -47.359 31.619 9.212 1.00 68.44 712 VAL A C 1
ATOM 5590 O O . VAL A 1 712 ? -47.744 32.786 9.117 1.00 68.44 712 VAL A O 1
ATOM 5593 N N . LYS A 1 713 ? -47.799 30.802 10.167 1.00 67.88 713 LYS A N 1
ATOM 5594 C CA . LYS A 1 713 ? -48.662 31.211 11.274 1.00 67.88 713 LYS A CA 1
ATOM 5595 C C . LYS A 1 713 ? -47.988 30.871 12.593 1.00 67.88 713 LYS A C 1
ATOM 5597 O O . LYS A 1 713 ? -47.730 29.703 12.876 1.00 67.88 713 LYS A O 1
ATOM 5602 N N . SER A 1 714 ? -47.743 31.886 13.418 1.00 62.38 714 SER A N 1
ATOM 5603 C CA . SER A 1 714 ? -47.114 31.671 14.722 1.00 62.38 714 SER A CA 1
ATOM 5604 C C . SER A 1 714 ? -48.137 31.408 15.823 1.00 62.38 714 SER A C 1
ATOM 5606 O O . SER A 1 714 ? -49.157 32.097 15.926 1.00 62.38 714 SER A O 1
ATOM 5608 N N . MET A 1 715 ? -47.864 30.418 16.677 1.00 61.31 715 MET A N 1
ATOM 5609 C CA . MET A 1 715 ? -48.656 30.113 17.877 1.00 61.31 715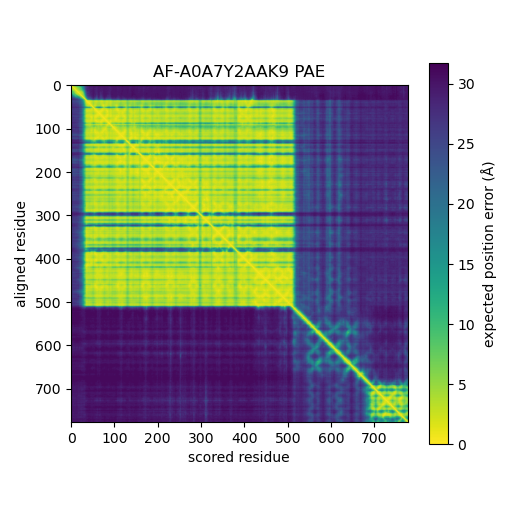 MET A CA 1
ATOM 5610 C C . MET A 1 715 ? -48.147 30.879 19.113 1.00 61.31 715 MET A C 1
ATOM 5612 O O . MET A 1 715 ? -48.736 30.771 20.199 1.00 61.31 715 MET A O 1
ATOM 5616 N N . THR A 1 716 ? -47.110 31.705 18.938 1.00 56.97 716 THR A N 1
ATOM 5617 C CA . THR A 1 716 ? -46.486 32.600 19.926 1.00 56.97 716 THR A CA 1
ATOM 5618 C C . THR A 1 716 ? -46.226 33.992 19.318 1.00 56.97 716 THR A C 1
ATOM 5620 O O . THR A 1 716 ? -46.377 34.191 18.120 1.00 56.97 716 THR A O 1
ATOM 5623 N N . SER A 1 717 ? -45.976 35.017 20.139 1.00 64.94 717 SER A N 1
ATOM 5624 C CA . SER A 1 717 ? -45.592 36.346 19.625 1.00 64.94 717 SER A CA 1
ATOM 5625 C C . SER A 1 717 ? -44.073 36.446 19.682 1.00 64.94 717 SER A C 1
ATOM 5627 O O . SER A 1 717 ? -43.534 36.512 20.784 1.00 64.94 717 SER A O 1
ATOM 5629 N N . GLU A 1 718 ? -43.404 36.427 18.534 1.00 67.44 718 GLU A N 1
ATOM 5630 C CA . GLU A 1 718 ? -41.941 36.444 18.421 1.00 67.44 718 GLU A CA 1
ATOM 5631 C C . GLU A 1 718 ? -41.503 36.978 17.052 1.00 67.44 718 GLU A C 1
ATOM 5633 O O . GLU A 1 718 ? -42.298 36.995 16.104 1.00 67.44 718 GLU A O 1
ATOM 5638 N N . VAL A 1 719 ? -40.252 37.427 16.948 1.00 66.12 719 VAL A N 1
ATOM 5639 C CA . VAL A 1 719 ? -39.647 37.733 15.654 1.00 66.12 719 VAL A CA 1
ATOM 5640 C C . VAL A 1 719 ? -38.968 36.469 15.127 1.00 66.12 719 VAL A C 1
ATOM 5642 O O . VAL A 1 719 ? -38.304 35.731 15.858 1.00 66.12 719 VAL A O 1
ATOM 5645 N N . ILE A 1 720 ? -39.211 36.188 13.851 1.00 66.94 720 ILE A N 1
ATOM 5646 C CA . ILE A 1 720 ? -38.750 34.988 13.160 1.00 66.94 720 ILE A CA 1
ATOM 5647 C C . ILE A 1 720 ? -37.788 35.419 12.064 1.00 66.94 720 ILE A C 1
ATOM 5649 O O . ILE A 1 720 ? -38.142 36.257 11.241 1.00 66.94 720 ILE A O 1
ATOM 5653 N N . ARG A 1 721 ? -36.594 34.841 12.010 1.00 70.38 721 ARG A N 1
ATOM 5654 C CA . ARG A 1 721 ? -35.687 34.980 10.866 1.00 70.38 721 ARG A CA 1
ATOM 5655 C C . ARG A 1 721 ? -35.853 33.798 9.932 1.00 70.38 721 ARG A C 1
ATOM 5657 O O . ARG A 1 721 ? -36.075 32.687 10.404 1.00 70.38 721 ARG A O 1
ATOM 5664 N N . TYR A 1 722 ? -35.737 34.022 8.633 1.00 76.31 722 TYR A N 1
ATOM 5665 C CA . TYR A 1 722 ? -35.735 32.958 7.640 1.00 76.31 722 TYR A CA 1
ATOM 5666 C C . TYR A 1 722 ? -34.484 33.009 6.774 1.00 76.31 722 TYR A C 1
ATOM 5668 O O . TYR A 1 722 ? -33.979 34.097 6.509 1.00 76.31 722 TYR A O 1
ATOM 5676 N N . HIS A 1 723 ? -34.028 31.835 6.342 1.00 70.44 723 HIS A N 1
ATOM 5677 C CA . HIS A 1 723 ? -32.948 31.651 5.375 1.00 70.44 723 HIS A CA 1
ATOM 5678 C C . HIS A 1 723 ? -33.413 30.668 4.303 1.00 70.44 723 HIS A C 1
ATOM 5680 O O . HIS A 1 723 ? -33.845 29.562 4.625 1.00 70.44 723 HIS A O 1
ATOM 5686 N N . LEU A 1 724 ? -33.342 31.063 3.043 1.00 71.31 724 LEU A N 1
ATOM 5687 C CA . LEU A 1 724 ? -33.599 30.225 1.883 1.00 71.31 724 LEU A CA 1
ATOM 5688 C C . LEU A 1 724 ? -32.256 29.793 1.306 1.00 71.31 724 LEU A C 1
ATOM 5690 O O . LEU A 1 724 ? -31.442 30.644 0.958 1.00 71.31 724 LEU A O 1
ATOM 5694 N N . LEU A 1 725 ? -32.041 28.490 1.189 1.00 64.56 725 LEU A N 1
ATOM 5695 C CA . LEU A 1 725 ? -30.811 27.881 0.701 1.00 64.56 725 LEU A CA 1
ATOM 5696 C C . LEU A 1 725 ? -31.095 27.038 -0.552 1.00 64.56 725 LEU A C 1
ATOM 5698 O O . LEU A 1 725 ? -32.204 26.519 -0.714 1.00 64.56 725 LEU A O 1
ATOM 5702 N N . ASP A 1 726 ? -30.100 26.866 -1.420 1.00 67.31 726 ASP A N 1
ATOM 5703 C CA . ASP A 1 726 ? -30.106 25.762 -2.391 1.00 67.31 726 ASP A CA 1
ATOM 5704 C C . ASP A 1 726 ? -29.675 24.431 -1.736 1.00 67.31 726 ASP A C 1
ATOM 5706 O O . ASP A 1 726 ? -29.327 24.388 -0.553 1.00 67.31 726 ASP A O 1
ATOM 5710 N N . LEU A 1 727 ? -29.718 23.326 -2.493 1.00 60.22 727 LEU A N 1
ATOM 5711 C CA . LEU A 1 727 ? -29.328 21.997 -1.994 1.00 60.22 727 LEU A CA 1
ATOM 5712 C C . LEU A 1 727 ? -27.841 21.879 -1.631 1.00 60.22 727 LEU A C 1
ATOM 5714 O O . LEU A 1 727 ? -27.481 20.955 -0.910 1.00 60.22 727 LEU A O 1
ATOM 5718 N N . THR A 1 728 ? -26.996 22.809 -2.083 1.00 57.50 728 THR A N 1
ATOM 5719 C CA . THR A 1 728 ? -25.578 22.872 -1.692 1.00 57.50 728 THR A CA 1
ATOM 5720 C C . THR A 1 728 ? -25.374 23.642 -0.382 1.00 57.50 728 THR A C 1
ATOM 5722 O O . THR A 1 728 ? -24.252 23.806 0.081 1.00 57.50 728 THR A O 1
ATOM 5725 N N . GLY A 1 729 ? -26.460 24.134 0.232 1.00 55.59 729 GLY A N 1
ATOM 5726 C CA . GLY A 1 729 ? -26.431 24.890 1.484 1.00 55.59 729 GLY A CA 1
ATOM 5727 C C . GLY A 1 729 ? -26.121 26.378 1.310 1.00 55.59 729 GLY A C 1
ATOM 5728 O O . GLY A 1 729 ? -26.001 27.101 2.302 1.00 55.59 729 GLY A O 1
ATOM 5729 N N . ARG A 1 730 ? -26.027 26.883 0.075 1.00 66.00 730 ARG A N 1
ATOM 5730 C CA . ARG A 1 730 ? -25.731 28.293 -0.194 1.00 66.00 730 ARG A CA 1
ATOM 5731 C C . ARG A 1 730 ? -26.968 29.161 0.031 1.00 66.00 730 ARG A C 1
ATOM 5733 O O . ARG A 1 730 ? -28.026 28.885 -0.529 1.00 66.00 730 ARG A O 1
ATOM 5740 N N . SER A 1 731 ? -26.824 30.262 0.779 1.00 73.81 731 SER A N 1
ATOM 5741 C CA . SER A 1 731 ? -27.923 31.220 0.983 1.00 73.81 731 SER A CA 1
ATOM 5742 C C . SER A 1 731 ? -28.283 31.983 -0.293 1.00 73.81 731 SER A C 1
ATOM 5744 O O . SER A 1 731 ? -27.442 32.599 -0.954 1.00 73.81 731 SER A O 1
ATOM 5746 N N . LEU A 1 732 ? -29.571 31.919 -0.619 1.00 69.00 732 LEU A N 1
ATOM 5747 C CA . LEU A 1 732 ? -30.235 32.572 -1.738 1.00 69.00 732 LEU A CA 1
ATOM 5748 C C . LEU A 1 732 ? -31.022 33.811 -1.290 1.00 69.00 732 LEU A C 1
ATOM 5750 O O . LEU A 1 732 ? -31.094 34.790 -2.039 1.00 69.00 732 LEU A O 1
ATOM 5754 N N . GLU A 1 733 ? -31.636 33.769 -0.102 1.00 75.19 733 GLU A N 1
ATOM 5755 C CA . GLU A 1 733 ? -32.409 34.878 0.469 1.00 75.19 733 GLU A CA 1
ATOM 5756 C C . GLU A 1 733 ? -32.564 34.744 1.989 1.00 75.19 733 GLU A C 1
ATOM 5758 O O . GLU A 1 733 ? -32.984 33.701 2.474 1.00 75.19 733 GLU A O 1
ATOM 5763 N N . ASP A 1 734 ? -32.350 35.834 2.728 1.00 75.94 734 ASP A N 1
ATOM 5764 C CA . ASP A 1 734 ? -32.575 35.885 4.173 1.00 75.94 734 ASP A CA 1
ATOM 5765 C C . ASP A 1 734 ? -33.545 37.020 4.532 1.00 75.94 734 ASP A C 1
ATOM 5767 O O . ASP A 1 734 ? -33.500 38.105 3.943 1.00 75.94 734 ASP A O 1
ATOM 5771 N N . GLY A 1 735 ? -34.394 36.818 5.540 1.00 75.69 735 GLY A N 1
ATOM 5772 C CA . GLY A 1 735 ? -35.348 37.842 5.963 1.00 75.69 735 GLY A CA 1
ATOM 5773 C C . GLY A 1 735 ? -35.868 37.687 7.387 1.00 75.69 735 GLY A C 1
ATOM 5774 O O . GLY A 1 735 ? -35.510 36.764 8.113 1.00 75.69 735 GLY A O 1
ATOM 5775 N N . ILE A 1 736 ? -36.694 38.646 7.815 1.00 72.56 736 ILE A N 1
ATOM 5776 C CA . ILE A 1 736 ? -37.229 38.722 9.180 1.00 72.56 736 ILE A CA 1
ATOM 5777 C C . ILE A 1 736 ? -38.740 38.987 9.140 1.00 72.56 736 ILE A C 1
ATOM 5779 O O . ILE A 1 736 ? -39.207 39.893 8.452 1.00 72.56 736 ILE A O 1
ATOM 5783 N N . LEU A 1 737 ? -39.500 38.209 9.908 1.00 70.44 737 LEU A N 1
ATOM 5784 C CA . LEU A 1 737 ? -40.940 38.311 10.099 1.00 70.44 737 LEU A CA 1
ATOM 5785 C C . LEU A 1 737 ? -41.246 38.641 11.563 1.00 70.44 737 LEU A C 1
ATOM 5787 O O . LEU A 1 737 ? -41.082 37.806 12.450 1.00 70.44 737 LEU A O 1
ATOM 5791 N N . GLU A 1 738 ? -41.758 39.840 11.828 1.00 72.38 738 GLU A N 1
ATOM 5792 C CA . GLU A 1 738 ? -42.296 40.181 13.148 1.00 72.38 738 GLU A CA 1
ATOM 5793 C C . GLU A 1 738 ? -43.717 39.618 13.280 1.00 72.38 738 GLU A C 1
ATOM 5795 O O . GLU A 1 738 ? -44.649 40.085 12.617 1.00 72.38 738 GLU A O 1
ATOM 5800 N N . MET A 1 739 ? -43.901 38.589 14.113 1.00 66.44 739 MET A N 1
ATOM 5801 C CA . MET A 1 739 ? -45.170 37.869 14.212 1.00 66.44 739 MET A CA 1
ATOM 5802 C C . MET A 1 739 ? -45.818 38.020 15.589 1.00 66.44 739 MET A C 1
ATOM 5804 O O . MET A 1 739 ? -45.203 37.859 16.639 1.00 66.44 739 MET A O 1
ATOM 5808 N N . SER A 1 740 ? -47.121 38.297 15.590 1.00 66.38 740 SER A N 1
ATOM 5809 C CA . SER A 1 740 ? -47.961 38.247 16.792 1.00 66.38 740 SER A CA 1
ATOM 5810 C C . SER A 1 740 ? -48.724 36.925 16.840 1.00 66.38 740 SER A C 1
ATOM 5812 O O . SER A 1 740 ? -49.137 36.401 15.806 1.00 66.38 740 SER A O 1
ATOM 5814 N N . LYS A 1 741 ? -48.937 36.385 18.043 1.00 62.41 741 LYS A N 1
ATOM 5815 C CA . LYS A 1 741 ? -49.607 35.098 18.259 1.00 62.41 741 LYS A CA 1
ATOM 5816 C C . LYS A 1 741 ? -50.944 35.013 17.518 1.00 62.41 741 LYS A C 1
ATOM 5818 O O . LYS A 1 741 ? -51.865 35.780 17.791 1.00 62.41 741 LYS A O 1
ATOM 5823 N N . GLY A 1 742 ? -51.058 34.028 16.633 1.00 57.88 742 GLY A N 1
ATOM 5824 C CA . GLY A 1 742 ? -52.243 33.746 15.825 1.00 57.88 742 GLY A CA 1
ATOM 5825 C C . GLY A 1 742 ? -52.323 34.508 14.499 1.00 57.88 742 GLY A C 1
ATOM 5826 O O . GLY A 1 742 ? -53.206 34.180 13.705 1.00 57.88 742 GLY A O 1
ATOM 5827 N N . ASN A 1 743 ? -51.423 35.465 14.240 1.00 65.75 743 ASN A N 1
ATOM 5828 C CA . ASN A 1 743 ? -51.339 36.167 12.960 1.00 65.75 743 ASN A CA 1
ATOM 5829 C C . ASN A 1 743 ? -50.536 35.374 11.926 1.00 65.75 743 ASN A C 1
ATOM 5831 O O . ASN A 1 743 ? -49.700 34.528 12.251 1.00 65.75 743 ASN A O 1
ATOM 5835 N N . GLU A 1 744 ? -50.838 35.656 10.663 1.00 71.38 744 GLU A N 1
ATOM 5836 C CA . GLU A 1 744 ? -50.289 34.975 9.498 1.00 71.38 744 GLU A CA 1
ATOM 5837 C C . GLU A 1 744 ? -49.420 35.954 8.706 1.00 71.38 744 GLU A C 1
ATOM 5839 O O . GLU A 1 744 ? -49.860 37.066 8.406 1.00 71.38 744 GLU A O 1
ATOM 5844 N N . SER A 1 745 ? -48.218 35.519 8.339 1.00 67.69 745 SER A N 1
ATOM 5845 C CA . SER A 1 745 ? -47.286 36.245 7.472 1.00 67.69 745 SER A CA 1
ATOM 5846 C C . SER A 1 745 ? -46.992 35.413 6.223 1.00 67.69 745 SER A C 1
ATOM 5848 O O . SER A 1 745 ? -47.176 34.192 6.222 1.00 67.69 745 SER A O 1
ATOM 5850 N N . ARG A 1 746 ? -46.590 36.067 5.128 1.00 69.31 746 ARG A N 1
ATOM 5851 C CA . ARG A 1 746 ? -46.323 35.413 3.837 1.00 69.31 746 ARG A CA 1
ATOM 5852 C C . ARG A 1 746 ? -44.905 35.705 3.369 1.00 69.31 746 ARG A C 1
ATOM 5854 O O . ARG A 1 746 ? -44.485 36.857 3.427 1.00 69.31 746 ARG A O 1
ATOM 5861 N N . ILE A 1 747 ? -44.233 34.670 2.879 1.00 69.50 747 ILE A N 1
ATOM 5862 C CA . ILE A 1 747 ? -42.957 34.746 2.166 1.00 69.50 747 ILE A CA 1
ATOM 5863 C C . ILE A 1 747 ? -43.251 34.424 0.695 1.00 69.50 747 ILE A C 1
ATOM 5865 O O . ILE A 1 747 ? -43.899 33.414 0.404 1.00 69.50 747 ILE A O 1
ATOM 5869 N N . GLU A 1 748 ? -42.830 35.299 -0.221 1.00 66.44 748 GLU A N 1
ATOM 5870 C CA . GLU A 1 748 ? -42.985 35.102 -1.668 1.00 66.44 748 GLU A CA 1
ATOM 5871 C C . GLU A 1 748 ? -41.677 34.598 -2.274 1.00 66.44 748 GLU A C 1
ATOM 5873 O O . GLU A 1 748 ? -40.696 35.331 -2.321 1.00 66.44 748 GLU A O 1
ATOM 5878 N N . LEU A 1 749 ? -41.679 33.374 -2.799 1.00 63.59 749 LEU A N 1
ATOM 5879 C CA . LEU A 1 749 ? -40.522 32.787 -3.469 1.00 63.59 749 LEU A CA 1
ATOM 5880 C C . LEU A 1 749 ? -40.669 32.989 -4.982 1.00 63.59 749 LEU A C 1
ATOM 5882 O O . LEU A 1 749 ? -41.589 32.448 -5.605 1.00 63.59 749 LEU A O 1
ATOM 5886 N N . GLN A 1 750 ? -39.807 33.819 -5.576 1.00 57.09 750 GLN A N 1
ATOM 5887 C CA . GLN A 1 750 ? -39.862 34.158 -7.005 1.00 57.09 750 GLN A CA 1
ATOM 5888 C C . GLN A 1 750 ? -38.967 33.249 -7.861 1.00 57.09 750 GLN A C 1
ATOM 5890 O O . GLN A 1 750 ? -37.854 32.914 -7.475 1.00 57.09 750 GLN A O 1
ATOM 5895 N N . LYS A 1 751 ? -39.399 32.969 -9.100 1.00 47.16 751 LYS A N 1
ATOM 5896 C CA . LYS A 1 751 ? -38.719 32.168 -10.148 1.00 47.16 751 LYS A CA 1
ATOM 5897 C C . LYS A 1 751 ? -37.276 32.564 -10.537 1.00 47.16 751 LYS A C 1
ATOM 5899 O O . LYS A 1 751 ? -36.750 32.033 -11.511 1.00 47.16 751 LYS A O 1
ATOM 5904 N N . ARG A 1 752 ? -36.630 33.528 -9.873 1.00 49.50 752 ARG A N 1
ATOM 5905 C CA . ARG A 1 752 ? -35.251 33.937 -10.207 1.00 49.50 752 ARG A CA 1
ATOM 5906 C C . ARG A 1 752 ? -34.207 32.864 -9.894 1.00 49.50 752 ARG A C 1
ATOM 5908 O O . ARG A 1 752 ? -33.111 32.960 -10.432 1.00 49.50 752 ARG A O 1
ATOM 5915 N N . TYR A 1 753 ? -34.552 31.869 -9.082 1.00 52.91 753 TYR A N 1
ATOM 5916 C CA . TYR A 1 753 ? -33.617 30.864 -8.577 1.00 52.91 753 TYR A CA 1
ATOM 5917 C C . TYR A 1 753 ? -33.506 29.594 -9.444 1.00 52.91 753 TYR A C 1
ATOM 5919 O O . TYR A 1 753 ? -32.705 28.723 -9.119 1.00 52.91 753 TYR A O 1
ATOM 5927 N N . GLY A 1 754 ? -34.246 29.496 -10.559 1.00 51.94 754 GLY A N 1
ATOM 5928 C CA . GLY A 1 754 ? -34.240 28.325 -11.454 1.00 51.94 754 GLY A CA 1
ATOM 5929 C C . GLY A 1 754 ? -35.367 27.319 -11.175 1.00 51.94 754 GLY A C 1
ATOM 5930 O O . GLY A 1 754 ? -36.323 27.635 -10.473 1.00 51.94 754 GLY A O 1
ATOM 5931 N N . THR A 1 755 ? -35.297 26.144 -11.807 1.00 53.97 755 THR A N 1
ATOM 5932 C CA . THR A 1 755 ? -36.077 24.944 -11.444 1.00 53.97 755 THR A CA 1
ATOM 5933 C C . THR A 1 755 ? -35.168 24.046 -10.619 1.00 53.97 755 THR A C 1
ATOM 5935 O O . THR A 1 755 ? -34.094 23.696 -11.104 1.00 53.97 755 THR A O 1
ATOM 5938 N N . GLY A 1 756 ? -35.565 23.698 -9.401 1.00 54.44 756 GLY A N 1
ATOM 5939 C CA . GLY A 1 756 ? -34.735 22.919 -8.492 1.00 54.44 756 GLY A CA 1
ATOM 5940 C C . GLY A 1 756 ? -35.313 22.918 -7.087 1.00 54.44 756 GLY A C 1
ATOM 5941 O O . GLY A 1 756 ? -36.234 23.672 -6.793 1.00 54.44 756 GLY A O 1
ATOM 5942 N N . SER A 1 757 ? -34.765 22.062 -6.233 1.00 59.44 757 SER A N 1
ATOM 5943 C CA . SER A 1 757 ? -35.181 21.961 -4.840 1.00 59.44 757 SER A CA 1
ATOM 5944 C C . SER A 1 757 ? -34.491 23.003 -3.961 1.00 59.44 757 SER A C 1
ATOM 5946 O O . SER A 1 757 ? -33.296 23.254 -4.106 1.00 59.44 757 SER A O 1
ATOM 5948 N N . TYR A 1 758 ? -35.234 23.587 -3.023 1.00 62.88 758 TYR A N 1
ATOM 5949 C CA . TYR A 1 758 ? -34.717 24.583 -2.075 1.00 62.88 758 TYR A CA 1
ATOM 5950 C C . TYR A 1 758 ? -35.012 24.195 -0.634 1.00 62.88 758 TYR A C 1
ATOM 5952 O O . TYR A 1 758 ? -35.979 23.480 -0.367 1.00 62.88 758 TYR A O 1
ATOM 5960 N N . ILE A 1 759 ? -34.214 24.721 0.294 1.00 61.56 759 ILE A N 1
ATOM 5961 C CA . ILE A 1 759 ? -34.371 24.520 1.735 1.00 61.56 759 ILE A CA 1
ATOM 5962 C C . ILE A 1 759 ? -34.737 25.858 2.375 1.00 61.56 759 ILE A C 1
ATOM 5964 O O . ILE A 1 759 ? -33.991 26.825 2.260 1.00 61.56 759 ILE A O 1
ATOM 5968 N N . LEU A 1 760 ? -35.863 25.924 3.088 1.00 66.88 760 LEU A N 1
ATOM 5969 C CA . LEU A 1 760 ? -36.228 27.096 3.888 1.00 66.88 760 LEU A CA 1
ATOM 5970 C C . LEU A 1 760 ? -36.037 26.799 5.382 1.00 66.88 760 LEU A C 1
ATOM 5972 O O . LEU A 1 760 ? -36.672 25.908 5.956 1.00 66.88 760 LEU A O 1
ATOM 5976 N N . LEU A 1 761 ? -35.172 27.577 6.026 1.00 63.28 761 LEU A N 1
ATOM 5977 C CA . LEU A 1 761 ? -34.896 27.527 7.458 1.00 63.28 761 LEU A CA 1
ATOM 5978 C C . LEU A 1 761 ? -35.571 28.694 8.175 1.00 63.28 761 LEU A C 1
ATOM 5980 O O . LEU A 1 761 ? -35.590 29.811 7.665 1.00 63.28 761 LEU A O 1
ATOM 5984 N N . LEU A 1 762 ? -36.099 28.438 9.374 1.00 61.94 762 LEU A N 1
ATOM 5985 C CA . LEU A 1 762 ? -36.746 29.436 10.226 1.00 61.94 762 LEU A CA 1
ATOM 5986 C C . LEU A 1 762 ? -36.172 29.388 11.649 1.00 61.94 762 LEU A C 1
ATOM 5988 O O . LEU A 1 762 ? -36.123 28.329 12.280 1.00 61.94 762 LEU A O 1
ATOM 5992 N N . PHE A 1 763 ? -35.789 30.551 12.167 1.00 60.38 763 PHE A N 1
ATOM 5993 C CA . PHE A 1 763 ? -35.171 30.749 13.478 1.00 60.38 763 PHE A CA 1
ATOM 5994 C C . PHE A 1 763 ? -35.982 31.746 14.300 1.00 60.38 763 PHE A C 1
ATOM 5996 O O . PHE A 1 763 ? -36.542 32.689 13.749 1.00 60.38 763 PHE A O 1
ATOM 6003 N N . ASN A 1 764 ? -36.022 31.578 15.619 1.00 61.53 764 ASN A N 1
ATOM 6004 C CA . ASN A 1 764 ? -36.540 32.612 16.517 1.00 61.53 764 ASN A CA 1
ATOM 6005 C C . ASN A 1 764 ? -35.413 33.552 16.992 1.00 61.53 764 ASN A C 1
ATOM 6007 O O . ASN A 1 764 ? -34.230 33.306 16.750 1.00 61.53 764 ASN A O 1
ATOM 6011 N N . ASP A 1 765 ? -35.774 34.614 17.716 1.00 56.22 765 ASP A N 1
ATOM 6012 C CA . ASP A 1 765 ? -34.828 35.597 18.276 1.00 56.22 765 ASP A CA 1
ATOM 6013 C C . ASP A 1 765 ? -33.794 35.039 19.267 1.00 56.22 765 ASP A C 1
ATOM 6015 O O . ASP A 1 765 ? -32.824 35.727 19.585 1.00 56.22 765 ASP A O 1
ATOM 6019 N N . LEU A 1 766 ? -33.989 33.817 19.774 1.00 51.81 766 LEU A N 1
ATOM 6020 C CA . LEU A 1 766 ? -33.066 33.158 20.702 1.00 51.81 766 LEU A CA 1
ATOM 6021 C C . LEU A 1 766 ? -32.035 32.272 19.983 1.00 51.81 766 LEU A C 1
ATOM 6023 O O . LEU A 1 766 ? -31.188 31.683 20.646 1.00 51.81 766 LEU A O 1
ATOM 6027 N N . GLY A 1 767 ? -32.089 32.179 18.648 1.00 49.44 767 GLY A N 1
ATOM 6028 C CA . GLY A 1 767 ? -31.191 31.333 17.855 1.00 49.44 767 GLY A CA 1
ATOM 6029 C C . GLY A 1 767 ? -31.480 29.833 17.979 1.00 49.44 767 GLY A C 1
ATOM 6030 O O . GLY A 1 767 ? -30.758 29.023 17.405 1.00 49.44 767 GLY A O 1
ATOM 6031 N N . GLU A 1 768 ? -32.544 29.447 18.689 1.00 47.66 768 GLU A N 1
ATOM 6032 C CA . GLU A 1 768 ? -32.965 28.053 18.809 1.00 47.66 768 GLU A CA 1
ATOM 6033 C C . GLU A 1 768 ? -33.693 27.630 17.523 1.00 47.66 768 GLU A C 1
ATOM 6035 O O . GLU A 1 768 ? -34.713 28.212 17.132 1.00 47.66 768 GLU A O 1
ATOM 6040 N N . SER A 1 769 ? -33.163 26.612 16.840 1.00 43.56 769 SER A N 1
ATOM 6041 C CA . SER A 1 769 ? -33.766 26.076 15.620 1.00 43.56 769 SER A CA 1
ATOM 6042 C C . SER A 1 769 ? -35.069 25.346 15.961 1.00 43.56 769 SER A C 1
ATOM 6044 O O . SER A 1 769 ? -35.123 24.490 16.844 1.00 43.56 769 SER A O 1
ATOM 6046 N N . SER A 1 770 ? -36.162 25.679 15.268 1.00 44.53 770 SER A N 1
ATOM 6047 C CA . SER A 1 770 ? -37.466 25.035 15.511 1.00 44.53 770 SER A CA 1
ATOM 6048 C C . SER A 1 770 ? -37.933 24.092 14.398 1.00 44.53 770 SER A C 1
ATOM 6050 O O . SER A 1 770 ? -39.062 23.607 14.475 1.00 44.53 770 SER A O 1
ATOM 6052 N N . ARG A 1 771 ? -37.019 23.725 13.478 1.00 49.50 771 ARG A N 1
ATOM 6053 C CA . ARG A 1 771 ? -37.056 22.674 12.426 1.00 49.50 771 ARG A CA 1
ATOM 6054 C C . ARG A 1 771 ? -36.893 23.215 11.000 1.00 49.50 771 ARG A C 1
ATOM 6056 O O . ARG A 1 771 ? -37.387 24.281 10.656 1.00 49.50 771 ARG A O 1
ATOM 6063 N N . MET A 1 772 ? -36.230 22.386 10.193 1.00 40.66 772 MET A N 1
ATOM 6064 C CA . MET A 1 772 ? -36.070 22.433 8.736 1.00 40.66 772 MET A CA 1
ATOM 6065 C C . MET A 1 772 ? -37.427 22.214 8.045 1.00 40.66 772 MET A C 1
ATOM 6067 O O . MET A 1 772 ? -38.150 21.284 8.418 1.00 40.66 772 MET A O 1
ATOM 6071 N N . VAL A 1 773 ? -37.794 23.044 7.063 1.00 48.22 773 VAL A N 1
ATOM 6072 C CA . VAL A 1 773 ? -39.051 22.876 6.317 1.00 48.22 773 VAL A CA 1
ATOM 6073 C C . VAL A 1 773 ? -38.786 22.790 4.812 1.00 48.22 773 VAL A C 1
ATOM 6075 O O . VA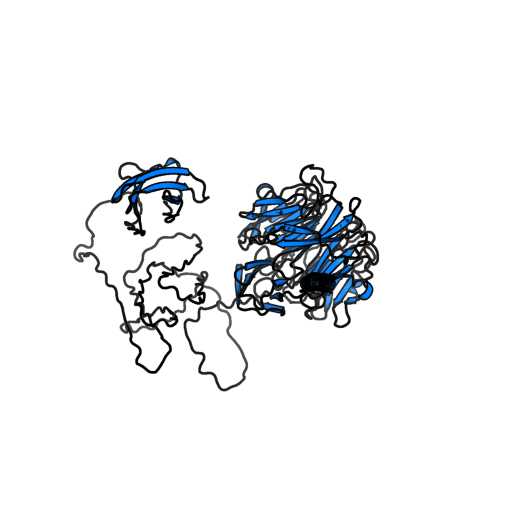L A 1 773 ? -38.495 23.791 4.174 1.00 48.22 773 VAL A O 1
ATOM 6078 N N . THR A 1 774 ? -39.019 21.573 4.300 1.00 48.06 774 THR A N 1
ATOM 6079 C CA . THR A 1 774 ? -39.470 21.190 2.944 1.00 48.06 774 THR A CA 1
ATOM 6080 C C . THR A 1 774 ? -38.560 21.513 1.752 1.00 48.06 774 THR A C 1
ATOM 6082 O O . THR A 1 774 ? -38.302 22.676 1.470 1.00 48.06 774 THR A O 1
ATOM 6085 N N . LEU A 1 775 ? -38.209 20.467 0.982 1.00 42.00 775 LEU A N 1
ATOM 6086 C CA . LEU A 1 775 ? -37.818 20.585 -0.427 1.00 42.00 775 LEU A CA 1
ATOM 6087 C C . LEU A 1 775 ? -39.004 21.142 -1.226 1.00 42.00 775 LEU A C 1
ATOM 6089 O O . LEU A 1 775 ? -40.057 20.508 -1.313 1.00 42.00 775 LEU A O 1
ATOM 6093 N N . LEU A 1 776 ? -38.845 22.338 -1.779 1.00 50.16 776 LEU A N 1
ATOM 6094 C CA . LEU A 1 776 ? -39.761 22.902 -2.769 1.00 50.16 776 LEU A CA 1
ATOM 6095 C C . LEU A 1 776 ? -39.281 22.500 -4.166 1.00 50.16 776 LEU A C 1
ATOM 6097 O O . LEU A 1 776 ? -38.298 23.079 -4.609 1.00 50.16 776 LEU A O 1
ATOM 6101 N N . GLU A 1 777 ? -39.937 21.541 -4.824 1.00 42.75 777 GLU A N 1
ATOM 6102 C CA . GLU A 1 777 ? -39.710 21.230 -6.253 1.00 42.75 777 GLU A CA 1
ATOM 6103 C C . GLU A 1 777 ? -40.394 22.222 -7.206 1.00 42.75 777 GLU A C 1
ATOM 6105 O O . GLU A 1 777 ? -41.567 22.603 -6.948 1.00 42.75 777 GLU A O 1
#

Mean predicted aligned error: 18.57 Å

pLDDT: mean 70.06, std 28.18, range [21.0, 98.69]

Nearest PDB structures (foldseek):
  9etn-assembly1_A  TM=8.402E-01  e=1.013E-27  Mus musculus
  2xwx-assembly1_B  TM=6.408E-01  e=8.625E-02  Vibrio cholerae
  8gum-assembly1_A  TM=5.534E-01  e=7.117E-02  Vibrio campbellii ATCC BAA-1116
  3rj2-assembly1_X  TM=5.493E-01  e=1.952E-01  Singapore grouper iridovirus
  6d1p-assembly1_A  TM=5.496E-01  e=1.154E+00  Bacteroides uniformis str. 3978 T3 ii

Sequence (777 aa):
MKISAVYFIRSLGQVKRRMMMLISVLLTCAYSFAQFTDESSNMGINHVFIGGGYGGGVSVIDINGDGLDDLTLGTGTGFPLEIYYQTEGGLELQLDPVIISITQAVRSINWVDYDNDGDKDLFFTTAELPQYDQHFKLYQQQSDGEFIDVTQESGIDPDYAYSFGSAWADYNKDGFLDLYVSTRTIGPNGANYMYKNQGDGTFIDVAEELGLQDIQGHSFTSVFFDADMDGNIDLFTANDRTNSFNRFYIGNSDGTFTDYSEQSNLYICMDAMGAEVGDYDGDGDFDIYVTNTSGGILDSLVGNLMFRNEGGLQFTAISNFPYDADIGSFWGCSLFDYDHDMDFDLFTVATWVDPPYTTSEFFFENEGGGSFSAYQGDEFDFMSGFHYASAHGDLNNDGWTDIVVGDQYIGNSQIWMASPGTNNWLKLHLQGTVSNRDAIGAVIEVWTQGVKQIDMTTCGNSYISQDSDTYPFGLGTNEVADSVIIYWPNGHMNIAYDLAAGERHIIVEDTSTYAVVTGQNCADVMDAPVGLASSFKPVEDIYDRLQLYWYKGIPDIRFSDEDAASCDIKYWPRWNLDPLSGETIGNEILLQDTAVILDAKKFHLDGSPRSIYKWPVKFRSSPLEQSRRIDPNIRYEWQVRCACGHGSGPESMWSASSFFDSPDFNPSTGQYDGIPPLANVSVPEKSQLRASRFDFEIYPNPVSSGIVHVKVKSMTSEVIRYHLLDLTGRSLEDGILEMSKGNESRIELQKRYGTGSYILLLFNDLGESSRMVTLLE

Secondary structure (DSSP, 8-state):
--SHHHHHHHHHHHHHHHHHHHHHSSS-------SEEE-TTTTT------SSSS---EEEE-SSSSSS-EEEE---TTS--EEEEEETTEEEE---TTGGG--S-EEEEEEE-SSSSSS-EEEEEE---TTS----EEEEE-TTS-EEE-TTTTT---S---EEEEEEE-TTSSSS-EEEEEE---STTS--EEEEE-SSS-EEE-HHHHT---SS--EEEEEEE-SSSSSSPEEEEEE-STTSB-EEEEEPTTS-EEE-TTTTT---BS----EEEE-SSSSSS-EEEE--BTT-SSTTS-S-EEEEE-STT-EEEEET-SS---SEEEEEEEEE-SSSSSS-EEEEEEEEE-TT---SEEEEEE-SSS-EEE---TT-------EEEEEEE-TTSSSS-EEEEEESSTT--EEEEE---SSEEEEEEEE-SSS-TT-TT-EEEEEETTEEEEEE--SSBBTTBB--SSEEEEEET-SEEEEEEEE-TTS-EEEEEEEESSSEEEEE----------S---S---S---------------------------PPP---SS-------EEEE-----S-------------S----------PPP--S-------------------PPPTT----EEEE----SSS--------------PPP-TTT-------------PPP---EE-SSEEEEEEE-TTSTTEEEEEEEESS-EEEEEEEEETT--EEEEEEEEE-TT-EEEEEEEGGG-SS-EEEEEEETT--EEEEEEEE-

Foldseek 3Di:
DVPVVVVVVVVVVVVVVVVVVVVVVVPDPPPPFDFWAWCLVVLVPFAAAPDAPQFAAKEWEQQPPPPFTWIWGFHHAQFFTWTWDQDPVGTDTDDAPVRRVPRARWAFWFFAPQLLPPGTKIWTAGQDDPVDQRATWIWDADPVRHTDTCCVVQPRRQPHANWHFKWWDPQQLQQGIWIWTQFQAADPSGFIWTWDRPSPSHTDTCCVVQVRRPNQFRFFFKWWAQQQPPLHIKMWTFGAAQRHFTWIWDRDNNSHTDTCCVVQVRRGGFRWAFKDWFDQQQPPGIKIKTAGELPHPPPPAGAIWIFDDPHPSHTDTDHCPPHVRSFAGWAFKDWADQQLQFHTWIKTFGQTTHPPDAAGIWTWDDPHRNHTDTDDRPHPPGHNFRWHYKAWDQNPLQLGIWMWTTTNHTSPTTIIHTDDDDWWKEKEAEAEDSHHGLQAHKKKWWAAPRRIGIDGHIIIGTRSYHYYSMGMHRRGNDQWTQKMWIQGSSRDIDMDGGHGTSYYDYHYDDPPPPPVPPDDDPDDDDDDDDDDDDDDDDDDDDDDDDDDDDDDDDDDDDDDDDDDDDKDKDWDWDDDDPPPDPDDDDDDDDDDDDDQDDDDDDDDDDPDPDDDDDDDGDDDDDDDDDDDDDDPPDDTFIFIAIDDDDDDDDGDGDGDDDDDDDDDDDPPPPDDDDDDDDDDDDDDPWDFDDQPWKTWTWDDDPPDPFKIKIKIATQAQFKKKKFKAAPVRHTPDIDIDGHHHGDIDIDIDGCPVDDHWMKMFMATPVRDGSDIDDTDD